Protein 5J9R (pdb70)

Secondary structure (DSSP, 8-state):
-EEEEEE-STT-EEEEEEEE-SS-----EEEE-S--EEE--BTBTB-EEE-SS-EEEEESTTSSEEEEEETTS-EEEEEES----PPP--TTS-EEEGGGHHHHHHHH-SSHHHHHHHHHT---EEE---EEEEEE-TTS-EEEEEEETTEEEEEE-TT--EEESSS-HHHHHHHHHGGGGS-TTT--B-SSSHHHHHHHHHHHHHHS--SS-HHHHHHHHHHHHHHTSPPTT---TTSTT---EEEEEEEETTTTEEEEEESSS--EEEEEGGGS---SSS---EEE---GGG-S--EEE-GGG-EE-PPPPPS--/-EEEEEE-STT-EEEEEEEE-SS-----EEEE-S--EEE--BTBTB-EEE-SS-EEEEESTTSSEEEEEETTS-EEEEEES----PPP--SSS-BB-GGGHHHHHHHH-SSHHHHHHHHTSS---B----EEEEEE-TTS-EEEEEEETTEEEEEE-TT--EEESSS-HHHHHHHHHGGGGS-TTT--B-SSSHHHHHHHHHHHHHHS--SS-HHHHHHHHHHHHHHTSPPTT---TTSTT---EEEEEEEETTTTEEEEEESSS--EEEEEGGGS---TTT---EEE---GGG-S--EEE-GGG-EE-PPPPPS--/-EEEEEE-STT-EEEEEEEE-SS-----EEEE-S--EEE--BTBTB-EEE-SS-EEEEESSSSSEEEEEETTS-EEEEEES----PPP--SSS-EEEGGGHHHHHHHH-SSHHHHHHHHHS---EEE---EEEEEE-TTS-EEEEEEETTEEEEEE-TT--EEESSS-HHHHHHHHHGGGGS-TTT--B-SSSHHHHHHHHHHHHHHS---S-HHHHHHHHHHHHHHTSPPTT---TTSTT---EEEEEEEETTTTEEEEEESSS--EEEEEGGGS---TTTPPPEEE---GGG-S--EEE-GGG-EE-PPPPPP--/-EEEEEE-STT-EEEEEEEE-SS-----EEEE-S--EEE--BTBTB-EEE--S-EEEEESTTSSEEEEEETTS-EEEEEES----PPP--SSS-EEEGGGHHHHHHHH-SSHHHHHHHHHS---EEE---EEEEEE-TTS-EEEEEEETTEEEEEE-TT--EEESSS-HHHHHHHHHGGGGS-TTT--B-SSSHHHHHHHHHHHHHHS--SS-HHHHHHHHHHHHHHTSPPTT---TTSTT---EEEEEEEETTTTEEEEEESSS--EEEEEGGGS---TTTPPPEEE---GGG-S--EEE-GGG-EE-PPPPPP--

Foldseek 3Di:
DKKFWFAFPPLFIKIKDFAFDAFWQLKWKKKAFFQQWDFQQAPPQTDIDGFPWIWIFIARNLFAGAWTATPLLKTKHKHALEDADAADDDVPAHEHEPRCVRVVQRRHDNAPVRSVVVVVVPNHGYDDSPIWMWMAGSVQWIKIWGHDPNDTDMDTGSVCGIDHRDYPPVVLVVLLVVCVVPQVVVDADQALPRNSLRNQLVNQSVVQHNDDDNVSSVVSVVVSNVSNFHDAPPDDPVDVSGGHGQKMWMARRVQGKIWIAGPQDGAIEIAGPVPADSDPVDHAMWIQRLDGSRNPHDYYHRVVNTDGDDRGHHDHD/DKKFWFAFPPLFIKIKDFAFDAFWQLKWKKKAFFQCWDFQQAPPQTDIDGFPWIWIFIARNLFAGAWTATPLFKTKHKHALEDADAADDPPPAHEHEPRCLRVVQRRHDNAPVRSVVVCPPPNHRYADSDIWMWMAGSVQWIKIWGHDPNDTDMDTGSVCGIDHRDYDDVVLCVLLVVCVVPQPVVDADQALPRNSLRNQLVNQSVVQHNDDDNVRSVVSVVVSNVSSFHDAPPDDPVDVRGGHGQKMWMARSPQGKIWIAGPQDGAIEIAGPVPADSDPVDHAMWIQRLDGSRNPHDYYHRVVNTDGDDRGHHDHD/DKKFWFAFPPLFIKIKDFAFDAFWQLKWKKKAFFQQWDFQQAPPQTDIDTFPWIWIFIARNLFAGAWTATPLQKTKHKHAQADADAADDPPPAHEHEPRCVRVVQRRHDNAPVRSVVVVVVPNHGYDYSPIWMWMAGSVQWIKIWGHDPNDTDMDTGSVCGIDHRFYPPVVLCVLLVVCVVPQPVVDADQALHRNRLRNQLVNQSVVQHNDDDNVSSVVSVVVSNVSSFHDAPPDDPVDVRGGHGQKMWMARRPQGKIWIAGPQDGAIEIAGPVPADSDPVDHAMWIQRLDGSRNPHDYYHRVVNTDGDDRGHHDDD/DKKFWFAFPPLFIKIKDFAFDAFWQQKWKKKAFFQCWDFQQAPPQTDIDGFPWIWIFIARNLFAGAWTATPLQKTKHKHADEDADAADDPSPAHEHEPRCVRVVQRRHDNAPVRSVVVVVVPNHGYDDSPIWMWMAGSNQWIKIWGHDPNDTDMDTGSVCRIDHRDYPPVVLVVLLVVCVVPDPVVDADQALPRNSLRNQLVNQSVVQHSDPDNVRSVVSVVVSNVSNFHDPPPDDPVDVSGGHGAKMWMARRVQGKIWIAGPQDGAIEIAGPVPADSDPVDHAMWIQRLDGSRNPHDYYHRVVNTDGDDRGHHDHD

CATH classification: 3.60.60.10

B-factor: mean 38.98, std 13.51, range [13.48, 141.36]

Sequence (1268 aa):
CTRFVYIGENNQVMTARSMDWKTDVGTNLWVFPRGMERSGEAGPNSVKWTSKYGSVIASGYDVSTTDGMNEAGLAANVLWLVESSYPDYDGKSPGLSIAAWAQYVLDNFATVEEAVRVLEKNPFIIVTATLHLSLSDASGDSAIVEYIDGKQVIHHGRQYQVMTNSPTFDEQLALNAYWTQIGGTVMLPGTNRASDRFVRASFYANAIPKSENPVEAIASVFSVIRNVSVPYGITTPDQPNISSTRWRTVIDHKRKLYFFESALTPNVFWIDMTKLDLSKETGAVKKLDLGANQIHIYSGMANESLKDTKPFKFLGLCTRFVYIGENNQVMTARSMDWKTDVGTNLWVFPRGMERSGEAGPNSVKWTSKYGSVIASGYDVSTTDGMNEAGLAANVLWLVESSYPDYDGKSPGLSIAAWAQYVLDNFATVEEAVRVLEKNPFIIVTATLHLSLSDASGDSAIVEYIDGKQVIHHGRQYQVMTNSPTFDEQLALNAYWTQIGGTVMLPGTNRASDRFVRASFYANAIPKSENPVEAIASVFSVIRNVSVPYGITTPDQPNISSTRWRTVIDHKRKLYFFESALTPNVFWIDMTKLDLSKETGAVKKLDLGANQIHIYSGMANESLKDTKPFKFLGLCTRFVYIGENNQVMTARSMDWKTDVGTNLWVFPRGMERSGEAGPNSVKWTSKYGSVIASGYDVSTTDGMNEAGLAANVLWLVESSYPDYDGKSPGLSIAAWAQYVLDNFATVEEAVRVLEKNPFIIVTATLHLSLSDASGDSAIVEYIDGKQVIHHGRQYQVMTNSPTFDEQLALNAYWTQIGGTVMLPGTNRASDRFVRASFYANAIPKSENPVEAIASVFSVIRNVSVPYGITTPDQPNISSTRWRTVIDHKRKLYFFESALTPNVFWIDMTKLDLSKETGAVKKLDLGANQIHIYSGMANESLKDTKPFKFLGLCTRFVYIGENNQVMTARSMDWKTDVGTNLWVFPRGMERSGEAGPNSVKWTSKYGSVIASGYDVSTTDGMNEAGLAANVLWLVESSYPDYDGKSPGLSIAAWAQYVLDNFATVEEAVRVLEKNPFIIVTATLHLSLSDASGDSAIVEYIDGKQVIHHGRQYQVMTNSPTFDEQLALNAYWTQIGGTVMLPGTNRASDRFVRASFYANAIPKSENPVEAIASVFSVIRNVSVPYGITTPDQPNISSTRWRTVIDHKRKLYFFESALTPNVFWIDMTKLDLSKETGAVKKLDLGANQIHIYSGMANESLKDTKPFKFLGL

Nearest PDB structures (foldseek):
  5j9r-assembly1_C  TM=1.003E+00  e=2.091E-68  Agrobacterium tumefaciens
  6uh4-assembly2_D-5  TM=9.446E-01  e=4.297E-41  Bacteroides thetaiotaomicron
  6uh4-assembly1_A  TM=9.387E-01  e=5.269E-40  Bacteroides thetaiotaomicron
  8esl-assembly1_A  TM=9.527E-01  e=2.733E-34  Bacteroidales
  8esl-assembly1_B  TM=9.472E-01  e=2.733E-34  Bacteroidales

Solvent-accessible surface area: 43493 Å² total; per-residue (Å²): 0,0,0,0,0,0,46,9,99,90,96,8,2,1,0,0,0,0,0,0,43,111,67,41,2,23,1,14,0,6,2,3,6,90,26,31,150,24,36,0,37,4,28,146,65,14,22,149,26,76,7,137,36,0,0,0,0,0,0,0,106,31,45,14,3,2,0,0,0,0,48,34,0,0,0,0,0,2,2,14,43,13,89,31,52,49,35,141,58,71,38,166,37,61,0,0,6,20,6,0,0,0,0,16,0,0,1,29,13,21,55,0,111,50,0,6,129,38,0,107,140,96,41,11,44,1,21,106,84,53,16,6,0,0,0,0,3,31,60,0,10,0,0,4,0,2,8,50,126,21,143,43,48,43,35,72,12,118,122,43,34,7,0,3,3,8,21,20,0,90,82,6,66,31,15,25,16,0,19,103,70,10,41,9,64,42,12,4,1,0,4,7,28,8,4,0,0,8,8,0,0,26,59,2,1,88,37,4,67,92,77,91,60,46,84,66,4,8,2,3,0,4,14,0,0,10,2,0,8,1,2,22,31,15,36,58,135,133,33,87,66,11,2,14,2,20,0,6,0,0,0,4,0,94,90,41,14,0,8,0,4,1,6,8,16,16,1,5,0,47,0,18,8,98,132,28,65,11,19,152,157,101,23,37,21,62,44,0,60,0,18,61,42,4,106,86,50,41,38,10,65,6,12,160,47,15,153,102,54,185,60,30,145,12,112,31,164,0,0,0,0,0,1,48,10,110,89,92,10,2,0,0,0,0,0,0,0,42,107,72,45,2,23,1,15,0,8,3,1,6,82,23,29,150,24,37,0,58,2,28,141,67,13,25,142,24,64,4,124,36,0,0,0,0,0,0,0,107,32,46,16,4,3,0,0,0,0,48,34,0,0,0,0,0,2,2,10,43,13,86,31,54,52,33,143,49,114,28,184,42,61,1,8,4,24,6,0,4,0,0,27,0,0,1,29,12,20,52,0,88,69,0,4,108,53,9,88,141,118,49,52,27,0,26,82,93,50,17,7,0,0,0,0,3,30,61,0,16,0,0,4,0,3,0,56,114,24,145,31,48,46,22,58,12,116,119,42,34,6,0,3,3,7,22,22,0,93,77,6,64,29,20,21,15,0,17,102,70,11,41,7,60,38,10,4,1,0,5,11,30,8,5,0,0,8,6,0,0,30,56,3,2,84,36,3,69,103,78,87,67,49,84,68,5,9,2,2,0,3,15,0,0,12,1,0,8,1,2,24,30,17,38,60,131,131,42,86,62,10,1,14,2,14,1,6,0,0,0,5,0,96,84,41,14,0,8,0,2,1,6,8,12,16,1,6,0,44,0,14,7,98,140,27,66,11,21,136,145,109,18,32,22,62,44,0,64,0,18,64,40,3,109,86,52,41,37,11,65,5,20,170,31,13,129,98,50,186,52,24,176,14,118,42,141,1,0,0,0,0,0,36,10,107,90,93,4,1,1,0,0,0,0,0,1,42,112,69,41,2,23,1,14,0,8,2,3,7,89,21,30,151,26,35,0,34,7,26,143,64,14,21,155,27,67,6,131,56,0,0,0,0,0,0,0,112,33,41,16,4,3,0,0,0,0,49,32,0,0,0,0,0,2,2,13,39,16,87,33,51,50,33,142,58,109,29,181,37,63,0,0,5,22,7,1,0,0,0,17,0,0,1,22,14,19,50,0,92,74,0,4,108,59,0,92,168,102,47,10,45,1,18,108,77,45,18,7,0,0,0,0,4,31,64,0,17,0,0,4,0,3,9,54,118,24,146,40,45,45,37,62,13,125,125,43,34,6,0,3,2,13,23,18,0,97,82,6,63,30,21,22,15,0,15,103,66,10,41,6,73,38,8,4,0,1,4,11,18,3,5,0,2,9,6,4,0,31,58,3,2,86,36,3,63,89,78,97,67,44,85,67,4,8,1,2,0,4,14,0,0,9,2,0,8,1,2,21,29,18,43,60,134,131,51,83,64,8,2,14,2,17,1,5,0,0,0,1,0,88,85,40,14,0,8,0,2,1,6,14,15,17,1,4,0,42,0,15,8,97,132,27,64,11,17,155,156,108,19,33,22,61,43,0,62,0,16,62,48,5,104,80,49,41,37,10,76,5,16,176,42,14,147,101,53,186,60,30,145,13,114,27,179,0,0,0,0,0,0,46,8,105,88,98,10,3,1,0,0,0,0,0,0,52,102,75,60,8,16,0,15,0,6,2,2,6,87,13,28,145,23,34,0,41,5,38,149,65,15,23,153,24,73,6,127,45,0,0,0,0,0,0,1,165,32,43,16,4,3,0,0,0,0,44,39,0,0,0,0,0,1,2,25,39,13,81,31,54,50,31,144,60,108,29,170,48,62,0,0,5,22,8,0,0,0,0,17,0,0,1,24,12,22,54,0,74,62,0,10,150,57,0,108,170,101,43,9,51,1,14,104,87,48,18,6,0,0,0,0,4,36,64,1,16,0,0,4,0,3,8,55,122,26,146,43,50,44,28,70,19,158,158,52,37,7,0,2,3,8,18,18,0,94,82,5,63,30,15,25,15,0,18,103,66,10,44,8,68,45,10,3,0,0,5,11,16,10,4,0,1,9,7,4,0,26,58,2,2,84,38,4,62,89,55,104,59,51,90,62,4,8,2,3,0,4,12,0,0,9,2,0,8,1,1,18,31,19,44,62,134,121,62,89,56,16,3,13,2,21,1,5,0,0,0,4,2,96,80,74,10,0,8,0,1,1,6,9,15,16,1,4,0,35,0,8,6,88,138,27,66,11,17,137,156,108,18,33,23,63,44,0,62,0,18,61,44,5,108,84,49,41,37,11,89,5,15,172,47,14,152,103,54,182,44,26,130,8,112,30,181

Structure (mmCIF, N/CA/C/O backbone):
data_5J9R
#
_entry.id   5J9R
#
_cell.length_a   50.660
_cell.length_b   134.771
_cell.length_c   215.075
_cell.angle_alpha   90.00
_cell.angle_beta   90.00
_cell.angle_gamma   90.00
#
_symmetry.space_group_name_H-M   'P 21 21 21'
#
loop_
_entity.id
_entity.type
_entity.pdbx_description
1 polymer 'Choloylglycine hydrolase'
2 water water
#
loop_
_atom_site.group_PDB
_atom_site.id
_atom_site.type_symbol
_atom_site.label_atom_id
_atom_site.label_alt_id
_atom_site.label_comp_id
_atom_site.label_asym_id
_atom_site.label_entity_id
_atom_site.label_seq_id
_atom_site.pdbx_PDB_ins_code
_atom_site.Cartn_x
_atom_site.Cartn_y
_atom_site.Cartn_z
_atom_site.occupancy
_atom_site.B_iso_or_equiv
_atom_site.auth_seq_id
_atom_site.auth_comp_id
_atom_site.auth_asym_id
_atom_site.auth_atom_id
_atom_site.pdbx_PDB_model_num
ATOM 1 N N . CYS A 1 1 ? 5.548 51.825 132.616 1.00 28.97 1 CYS A N 1
ATOM 2 C CA . CYS A 1 1 ? 5.864 53.002 133.573 1.00 33.74 1 CYS A CA 1
ATOM 3 C C . CYS A 1 1 ? 4.926 54.212 133.978 1.00 28.77 1 CYS A C 1
ATOM 4 O O . CYS A 1 1 ? 5.210 54.832 134.988 1.00 33.22 1 CYS A O 1
ATOM 7 N N . THR A 1 2 ? 3.861 54.593 133.288 1.00 26.29 2 THR A N 1
ATOM 8 C CA . THR A 1 2 ? 2.846 55.542 133.910 1.00 24.24 2 THR A CA 1
ATOM 9 C C . THR A 1 2 ? 1.398 55.215 133.527 1.00 24.31 2 THR A C 1
ATOM 10 O O . THR A 1 2 ? 1.072 55.052 132.357 1.00 22.71 2 THR A O 1
ATOM 14 N N . ARG A 1 3 ? 0.497 55.222 134.496 1.00 27.25 3 ARG A N 1
ATOM 15 C CA . ARG A 1 3 ? -0.889 54.813 134.242 1.00 29.56 3 ARG A CA 1
ATOM 16 C C . ARG A 1 3 ? -1.920 55.682 134.956 1.00 26.75 3 ARG A C 1
ATOM 17 O O . ARG A 1 3 ? -1.743 56.017 136.109 1.00 29.21 3 ARG A O 1
ATOM 25 N N . PHE A 1 4 ? -3.002 56.032 134.279 1.00 26.92 4 PHE A N 1
ATOM 26 C CA . PHE A 1 4 ? -4.109 56.724 134.935 1.00 28.11 4 PHE A CA 1
ATOM 27 C C . PHE A 1 4 ? -5.487 56.374 134.348 1.00 29.45 4 PHE A C 1
ATOM 28 O O . PHE A 1 4 ? -5.619 55.968 133.204 1.00 28.75 4 PHE A O 1
ATOM 36 N N . VAL A 1 5 ? -6.500 56.531 135.188 1.00 31.75 5 VAL A N 1
ATOM 37 C CA . VAL A 1 5 ? -7.884 56.247 134.850 1.00 33.07 5 VAL A CA 1
ATOM 38 C C . VAL A 1 5 ? -8.667 57.563 134.896 1.00 32.48 5 VAL A C 1
ATOM 39 O O . VAL A 1 5 ? -8.579 58.313 135.859 1.00 32.28 5 VAL A O 1
ATOM 43 N N . TYR A 1 6 ? -9.417 57.833 133.846 1.00 33.12 6 TYR A N 1
ATOM 44 C CA . TYR A 1 6 ? -10.335 58.956 133.804 1.00 33.66 6 TYR A CA 1
ATOM 45 C C . TYR A 1 6 ? -11.756 58.419 133.905 1.00 36.85 6 TYR A C 1
ATOM 46 O O . TYR A 1 6 ? -12.088 57.385 133.298 1.00 35.39 6 TYR A O 1
ATOM 55 N N . ILE A 1 7 ? -12.579 59.112 134.692 1.00 39.26 7 ILE A N 1
ATOM 56 C CA . ILE A 1 7 ? -13.966 58.720 134.920 1.00 40.56 7 ILE A CA 1
ATOM 57 C C . ILE A 1 7 ? -14.883 59.871 134.531 1.00 43.45 7 ILE A C 1
ATOM 58 O O . ILE A 1 7 ? -14.923 60.886 135.212 1.00 40.38 7 ILE A O 1
ATOM 63 N N . GLY A 1 8 ? -15.588 59.697 133.416 1.00 48.66 8 GLY A N 1
ATOM 64 C CA . GLY A 1 8 ? -16.583 60.653 132.959 1.00 52.02 8 GLY A CA 1
ATOM 65 C C . GLY A 1 8 ? -17.974 60.186 133.339 1.00 57.34 8 GLY A C 1
ATOM 66 O O . GLY A 1 8 ? -18.139 59.183 134.056 1.00 54.05 8 GLY A O 1
ATOM 67 N N . GLU A 1 9 ? -18.974 60.915 132.863 1.00 59.03 9 GLU A N 1
ATOM 68 C CA . GLU A 1 9 ? -20.351 60.563 133.141 1.00 61.72 9 GLU A CA 1
ATOM 69 C C . GLU A 1 9 ? -20.773 59.397 132.283 1.00 63.16 9 GLU A C 1
ATOM 70 O O . GLU A 1 9 ? -20.170 59.122 131.251 1.00 65.40 9 GLU A O 1
ATOM 76 N N . ASN A 1 10 ? -21.845 58.742 132.725 1.00 62.60 10 ASN A N 1
ATOM 77 C CA . ASN A 1 10 ? -22.499 57.661 132.017 1.00 60.90 10 ASN A CA 1
ATOM 78 C C . ASN A 1 10 ? -21.540 56.574 131.632 1.00 58.84 10 ASN A C 1
ATOM 79 O O . ASN A 1 10 ? -21.479 56.144 130.479 1.00 47.33 10 ASN A O 1
ATOM 84 N N . ASN A 1 11 ? -20.757 56.167 132.625 1.00 61.21 11 ASN A N 1
ATOM 85 C CA . ASN A 1 11 ? -19.830 55.043 132.485 1.00 62.04 11 ASN A CA 1
ATOM 86 C C . ASN A 1 11 ? -18.760 55.203 131.412 1.00 55.81 11 ASN A C 1
ATOM 87 O O . ASN A 1 11 ? -18.227 54.210 130.909 1.00 54.97 11 ASN A O 1
ATOM 92 N N . GLN A 1 12 ? -18.428 56.449 131.094 1.00 47.41 12 GLN A N 1
ATOM 93 C CA . GLN A 1 12 ? -17.406 56.731 130.129 1.00 43.16 12 GLN A CA 1
ATOM 94 C C . GLN A 1 12 ? -16.087 56.708 130.882 1.00 41.57 12 GLN A C 1
ATOM 95 O O . GLN A 1 12 ? -15.648 57.713 131.411 1.00 44.72 12 GLN A O 1
ATOM 101 N N . VAL A 1 13 ? -15.489 55.528 130.963 1.00 39.42 13 VAL A N 1
ATOM 102 C CA . VAL A 1 13 ? -14.292 55.299 131.735 1.00 38.43 13 VAL A CA 1
ATOM 103 C C . VAL A 1 13 ? -13.175 54.920 130.795 1.00 41.13 13 VAL A C 1
ATOM 104 O O . VAL A 1 13 ? -13.378 54.145 129.858 1.00 44.99 13 VAL A O 1
ATOM 108 N N . MET A 1 14 ? -11.986 55.461 131.041 1.00 44.24 14 MET A N 1
ATOM 109 C CA . MET A 1 14 ? -10.867 55.268 130.122 1.00 42.32 14 MET A CA 1
ATOM 110 C C . MET A 1 14 ? -9.581 55.066 130.933 1.00 36.46 14 MET A C 1
ATOM 111 O O . MET A 1 14 ? -9.306 55.799 131.873 1.00 33.84 14 MET A O 1
ATOM 116 N N . THR A 1 15 ? -8.798 54.059 130.575 1.00 33.26 15 THR A N 1
ATOM 117 C CA . THR A 1 15 ? -7.509 53.819 131.208 1.00 32.50 15 THR A CA 1
ATOM 118 C C . THR A 1 15 ? -6.401 54.082 130.207 1.00 32.30 15 THR A C 1
ATOM 119 O O . THR A 1 15 ? -6.403 53.512 129.105 1.00 35.89 15 THR A O 1
ATOM 123 N N . ALA A 1 16 ? -5.454 54.946 130.563 1.00 30.94 16 ALA A N 1
ATOM 124 C CA . ALA A 1 16 ? -4.311 55.236 129.672 1.00 31.51 16 ALA A CA 1
ATOM 125 C C . ALA A 1 16 ? -3.004 54.821 130.302 1.00 30.09 16 ALA A C 1
ATOM 126 O O . ALA A 1 16 ? -2.865 54.841 131.521 1.00 29.19 16 ALA A O 1
ATOM 128 N N . ARG A 1 17 ? -2.059 54.416 129.466 1.00 28.93 17 ARG A N 1
ATOM 129 C CA . ARG A 1 17 ? -0.781 54.022 129.977 1.00 29.24 17 ARG A CA 1
ATOM 130 C C . ARG A 1 17 ? 0.358 54.334 129.032 1.00 28.05 17 ARG A C 1
ATOM 131 O O . ARG A 1 17 ? 0.221 54.119 127.850 1.00 25.72 17 ARG A O 1
ATOM 139 N N . SER A 1 18 ? 1.507 54.733 129.599 1.00 29.59 18 SER A N 1
ATOM 140 C CA . SER A 1 18 ? 2.786 54.773 128.892 1.00 30.81 18 SER A CA 1
ATOM 141 C C . SER A 1 18 ? 3.682 53.597 129.305 1.00 33.89 18 SER A C 1
ATOM 142 O O . SER A 1 18 ? 3.714 53.229 130.467 1.00 33.43 18 SER A O 1
ATOM 145 N N . MET A 1 19 ? 4.393 53.015 128.337 1.00 40.88 19 MET A N 1
ATOM 146 C CA . MET A 1 19 ? 5.492 52.066 128.597 1.00 46.40 19 MET A CA 1
ATOM 147 C C . MET A 1 19 ? 6.829 52.707 128.498 1.00 39.21 19 MET A C 1
ATOM 148 O O . MET A 1 19 ? 7.216 53.126 127.409 1.00 36.71 19 MET A O 1
ATOM 153 N N . ASP A 1 20 ? 7.566 52.704 129.593 1.00 32.97 20 ASP A N 1
ATOM 154 C CA . ASP A 1 20 ? 8.881 53.242 129.574 1.00 28.28 20 ASP A CA 1
ATOM 155 C C . ASP A 1 20 ? 9.856 52.113 129.754 1.00 26.70 20 ASP A C 1
ATOM 156 O O . ASP A 1 20 ? 9.753 51.318 130.656 1.00 23.91 20 ASP A O 1
ATOM 161 N N . TRP A 1 21 ? 10.807 52.052 128.839 1.00 28.52 21 TRP A N 1
ATOM 162 C CA . TRP A 1 21 ? 11.902 51.119 128.928 1.00 29.90 21 TRP A CA 1
ATOM 163 C C . TRP A 1 21 ? 13.153 51.599 128.132 1.00 31.57 21 TRP A C 1
ATOM 164 O O . TRP A 1 21 ? 13.051 52.389 127.196 1.00 33.99 21 TRP A O 1
ATOM 175 N N . LYS A 1 22 ? 14.305 51.065 128.509 1.00 33.17 22 LYS A N 1
ATOM 176 C CA . LYS A 1 22 ? 15.575 51.443 127.972 1.00 35.31 22 LYS A CA 1
ATOM 177 C C . LYS A 1 22 ? 15.757 50.963 126.544 1.00 35.35 22 LYS A C 1
ATOM 178 O O . LYS A 1 22 ? 16.642 51.436 125.852 1.00 34.80 22 LYS A O 1
ATOM 184 N N . THR A 1 23 ? 14.961 50.013 126.089 1.00 35.56 23 THR A N 1
ATOM 185 C CA . THR A 1 23 ? 15.214 49.420 124.789 1.00 38.38 23 THR A CA 1
ATOM 186 C C . THR A 1 23 ? 13.935 48.931 124.127 1.00 43.36 23 THR A C 1
ATOM 187 O O . THR A 1 23 ? 12.838 49.128 124.658 1.00 46.00 23 THR A O 1
ATOM 191 N N . ASP A 1 24 ? 14.055 48.349 122.936 1.00 52.60 24 ASP A N 1
ATOM 192 C CA . ASP A 1 24 ? 12.887 47.755 122.268 1.00 60.46 24 ASP A CA 1
ATOM 193 C C . ASP A 1 24 ? 12.303 46.684 123.170 1.00 59.14 24 ASP A C 1
ATOM 194 O O . ASP A 1 24 ? 13.030 45.917 123.800 1.00 58.84 24 ASP A O 1
ATOM 199 N N . VAL A 1 25 ? 10.985 46.667 123.260 1.00 59.84 25 VAL A N 1
ATOM 200 C CA . VAL A 1 25 ? 10.290 45.679 124.062 1.00 60.28 25 VAL A CA 1
ATOM 201 C C . VAL A 1 25 ? 9.703 44.584 123.165 1.00 56.46 25 VAL A C 1
ATOM 202 O O . VAL A 1 25 ? 9.141 43.621 123.655 1.00 60.40 25 VAL A O 1
ATOM 206 N N . GLY A 1 26 ? 9.824 44.737 121.850 1.00 50.47 26 GLY A N 1
ATOM 207 C CA . GLY A 1 26 ? 9.468 43.674 120.915 1.00 43.58 26 GLY A CA 1
ATOM 208 C C . GLY A 1 26 ? 7.981 43.392 120.911 1.00 38.59 26 GLY A C 1
ATOM 209 O O . GLY A 1 26 ? 7.559 42.267 120.798 1.00 38.41 26 GLY A O 1
ATOM 210 N N . THR A 1 27 ? 7.188 44.438 121.044 1.00 35.50 27 THR A N 1
ATOM 211 C CA . THR A 1 27 ? 5.780 44.308 121.290 1.00 34.65 27 THR A CA 1
ATOM 212 C C . THR A 1 27 ? 5.002 44.127 120.006 1.00 36.25 27 THR A C 1
ATOM 213 O O . THR A 1 27 ? 5.185 44.878 119.043 1.00 40.77 27 THR A O 1
ATOM 217 N N . ASN A 1 28 ? 4.139 43.115 120.017 1.00 35.54 28 ASN A N 1
ATOM 218 C CA . ASN A 1 28 ? 3.069 42.953 119.049 1.00 35.85 28 ASN A CA 1
ATOM 219 C C . ASN A 1 28 ? 1.757 42.808 119.787 1.00 35.82 28 ASN A C 1
ATOM 220 O O . ASN A 1 28 ? 1.739 42.473 120.986 1.00 37.20 28 ASN A O 1
ATOM 225 N N . LEU A 1 29 ? 0.659 43.074 119.092 1.00 33.95 29 LEU A N 1
ATOM 226 C CA . LEU A 1 29 ? -0.659 42.894 119.681 1.00 35.67 29 LEU A CA 1
ATOM 227 C C . LEU A 1 29 ? -1.180 41.489 119.389 1.00 39.12 29 LEU A C 1
ATOM 228 O O . LEU A 1 29 ? -0.889 40.920 118.353 1.00 36.81 29 LEU A O 1
ATOM 233 N N . TRP A 1 30 ? -1.966 40.943 120.311 1.00 45.08 30 TRP A N 1
ATOM 234 C CA . TRP A 1 30 ? -2.600 39.649 120.110 1.00 47.18 30 TRP A CA 1
ATOM 235 C C . TRP A 1 30 ? -4.067 39.681 120.496 1.00 49.13 30 TRP A C 1
ATOM 236 O O . TRP A 1 30 ? -4.483 40.443 121.376 1.00 48.03 30 TRP A O 1
ATOM 247 N N . VAL A 1 31 ? -4.845 38.850 119.808 1.00 51.35 31 VAL A N 1
ATOM 248 C CA . VAL A 1 31 ? -6.233 38.580 120.172 1.00 46.85 31 VAL A CA 1
ATOM 249 C C . VAL A 1 31 ? -6.296 37.130 120.603 1.00 44.74 31 VAL A C 1
ATOM 250 O O . VAL A 1 31 ? -5.803 36.237 119.909 1.00 41.81 31 VAL A O 1
ATOM 254 N N . PHE A 1 32 ? -6.878 36.919 121.770 1.00 44.92 32 PHE A N 1
ATOM 255 C CA . PHE A 1 32 ? -7.110 35.593 122.304 1.00 43.58 32 PHE A CA 1
ATOM 256 C C . PHE A 1 32 ? -8.586 35.426 122.605 1.00 46.37 32 PHE A C 1
ATOM 257 O O . PHE A 1 32 ? -9.113 36.084 123.510 1.00 43.43 32 PHE A O 1
ATOM 265 N N . PRO A 1 33 ? -9.265 34.545 121.854 1.00 49.71 33 PRO A N 1
ATOM 266 C CA . PRO A 1 33 ? -10.660 34.284 122.132 1.00 50.94 33 PRO A CA 1
ATOM 267 C C . PRO A 1 33 ? -10.802 33.416 123.374 1.00 51.03 33 PRO A C 1
ATOM 268 O O . PRO A 1 33 ? -9.816 32.893 123.905 1.00 47.43 33 PRO A O 1
ATOM 272 N N . ARG A 1 34 ? -12.050 33.257 123.796 1.00 55.44 34 ARG A N 1
ATOM 273 C CA . ARG A 1 34 ? -12.409 32.463 124.963 1.00 54.55 34 ARG A CA 1
ATOM 274 C C . ARG A 1 34 ? -12.128 31.000 124.839 1.00 51.06 34 ARG A C 1
ATOM 275 O O . ARG A 1 34 ? -12.100 30.450 123.751 1.00 55.32 34 ARG A O 1
ATOM 283 N N . GLY A 1 35 ? -12.010 30.364 125.990 1.00 50.24 35 GLY A N 1
ATOM 284 C CA . GLY A 1 35 ? -11.946 28.917 126.067 1.00 51.84 35 GLY A CA 1
ATOM 285 C C . GLY A 1 35 ? -10.582 28.366 125.751 1.00 50.31 35 GLY A C 1
ATOM 286 O O . GLY A 1 35 ? -10.446 27.190 125.452 1.00 52.38 35 GLY A O 1
ATOM 287 N N . MET A 1 36 ? -9.564 29.204 125.857 1.00 50.42 36 MET A N 1
ATOM 288 C CA . MET A 1 36 ? -8.208 28.728 125.706 1.00 53.00 36 MET A CA 1
ATOM 289 C C . MET A 1 36 ? -7.744 28.058 126.989 1.00 54.30 36 MET A C 1
ATOM 290 O O . MET A 1 36 ? -7.917 28.604 128.064 1.00 53.77 36 MET A O 1
ATOM 295 N N . GLU A 1 37 ? -7.141 26.884 126.861 1.00 57.00 37 GLU A N 1
ATOM 296 C CA . GLU A 1 37 ? -6.576 26.186 128.003 1.00 61.15 37 GLU A CA 1
ATOM 297 C C . GLU A 1 37 ? -5.151 26.630 128.175 1.00 58.82 37 GLU A C 1
ATOM 298 O O . GLU A 1 37 ? -4.376 26.572 127.228 1.00 52.69 37 GLU A O 1
ATOM 304 N N . ARG A 1 38 ? -4.794 27.036 129.396 1.00 59.72 38 ARG A N 1
ATOM 305 C CA . ARG A 1 38 ? -3.471 27.579 129.662 1.00 56.21 38 ARG A CA 1
ATOM 306 C C . ARG A 1 38 ? -2.799 27.029 130.881 1.00 55.21 38 ARG A C 1
ATOM 307 O O . ARG A 1 38 ? -3.453 26.614 131.839 1.00 55.97 38 ARG A O 1
ATOM 315 N N . SER A 1 39 ? -1.472 27.056 130.824 1.00 50.73 39 SER A N 1
ATOM 316 C CA . SER A 1 39 ? -0.627 26.626 131.910 1.00 50.07 39 SER A CA 1
ATOM 317 C C . SER A 1 39 ? 0.256 27.828 132.337 1.00 48.95 39 SER A C 1
ATOM 318 O O . SER A 1 39 ? 0.580 28.676 131.530 1.00 42.17 39 SER A O 1
ATOM 321 N N . GLY A 1 40 ? 0.599 27.905 133.618 1.00 48.98 40 GLY A N 1
ATOM 322 C CA . GLY A 1 40 ? 1.423 28.989 134.149 1.00 48.49 40 GLY A CA 1
ATOM 323 C C . GLY A 1 40 ? 2.930 28.851 133.956 1.00 50.11 40 GLY A C 1
ATOM 324 O O . GLY A 1 40 ? 3.682 29.685 134.452 1.00 45.13 40 GLY A O 1
ATOM 325 N N . GLU A 1 41 ? 3.380 27.797 133.260 1.00 48.09 41 GLU A N 1
ATOM 326 C CA . GLU A 1 41 ? 4.795 27.629 132.900 1.00 45.25 41 GLU A CA 1
ATOM 327 C C . GLU A 1 41 ? 5.733 27.747 134.082 1.00 43.11 41 GLU A C 1
ATOM 328 O O . GLU A 1 41 ? 6.771 28.414 134.014 1.00 42.98 41 GLU A O 1
ATOM 334 N N . ALA A 1 42 ? 5.344 27.108 135.174 1.00 46.58 42 ALA A N 1
ATOM 335 C CA . ALA A 1 42 ? 6.079 27.162 136.440 1.00 49.50 42 ALA A CA 1
ATOM 336 C C . ALA A 1 42 ? 6.455 25.757 136.896 1.00 51.59 42 ALA A C 1
ATOM 337 O O . ALA A 1 42 ? 6.441 25.454 138.097 1.00 53.68 42 ALA A O 1
ATOM 339 N N . GLY A 1 43 ? 6.791 24.902 135.927 1.00 50.94 43 GLY A N 1
ATOM 340 C CA . GLY A 1 43 ? 7.136 23.510 136.210 1.00 50.23 43 GLY A CA 1
ATOM 341 C C . GLY A 1 43 ? 5.922 22.631 136.497 1.00 50.41 43 GLY A C 1
ATOM 342 O O . GLY A 1 43 ? 4.782 23.005 136.194 1.00 43.14 43 GLY A O 1
ATOM 343 N N . PRO A 1 44 ? 6.152 21.464 137.119 1.00 52.58 44 PRO A N 1
ATOM 344 C CA . PRO A 1 44 ? 5.087 20.460 137.261 1.00 54.07 44 PRO A CA 1
ATOM 345 C C . PRO A 1 44 ? 3.864 20.931 138.024 1.00 55.86 44 PRO A C 1
ATOM 346 O O . PRO A 1 44 ? 2.786 20.370 137.834 1.00 56.71 44 PRO A O 1
ATOM 350 N N . ASN A 1 45 ? 4.021 21.939 138.883 1.00 57.90 45 ASN A N 1
ATOM 351 C CA . ASN A 1 45 ? 2.886 22.465 139.646 1.00 56.57 45 ASN A CA 1
ATOM 352 C C . ASN A 1 45 ? 2.353 23.793 139.145 1.00 51.61 45 ASN A C 1
ATOM 353 O O . ASN A 1 45 ? 1.744 24.548 139.890 1.00 50.63 45 ASN A O 1
ATOM 358 N N . SER A 1 46 ? 2.523 24.046 137.863 1.00 46.76 46 SER A N 1
ATOM 359 C CA . SER A 1 46 ? 1.950 25.222 137.265 1.00 45.48 46 SER A CA 1
ATOM 360 C C . SER A 1 46 ? 0.436 25.263 137.437 1.00 43.86 46 SER A C 1
ATOM 361 O O . SER A 1 46 ? -0.246 24.274 137.308 1.00 47.16 46 SER A O 1
ATOM 364 N N . VAL A 1 47 ? -0.081 26.434 137.734 1.00 45.53 47 VAL A N 1
ATOM 365 C CA . VAL A 1 47 ? -1.508 26.637 137.775 1.00 47.09 47 VAL A CA 1
ATOM 366 C C . VAL A 1 47 ? -2.025 26.441 136.348 1.00 48.81 47 VAL A C 1
ATOM 367 O O . VAL A 1 47 ? -1.329 26.733 135.378 1.00 45.41 47 VAL A O 1
ATOM 371 N N . LYS A 1 48 ? -3.263 25.961 136.245 1.00 53.07 48 LYS A N 1
ATOM 372 C CA . LYS A 1 48 ? -3.936 25.760 134.965 1.00 46.35 48 LYS A CA 1
ATOM 373 C C . LYS A 1 48 ? -5.306 26.416 135.009 1.00 42.44 48 LYS A C 1
ATOM 374 O O . LYS A 1 48 ? -5.875 26.623 136.077 1.00 42.01 48 LYS A O 1
ATOM 380 N N . TRP A 1 49 ? -5.790 26.814 133.847 1.00 40.91 49 TRP A N 1
ATOM 381 C CA . TRP A 1 49 ? -7.045 27.514 133.752 1.00 43.93 49 TRP A CA 1
ATOM 382 C C . TRP A 1 49 ? -7.479 27.563 132.304 1.00 49.18 49 TRP A C 1
ATOM 383 O O . TRP A 1 49 ? -6.690 27.332 131.389 1.00 53.76 49 TRP A O 1
ATOM 394 N N . THR A 1 50 ? -8.762 27.847 132.118 1.00 51.44 50 THR A N 1
ATOM 395 C CA . THR A 1 50 ? -9.364 27.958 130.813 1.00 54.10 50 THR A CA 1
ATOM 396 C C . THR A 1 50 ? -9.985 29.341 130.742 1.00 51.51 50 THR A C 1
ATOM 397 O O . THR A 1 50 ? -10.822 29.669 131.561 1.00 48.52 50 THR A O 1
ATOM 401 N N . SER A 1 51 ? -9.580 30.141 129.764 1.00 53.45 51 SER A N 1
ATOM 402 C CA . SER A 1 51 ? -9.999 31.532 129.741 1.00 53.14 51 SER A CA 1
ATOM 403 C C . SER A 1 51 ? -11.515 31.614 129.648 1.00 51.82 51 SER A C 1
ATOM 404 O O . SER A 1 51 ? -12.137 30.861 128.913 1.00 52.80 51 SER A O 1
ATOM 407 N N . LYS A 1 52 ? -12.091 32.509 130.433 1.00 51.44 52 LYS A N 1
ATOM 408 C CA . LYS A 1 52 ? -13.515 32.777 130.409 1.00 51.62 52 LYS A CA 1
ATOM 409 C C . LYS A 1 52 ? -13.826 34.077 129.650 1.00 51.49 52 LYS A C 1
ATOM 410 O O . LYS A 1 52 ? -14.976 34.280 129.263 1.00 52.21 52 LYS A O 1
ATOM 416 N N . TYR A 1 53 ? -12.823 34.943 129.432 1.00 48.92 53 TYR A N 1
ATOM 417 C CA . TYR A 1 53 ? -12.982 36.181 128.669 1.00 45.06 53 TYR A CA 1
ATOM 418 C C . TYR A 1 53 ? -11.916 36.334 127.586 1.00 43.16 53 TYR A C 1
ATOM 419 O O . TYR A 1 53 ? -10.707 36.172 127.802 1.00 43.73 53 TYR A O 1
ATOM 428 N N . GLY A 1 54 ? -12.381 36.699 126.402 1.00 42.97 54 GLY A N 1
ATOM 429 C CA . GLY A 1 54 ? -11.487 37.046 125.312 1.00 44.79 54 GLY A CA 1
ATOM 430 C C . GLY A 1 54 ? -10.773 38.352 125.614 1.00 41.48 54 GLY A C 1
ATOM 431 O O . GLY A 1 54 ? -11.325 39.236 126.267 1.00 36.17 54 GLY A O 1
ATOM 432 N N . SER A 1 55 ? -9.552 38.477 125.115 1.00 42.50 55 SER A N 1
ATOM 433 C CA . SER A 1 55 ? -8.743 39.661 125.372 1.00 42.33 55 SER A CA 1
ATOM 434 C C . SER A 1 55 ? -8.069 40.132 124.120 1.00 41.04 55 SER A C 1
ATOM 435 O O . SER A 1 55 ? -7.983 39.413 123.126 1.00 46.87 55 SER A O 1
ATOM 438 N N . VAL A 1 56 ? -7.663 41.389 124.152 1.00 39.77 56 VAL A N 1
ATOM 439 C CA . VAL A 1 56 ? -6.725 41.916 123.192 1.00 37.75 56 VAL A CA 1
ATOM 440 C C . VAL A 1 56 ? -5.597 42.436 124.044 1.00 36.21 56 VAL A C 1
ATOM 441 O O . VAL A 1 56 ? -5.830 43.175 124.994 1.00 32.96 56 VAL A O 1
ATOM 445 N N . ILE A 1 57 ? -4.372 42.025 123.729 1.00 36.84 57 ILE A N 1
ATOM 446 C CA . ILE A 1 57 ? -3.237 42.371 124.572 1.00 36.88 57 ILE A CA 1
ATOM 447 C C . ILE A 1 57 ? -1.997 42.819 123.821 1.00 39.66 57 ILE A C 1
ATOM 448 O O . ILE A 1 57 ? -1.843 42.546 122.629 1.00 47.30 57 ILE A O 1
ATOM 453 N N . ALA A 1 58 ? -1.105 43.494 124.545 1.00 35.66 58 ALA A N 1
ATOM 454 C CA . ALA A 1 58 ? 0.165 4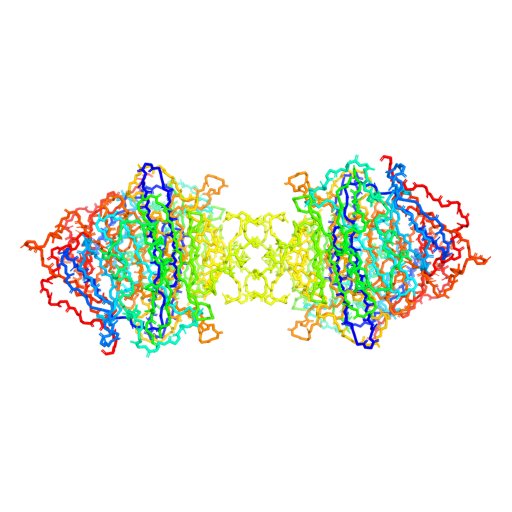3.903 124.021 1.00 31.76 58 ALA A CA 1
ATOM 455 C C . ALA A 1 58 ? 1.223 43.015 124.648 1.00 31.05 58 ALA A C 1
ATOM 456 O O . ALA A 1 58 ? 1.291 42.886 125.868 1.00 31.62 58 ALA A O 1
ATOM 458 N N . SER A 1 59 ? 2.080 42.417 123.828 1.00 32.50 59 SER A N 1
ATOM 459 C CA . SER A 1 59 ? 3.070 41.463 124.335 1.00 33.27 59 SER A CA 1
ATOM 460 C C . SER A 1 59 ? 4.361 42.132 124.810 1.00 33.28 59 SER A C 1
ATOM 461 O O . SER A 1 59 ? 4.653 43.259 124.444 1.00 33.74 59 SER A O 1
ATOM 464 N N . GLY A 1 60 ? 5.102 41.412 125.641 1.00 33.48 60 GLY A N 1
ATOM 465 C CA . GLY A 1 60 ? 6.475 41.724 125.956 1.00 31.07 60 GLY A CA 1
ATOM 466 C C . GLY A 1 60 ? 7.294 40.654 125.263 1.00 31.46 60 GLY A C 1
ATOM 467 O O . GLY A 1 60 ? 7.318 39.520 125.726 1.00 28.98 60 GLY A O 1
ATOM 468 N N . TYR A 1 61 ? 7.908 40.993 124.130 1.00 33.40 61 TYR A N 1
ATOM 469 C CA . TYR A 1 61 ? 8.785 40.085 123.366 1.00 33.31 61 TYR A CA 1
ATOM 470 C C . TYR A 1 61 ? 8.099 38.844 122.791 1.00 33.20 61 TYR A C 1
ATOM 471 O O . TYR A 1 61 ? 8.748 37.812 122.579 1.00 32.14 61 TYR A O 1
ATOM 480 N N . ASP A 1 62 ? 6.794 38.938 122.549 1.00 33.59 62 ASP A N 1
ATOM 481 C CA . ASP A 1 62 ? 5.976 37.772 122.234 1.00 35.69 62 ASP A CA 1
ATOM 482 C C . ASP A 1 62 ? 6.258 36.583 123.169 1.00 37.40 62 ASP A C 1
ATOM 483 O O . ASP A 1 62 ? 6.228 35.423 122.745 1.00 45.03 62 ASP A O 1
ATOM 488 N N . VAL A 1 63 ? 6.516 36.870 124.439 1.00 33.62 63 VAL A N 1
ATOM 489 C CA . VAL A 1 63 ? 6.710 35.813 125.438 1.00 32.55 63 VAL A CA 1
ATOM 490 C C . VAL A 1 63 ? 6.034 36.200 126.752 1.00 32.36 63 VAL A C 1
ATOM 491 O O . VAL A 1 63 ? 6.208 35.515 127.761 1.00 33.53 63 VAL A O 1
ATOM 495 N N . SER A 1 64 ? 5.251 37.277 126.736 1.00 31.08 64 SER A N 1
ATOM 496 C CA . SER A 1 64 ? 4.605 37.762 127.942 1.00 30.95 64 SER A CA 1
ATOM 497 C C . SER A 1 64 ? 3.502 38.734 127.575 1.00 32.68 64 SER A C 1
ATOM 498 O O . SER A 1 64 ? 3.528 39.323 126.498 1.00 33.42 64 SER A O 1
ATOM 501 N N . THR A 1 65 ? 2.547 38.908 128.481 1.00 33.42 65 THR A N 1
ATOM 502 C CA . THR A 1 65 ? 1.475 39.886 128.313 1.00 35.03 65 THR A CA 1
ATOM 503 C C . THR A 1 65 ? 1.807 41.060 129.220 1.00 34.64 65 THR A C 1
ATOM 504 O O . THR A 1 65 ? 1.913 40.878 130.424 1.00 36.25 65 THR A O 1
ATOM 508 N N . THR A 1 66 ? 1.997 42.245 128.658 1.00 36.08 66 THR A N 1
ATOM 509 C CA . THR A 1 66 ? 2.320 43.417 129.494 1.00 38.78 66 THR A CA 1
ATOM 510 C C . THR A 1 66 ? 1.261 44.453 129.542 1.00 35.98 66 THR A C 1
ATOM 511 O O . THR A 1 66 ? 1.417 45.397 130.300 1.00 37.20 66 THR A O 1
ATOM 515 N N . ASP A 1 67 ? 0.242 44.310 128.714 1.00 33.18 67 ASP A N 1
ATOM 516 C CA . ASP A 1 67 ? -0.820 45.283 128.663 1.00 34.74 67 ASP A CA 1
ATOM 517 C C . ASP A 1 67 ? -2.023 44.712 127.929 1.00 34.97 67 ASP A C 1
ATOM 518 O O . ASP A 1 67 ? -1.854 43.838 127.085 1.00 36.69 67 ASP A O 1
ATOM 523 N N . GLY A 1 68 ? -3.225 45.192 128.239 1.00 34.12 68 GLY A N 1
ATOM 524 C CA . GLY A 1 68 ? -4.412 44.740 127.520 1.00 34.99 68 GLY A CA 1
ATOM 525 C C . GLY A 1 68 ? -5.734 44.919 128.228 1.00 36.11 68 GLY A C 1
ATOM 526 O O . GLY A 1 68 ? -5.796 45.451 129.341 1.00 34.69 68 GLY A O 1
ATOM 527 N N . MET A 1 69 ? -6.795 44.474 127.560 1.00 38.17 69 MET A N 1
ATOM 528 C CA . MET A 1 69 ? -8.140 44.545 128.105 1.00 41.14 69 MET A CA 1
ATOM 529 C C . MET A 1 69 ? -8.902 43.302 127.690 1.00 43.23 69 MET A C 1
ATOM 530 O O . MET A 1 69 ? -8.517 42.610 126.748 1.00 45.55 69 MET A O 1
ATOM 535 N N . ASN A 1 70 ? -9.991 43.011 128.387 1.00 44.24 70 ASN A N 1
ATOM 536 C CA . ASN A 1 70 ? -10.853 41.910 127.975 1.00 41.33 70 ASN A CA 1
ATOM 537 C C . ASN A 1 70 ? -12.233 42.416 127.623 1.00 42.89 70 ASN A C 1
ATOM 538 O O . ASN A 1 70 ? -12.595 43.577 127.880 1.00 42.47 70 ASN A O 1
ATOM 543 N N . GLU A 1 71 ? -13.001 41.524 127.017 1.00 47.11 71 GLU A N 1
ATOM 544 C CA . GLU A 1 71 ? -14.328 41.861 126.493 1.00 48.91 71 GLU A CA 1
ATOM 545 C C . GLU A 1 71 ? -15.317 42.352 127.544 1.00 46.76 71 GLU A C 1
ATOM 546 O O . GLU A 1 71 ? -16.337 42.949 127.197 1.00 46.65 71 GLU A O 1
ATOM 552 N N . ALA A 1 72 ? -15.032 42.059 128.809 1.00 46.28 72 ALA A N 1
ATOM 553 C CA . ALA A 1 72 ? -15.842 42.548 129.916 1.00 46.60 72 ALA A CA 1
ATOM 554 C C . ALA A 1 72 ? -15.462 43.941 130.370 1.00 44.26 72 ALA A C 1
ATOM 555 O O . ALA A 1 72 ? -16.165 44.515 131.197 1.00 40.18 72 ALA A O 1
ATOM 557 N N . GLY A 1 73 ? -14.349 44.475 129.865 1.00 43.69 73 GLY A N 1
ATOM 558 C CA . GLY A 1 73 ? -13.931 45.827 130.234 1.00 43.68 73 GLY A CA 1
ATOM 559 C C . GLY A 1 73 ? -12.919 45.895 131.358 1.00 42.50 73 GLY A C 1
ATOM 560 O O . GLY A 1 73 ? -12.699 46.958 131.944 1.00 48.27 73 GLY A O 1
ATOM 561 N N . LEU A 1 74 ? -12.294 44.770 131.673 1.00 39.76 74 LEU A N 1
ATOM 562 C CA . LEU A 1 74 ? -11.211 44.772 132.636 1.00 39.69 74 LEU A CA 1
ATOM 563 C C . LEU A 1 74 ? -9.936 45.093 131.892 1.00 39.19 74 LEU A C 1
ATOM 564 O O . LEU A 1 74 ? -9.697 44.557 130.816 1.00 38.44 74 LEU A O 1
ATOM 569 N N . ALA A 1 75 ? -9.133 45.973 132.469 1.00 38.14 75 ALA A N 1
ATOM 570 C CA . ALA A 1 75 ? -7.864 46.359 131.889 1.00 37.99 75 ALA A CA 1
ATOM 571 C C . ALA A 1 75 ? -6.745 45.951 132.803 1.00 36.41 75 ALA A C 1
ATOM 572 O O . ALA A 1 75 ? -6.876 46.043 134.021 1.00 38.04 75 ALA A O 1
ATOM 574 N N . ALA A 1 76 ? -5.629 45.541 132.205 1.00 36.06 76 ALA A N 1
ATOM 575 C CA . ALA A 1 76 ? -4.419 45.201 132.949 1.00 35.43 76 ALA A CA 1
ATOM 576 C C . ALA A 1 76 ? -3.162 45.830 132.323 1.00 37.23 76 ALA A C 1
ATOM 577 O O . ALA A 1 76 ? -2.917 45.731 131.111 1.00 37.95 76 ALA A O 1
ATOM 579 N N . ASN A 1 77 ? -2.382 46.483 133.171 1.00 36.10 77 ASN A N 1
ATOM 580 C CA . ASN A 1 77 ? -1.170 47.141 132.759 1.00 35.05 77 ASN A CA 1
ATOM 581 C C . ASN A 1 77 ? -0.053 46.664 133.658 1.00 33.48 77 ASN A C 1
ATOM 582 O O . ASN A 1 77 ? -0.074 46.903 134.858 1.00 36.12 77 ASN A O 1
ATOM 587 N N . VAL A 1 78 ? 0.927 45.987 133.088 1.00 34.10 78 VAL A N 1
ATOM 588 C CA . VAL A 1 78 ? 2.053 45.516 133.865 1.00 34.07 78 VAL A CA 1
ATOM 589 C C . VAL A 1 78 ? 3.179 46.507 133.707 1.00 33.95 78 VAL A C 1
ATOM 590 O O . VAL A 1 78 ? 3.751 46.614 132.639 1.00 40.35 78 VAL A O 1
ATOM 594 N N . LEU A 1 79 ? 3.489 47.215 134.781 1.00 33.00 79 LEU A N 1
ATOM 595 C CA . LEU A 1 79 ? 4.485 48.270 134.785 1.00 32.58 79 LEU A CA 1
ATOM 596 C C . LEU A 1 79 ? 5.909 47.735 135.054 1.00 34.31 79 LEU A C 1
ATOM 597 O O . LEU A 1 79 ? 6.077 46.801 135.832 1.00 33.53 79 LEU A O 1
ATOM 602 N N . TRP A 1 80 ? 6.910 48.344 134.409 1.00 33.68 80 TRP A N 1
ATOM 603 C CA . TRP A 1 80 ? 8.273 47.851 134.420 1.00 33.41 80 TRP A CA 1
ATOM 604 C C . TRP A 1 80 ? 9.161 48.755 135.240 1.00 35.98 80 TRP A C 1
ATOM 605 O O . TRP A 1 80 ? 8.889 49.940 135.330 1.00 34.27 80 TRP A O 1
ATOM 616 N N . LEU A 1 81 ? 10.251 48.196 135.791 1.00 41.44 81 LEU A N 1
ATOM 617 C CA . LEU A 1 81 ? 11.225 48.893 136.693 1.00 44.98 81 LEU A CA 1
ATOM 618 C C . LEU A 1 81 ? 10.636 49.258 138.054 1.00 44.37 81 LEU A C 1
ATOM 619 O O . LEU A 1 81 ? 10.586 50.432 138.436 1.00 50.07 81 LEU A O 1
ATOM 624 N N . VAL A 1 82 ? 10.171 48.250 138.768 1.00 40.36 82 VAL A N 1
ATOM 625 C CA . VAL A 1 82 ? 9.486 48.484 140.019 1.00 38.88 82 VAL A CA 1
ATOM 626 C C . VAL A 1 82 ? 10.396 48.026 141.119 1.00 39.94 82 VAL A C 1
ATOM 627 O O . VAL A 1 82 ? 11.381 47.352 140.839 1.00 41.00 82 VAL A O 1
ATOM 631 N N . GLU A 1 83 ? 10.067 48.411 142.350 1.00 42.64 83 GLU A N 1
ATOM 632 C CA . GLU A 1 83 ? 10.759 47.930 143.546 1.00 43.85 83 GLU A CA 1
ATOM 633 C C . GLU A 1 83 ? 10.047 46.719 144.136 1.00 39.70 83 GLU A C 1
ATOM 634 O O . GLU A 1 83 ? 9.172 46.839 144.972 1.00 37.53 83 GLU A O 1
ATOM 640 N N . SER A 1 84 ? 10.463 45.552 143.676 1.00 40.50 84 SER A N 1
ATOM 641 C CA . SER A 1 84 ? 9.868 44.290 144.061 1.00 41.61 84 SER A CA 1
ATOM 642 C C . SER A 1 84 ? 10.796 43.507 144.976 1.00 39.38 84 SER A C 1
ATOM 643 O O . SER A 1 84 ? 11.989 43.618 144.885 1.00 38.00 84 SER A O 1
ATOM 646 N N . SER A 1 85 ? 10.232 42.671 145.823 1.00 42.07 85 SER A N 1
ATOM 647 C CA . SER A 1 85 ? 11.002 41.551 146.403 1.00 43.88 85 SER A CA 1
ATOM 648 C C . SER A 1 85 ? 10.024 40.387 146.332 1.00 42.31 85 SER A C 1
ATOM 649 O O . SER A 1 85 ? 9.016 40.343 147.052 1.00 42.53 85 SER A O 1
ATOM 652 N N . TYR A 1 86 ? 10.249 39.529 145.345 1.00 42.78 86 TYR A N 1
ATOM 653 C CA . TYR A 1 86 ? 9.314 38.449 145.042 1.00 40.80 86 TYR A CA 1
ATOM 654 C C . TYR A 1 86 ? 9.571 37.285 145.983 1.00 41.03 86 TYR A C 1
ATOM 655 O O . TYR A 1 86 ? 10.692 37.097 146.443 1.00 39.42 86 TYR A O 1
ATOM 664 N N . PRO A 1 87 ? 8.543 36.481 146.255 1.00 42.69 87 PRO A N 1
ATOM 665 C CA . PRO A 1 87 ? 8.744 35.339 147.134 1.00 41.74 87 PRO A CA 1
ATOM 666 C C . PRO A 1 87 ? 9.632 34.279 146.494 1.00 44.05 87 PRO A C 1
ATOM 667 O O . PRO A 1 87 ? 9.715 34.212 145.270 1.00 46.45 87 PRO A O 1
ATOM 671 N N . ASP A 1 88 ? 10.302 33.462 147.304 1.00 46.78 88 ASP A N 1
ATOM 672 C CA . ASP A 1 88 ? 10.963 32.251 146.778 1.00 50.24 88 ASP A CA 1
ATOM 673 C C . ASP A 1 88 ? 9.894 31.238 146.362 1.00 53.26 88 ASP A C 1
ATOM 674 O O . ASP A 1 88 ? 8.794 31.202 146.931 1.00 52.19 88 ASP A O 1
ATOM 679 N N . TYR A 1 89 ? 10.194 30.424 145.361 1.00 54.36 89 TYR A N 1
ATOM 680 C CA . TYR A 1 89 ? 9.249 29.400 144.960 1.00 59.29 89 TYR A CA 1
ATOM 681 C C . TYR A 1 89 ? 9.773 28.023 145.338 1.00 62.83 89 TYR A C 1
ATOM 682 O O . TYR A 1 89 ? 10.668 27.502 144.685 1.00 58.18 89 TYR A O 1
ATOM 691 N N . ASP A 1 90 ? 9.207 27.453 146.403 1.00 71.62 90 ASP A N 1
ATOM 692 C CA . ASP A 1 90 ? 9.267 26.005 146.660 1.00 78.74 90 ASP A CA 1
ATOM 693 C C . ASP A 1 90 ? 8.521 25.446 145.453 1.00 78.72 90 ASP A C 1
ATOM 694 O O . ASP A 1 90 ? 7.560 26.068 145.044 1.00 93.44 90 ASP A O 1
ATOM 699 N N . GLY A 1 91 ? 8.953 24.372 144.809 1.00 73.47 91 GLY A N 1
ATOM 700 C CA . GLY A 1 91 ? 8.084 23.735 143.794 1.00 73.82 91 GLY A CA 1
ATOM 701 C C . GLY A 1 91 ? 6.691 23.206 144.203 1.00 72.64 91 GLY A C 1
ATOM 702 O O . GLY A 1 91 ? 5.921 22.753 143.354 1.00 72.25 91 GLY A O 1
ATOM 703 N N . LYS A 1 92 ? 6.344 23.268 145.487 1.00 69.66 92 LYS A N 1
ATOM 704 C CA . LYS A 1 92 ? 5.182 22.549 146.025 1.00 70.99 92 LYS A CA 1
ATOM 705 C C . LYS A 1 92 ? 3.793 23.181 145.783 1.00 71.40 92 LYS A C 1
ATOM 706 O O . LYS A 1 92 ? 2.807 22.469 145.639 1.00 73.50 92 LYS A O 1
ATOM 712 N N . SER A 1 93 ? 3.697 24.511 145.783 1.00 75.36 93 SER A N 1
ATOM 713 C CA . SER A 1 93 ? 2.400 25.220 145.586 1.00 69.79 93 SER A CA 1
ATOM 714 C C . SER A 1 93 ? 2.096 25.412 144.097 1.00 61.68 93 SER A C 1
ATOM 715 O O . SER A 1 93 ? 3.019 25.356 143.275 1.00 62.34 93 SER A O 1
ATOM 718 N N . PRO A 1 94 ? 0.818 25.681 143.749 1.00 53.70 94 PRO A N 1
ATOM 719 C CA . PRO A 1 94 ? 0.576 26.054 142.360 1.00 53.89 94 PRO A CA 1
ATOM 720 C C . PRO A 1 94 ? 1.305 27.360 142.001 1.00 54.97 94 PRO A C 1
ATOM 721 O O . PRO A 1 94 ? 1.201 28.343 142.738 1.00 49.75 94 PRO A O 1
ATOM 725 N N . GLY A 1 95 ? 2.058 27.339 140.898 1.00 55.28 95 GLY A N 1
ATOM 726 C CA . GLY A 1 95 ? 2.911 28.459 140.488 1.00 52.31 95 GLY A CA 1
ATOM 727 C C . GLY A 1 95 ? 2.460 29.130 139.211 1.00 49.05 95 GLY A C 1
ATOM 728 O O . GLY A 1 95 ? 1.837 28.509 138.360 1.00 48.63 95 GLY A O 1
ATOM 729 N N . LEU A 1 96 ? 2.755 30.419 139.088 1.00 48.13 96 LEU A N 1
ATOM 730 C CA . LEU A 1 96 ? 2.384 31.187 137.903 1.00 44.57 96 LEU A CA 1
ATOM 731 C C . LEU A 1 96 ? 3.560 32.042 137.476 1.00 42.58 96 LEU A C 1
ATOM 732 O O . LEU A 1 96 ? 3.992 32.926 138.214 1.00 39.80 96 LEU A O 1
ATOM 737 N N . SER A 1 97 ? 4.054 31.801 136.267 1.00 42.45 97 SER A N 1
ATOM 738 C CA . SER A 1 97 ? 5.098 32.651 135.704 1.00 40.81 97 SER A CA 1
ATOM 739 C C . SER A 1 97 ? 4.601 34.088 135.550 1.00 37.35 97 SER A C 1
ATOM 740 O O . SER A 1 97 ? 3.475 34.342 135.075 1.00 36.68 97 SER A O 1
ATOM 743 N N . ILE A 1 98 ? 5.441 35.031 135.944 1.00 34.50 98 ILE A N 1
ATOM 744 C CA . ILE A 1 98 ? 5.027 36.426 135.983 1.00 34.30 98 ILE A CA 1
ATOM 745 C C . ILE A 1 98 ? 4.704 36.958 134.576 1.00 33.30 98 ILE A C 1
ATOM 746 O O . ILE A 1 98 ? 3.902 37.867 134.426 1.00 31.31 98 ILE A O 1
ATOM 751 N N . ALA A 1 99 ? 5.329 36.372 133.557 1.00 31.91 99 ALA A N 1
ATOM 752 C CA . ALA A 1 99 ? 5.052 36.718 132.176 1.00 29.95 99 ALA A CA 1
ATOM 753 C C . ALA A 1 99 ? 3.598 36.512 131.793 1.00 31.20 99 ALA A C 1
ATOM 754 O O . ALA A 1 99 ? 3.108 37.172 130.865 1.00 32.75 99 ALA A O 1
ATOM 756 N N . ALA A 1 100 ? 2.904 35.617 132.501 1.00 31.33 100 ALA A N 1
ATOM 757 C CA . ALA A 1 100 ? 1.488 35.313 132.228 1.00 33.30 100 ALA A CA 1
ATOM 758 C C . ALA A 1 100 ? 0.516 35.928 133.247 1.00 35.25 100 ALA A C 1
ATOM 759 O O . ALA A 1 100 ? -0.704 35.819 133.114 1.00 35.35 100 ALA A O 1
ATOM 761 N N . TRP A 1 101 ? 1.076 36.581 134.258 1.00 36.90 101 TRP A N 1
ATOM 762 C CA . TRP A 1 101 ? 0.321 37.217 135.327 1.00 36.20 101 TRP A CA 1
ATOM 763 C C . TRP A 1 101 ? -0.873 38.000 134.810 1.00 36.41 101 TRP A C 1
ATOM 764 O O . TRP A 1 101 ? -2.004 37.761 135.230 1.00 39.95 101 TRP A O 1
ATOM 775 N N . ALA A 1 102 ? -0.618 38.932 133.905 1.00 36.59 102 ALA A N 1
ATOM 776 C CA . ALA A 1 102 ? -1.667 39.806 133.394 1.00 36.94 102 ALA A CA 1
ATOM 777 C C . ALA A 1 102 ? -2.648 39.022 132.587 1.00 36.19 102 ALA A C 1
ATOM 778 O O . ALA A 1 102 ? -3.843 39.337 132.561 1.00 35.68 102 ALA A O 1
ATOM 780 N N . GLN A 1 103 ? -2.147 38.006 131.900 1.00 35.82 103 GLN A N 1
ATOM 781 C CA . GLN A 1 103 ? -3.023 37.214 131.052 1.00 38.57 103 GLN A CA 1
ATOM 782 C C . GLN A 1 103 ? -4.021 36.403 131.871 1.00 38.53 103 GLN A C 1
ATOM 783 O O . GLN A 1 103 ? -5.197 36.326 131.516 1.00 37.17 103 GLN A O 1
ATOM 789 N N . TYR A 1 104 ? -3.522 35.795 132.947 1.00 39.03 104 TYR A N 1
ATOM 790 C CA . TYR A 1 104 ? -4.338 35.039 133.897 1.00 41.72 104 TYR A CA 1
ATOM 791 C C . TYR A 1 104 ? -5.470 35.898 134.401 1.00 39.51 104 TYR A C 1
ATOM 792 O O . TYR A 1 104 ? 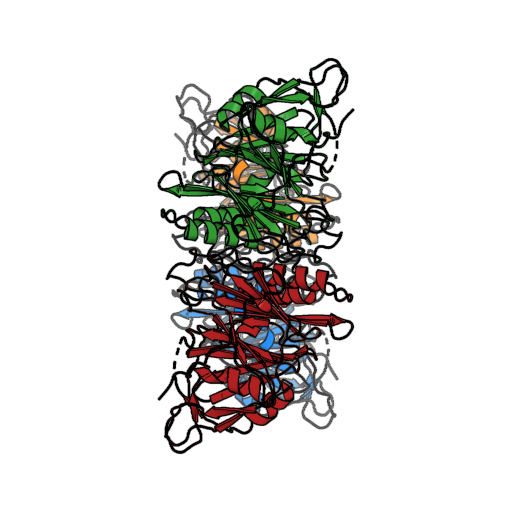-6.610 35.466 134.468 1.00 46.78 104 TYR A O 1
ATOM 801 N N . VAL A 1 105 ? -5.152 37.128 134.752 1.00 37.38 105 VAL A N 1
ATOM 802 C CA . VAL A 1 105 ? -6.149 38.030 135.276 1.00 38.14 105 VAL A CA 1
ATOM 803 C C . VAL A 1 105 ? -7.188 38.390 134.224 1.00 36.23 105 VAL A C 1
ATOM 804 O O . VAL A 1 105 ? -8.381 38.367 134.495 1.00 39.35 105 VAL A O 1
ATOM 808 N N . LEU A 1 106 ? -6.724 38.743 133.040 1.00 35.09 106 LEU A N 1
ATOM 809 C CA . LEU A 1 106 ? -7.609 39.168 131.971 1.00 35.34 106 LEU A CA 1
ATOM 810 C C . LEU A 1 106 ? -8.490 38.026 131.484 1.00 35.54 106 LEU A C 1
ATOM 811 O O . LEU A 1 106 ? -9.630 38.240 131.095 1.00 32.21 106 LEU A O 1
ATOM 816 N N . ASP A 1 107 ? -7.948 36.816 131.533 1.00 37.62 107 ASP A N 1
ATOM 817 C CA . ASP A 1 107 ? -8.670 35.637 131.099 1.00 41.49 107 ASP A CA 1
ATOM 818 C C . ASP A 1 107 ? -9.784 35.212 132.079 1.00 42.31 107 ASP A C 1
ATOM 819 O O . ASP A 1 107 ? -10.855 34.803 131.653 1.00 41.64 107 ASP A O 1
ATOM 824 N N . ASN A 1 108 ? -9.543 35.370 133.374 1.00 41.59 108 ASN A N 1
ATOM 825 C CA . ASN A 1 108 ? -10.431 34.830 134.397 1.00 42.12 108 ASN A CA 1
ATOM 826 C C . ASN A 1 108 ? -11.464 35.761 135.050 1.00 40.33 108 ASN A C 1
ATOM 827 O O . ASN A 1 108 ? -12.472 35.270 135.537 1.00 42.93 108 ASN A O 1
ATOM 832 N N . PHE A 1 109 ? -11.256 37.074 135.050 1.00 36.69 109 PHE A N 1
ATOM 833 C CA . PHE A 1 109 ? -12.142 37.966 135.793 1.00 38.99 109 PHE A CA 1
ATOM 834 C C . PHE A 1 109 ? -12.717 39.104 134.964 1.00 40.79 109 PHE A C 1
ATOM 835 O O . PHE A 1 109 ? -12.110 39.535 133.992 1.00 39.26 109 PHE A O 1
ATOM 843 N N . ALA A 1 110 ? -13.885 39.594 135.367 1.00 41.45 110 ALA A N 1
ATOM 844 C CA . ALA A 1 110 ? -14.567 40.657 134.644 1.00 43.87 110 ALA A CA 1
ATOM 845 C C . ALA A 1 110 ? -14.381 42.014 135.310 1.00 45.67 110 ALA A C 1
ATOM 846 O O . ALA A 1 110 ? -14.570 43.054 134.670 1.00 46.62 110 ALA A O 1
ATOM 848 N N . THR A 1 111 ? -14.085 42.011 136.607 1.00 44.39 111 THR A N 1
ATOM 849 C CA . THR A 1 111 ? -13.975 43.252 137.362 1.00 45.42 111 THR A CA 1
ATOM 850 C C . THR A 1 111 ? -12.760 43.227 138.249 1.00 42.98 111 THR A C 1
ATOM 851 O O . THR A 1 111 ? -12.154 42.174 138.472 1.00 44.39 111 THR A O 1
ATOM 855 N N . VAL A 1 112 ? -12.440 44.394 138.793 1.00 38.12 112 VAL A N 1
ATOM 856 C CA . VAL A 1 112 ? -11.332 44.516 139.690 1.00 38.30 112 VAL A CA 1
ATOM 857 C C . VAL A 1 112 ? -11.682 43.829 141.027 1.00 39.70 112 VAL A C 1
ATOM 858 O O . VAL A 1 112 ? -10.826 43.142 141.581 1.00 34.46 112 VAL A O 1
ATOM 862 N N . GLU A 1 113 ? -12.926 43.978 141.511 1.00 42.27 113 GLU A N 1
ATOM 863 C CA . GLU A 1 113 ? -13.346 43.305 142.757 1.00 46.52 113 GLU A CA 1
ATOM 864 C C . GLU A 1 113 ? -13.227 41.813 142.643 1.00 43.84 113 GLU A C 1
ATOM 865 O O . GLU A 1 113 ? -12.716 41.158 143.544 1.00 41.77 113 GLU A O 1
ATOM 871 N N . GLU A 1 114 ? -13.760 41.276 141.551 1.00 41.70 114 GLU A N 1
ATOM 872 C CA . GLU A 1 114 ? -13.686 39.849 141.294 1.00 42.10 114 GLU A CA 1
ATOM 873 C C . GLU A 1 114 ? -12.247 39.406 141.412 1.00 41.85 114 GLU A C 1
ATOM 874 O O . GLU A 1 114 ? -11.948 38.444 142.105 1.00 44.20 114 GLU A O 1
ATOM 880 N N . ALA A 1 115 ? -11.358 40.136 140.749 1.00 42.00 115 ALA A N 1
ATOM 881 C CA . ALA A 1 115 ? -9.946 39.792 140.723 1.00 44.15 115 ALA A CA 1
ATOM 882 C C . ALA A 1 115 ? -9.283 39.915 142.085 1.00 43.80 115 ALA A C 1
ATOM 883 O O . ALA A 1 115 ? -8.495 39.064 142.465 1.00 43.62 115 ALA A O 1
ATOM 885 N N . VAL A 1 116 ? -9.609 40.968 142.821 1.00 43.37 116 VAL A N 1
ATOM 886 C CA . VAL A 1 116 ? -9.005 41.178 144.136 1.00 42.78 116 VAL A CA 1
ATOM 887 C C . VAL A 1 116 ? -9.452 40.100 145.118 1.00 40.54 116 VAL A C 1
ATOM 888 O O . VAL A 1 116 ? -8.621 39.510 145.796 1.00 36.11 116 VAL A O 1
ATOM 892 N N . ARG A 1 117 ? -10.753 39.806 145.137 1.00 42.34 117 ARG A N 1
ATOM 893 C CA . ARG A 1 117 ? -11.311 38.763 145.998 1.00 45.36 117 ARG A CA 1
ATOM 894 C C . ARG A 1 117 ? -10.609 37.402 145.817 1.00 43.03 117 ARG A C 1
ATOM 895 O O . ARG A 1 117 ? -10.349 36.710 146.793 1.00 45.39 117 ARG A O 1
ATOM 903 N N . VAL A 1 118 ? -10.300 37.020 144.588 1.00 39.61 118 VAL A N 1
ATOM 904 C CA . VAL A 1 118 ? -9.597 35.760 144.343 1.00 41.31 118 VAL A CA 1
ATOM 905 C C . VAL A 1 118 ? -8.098 35.842 144.653 1.00 41.84 118 VAL A C 1
ATOM 906 O O . VAL A 1 118 ? -7.501 34.881 145.130 1.00 40.58 118 VAL A O 1
ATOM 910 N N . LEU A 1 119 ? -7.477 36.975 144.363 1.00 43.33 119 LEU A N 1
ATOM 911 C CA . LEU A 1 119 ? -6.041 37.093 144.587 1.00 43.11 119 LEU A CA 1
ATOM 912 C C . LEU A 1 119 ? -5.723 37.187 146.071 1.00 43.13 119 LEU A C 1
ATOM 913 O O . LEU A 1 119 ? -4.668 36.717 146.497 1.00 40.98 119 LEU A O 1
ATOM 918 N N . GLU A 1 120 ? -6.604 37.822 146.844 1.00 45.76 120 GLU A N 1
ATOM 919 C CA . GLU A 1 120 ? -6.495 37.801 148.306 1.00 50.20 120 GLU A CA 1
ATOM 920 C C . GLU A 1 120 ? -6.292 36.340 148.836 1.00 50.41 120 GLU A C 1
ATOM 921 O O . GLU A 1 120 ? -5.412 36.086 149.645 1.00 53.77 120 GLU A O 1
ATOM 927 N N . LYS A 1 121 ? -7.105 35.387 148.387 1.00 47.83 121 LYS A N 1
ATOM 928 C CA . LYS A 1 121 ? -7.016 33.986 148.885 1.00 49.51 121 LYS A CA 1
ATOM 929 C C . LYS A 1 121 ? -5.807 33.169 148.382 1.00 47.24 121 LYS A C 1
ATOM 930 O O . LYS A 1 121 ? -5.758 31.973 148.590 1.00 48.55 121 LYS A O 1
ATOM 936 N N . ASN A 1 122 ? -4.880 33.795 147.672 1.00 47.98 122 ASN A N 1
ATOM 937 C CA . ASN A 1 122 ? -3.567 33.247 147.336 1.00 46.15 122 ASN A CA 1
ATOM 938 C C . ASN A 1 122 ? -3.491 31.997 146.444 1.00 46.39 122 ASN A C 1
ATOM 939 O O . ASN A 1 122 ? -2.697 31.056 146.663 1.00 46.69 122 ASN A O 1
ATOM 944 N N . PRO A 1 123 ? -4.252 32.028 145.360 1.00 44.28 123 PRO A N 1
ATOM 945 C CA . PRO A 1 123 ? -4.328 30.854 144.507 1.00 45.97 123 PRO A CA 1
ATOM 946 C C . PRO A 1 123 ? -2.995 30.387 143.910 1.00 45.76 123 PRO A C 1
ATOM 947 O O . PRO A 1 123 ? -2.891 29.239 143.481 1.00 48.62 123 PRO A O 1
ATOM 951 N N . PHE A 1 124 ? -1.994 31.253 143.875 1.00 43.69 124 PHE A N 1
ATOM 952 C CA . PHE A 1 124 ? -0.686 30.875 143.349 1.00 44.61 124 PHE A CA 1
ATOM 953 C C . PHE A 1 124 ? 0.455 31.659 143.967 1.00 42.03 124 PHE A C 1
ATOM 954 O O . PHE A 1 124 ? 0.231 32.553 144.742 1.00 41.22 124 PHE A O 1
ATOM 962 N N . ILE A 1 125 ? 1.670 31.246 143.628 1.00 44.01 125 ILE A N 1
ATOM 963 C CA . ILE A 1 125 ? 2.900 31.923 143.950 1.00 46.28 125 ILE A CA 1
ATOM 964 C C . ILE A 1 125 ? 3.437 32.418 142.617 1.00 45.89 125 ILE A C 1
ATOM 965 O O . ILE A 1 125 ? 3.484 31.677 141.639 1.00 46.38 125 ILE A O 1
ATOM 970 N N . ILE A 1 126 ? 3.785 33.696 142.551 1.00 46.29 126 ILE A N 1
ATOM 971 C CA . ILE A 1 126 ? 4.332 34.260 141.322 1.00 43.21 126 ILE A CA 1
ATOM 972 C C . ILE A 1 126 ? 5.771 33.741 141.175 1.00 40.49 126 ILE A C 1
ATOM 973 O O . ILE A 1 126 ? 6.444 33.531 142.168 1.00 40.39 126 ILE A O 1
ATOM 978 N N . VAL A 1 127 ? 6.222 33.484 139.951 1.00 41.14 127 VAL A N 1
ATOM 979 C CA . VAL A 1 127 ? 7.553 32.924 139.708 1.00 44.04 127 VAL A CA 1
ATOM 980 C C . VAL A 1 127 ? 8.325 33.799 138.724 1.00 41.73 127 VAL A C 1
ATOM 981 O O . VAL A 1 127 ? 7.738 34.259 137.779 1.00 37.27 127 VAL A O 1
ATOM 985 N N . THR A 1 128 ? 9.609 33.979 138.968 1.00 42.09 128 THR A N 1
ATOM 986 C CA . THR A 1 128 ? 10.481 34.850 138.210 1.00 43.94 128 THR A CA 1
ATOM 987 C C . THR A 1 128 ? 11.860 34.217 138.000 1.00 42.55 128 THR A C 1
ATOM 988 O O . THR A 1 128 ? 12.764 34.468 138.742 1.00 44.86 128 THR A O 1
ATOM 992 N N . ALA A 1 138 ? 13.047 42.098 133.038 1.00 31.07 138 ALA A N 1
ATOM 993 C CA . ALA A 1 138 ? 12.529 43.146 133.936 1.00 37.04 138 ALA A CA 1
ATOM 994 C C . ALA A 1 138 ? 11.665 42.873 135.141 1.00 37.67 138 ALA A C 1
ATOM 995 O O . ALA A 1 138 ? 10.987 41.889 135.218 1.00 46.42 138 ALA A O 1
ATOM 997 N N . THR A 1 139 ? 11.737 43.775 136.102 1.00 34.74 139 THR A N 1
ATOM 998 C CA . THR A 1 139 ? 10.859 43.702 137.329 1.00 33.80 139 THR A CA 1
ATOM 999 C C . THR A 1 139 ? 9.483 44.314 137.085 1.00 31.97 139 THR A C 1
ATOM 1000 O O . THR A 1 139 ? 9.378 45.355 136.434 1.00 30.83 139 THR A O 1
ATOM 1004 N N . LEU A 1 140 ? 8.443 43.681 137.634 1.00 31.46 140 LEU A N 1
ATOM 1005 C CA . LEU A 1 140 ? 7.059 43.951 137.212 1.00 31.23 140 LEU A CA 1
ATOM 1006 C C . LEU A 1 140 ? 6.023 44.027 138.326 1.00 32.76 140 LEU A C 1
ATOM 1007 O O . LEU A 1 140 ? 6.069 43.221 139.258 1.00 29.89 140 LEU A O 1
ATOM 1012 N N . HIS A 1 141 ? 5.119 45.015 138.231 1.00 35.25 141 HIS A N 1
ATOM 1013 C CA . HIS A 1 141 ? 3.943 45.107 139.104 1.00 38.47 141 HIS A CA 1
ATOM 1014 C C . HIS A 1 141 ? 2.700 45.339 138.310 1.00 37.20 141 HIS A C 1
ATOM 1015 O O . HIS A 1 141 ? 2.780 45.791 137.176 1.00 40.47 141 HIS A O 1
ATOM 1022 N N . LEU A 1 142 ? 1.548 45.013 138.901 1.00 34.72 142 LEU A N 1
ATOM 1023 C CA . LEU A 1 142 ? 0.291 44.919 138.147 1.00 31.50 142 LEU A CA 1
ATOM 1024 C C . LEU A 1 142 ? -0.766 45.925 138.539 1.00 29.83 142 LEU A C 1
ATOM 1025 O O . LEU A 1 142 ? -1.146 46.022 139.706 1.00 27.85 142 LEU A O 1
ATOM 1030 N N . SER A 1 143 ? -1.250 46.655 137.542 1.00 30.82 143 SER A N 1
ATOM 1031 C CA . SER A 1 143 ? -2.295 47.670 137.702 1.00 32.02 143 SER A CA 1
ATOM 1032 C C . SER A 1 143 ? -3.552 47.213 136.984 1.00 33.29 143 SER A C 1
ATOM 1033 O O . SER A 1 143 ? -3.463 46.649 135.888 1.00 33.89 143 SER A O 1
ATOM 1036 N N . LEU A 1 144 ? -4.713 47.424 137.615 1.00 33.09 144 LEU A N 1
ATOM 1037 C CA . LEU A 1 144 ? -5.993 46.968 137.074 1.00 30.41 144 LEU A CA 1
ATOM 1038 C C . LEU A 1 144 ? -7.045 48.058 137.167 1.00 30.02 144 LEU A C 1
ATOM 1039 O O . LEU A 1 144 ? -7.068 48.846 138.131 1.00 30.78 144 LEU A O 1
ATOM 1044 N N . SER A 1 145 ? -7.924 48.080 136.176 1.00 29.41 145 SER A N 1
ATOM 1045 C CA . SER A 1 145 ? -9.065 48.979 136.150 1.00 29.65 145 SER A CA 1
ATOM 1046 C C . SER A 1 145 ? -10.231 48.328 135.398 1.00 30.72 145 SER A C 1
ATOM 1047 O O . SER A 1 145 ? -10.037 47.399 134.652 1.00 29.78 145 SER A O 1
ATOM 1050 N N . ASP A 1 146 ? -11.432 48.851 135.618 1.00 36.64 146 ASP A N 1
ATOM 1051 C CA . ASP A 1 146 ? -12.731 48.297 135.186 1.00 38.06 146 ASP A CA 1
ATOM 1052 C C . ASP A 1 146 ? -13.553 49.266 134.453 1.00 40.16 146 ASP A C 1
ATOM 1053 O O . ASP A 1 146 ? -13.348 50.458 134.623 1.00 37.89 146 ASP A O 1
ATOM 1058 N N . ALA A 1 147 ? -14.618 48.767 133.823 1.00 44.78 147 ALA A N 1
ATOM 1059 C CA . ALA A 1 147 ? -15.675 49.636 133.247 1.00 43.12 147 ALA A CA 1
ATOM 1060 C C . ALA A 1 147 ? -16.500 50.437 134.275 1.00 40.32 147 ALA A C 1
ATOM 1061 O O . ALA A 1 147 ? -17.118 51.450 133.930 1.00 38.84 147 ALA A O 1
ATOM 1063 N N . SER A 1 148 ? -16.490 49.989 135.529 1.00 41.43 148 SER A N 1
ATOM 1064 C CA . SER A 1 148 ? -17.091 50.741 136.632 1.00 41.46 148 SER A CA 1
ATOM 1065 C C . SER A 1 148 ? -16.189 51.833 137.237 1.00 41.06 148 SER A C 1
ATOM 1066 O O . SER A 1 148 ? -16.628 52.560 138.112 1.00 40.07 148 SER A O 1
ATOM 1069 N N . GLY A 1 149 ? -14.938 51.945 136.786 1.00 42.80 149 GLY A N 1
ATOM 1070 C CA . GLY A 1 149 ? -14.014 52.964 137.301 1.00 40.00 149 GLY A CA 1
ATOM 1071 C C . GLY A 1 149 ? -13.181 52.503 138.477 1.00 40.28 149 GLY A C 1
ATOM 1072 O O . GLY A 1 149 ? -12.463 53.296 139.092 1.00 45.53 149 GLY A O 1
ATOM 1073 N N . ASP A 1 150 ? -13.242 51.215 138.780 1.00 38.50 150 ASP A N 1
ATOM 1074 C CA . ASP A 1 150 ? -12.575 50.686 139.966 1.00 38.91 150 ASP A CA 1
ATOM 1075 C C . ASP A 1 150 ? -11.113 50.461 139.604 1.00 35.10 150 ASP A C 1
ATOM 1076 O O . ASP A 1 150 ? -10.811 50.218 138.452 1.00 34.58 150 ASP A O 1
ATOM 1081 N N . SER A 1 151 ? -10.212 50.544 140.581 1.00 33.69 151 SER A N 1
ATOM 1082 C CA . SER A 1 151 ? -8.799 50.309 140.329 1.00 33.85 151 SER A CA 1
ATOM 1083 C C . SER A 1 151 ? -8.122 49.525 141.438 1.00 33.04 151 SER A C 1
ATOM 1084 O O . SER A 1 151 ? -8.577 49.503 142.583 1.00 31.36 151 SER A O 1
ATOM 1087 N N . ALA A 1 152 ? -7.019 48.874 141.087 1.00 32.20 152 ALA A N 1
ATOM 1088 C CA . ALA A 1 152 ? -6.193 48.230 142.085 1.00 32.44 152 ALA A CA 1
ATOM 1089 C C . ALA A 1 152 ? -4.776 48.087 141.602 1.00 30.08 152 ALA A C 1
ATOM 1090 O O . ALA A 1 152 ? -4.537 48.081 140.406 1.00 29.96 152 ALA A O 1
ATOM 1092 N N . ILE A 1 153 ? -3.843 47.940 142.536 1.00 27.24 153 ILE A N 1
ATOM 1093 C CA . ILE A 1 153 ? -2.465 47.651 142.172 1.00 27.00 153 ILE A CA 1
ATOM 1094 C C . ILE A 1 153 ? -1.988 46.525 143.051 1.00 26.52 153 ILE A C 1
ATOM 1095 O O . ILE A 1 153 ? -2.346 46.457 144.219 1.00 27.64 153 ILE A O 1
ATOM 1100 N N . VAL A 1 154 ? -1.207 45.626 142.470 1.00 26.36 154 VAL A N 1
ATOM 1101 C CA . VAL A 1 154 ? -0.740 44.450 143.163 1.00 27.66 154 VAL A CA 1
ATOM 1102 C C . VAL A 1 154 ? 0.756 44.476 143.114 1.00 30.06 154 VAL A C 1
ATOM 1103 O O . VAL A 1 154 ? 1.351 44.547 142.031 1.00 34.28 154 VAL A O 1
ATOM 1107 N N . GLU A 1 155 ? 1.389 44.422 144.273 1.00 30.57 155 GLU A N 1
ATOM 1108 C CA . GLU A 1 155 ? 2.842 44.543 144.355 1.00 30.69 155 GLU A CA 1
ATOM 1109 C C . GLU A 1 155 ? 3.367 43.396 145.176 1.00 31.92 155 GLU A C 1
ATOM 1110 O O . GLU A 1 155 ? 2.624 42.798 145.937 1.00 32.23 155 GLU A O 1
ATOM 1116 N N . TYR A 1 156 ? 4.668 43.144 145.077 1.00 35.10 156 TYR A N 1
ATOM 1117 C CA . TYR A 1 156 ? 5.379 42.256 145.991 1.00 35.78 156 TYR A CA 1
ATOM 1118 C C . TYR A 1 156 ? 6.421 43.022 146.803 1.00 37.25 156 TYR A C 1
ATOM 1119 O O . TYR A 1 156 ? 7.432 43.526 146.281 1.00 40.84 156 TYR A O 1
ATOM 1128 N N . ILE A 1 157 ? 6.148 43.110 148.103 1.00 37.50 157 ILE A N 1
ATOM 1129 C CA . ILE A 1 157 ? 6.966 43.850 149.045 1.00 36.33 157 ILE A CA 1
ATOM 1130 C C . ILE A 1 157 ? 7.247 42.926 150.234 1.00 35.61 157 ILE A C 1
ATOM 1131 O O . ILE A 1 157 ? 6.322 42.417 150.889 1.00 32.72 157 ILE A O 1
ATOM 1136 N N . ASP A 1 158 ? 8.533 42.714 150.493 1.00 35.56 158 ASP A N 1
ATOM 1137 C CA . ASP A 1 158 ? 9.004 41.761 151.501 1.00 36.34 158 ASP A CA 1
ATOM 1138 C C . ASP A 1 158 ? 8.482 40.331 151.208 1.00 36.60 158 ASP A C 1
ATOM 1139 O O . ASP A 1 158 ? 8.006 39.635 152.097 1.00 36.62 158 ASP A O 1
ATOM 1144 N N . GLY A 1 159 ? 8.578 39.915 149.947 1.00 35.82 159 GLY A N 1
ATOM 1145 C CA . GLY A 1 159 ? 8.114 38.614 149.499 1.00 34.54 159 GLY A CA 1
ATOM 1146 C C . GLY A 1 159 ? 6.628 38.386 149.602 1.00 35.28 159 GLY A C 1
ATOM 1147 O O . GLY A 1 159 ? 6.171 37.268 149.382 1.00 35.27 159 GLY A O 1
ATOM 1148 N N . LYS A 1 160 ? 5.860 39.429 149.905 1.00 38.93 160 LYS A N 1
ATOM 1149 C CA . LYS A 1 160 ? 4.404 39.296 150.146 1.00 40.82 160 LYS A CA 1
ATOM 1150 C C . LYS A 1 160 ? 3.571 40.078 149.125 1.00 38.88 160 LYS A C 1
ATOM 1151 O O . LYS A 1 160 ? 3.938 41.176 148.709 1.00 38.03 160 LYS A O 1
ATOM 1157 N N . GLN A 1 161 ? 2.479 39.467 148.693 1.00 38.64 161 GLN A N 1
ATOM 1158 C CA . GLN A 1 161 ? 1.551 40.122 147.808 1.00 38.78 161 GLN A CA 1
ATOM 1159 C C . GLN A 1 161 ? 0.852 41.212 148.592 1.00 36.64 161 GLN A C 1
ATOM 1160 O O . GLN A 1 161 ? 0.294 40.956 149.646 1.00 35.60 161 GLN A O 1
ATOM 1166 N N . VAL A 1 162 ? 0.918 42.427 148.074 1.00 34.67 162 VAL A N 1
ATOM 1167 C CA . VAL A 1 162 ? 0.275 43.573 148.674 1.00 35.09 162 VAL A CA 1
ATOM 1168 C C . VAL A 1 162 ? -0.605 44.243 147.648 1.00 34.05 162 VAL A C 1
ATOM 1169 O O . VAL A 1 162 ? -0.141 44.614 146.562 1.00 38.82 162 VAL A O 1
ATOM 1173 N N . ILE A 1 163 ? -1.854 44.457 148.022 1.00 32.40 163 ILE A N 1
ATOM 1174 C CA . ILE A 1 163 ? -2.849 44.991 147.114 1.00 32.21 163 ILE A CA 1
ATOM 1175 C C . ILE A 1 163 ? -3.408 46.291 147.658 1.00 32.10 163 ILE A C 1
ATOM 1176 O O . ILE A 1 163 ? -3.830 46.341 148.805 1.00 35.07 163 ILE A O 1
ATOM 1181 N N . HIS A 1 164 ? -3.457 47.327 146.843 1.00 31.93 164 HIS A N 1
ATOM 1182 C CA . HIS A 1 164 ? -4.297 48.504 147.160 1.00 33.54 164 HIS A CA 1
ATOM 1183 C C . HIS A 1 164 ? -5.502 48.496 146.224 1.00 34.78 164 HIS A C 1
ATOM 1184 O O . HIS A 1 164 ? -5.332 48.254 145.013 1.00 37.66 164 HIS A O 1
ATOM 1191 N N . HIS A 1 165 ? -6.701 48.722 146.759 1.00 33.82 165 HIS A N 1
ATOM 1192 C CA . HIS A 1 165 ? -7.940 48.541 145.979 1.00 37.56 165 HIS A CA 1
ATOM 1193 C C . HIS A 1 165 ? -8.960 49.616 146.302 1.00 39.30 165 HIS A C 1
ATOM 1194 O O . HIS A 1 165 ? -9.420 49.732 147.436 1.00 43.76 165 HIS A O 1
ATOM 1201 N N . GLY A 1 166 ? -9.290 50.425 145.307 1.00 41.82 166 GLY A N 1
ATOM 1202 C CA . GLY A 1 166 ? -10.240 51.519 145.491 1.00 44.60 166 GLY A CA 1
ATOM 1203 C C . GLY A 1 166 ? -10.240 52.443 144.294 1.00 45.85 166 GLY A C 1
ATOM 1204 O O . GLY A 1 166 ? -9.201 52.644 143.651 1.00 46.81 166 GLY A O 1
ATOM 1205 N N . ARG A 1 167 ? -11.409 53.000 143.991 1.00 44.01 167 ARG A N 1
ATOM 1206 C CA . ARG A 1 167 ? -11.554 53.856 142.817 1.00 42.62 167 ARG A CA 1
ATOM 1207 C C . ARG A 1 167 ? -10.736 55.134 142.929 1.00 38.96 167 ARG A C 1
ATOM 1208 O O . ARG A 1 167 ? -10.425 55.759 141.928 1.00 43.51 167 ARG A O 1
ATOM 1216 N N . GLN A 1 168 ? -10.357 55.506 144.139 1.00 36.04 168 GLN A N 1
ATOM 1217 C CA . GLN A 1 168 ? -9.598 56.732 144.349 1.00 34.50 168 GLN A CA 1
ATOM 1218 C C . GLN A 1 168 ? -8.156 56.583 143.878 1.00 35.09 168 GLN A C 1
ATOM 1219 O O . GLN A 1 168 ? -7.446 57.577 143.730 1.00 37.55 168 GLN A O 1
ATOM 1225 N N . TYR A 1 169 ? -7.699 55.356 143.644 1.00 34.29 169 TYR A N 1
ATOM 1226 C CA . TYR A 1 169 ? -6.333 55.143 143.165 1.00 33.82 169 TYR A CA 1
ATOM 1227 C C . TYR A 1 169 ? -6.251 55.235 141.632 1.00 32.26 169 TYR A C 1
ATOM 1228 O O . TYR A 1 169 ? -5.919 54.284 140.942 1.00 29.01 169 TYR A O 1
ATOM 1237 N N . GLN A 1 170 ? -6.489 56.436 141.138 1.00 33.64 170 GLN A N 1
ATOM 1238 C CA . GLN A 1 170 ? -6.586 56.706 139.722 1.00 35.60 170 GLN A CA 1
ATOM 1239 C C . GLN A 1 170 ? -5.264 56.784 139.007 1.00 34.72 170 GLN A C 1
ATOM 1240 O O . GLN A 1 170 ? -5.238 56.643 137.797 1.00 39.50 170 GLN A O 1
ATOM 1246 N N . VAL A 1 171 ? -4.183 57.040 139.729 1.00 32.60 171 VAL A N 1
ATOM 1247 C CA . VAL A 1 171 ? -2.884 57.243 139.113 1.00 32.37 171 VAL A CA 1
ATOM 1248 C C . VAL A 1 171 ? -1.859 56.318 139.766 1.00 35.75 171 VAL A C 1
ATOM 1249 O O . VAL A 1 171 ? -1.809 56.203 141.002 1.00 38.44 171 VAL A O 1
ATOM 1253 N N . MET A 1 172 ? -1.039 55.671 138.934 1.00 36.14 172 MET A N 1
ATOM 1254 C CA . MET A 1 172 ? 0.042 54.781 139.385 1.00 35.89 172 MET A CA 1
ATOM 1255 C C . MET A 1 172 ? 1.296 54.934 138.498 1.00 33.61 172 MET A C 1
ATOM 1256 O O . MET A 1 172 ? 1.160 55.117 137.282 1.00 31.69 172 MET A O 1
ATOM 1261 N N . THR A 1 173 ? 2.488 54.808 139.093 1.00 29.57 173 THR A N 1
ATOM 1262 C CA . THR A 1 173 ? 3.728 54.897 138.344 1.00 30.63 173 THR A CA 1
ATOM 1263 C C . THR A 1 173 ? 4.475 53.615 138.634 1.00 31.10 173 THR A C 1
ATOM 1264 O O . THR A 1 173 ? 4.000 52.763 139.368 1.00 33.04 173 THR A O 1
ATOM 1268 N N . ASN A 1 174 ? 5.613 53.433 137.987 1.00 28.90 174 ASN A N 1
ATOM 1269 C CA . ASN A 1 174 ? 6.418 52.278 138.241 1.00 27.24 174 ASN A CA 1
ATOM 1270 C C . ASN A 1 174 ? 7.278 52.400 139.470 1.00 28.64 174 ASN A C 1
ATOM 1271 O O . ASN A 1 174 ? 7.704 51.405 140.019 1.00 27.87 174 ASN A O 1
ATOM 1276 N N . SER A 1 175 ? 7.604 53.618 139.886 1.00 32.61 175 SER A N 1
ATOM 1277 C CA . SER A 1 175 ? 8.520 53.810 141.019 1.00 33.99 175 SER A CA 1
ATOM 1278 C C . SER A 1 175 ? 8.094 54.981 141.878 1.00 33.58 175 SER A C 1
ATOM 1279 O O . SER A 1 175 ? 7.443 55.918 141.428 1.00 32.47 175 SER A O 1
ATOM 1282 N N . PRO A 1 176 ? 8.386 54.909 143.162 1.00 35.11 176 PRO A N 1
ATOM 1283 C CA . PRO A 1 176 ? 8.783 53.779 143.953 1.00 33.54 176 PRO A CA 1
ATOM 1284 C C . PRO A 1 176 ? 7.552 52.892 144.214 1.00 32.70 176 PRO A C 1
ATOM 1285 O O . PRO A 1 176 ? 6.644 52.817 143.423 1.00 30.28 176 PRO A O 1
ATOM 1289 N N . THR A 1 177 ? 7.548 52.205 145.328 1.00 31.89 177 THR A N 1
ATOM 1290 C CA . THR A 1 177 ? 6.430 51.458 145.784 1.00 30.09 177 THR A CA 1
ATOM 1291 C C . THR A 1 177 ? 5.198 52.349 145.877 1.00 29.38 177 THR A C 1
ATOM 1292 O O . THR A 1 177 ? 5.328 53.550 145.988 1.00 31.82 177 THR A O 1
ATOM 1296 N N . PHE A 1 178 ? 4.001 51.783 145.772 1.00 29.51 178 PHE A N 1
ATOM 1297 C CA . PHE A 1 178 ? 2.778 52.602 145.671 1.00 27.57 178 PHE A CA 1
ATOM 1298 C C . PHE A 1 178 ? 2.514 53.437 146.910 1.00 28.48 178 PHE A C 1
ATOM 1299 O O . PHE A 1 178 ? 2.096 54.585 146.814 1.00 26.65 178 PHE A O 1
ATOM 1307 N N . ASP A 1 179 ? 2.774 52.882 148.088 1.00 32.34 179 ASP A N 1
ATOM 1308 C CA . ASP A 1 179 ? 2.598 53.672 149.298 1.00 36.88 179 ASP A CA 1
ATOM 1309 C C . ASP A 1 179 ? 3.493 54.914 149.266 1.00 36.61 179 ASP A C 1
ATOM 1310 O O . ASP A 1 179 ? 3.064 56.004 149.625 1.00 37.00 179 ASP A O 1
ATOM 1315 N N . GLU A 1 180 ? 4.732 54.732 148.821 1.00 35.91 180 GLU A N 1
ATOM 1316 C CA . GLU A 1 180 ? 5.665 55.844 148.663 1.00 36.31 180 GLU A CA 1
ATOM 1317 C C . GLU A 1 180 ? 5.207 56.843 147.587 1.00 32.88 180 GLU A C 1
ATOM 1318 O O . GLU A 1 180 ? 5.462 58.043 147.694 1.00 32.43 180 GLU A O 1
ATOM 1324 N N . GLN A 1 181 ? 4.577 56.351 146.530 1.00 29.57 181 GLN A N 1
ATOM 1325 C CA . GLN A 1 181 ? 4.073 57.224 145.492 1.00 28.59 181 GLN A CA 1
ATOM 1326 C C . GLN A 1 181 ? 3.070 58.207 146.045 1.00 29.69 181 GLN A C 1
ATOM 1327 O O . GLN A 1 181 ? 3.095 59.393 145.692 1.00 31.92 181 GLN A O 1
ATOM 1333 N N . LEU A 1 182 ? 2.178 57.727 146.910 1.00 29.64 182 LEU A N 1
ATOM 1334 C CA . LEU A 1 182 ? 1.160 58.604 147.522 1.00 30.01 182 LEU A CA 1
ATOM 1335 C C . LEU A 1 182 ? 1.809 59.666 148.398 1.00 27.68 182 LEU A C 1
ATOM 1336 O O . LEU A 1 182 ? 1.326 60.795 148.479 1.00 28.15 182 LEU A O 1
ATOM 1341 N N . ALA A 1 183 ? 2.911 59.299 149.037 1.00 26.62 183 ALA A N 1
ATOM 1342 C CA . ALA A 1 183 ? 3.667 60.214 149.880 1.00 26.21 183 ALA A CA 1
ATOM 1343 C C . ALA A 1 183 ? 4.352 61.320 149.048 1.00 27.66 183 ALA A C 1
ATOM 1344 O O . ALA A 1 183 ? 4.280 62.507 149.400 1.00 28.62 183 ALA A O 1
ATOM 1346 N N . LEU A 1 184 ? 4.986 60.944 147.933 1.00 26.71 184 LEU A N 1
ATOM 1347 C CA . LEU A 1 184 ? 5.700 61.911 147.097 1.00 26.59 184 LEU A CA 1
ATOM 1348 C C . LEU A 1 184 ? 4.708 62.858 146.434 1.00 27.20 184 LEU A C 1
ATOM 1349 O O . LEU A 1 184 ? 5.037 63.994 146.122 1.00 28.61 184 LEU A O 1
ATOM 1354 N N . ASN A 1 185 ? 3.493 62.388 146.199 1.00 26.32 185 ASN A N 1
ATOM 1355 C CA . ASN A 1 185 ? 2.465 63.234 145.633 1.00 27.06 185 ASN A CA 1
ATOM 1356 C C . ASN A 1 185 ? 1.941 64.270 146.630 1.00 28.02 185 ASN A C 1
ATOM 1357 O O . ASN A 1 185 ? 1.430 65.313 146.237 1.00 28.09 185 ASN A O 1
ATOM 1362 N N . ALA A 1 186 ? 2.056 63.963 147.919 1.00 26.50 186 ALA A N 1
ATOM 1363 C CA . ALA A 1 186 ? 1.374 64.712 148.941 1.00 25.45 186 ALA A CA 1
ATOM 1364 C C . ALA A 1 186 ? 1.684 66.197 148.924 1.00 25.93 186 ALA A C 1
ATOM 1365 O O . ALA A 1 186 ? 0.781 67.015 149.034 1.00 26.56 186 ALA A O 1
ATOM 1367 N N . TYR A 1 187 ? 2.951 66.563 148.787 1.00 25.71 187 TYR A N 1
ATOM 1368 C CA . TYR A 1 187 ? 3.315 67.972 148.812 1.00 25.07 187 TYR A CA 1
ATOM 1369 C C . TYR A 1 187 ? 2.478 68.799 147.846 1.00 25.37 187 TYR A C 1
ATOM 1370 O O . TYR A 1 187 ? 2.077 69.924 148.172 1.00 24.82 187 TYR A O 1
ATOM 1379 N N . TRP A 1 188 ? 2.215 68.239 146.661 1.00 25.73 188 TRP A N 1
ATOM 1380 C CA . TRP A 1 188 ? 1.534 68.973 145.579 1.00 26.94 188 TRP A CA 1
ATOM 1381 C C . TRP A 1 188 ? 0.005 69.106 145.716 1.00 27.64 188 TRP A C 1
ATOM 1382 O O . TRP A 1 188 ? -0.631 69.814 144.929 1.00 29.32 188 TRP A O 1
ATOM 1393 N N . THR A 1 189 ? -0.575 68.443 146.716 1.00 25.90 189 THR A N 1
ATOM 1394 C CA . THR A 1 189 ? -1.981 68.604 147.005 1.00 25.01 189 THR A CA 1
ATOM 1395 C C . THR A 1 189 ? -2.214 69.970 147.601 1.00 25.11 189 THR A C 1
ATOM 1396 O O . THR A 1 189 ? -3.350 70.374 147.730 1.00 23.30 189 THR A O 1
ATOM 1400 N N . GLN A 1 190 ? -1.149 70.671 147.993 1.00 26.62 190 GLN A N 1
ATOM 1401 C CA . GLN A 1 190 ? -1.301 72.006 148.591 1.00 27.13 190 GLN A CA 1
ATOM 1402 C C . GLN A 1 190 ? -1.133 73.090 147.568 1.00 27.72 190 GLN A C 1
ATOM 1403 O O . GLN A 1 190 ? -1.374 74.234 147.881 1.00 25.21 190 GLN A O 1
ATOM 1409 N N . ILE A 1 191 ? -0.693 72.740 146.355 1.00 32.52 191 ILE A N 1
ATOM 1410 C CA . ILE A 1 191 ? -0.382 73.725 145.299 1.00 33.74 191 ILE A CA 1
ATOM 1411 C C . ILE A 1 191 ? -1.291 73.515 144.092 1.00 32.20 191 ILE A C 1
ATOM 1412 O O . ILE A 1 191 ? -1.348 72.413 143.533 1.00 32.42 191 ILE A O 1
ATOM 1417 N N . GLY A 1 192 ? -1.977 74.576 143.681 1.00 31.17 192 GLY A N 1
ATOM 1418 C CA . GLY A 1 192 ? -2.902 74.496 142.548 1.00 31.69 192 GLY A CA 1
ATOM 1419 C C . GLY A 1 192 ? -2.207 74.215 141.218 1.00 32.42 192 GLY A C 1
ATOM 1420 O O . GLY A 1 192 ? -1.271 74.939 140.836 1.00 33.61 192 GLY A O 1
ATOM 1421 N N . GLY A 1 193 ? -2.680 73.192 140.509 1.00 32.21 193 GLY A N 1
ATOM 1422 C CA . GLY A 1 193 ? -2.071 72.744 139.249 1.00 34.65 193 GLY A CA 1
ATOM 1423 C C . GLY A 1 193 ? -2.078 73.710 138.074 1.00 36.44 193 GLY A C 1
ATOM 1424 O O . GLY A 1 193 ? -1.447 73.446 137.041 1.00 36.15 193 GLY A O 1
ATOM 1425 N N . THR A 1 194 ? -2.813 74.814 138.194 1.00 38.66 194 THR A N 1
ATOM 1426 C CA . THR A 1 194 ? -2.771 75.860 137.174 1.00 38.91 194 THR A CA 1
ATOM 1427 C C . THR A 1 194 ? -1.696 76.877 137.500 1.00 38.07 194 THR A C 1
ATOM 1428 O O . THR A 1 194 ? -1.405 77.719 136.673 1.00 40.81 194 THR A O 1
ATOM 1432 N N . VAL A 1 195 ? -1.145 76.826 138.704 1.00 35.37 195 VAL A N 1
ATOM 1433 C CA . VAL A 1 195 ? -0.113 77.766 139.109 1.00 34.12 195 VAL A CA 1
ATOM 1434 C C . VAL A 1 195 ? 1.264 77.123 139.045 1.00 31.54 195 VAL A C 1
ATOM 1435 O O . VAL A 1 195 ? 2.204 77.772 138.588 1.00 28.95 195 VAL A O 1
ATOM 1439 N N . MET A 1 196 ? 1.395 75.889 139.538 1.00 30.52 196 MET A N 1
ATOM 1440 C CA . MET A 1 196 ? 2.645 75.161 139.407 1.00 33.98 196 MET A CA 1
ATOM 1441 C C . MET A 1 196 ? 2.436 73.675 139.361 1.00 30.71 196 MET A C 1
ATOM 1442 O O . MET A 1 196 ? 1.589 73.129 140.086 1.00 30.95 196 MET A O 1
ATOM 1447 N N . LEU A 1 197 ? 3.216 73.034 138.488 1.00 28.05 197 LEU A N 1
ATOM 1448 C CA . LEU A 1 197 ? 3.302 71.578 138.403 1.00 26.38 197 LEU A CA 1
ATOM 1449 C C . LEU A 1 197 ? 4.750 71.204 138.196 1.00 25.57 197 LEU A C 1
ATOM 1450 O O . LEU A 1 197 ? 5.479 71.933 137.542 1.00 26.97 197 LEU A O 1
ATOM 1455 N N . PRO A 1 198 ? 5.194 70.088 138.776 1.00 26.79 198 PRO A N 1
ATOM 1456 C CA . PRO A 1 198 ? 6.556 69.634 138.525 1.00 26.40 198 PRO A CA 1
ATOM 1457 C C . PRO A 1 198 ? 6.624 69.057 137.128 1.00 27.54 198 PRO A C 1
ATOM 1458 O O . PRO A 1 198 ? 5.797 68.219 136.770 1.00 28.70 198 PRO A O 1
ATOM 1462 N N . GLY A 1 199 ? 7.589 69.533 136.346 1.00 28.59 199 GLY A N 1
ATOM 1463 C CA . GLY A 1 199 ? 7.665 69.254 134.924 1.00 29.23 199 GLY A CA 1
ATOM 1464 C C . GLY A 1 199 ? 8.745 68.289 134.458 1.00 30.89 199 GLY A C 1
ATOM 1465 O O . GLY A 1 199 ? 8.909 68.098 133.244 1.00 34.07 199 GLY A O 1
ATOM 1466 N N . THR A 1 200 ? 9.493 67.674 135.372 1.00 29.48 200 THR A N 1
ATOM 1467 C CA . THR A 1 200 ? 10.505 66.711 134.960 1.00 29.89 200 THR A CA 1
ATOM 1468 C C . THR A 1 200 ? 9.825 65.339 134.685 1.00 27.50 200 THR A C 1
ATOM 1469 O O . THR A 1 200 ? 8.615 65.219 134.740 1.00 26.61 200 THR A O 1
ATOM 1473 N N . ASN A 1 201 ? 10.635 64.323 134.404 1.00 27.34 201 ASN A N 1
ATOM 1474 C CA . ASN A 1 201 ? 10.196 62.960 134.093 1.00 25.88 201 ASN A CA 1
ATOM 1475 C C . ASN A 1 201 ? 10.336 61.973 135.254 1.00 24.23 201 ASN A C 1
ATOM 1476 O O . ASN A 1 201 ? 10.063 60.787 135.125 1.00 23.51 201 ASN A O 1
ATOM 1481 N N . ARG A 1 202 ? 10.782 62.476 136.389 1.00 24.19 202 ARG A N 1
ATOM 1482 C CA . ARG A 1 202 ? 10.624 61.787 137.666 1.00 24.60 202 ARG A CA 1
ATOM 1483 C C . ARG A 1 202 ? 9.241 61.190 137.806 1.00 24.87 202 ARG A C 1
ATOM 1484 O O . ARG A 1 202 ? 8.244 61.865 137.547 1.00 25.11 202 ARG A O 1
ATOM 1492 N N . ALA A 1 203 ? 9.171 59.948 138.275 1.00 25.66 203 ALA A N 1
ATOM 1493 C CA . ALA A 1 203 ? 7.882 59.303 138.476 1.00 24.66 203 ALA A CA 1
ATOM 1494 C C . ALA A 1 203 ? 6.930 60.160 139.329 1.00 24.86 203 ALA A C 1
ATOM 1495 O O . ALA A 1 203 ? 5.741 60.305 138.988 1.00 25.19 203 ALA A O 1
ATOM 1497 N N . SER A 1 204 ? 7.437 60.738 140.415 1.00 23.61 204 SER A N 1
ATOM 1498 C CA . SER A 1 204 ? 6.589 61.561 141.242 1.00 25.09 204 SER A CA 1
ATOM 1499 C C . SER A 1 204 ? 5.986 62.707 140.433 1.00 24.63 204 SER A C 1
ATOM 1500 O O . SER A 1 204 ? 4.821 63.032 140.592 1.00 22.38 204 SER A O 1
ATOM 1503 N N . ASP A 1 205 ? 6.794 63.322 139.566 1.00 25.32 205 ASP A N 1
ATOM 1504 C CA . ASP A 1 205 ? 6.353 64.486 138.774 1.00 24.79 205 ASP A CA 1
ATOM 1505 C C . ASP A 1 205 ? 5.285 64.085 137.803 1.00 24.01 205 ASP A C 1
ATOM 1506 O O . ASP A 1 205 ? 4.264 64.764 137.650 1.00 23.46 205 ASP A O 1
ATOM 1511 N N . ARG A 1 206 ? 5.528 62.957 137.154 1.00 23.58 206 ARG A N 1
ATOM 1512 C CA . ARG A 1 206 ? 4.552 62.367 136.269 1.00 24.83 206 ARG A CA 1
ATOM 1513 C C . ARG A 1 206 ? 3.231 62.070 137.023 1.00 25.26 206 ARG A C 1
ATOM 1514 O O . ARG A 1 206 ? 2.142 62.379 136.534 1.00 26.36 206 ARG A O 1
ATOM 1522 N N . PHE A 1 207 ? 3.349 61.445 138.185 1.00 24.45 207 PHE A N 1
ATOM 1523 C CA . PHE A 1 207 ? 2.204 61.129 139.009 1.00 24.93 207 PHE A CA 1
ATOM 1524 C C . PHE A 1 207 ? 1.339 62.369 139.257 1.00 25.53 207 PHE A C 1
ATOM 1525 O O . PHE A 1 207 ? 0.109 62.329 139.095 1.00 25.72 207 PHE A O 1
ATOM 1533 N N . VAL A 1 208 ? 1.991 63.450 139.667 1.00 24.21 208 VAL A N 1
ATOM 1534 C CA . VAL A 1 208 ? 1.323 64.655 140.084 1.00 25.12 208 VAL A CA 1
ATOM 1535 C C . VAL A 1 208 ? 0.604 65.292 138.913 1.00 26.37 208 VAL A C 1
ATOM 1536 O O . VAL A 1 208 ? -0.506 65.795 139.054 1.00 25.44 208 VAL A O 1
ATOM 1540 N N . ARG A 1 209 ? 1.249 65.293 137.750 1.00 29.21 209 ARG A N 1
ATOM 1541 C CA . ARG A 1 209 ? 0.628 65.876 136.550 1.00 28.74 209 ARG A CA 1
ATOM 1542 C C . ARG A 1 209 ? -0.546 65.031 136.073 1.00 27.31 209 ARG A C 1
ATOM 1543 O O . ARG A 1 209 ? -1.575 65.558 135.691 1.00 27.73 209 ARG A O 1
ATOM 1551 N N . ALA A 1 210 ? -0.396 63.720 136.122 1.00 26.92 210 ALA A N 1
ATOM 1552 C CA . ALA A 1 210 ? -1.490 62.834 135.749 1.00 28.09 210 ALA A CA 1
ATOM 1553 C C . ALA A 1 210 ? -2.701 63.050 136.665 1.00 29.27 210 ALA A C 1
ATOM 1554 O O . ALA A 1 210 ? -3.814 63.164 136.181 1.00 28.32 210 ALA A O 1
ATOM 1556 N N . SER A 1 211 ? -2.481 63.113 137.978 1.00 31.27 211 SER A N 1
ATOM 1557 C CA . SER A 1 211 ? -3.607 63.284 138.906 1.00 31.43 211 SER A CA 1
ATOM 1558 C C . SER A 1 211 ? -4.325 64.594 138.666 1.00 31.75 211 SER A C 1
ATOM 1559 O O . SER A 1 211 ? -5.542 64.661 138.812 1.00 35.30 211 SER A O 1
ATOM 1562 N N . PHE A 1 212 ? -3.575 65.647 138.369 1.00 31.19 212 PHE A N 1
ATOM 1563 C CA . PHE A 1 212 ? -4.192 66.950 138.184 1.00 29.95 212 PHE A CA 1
ATOM 1564 C C . PHE A 1 212 ? -5.009 66.974 136.904 1.00 30.69 212 PHE A C 1
ATOM 1565 O O . PHE A 1 212 ? -6.184 67.348 136.924 1.00 30.48 212 PHE A O 1
ATOM 1573 N N . TYR A 1 213 ? -4.397 66.517 135.814 1.00 32.11 213 TYR A N 1
ATOM 1574 C CA . TYR A 1 213 ? -5.060 66.498 134.523 1.00 32.70 213 TYR A CA 1
ATOM 1575 C C . TYR A 1 213 ? -6.219 65.500 134.428 1.00 35.00 213 TYR A C 1
ATOM 1576 O O . TYR A 1 213 ? -7.228 65.805 133.789 1.00 38.98 213 TYR A O 1
ATOM 1585 N N . ALA A 1 214 ? -6.084 64.320 135.028 1.00 35.33 214 ALA A N 1
ATOM 1586 C CA . ALA A 1 214 ? -7.176 63.341 135.028 1.00 35.70 214 ALA A CA 1
ATOM 1587 C C . ALA A 1 214 ? -8.441 63.947 135.610 1.00 37.44 214 ALA A C 1
ATOM 1588 O O . ALA A 1 214 ? -9.513 63.778 135.043 1.00 42.38 214 ALA A O 1
ATOM 1590 N N . ASN A 1 215 ? -8.326 64.646 136.737 1.00 37.21 215 ASN A N 1
ATOM 1591 C CA . ASN A 1 215 ? -9.486 65.269 137.361 1.00 39.97 215 ASN A CA 1
ATOM 1592 C C . ASN A 1 215 ? -9.956 66.540 136.694 1.00 38.12 215 ASN A C 1
ATOM 1593 O O . ASN A 1 215 ? -11.058 66.978 136.960 1.00 41.22 215 ASN A O 1
ATOM 1598 N N . ALA A 1 216 ? -9.145 67.130 135.827 1.00 35.74 216 ALA A N 1
ATOM 1599 C CA . ALA A 1 216 ? -9.533 68.356 135.135 1.00 36.76 216 ALA A CA 1
ATOM 1600 C C . ALA A 1 216 ? -10.197 68.095 133.785 1.00 37.35 216 ALA A C 1
ATOM 1601 O O . ALA A 1 216 ? -10.775 68.990 133.197 1.00 36.08 216 ALA A O 1
ATOM 1603 N N . ILE A 1 217 ? -10.118 66.870 133.287 1.00 42.47 217 ILE A N 1
ATOM 1604 C CA . ILE A 1 217 ? -10.790 66.525 132.032 1.00 43.94 217 ILE A CA 1
ATOM 1605 C C . ILE A 1 217 ? -12.309 66.677 132.200 1.00 47.37 217 ILE A C 1
ATOM 1606 O O . ILE A 1 217 ? -12.848 66.290 133.238 1.00 50.64 217 ILE A O 1
ATOM 1611 N N . PRO A 1 218 ? -12.992 67.261 131.194 1.00 47.84 218 PRO A N 1
ATOM 1612 C CA . PRO A 1 218 ? -14.428 67.355 131.285 1.00 49.10 218 PRO A CA 1
ATOM 1613 C C . PRO A 1 218 ? -15.064 65.983 131.414 1.00 54.34 218 PRO A C 1
ATOM 1614 O O . PRO A 1 218 ? -14.633 65.042 130.767 1.00 54.70 218 PRO A O 1
ATOM 1618 N N . LYS A 1 219 ? -16.110 65.884 132.227 1.00 62.63 219 LYS A N 1
ATOM 1619 C CA . LYS A 1 219 ? -16.818 64.618 132.413 1.00 68.28 219 LYS A CA 1
ATOM 1620 C C . LYS A 1 219 ? -18.040 64.428 131.468 1.00 70.29 219 LYS A C 1
ATOM 1621 O O . LYS A 1 219 ? -18.647 63.362 131.452 1.00 71.88 219 LYS A O 1
ATOM 1627 N N . SER A 1 220 ? -18.350 65.441 130.654 1.00 63.99 220 SER A N 1
ATOM 1628 C CA . SER A 1 220 ? -19.420 65.373 129.676 1.00 61.12 220 SER A CA 1
ATOM 1629 C C . SER A 1 220 ? -19.241 64.210 128.669 1.00 60.88 220 SER A C 1
ATOM 1630 O O . SER A 1 220 ? -18.136 63.925 128.224 1.00 57.01 220 SER A O 1
ATOM 1633 N N . GLU A 1 221 ? -20.345 63.526 128.355 1.00 66.06 221 GLU A N 1
ATOM 1634 C CA . GLU A 1 221 ? -20.372 62.368 127.433 1.00 67.07 221 GLU A CA 1
ATOM 1635 C C . GLU A 1 221 ? -20.141 62.783 125.975 1.00 63.24 221 GLU A C 1
ATOM 1636 O O . GLU A 1 221 ? -21.046 63.207 125.265 1.00 59.77 221 GLU A O 1
ATOM 1642 N N . ASN A 1 222 ? -18.895 62.669 125.549 1.00 62.00 222 ASN A N 1
ATOM 1643 C CA . ASN A 1 222 ? -18.569 62.671 124.142 1.00 59.66 222 ASN A CA 1
ATOM 1644 C C . ASN A 1 222 ? -17.260 61.890 123.923 1.00 56.13 222 ASN A C 1
ATOM 1645 O O . ASN A 1 222 ? -16.175 62.406 124.181 1.00 58.70 222 ASN A O 1
ATOM 1650 N N . PRO A 1 223 ? -17.356 60.643 123.451 1.00 49.39 223 PRO A N 1
ATOM 1651 C CA . PRO A 1 223 ? -16.179 59.784 123.383 1.00 50.42 223 PRO A CA 1
ATOM 1652 C C . PRO A 1 223 ? -15.000 60.366 122.596 1.00 48.57 223 PRO A C 1
ATOM 1653 O O . PRO A 1 223 ? -13.870 60.279 123.055 1.00 50.76 223 PRO A O 1
ATOM 1657 N N . VAL A 1 224 ? -15.247 60.953 121.437 1.00 44.34 224 VAL A N 1
ATOM 1658 C CA . VAL A 1 224 ? -14.156 61.519 120.642 1.00 44.52 224 VAL A CA 1
ATOM 1659 C C . VAL A 1 224 ? -13.362 62.590 121.423 1.00 43.41 224 VAL A C 1
ATOM 1660 O O . VAL A 1 224 ? -12.125 62.587 121.411 1.00 42.07 224 VAL A O 1
ATOM 1664 N N . GLU A 1 225 ? -14.076 63.442 122.153 1.00 43.26 225 GLU A N 1
ATOM 1665 C CA . GLU A 1 225 ? -13.456 64.472 123.001 1.00 44.16 225 GLU A CA 1
ATOM 1666 C C . GLU A 1 225 ? -12.695 63.875 124.186 1.00 40.95 225 GLU A C 1
ATOM 1667 O O . GLU A 1 225 ? -11.576 64.261 124.469 1.00 38.26 225 GLU A O 1
ATOM 1673 N N . ALA A 1 226 ? -13.325 62.946 124.886 1.00 40.16 226 ALA A N 1
ATOM 1674 C CA . ALA A 1 226 ? -12.677 62.299 126.015 1.00 40.38 226 ALA A CA 1
ATOM 1675 C C . ALA A 1 226 ? -11.386 61.618 125.547 1.00 38.44 226 ALA A C 1
ATOM 1676 O O . ALA A 1 226 ? -10.336 61.769 126.166 1.00 35.51 226 ALA A O 1
ATOM 1678 N N . ILE A 1 227 ? -11.479 60.866 124.461 1.00 35.25 227 ILE A N 1
ATOM 1679 C CA . ILE A 1 227 ? -10.323 60.204 123.920 1.00 34.10 227 ILE A CA 1
ATOM 1680 C C . ILE A 1 227 ? -9.249 61.230 123.622 1.00 33.04 227 ILE A C 1
ATOM 1681 O O . ILE A 1 227 ? -8.096 61.049 123.973 1.00 33.65 227 ILE A O 1
ATOM 1686 N N . ALA A 1 228 ? -9.614 62.311 122.965 1.00 32.46 228 ALA A N 1
ATOM 1687 C CA . ALA A 1 228 ? -8.619 63.321 122.640 1.00 32.43 228 ALA A CA 1
ATOM 1688 C C . ALA A 1 228 ? -7.911 63.799 123.904 1.00 32.72 228 ALA A C 1
ATOM 1689 O O . ALA A 1 228 ? -6.691 63.860 123.948 1.00 35.05 228 ALA A O 1
ATOM 1691 N N . SER A 1 229 ? -8.685 64.163 124.918 1.00 33.35 229 SER A N 1
ATOM 1692 C CA . SER A 1 229 ? -8.129 64.695 126.159 1.00 33.75 229 SER A CA 1
ATOM 1693 C C . SER A 1 229 ? -7.307 63.614 126.870 1.00 30.31 229 SER A C 1
ATOM 1694 O O . SER A 1 229 ? -6.208 63.884 127.337 1.00 27.97 229 SER A O 1
ATOM 1697 N N . VAL A 1 230 ? -7.777 62.371 126.870 1.00 30.91 230 VAL A N 1
ATOM 1698 C CA . VAL A 1 230 ? -7.002 61.285 127.491 1.00 30.81 230 VAL A CA 1
ATOM 1699 C C . VAL A 1 230 ? -5.651 61.037 126.805 1.00 31.07 230 VAL A C 1
ATOM 1700 O O . VAL A 1 230 ? -4.650 60.900 127.517 1.00 31.64 230 VAL A O 1
ATOM 1704 N N . PHE A 1 231 ? -5.583 60.995 125.466 1.00 32.40 231 PHE A N 1
ATOM 1705 C CA . PHE A 1 231 ? -4.265 60.824 124.819 1.00 34.93 231 PHE A CA 1
ATOM 1706 C C . PHE A 1 231 ? -3.385 61.983 125.181 1.00 33.59 231 PHE A C 1
ATOM 1707 O O . PHE A 1 231 ? -2.227 61.812 125.494 1.00 34.56 231 PHE A O 1
ATOM 1715 N N . SER A 1 232 ? -3.935 63.180 125.088 1.00 31.82 232 SER A N 1
ATOM 1716 C CA . SER A 1 232 ? -3.115 64.341 125.221 1.00 31.21 232 SER A CA 1
ATOM 1717 C C . SER A 1 232 ? -2.473 64.326 126.589 1.00 30.97 232 SER A C 1
ATOM 1718 O O . SER A 1 232 ? -1.303 64.718 126.722 1.00 34.66 232 SER A O 1
ATOM 1721 N N . VAL A 1 233 ? -3.202 63.837 127.589 1.00 28.23 233 VAL A N 1
ATOM 1722 C CA . VAL A 1 233 ? -2.671 63.752 128.941 1.00 28.68 233 VAL A CA 1
ATOM 1723 C C . VAL A 1 233 ? -1.620 62.656 129.094 1.00 28.21 233 VAL A C 1
ATOM 1724 O O . VAL A 1 233 ? -0.607 62.870 129.745 1.00 29.22 233 VAL A O 1
ATOM 1728 N N . ILE A 1 234 ? -1.854 61.471 128.552 1.00 27.90 234 ILE A N 1
ATOM 1729 C CA . ILE A 1 234 ? -0.838 60.407 128.665 1.00 27.30 234 ILE A CA 1
ATOM 1730 C C . ILE A 1 234 ? 0.431 60.774 127.886 1.00 26.63 234 ILE A C 1
ATOM 1731 O O . ILE A 1 234 ? 1.535 60.431 128.296 1.00 28.93 234 ILE A O 1
ATOM 1736 N N . ARG A 1 235 ? 0.268 61.469 126.769 1.00 26.12 235 ARG A N 1
ATOM 1737 C CA . ARG A 1 235 ? 1.395 62.039 126.054 1.00 27.36 235 ARG A CA 1
ATOM 1738 C C . ARG A 1 235 ? 2.194 63.010 126.934 1.00 26.74 235 ARG A C 1
ATOM 1739 O O . ARG A 1 235 ? 3.420 62.954 126.953 1.00 30.21 235 ARG A O 1
ATOM 1747 N N . ASN A 1 236 ? 1.501 63.887 127.658 1.00 25.23 236 ASN A N 1
ATOM 1748 C CA . ASN A 1 236 ? 2.118 64.802 128.617 1.00 23.13 236 ASN A CA 1
ATOM 1749 C C . ASN A 1 236 ? 2.961 64.129 129.675 1.00 22.29 236 ASN A C 1
ATOM 1750 O O . ASN A 1 236 ? 3.973 64.660 130.123 1.00 23.40 236 ASN A O 1
ATOM 1755 N N . VAL A 1 237 ? 2.529 62.968 130.110 1.00 21.50 237 VAL A N 1
ATOM 1756 C CA . VAL A 1 237 ? 3.261 62.258 131.162 1.00 22.38 237 VAL A CA 1
ATOM 1757 C C . VAL A 1 237 ? 4.211 61.182 130.657 1.00 22.20 237 VAL A C 1
ATOM 1758 O O . VAL A 1 237 ? 4.821 60.485 131.438 1.00 22.24 237 VAL A O 1
ATOM 1762 N N . SER A 1 238 ? 4.369 61.085 129.348 1.00 22.04 238 SER A N 1
ATOM 1763 C CA . SER A 1 238 ? 5.363 60.227 128.775 1.00 21.99 238 SER A CA 1
ATOM 1764 C C . SER A 1 238 ? 6.741 60.864 128.963 1.00 22.05 238 SER A C 1
ATOM 1765 O O . SER A 1 238 ? 6.873 62.069 129.139 1.00 19.73 238 SER A O 1
ATOM 1768 N N . VAL A 1 239 ? 7.758 60.023 128.881 1.00 23.12 239 VAL A N 1
ATOM 1769 C CA . VAL A 1 239 ? 9.127 60.441 128.985 1.00 24.08 239 VAL A CA 1
ATOM 1770 C C . VAL A 1 239 ? 9.705 60.623 127.586 1.00 25.49 239 VAL A C 1
ATOM 1771 O O . VAL A 1 239 ? 9.745 59.654 126.825 1.00 25.83 239 VAL A O 1
ATOM 1775 N N . PRO A 1 240 ? 10.171 61.844 127.245 1.00 25.80 240 PRO A N 1
ATOM 1776 C CA . PRO A 1 240 ? 10.717 62.066 125.901 1.00 25.66 240 PRO A CA 1
ATOM 1777 C C . PRO A 1 240 ? 11.859 61.116 125.560 1.00 27.12 240 PRO A C 1
ATOM 1778 O O . PRO A 1 240 ? 12.586 60.633 126.450 1.00 28.10 240 PRO A O 1
ATOM 1782 N N . TYR A 1 241 ? 11.955 60.814 124.270 1.00 27.52 241 TYR A N 1
ATOM 1783 C CA . TYR A 1 241 ? 12.777 59.737 123.795 1.00 28.56 241 TYR A CA 1
ATOM 1784 C C . TYR A 1 241 ? 14.223 60.162 123.681 1.00 30.77 241 TYR A C 1
ATOM 1785 O O . TYR A 1 241 ? 14.515 61.208 123.089 1.00 32.88 241 TYR A O 1
ATOM 1794 N N . GLY A 1 242 ? 15.138 59.342 124.219 1.00 33.19 242 GLY A N 1
ATOM 1795 C CA . GLY A 1 242 ? 16.606 59.509 124.017 1.00 33.23 242 GLY A CA 1
ATOM 1796 C C . GLY A 1 242 ? 17.282 60.556 124.892 1.00 34.31 242 GLY A C 1
ATOM 1797 O O . GLY A 1 242 ? 18.450 60.847 124.729 1.00 34.66 242 GLY A O 1
ATOM 1798 N N . ILE A 1 243 ? 16.521 61.083 125.842 1.00 36.97 243 ILE A N 1
ATOM 1799 C CA . ILE A 1 243 ? 16.863 62.246 126.648 1.00 37.21 243 ILE A CA 1
ATOM 1800 C C . ILE A 1 243 ? 17.444 61.894 128.010 1.00 37.45 243 ILE A C 1
ATOM 1801 O O . ILE A 1 243 ? 18.241 62.632 128.567 1.00 36.36 243 ILE A O 1
ATOM 1806 N N . THR A 1 244 ? 17.032 60.773 128.568 1.00 41.55 244 THR A N 1
ATOM 1807 C CA . THR A 1 244 ? 17.400 60.468 129.929 1.00 45.17 244 THR A CA 1
ATOM 1808 C C . THR A 1 244 ? 18.829 59.940 129.977 1.00 46.75 244 THR A C 1
ATOM 1809 O O . THR A 1 244 ? 19.272 59.274 129.062 1.00 44.48 244 THR A O 1
ATOM 1813 N N . THR A 1 245 ? 19.560 60.269 131.029 1.00 51.73 245 THR A N 1
ATOM 1814 C CA . THR A 1 245 ? 20.934 59.813 131.148 1.00 56.11 245 THR A CA 1
ATOM 1815 C C . THR A 1 245 ? 20.991 58.761 132.241 1.00 59.39 245 THR A C 1
ATOM 1816 O O . THR A 1 245 ? 20.141 58.758 133.147 1.00 62.39 245 THR A O 1
ATOM 1820 N N . PRO A 1 246 ? 21.992 57.864 132.175 1.00 63.43 246 PRO A N 1
ATOM 1821 C CA . PRO A 1 246 ? 22.278 56.897 133.258 1.00 62.78 246 PRO A CA 1
ATOM 1822 C C . PRO A 1 246 ? 22.340 57.446 134.714 1.00 62.32 246 PRO A C 1
ATOM 1823 O O . PRO A 1 246 ? 22.246 56.655 135.640 1.00 61.84 246 PRO A O 1
ATOM 1827 N N . ASP A 1 247 ? 22.475 58.764 134.912 1.00 63.29 247 ASP A N 1
ATOM 1828 C CA . ASP A 1 247 ? 22.408 59.385 136.259 1.00 63.73 247 ASP A CA 1
ATOM 1829 C C . ASP A 1 247 ? 21.090 59.166 136.997 1.00 62.15 247 ASP A C 1
ATOM 1830 O O . ASP A 1 247 ? 21.029 59.303 138.229 1.00 54.14 247 ASP A O 1
ATOM 1835 N N . GLN A 1 248 ? 20.032 58.889 136.235 1.00 60.26 248 GLN A N 1
ATOM 1836 C CA . GLN A 1 248 ? 18.689 58.687 136.779 1.00 61.34 248 GLN A CA 1
ATOM 1837 C C . GLN A 1 248 ? 18.140 57.322 136.286 1.00 56.75 248 GLN A C 1
ATOM 1838 O O . GLN A 1 248 ? 17.416 57.249 135.294 1.00 49.23 248 GLN A O 1
ATOM 1844 N N . PRO A 1 249 ? 18.512 56.230 136.992 1.00 51.22 249 PRO A N 1
ATOM 1845 C CA . PRO A 1 249 ? 18.195 54.877 136.577 1.00 48.22 249 PRO A CA 1
ATOM 1846 C C . PRO A 1 249 ? 16.692 54.520 136.512 1.00 46.65 249 PRO A C 1
ATOM 1847 O O . PRO A 1 249 ? 16.326 53.681 135.701 1.00 48.42 249 PRO A O 1
ATOM 1851 N N . ASN A 1 250 ? 15.824 55.127 137.328 1.00 43.40 250 ASN A N 1
ATOM 1852 C CA . ASN A 1 250 ? 14.381 54.733 137.336 1.00 42.17 250 ASN A CA 1
ATOM 1853 C C . ASN A 1 250 ? 13.524 55.281 136.206 1.00 37.36 250 ASN A C 1
ATOM 1854 O O . ASN A 1 250 ? 12.362 54.885 136.049 1.00 41.69 250 ASN A O 1
ATOM 1859 N N . ILE A 1 251 ? 14.091 56.186 135.430 1.00 31.84 251 ILE A N 1
ATOM 1860 C CA . ILE A 1 251 ? 13.380 56.796 134.316 1.00 29.96 251 ILE A CA 1
ATOM 1861 C C . ILE A 1 251 ? 13.845 56.186 133.022 1.00 27.46 251 ILE A C 1
ATOM 1862 O O . ILE A 1 251 ? 15.014 55.896 132.878 1.00 24.13 251 ILE A O 1
ATOM 1867 N N . SER A 1 252 ? 12.923 56.020 132.084 1.00 27.89 252 SER A N 1
ATOM 1868 C CA . SER A 1 252 ? 13.245 55.442 130.790 1.00 28.46 252 SER A CA 1
ATOM 1869 C C . SER A 1 252 ? 12.409 56.106 129.725 1.00 27.39 252 SER A C 1
ATOM 1870 O O . SER A 1 252 ? 11.338 56.619 130.013 1.00 29.39 252 SER A O 1
ATOM 1873 N N . SER A 1 253 ? 12.892 56.127 128.491 1.00 26.37 253 SER A N 1
ATOM 1874 C CA . SER A 1 253 ? 12.112 56.700 127.402 1.00 27.07 253 SER A CA 1
ATOM 1875 C C . SER A 1 253 ? 10.765 55.978 127.269 1.00 27.60 253 SER A C 1
ATOM 1876 O O . SER A 1 253 ? 10.704 54.765 127.401 1.00 25.70 253 SER A O 1
ATOM 1879 N N . THR A 1 254 ? 9.699 56.709 126.955 1.00 26.37 254 THR A N 1
ATOM 1880 C CA . THR A 1 254 ? 8.445 56.059 126.611 1.00 25.03 254 THR A CA 1
ATOM 1881 C C . THR A 1 254 ? 8.537 55.416 125.221 1.00 25.98 254 THR A C 1
ATOM 1882 O O . THR A 1 254 ? 8.874 56.095 124.253 1.00 24.87 254 THR A O 1
ATOM 1886 N N . ARG A 1 255 ? 8.265 54.105 125.137 1.00 28.27 255 ARG A N 1
ATOM 1887 C CA . ARG A 1 255 ? 8.344 53.332 123.870 1.00 27.97 255 ARG A CA 1
ATOM 1888 C C . ARG A 1 255 ? 7.013 53.342 123.133 1.00 28.06 255 ARG A C 1
ATOM 1889 O O . ARG A 1 255 ? 6.981 53.462 121.888 1.00 27.54 255 ARG A O 1
ATOM 1897 N N . TRP A 1 256 ? 5.923 53.197 123.902 1.00 26.92 256 TRP A N 1
ATOM 1898 C CA . TRP A 1 256 ? 4.553 53.299 123.368 1.00 26.35 256 TRP A CA 1
ATOM 1899 C C . TRP A 1 256 ? 3.495 53.657 124.410 1.00 25.63 256 TRP A C 1
ATOM 1900 O O . TRP A 1 256 ? 3.746 53.663 125.608 1.00 24.81 256 TRP A O 1
ATOM 1911 N N . ARG A 1 257 ? 2.304 53.952 123.920 1.00 26.56 257 ARG A N 1
ATOM 1912 C CA . ARG A 1 257 ? 1.166 54.256 124.766 1.00 27.99 257 ARG A CA 1
ATOM 1913 C C . ARG A 1 257 ? -0.045 53.411 124.383 1.00 28.45 257 ARG A C 1
ATOM 1914 O O . ARG A 1 257 ? -0.219 53.074 123.220 1.00 29.24 257 ARG A O 1
ATOM 1922 N N . THR A 1 258 ? -0.902 53.138 125.365 1.00 29.90 258 THR A N 1
ATOM 1923 C CA . THR A 1 258 ? -2.208 52.509 125.133 1.00 29.72 258 THR A CA 1
ATOM 1924 C C . THR A 1 258 ? -3.248 53.387 125.769 1.00 29.93 258 THR A C 1
ATOM 1925 O O . THR A 1 258 ? -2.994 54.076 126.769 1.00 30.27 258 THR A O 1
ATOM 1929 N N . VAL A 1 259 ? -4.420 53.372 125.169 1.00 31.53 259 VAL A N 1
ATOM 1930 C CA . VAL A 1 259 ? -5.603 53.936 125.779 1.00 32.48 259 VAL A CA 1
ATOM 1931 C C . VAL A 1 259 ? -6.714 52.920 125.619 1.00 33.66 259 VAL A C 1
ATOM 1932 O O . VAL A 1 259 ? -6.986 52.443 124.516 1.00 35.57 259 VAL A O 1
ATOM 1936 N N . ILE A 1 260 ? -7.341 52.586 126.736 1.00 33.40 260 ILE A N 1
ATOM 1937 C CA . ILE A 1 260 ? -8.399 51.606 126.771 1.00 32.34 260 ILE A CA 1
ATOM 1938 C C . ILE A 1 260 ? -9.722 52.320 126.988 1.00 32.25 260 ILE A C 1
ATOM 1939 O O . ILE A 1 260 ? -9.890 52.985 127.991 1.00 32.32 260 ILE A O 1
ATOM 1944 N N . ASP A 1 261 ? -10.641 52.185 126.030 1.00 34.60 261 ASP A N 1
ATOM 1945 C CA . ASP A 1 261 ? -12.012 52.679 126.169 1.00 35.73 261 ASP A CA 1
ATOM 1946 C C . ASP A 1 261 ? -12.887 51.574 126.724 1.00 38.43 261 ASP A C 1
ATOM 1947 O O . ASP A 1 261 ? -13.290 50.652 126.004 1.00 38.36 261 ASP A O 1
ATOM 1952 N N . HIS A 1 262 ? -13.171 51.652 128.017 1.00 42.06 262 HIS A N 1
ATOM 1953 C CA . HIS A 1 262 ? -13.866 50.557 128.699 1.00 42.75 262 HIS A CA 1
ATOM 1954 C C . HIS A 1 262 ? -15.304 50.370 128.219 1.00 41.41 262 HIS A C 1
ATOM 1955 O O . HIS A 1 262 ? -15.762 49.250 128.042 1.00 38.85 262 HIS A O 1
ATOM 1962 N N . LYS A 1 263 ? -16.002 51.477 128.021 1.00 41.02 263 LYS A N 1
ATOM 1963 C CA . LYS A 1 263 ? -17.368 51.420 127.558 1.00 41.78 263 LYS A CA 1
ATOM 1964 C C . LYS A 1 263 ? -17.490 50.787 126.169 1.00 43.12 263 LYS A C 1
ATOM 1965 O O . LYS A 1 263 ? -18.206 49.808 126.000 1.00 46.31 263 LYS A O 1
ATOM 1971 N N . ARG A 1 264 ? -16.773 51.336 125.188 1.00 43.46 264 ARG A N 1
ATOM 1972 C CA . ARG A 1 264 ? -16.899 50.919 123.787 1.00 39.52 264 ARG A CA 1
ATOM 1973 C C . ARG A 1 264 ? -15.979 49.759 123.394 1.00 37.73 264 ARG A C 1
ATOM 1974 O O . ARG A 1 264 ? -16.040 49.275 122.273 1.00 38.66 264 ARG A O 1
ATOM 1982 N N . LYS A 1 265 ? -15.158 49.305 124.333 1.00 39.48 265 LYS A N 1
ATOM 1983 C CA . LYS A 1 265 ? -14.259 48.163 124.138 1.00 40.10 265 LYS A CA 1
ATOM 1984 C C . LYS A 1 265 ? -13.286 48.396 123.005 1.00 39.09 265 LYS A C 1
ATOM 1985 O O . LYS A 1 265 ? -13.145 47.591 122.104 1.00 37.15 265 LYS A O 1
ATOM 1991 N N . LEU A 1 266 ? -12.596 49.528 123.069 1.00 42.08 266 LEU A N 1
ATOM 1992 C CA . LEU A 1 266 ? -11.566 49.879 122.094 1.00 38.09 266 LEU A CA 1
ATOM 1993 C C . LEU A 1 266 ? -10.183 49.895 122.776 1.00 36.59 266 LEU A C 1
ATOM 1994 O O . LEU A 1 266 ? -10.026 50.411 123.888 1.00 34.55 266 LEU A O 1
ATOM 1999 N N . TYR A 1 267 ? -9.199 49.323 122.090 1.00 33.46 267 TYR A N 1
ATOM 2000 C CA . TYR A 1 267 ? -7.811 49.327 122.523 1.00 31.52 267 TYR A CA 1
ATOM 2001 C C . TYR A 1 267 ? -6.995 50.162 121.536 1.00 31.37 267 TYR A C 1
ATOM 2002 O O . TYR A 1 267 ? -6.725 49.705 120.424 1.00 27.90 267 TYR A O 1
ATOM 2011 N N . PHE A 1 268 ? -6.624 51.382 121.935 1.00 31.93 268 PHE A N 1
ATOM 2012 C CA . PHE A 1 268 ? -5.788 52.249 121.109 1.00 31.63 268 PHE A CA 1
ATOM 2013 C C . PHE A 1 268 ? -4.310 52.004 121.410 1.00 33.03 268 PHE A C 1
ATOM 2014 O O . PHE A 1 268 ? -3.935 51.824 122.559 1.00 34.00 268 PHE A O 1
ATOM 2022 N N . PHE A 1 269 ? -3.476 52.032 120.372 1.00 34.15 269 PHE A N 1
ATOM 2023 C CA . PHE A 1 269 ? -2.040 51.854 120.509 1.00 32.73 269 PHE A CA 1
ATOM 2024 C C . PHE A 1 269 ? -1.297 52.919 119.720 1.00 34.73 269 PHE A C 1
ATOM 2025 O O . PHE A 1 269 ? -1.665 53.244 118.594 1.00 32.12 269 PHE A O 1
ATOM 2033 N N . GLU A 1 270 ? -0.228 53.441 120.321 1.00 38.76 270 GLU A N 1
ATOM 2034 C CA . GLU A 1 270 ? 0.619 54.437 119.668 1.00 38.56 270 GLU A CA 1
ATOM 2035 C C . GLU A 1 270 ? 2.085 54.157 119.897 1.00 35.67 270 GLU A C 1
ATOM 2036 O O . GLU A 1 270 ? 2.490 53.878 121.012 1.00 33.59 270 GLU A O 1
ATOM 2042 N N . SER A 1 271 ? 2.892 54.294 118.856 1.00 33.63 271 SER A N 1
ATOM 2043 C CA . SER A 1 271 ? 4.338 54.141 118.987 1.00 31.88 271 SER A CA 1
ATOM 2044 C C . SER A 1 271 ? 5.043 55.493 119.151 1.00 31.89 271 SER A C 1
ATOM 2045 O O . SER A 1 271 ? 4.669 56.480 118.540 1.00 32.95 271 SER A O 1
ATOM 2048 N N . ALA A 1 272 ? 6.093 55.518 119.956 1.00 32.38 272 ALA A N 1
ATOM 2049 C CA . ALA A 1 272 ? 6.985 56.680 120.027 1.00 32.69 272 ALA A CA 1
ATOM 2050 C C . ALA A 1 272 ? 8.101 56.621 118.972 1.00 31.49 272 ALA A C 1
ATOM 2051 O O . ALA A 1 272 ? 8.609 57.638 118.555 1.00 34.20 272 ALA A O 1
ATOM 2053 N N . LEU A 1 273 ? 8.485 55.426 118.550 1.00 31.75 273 LEU A N 1
ATOM 2054 C CA . LEU A 1 273 ? 9.616 55.260 117.622 1.00 32.71 273 LEU A CA 1
ATOM 2055 C C . LEU A 1 273 ? 9.221 55.307 116.150 1.00 31.58 273 LEU A C 1
ATOM 2056 O O . LEU A 1 273 ? 10.053 55.576 115.305 1.00 30.63 273 LEU A O 1
ATOM 2061 N N . THR A 1 274 ? 7.963 55.002 115.854 1.00 30.29 274 THR A N 1
ATOM 2062 C CA . THR A 1 274 ? 7.431 55.137 114.513 1.00 28.06 274 THR A CA 1
ATOM 2063 C C . THR A 1 274 ? 6.123 55.950 114.622 1.00 29.15 274 THR A C 1
ATOM 2064 O O . THR A 1 274 ? 5.372 55.796 115.586 1.00 30.37 274 THR A O 1
ATOM 2068 N N . PRO A 1 275 ? 5.866 56.851 113.666 1.00 29.79 275 PRO A N 1
ATOM 2069 C CA . PRO A 1 275 ? 4.552 57.467 113.596 1.00 30.33 275 PRO A CA 1
ATOM 2070 C C . PRO A 1 275 ? 3.544 56.404 113.208 1.00 31.24 275 PRO A C 1
ATOM 2071 O O . PRO A 1 275 ? 3.464 55.975 112.058 1.00 32.24 275 PRO A O 1
ATOM 2075 N N . ASN A 1 276 ? 2.803 55.950 114.198 1.00 33.05 276 ASN A N 1
ATOM 2076 C CA . ASN A 1 276 ? 1.969 54.785 114.044 1.00 34.07 276 ASN A CA 1
ATOM 2077 C C . ASN A 1 276 ? 0.914 54.793 115.135 1.00 34.95 276 ASN A C 1
ATOM 2078 O O . ASN A 1 276 ? 1.225 54.576 116.315 1.00 34.17 276 ASN A O 1
ATOM 2083 N N . VAL A 1 277 ? -0.328 55.081 114.760 1.00 34.40 277 VAL A N 1
ATOM 2084 C CA . VAL A 1 277 ? -1.403 55.095 115.733 1.00 32.26 277 VAL A CA 1
ATOM 2085 C C . VAL A 1 277 ? -2.665 54.484 115.138 1.00 34.51 277 VAL A C 1
ATOM 2086 O O . VAL A 1 277 ? -3.080 54.812 114.032 1.00 34.82 277 VAL A O 1
ATOM 2090 N N . PHE A 1 278 ? -3.294 53.602 115.908 1.00 40.01 278 PHE A N 1
ATOM 2091 C CA . PHE A 1 278 ? -4.493 52.872 115.462 1.00 39.86 278 PHE A CA 1
ATOM 2092 C C . PHE A 1 278 ? -5.206 52.282 116.668 1.00 41.76 278 PHE A C 1
ATOM 2093 O O . PHE A 1 278 ? -4.754 52.452 117.809 1.00 45.05 278 PHE A O 1
ATOM 2101 N N . TRP A 1 279 ? -6.303 51.568 116.424 1.00 41.03 279 TRP A N 1
ATOM 2102 C CA . TRP A 1 279 ? -6.970 50.876 117.500 1.00 38.53 279 TRP A CA 1
ATOM 2103 C C . TRP A 1 279 ? -7.623 49.597 117.049 1.00 35.95 279 TRP A C 1
ATOM 2104 O O . TRP A 1 279 ? -7.825 49.372 115.879 1.00 31.13 279 TRP A O 1
ATOM 2115 N N . ILE A 1 280 ? -7.877 48.731 118.020 1.00 38.98 280 ILE A N 1
ATOM 2116 C CA . ILE A 1 280 ? -8.583 47.485 117.804 1.00 39.10 280 ILE A CA 1
ATOM 2117 C C . ILE A 1 280 ? -9.950 47.607 118.423 1.00 38.80 280 ILE A C 1
ATOM 2118 O O . ILE A 1 280 ? -10.088 48.042 119.566 1.00 42.01 280 ILE A O 1
ATOM 2123 N N . ASP A 1 281 ? -10.962 47.243 117.654 1.00 40.77 281 ASP A N 1
ATOM 2124 C CA . ASP A 1 281 ? -12.342 47.273 118.117 1.00 43.97 281 ASP A CA 1
ATOM 2125 C C . ASP A 1 281 ? -12.763 45.861 118.519 1.00 48.12 281 ASP A C 1
ATOM 2126 O O . ASP A 1 281 ? -12.958 45.013 117.661 1.00 50.72 281 ASP A O 1
ATOM 2131 N N . MET A 1 282 ? -12.916 45.621 119.820 1.00 50.02 282 MET A N 1
ATOM 2132 C CA . MET A 1 282 ? -13.271 44.288 120.322 1.00 50.53 282 MET A CA 1
ATOM 2133 C C . MET A 1 282 ? -14.677 43.835 119.906 1.00 48.12 282 MET A C 1
ATOM 2134 O O . MET A 1 282 ? -14.930 42.637 119.818 1.00 48.74 282 MET A O 1
ATOM 2139 N N . THR A 1 283 ? -15.571 44.787 119.631 1.00 45.39 283 THR A N 1
ATOM 2140 C CA . THR A 1 283 ? -16.937 44.461 119.234 1.00 46.45 283 THR A CA 1
ATOM 2141 C C . THR A 1 283 ? -17.018 43.831 117.826 1.00 50.54 283 THR A C 1
ATOM 2142 O O . THR A 1 283 ? -18.060 43.317 117.443 1.00 59.71 283 THR A O 1
ATOM 2146 N N . LYS A 1 284 ? -15.951 43.906 117.040 1.00 50.58 284 LYS A N 1
ATOM 2147 C CA . LYS A 1 284 ? -15.928 43.304 115.712 1.00 46.91 284 LYS A CA 1
ATOM 2148 C C . LYS A 1 284 ? -15.049 42.071 115.676 1.00 45.58 284 LYS A C 1
ATOM 2149 O O . LYS A 1 284 ? -14.779 41.529 114.603 1.00 44.04 284 LYS A O 1
ATOM 2155 N N . LEU A 1 285 ? -14.578 41.628 116.835 1.00 45.00 285 LEU A N 1
ATOM 2156 C CA . LEU A 1 285 ? -13.736 40.432 116.887 1.00 47.59 285 LEU A CA 1
ATOM 2157 C C . LEU A 1 285 ? -14.618 39.241 117.197 1.00 50.83 285 LEU A C 1
ATOM 2158 O O . LEU A 1 285 ? -15.618 39.373 117.897 1.00 51.21 285 LEU A O 1
ATOM 2163 N N . ASP A 1 286 ? -14.238 38.074 116.697 1.00 53.01 286 ASP A N 1
ATOM 2164 C CA . ASP A 1 286 ? -14.898 36.833 117.077 1.00 53.97 286 ASP A CA 1
ATOM 2165 C C . ASP A 1 286 ? -14.094 36.234 118.205 1.00 52.20 286 ASP A C 1
ATOM 2166 O O . ASP A 1 286 ? -13.025 35.660 117.976 1.00 51.98 286 ASP A O 1
ATOM 2171 N N . LEU A 1 287 ? -14.611 36.369 119.421 1.00 53.59 287 LEU A N 1
ATOM 2172 C CA . LEU A 1 287 ? -13.934 35.840 120.603 1.00 58.88 287 LEU A CA 1
ATOM 2173 C C . LEU A 1 287 ? -14.567 34.554 121.132 1.00 63.46 287 LEU A C 1
ATOM 2174 O O . LEU A 1 287 ? -14.272 34.149 122.260 1.00 62.88 287 LEU A O 1
ATOM 2179 N N . SER A 1 288 ? -15.405 33.909 120.317 1.00 66.77 288 SER A N 1
ATOM 2180 C CA . SER A 1 288 ? -16.077 32.664 120.692 1.00 67.42 288 SER A CA 1
ATOM 2181 C C . SER A 1 288 ? -15.126 31.473 120.644 1.00 67.31 288 SER A C 1
ATOM 2182 O O . SER A 1 288 ? -14.190 31.442 119.853 1.00 60.74 288 SER A O 1
ATOM 2185 N N . LYS A 1 289 ? -15.367 30.498 121.513 1.00 73.28 289 LYS A N 1
ATOM 2186 C CA . LYS A 1 289 ? -14.594 29.263 121.502 1.00 78.05 289 LYS A CA 1
ATOM 2187 C C . LYS A 1 289 ? -14.838 28.466 120.220 1.00 78.53 289 LYS A C 1
ATOM 2188 O O . LYS A 1 289 ? -13.935 27.812 119.703 1.00 62.87 289 LYS A O 1
ATOM 2194 N N . GLU A 1 290 ? -16.070 28.556 119.722 1.00 82.96 290 GLU A N 1
ATOM 2195 C CA . GLU A 1 290 ? -16.541 27.759 118.598 1.00 81.49 290 GLU A CA 1
ATOM 2196 C C . GLU A 1 290 ? -15.866 28.117 117.272 1.00 76.71 290 GLU A C 1
ATOM 2197 O O . GLU A 1 290 ? -15.368 27.249 116.579 1.00 71.09 290 GLU A O 1
ATOM 2203 N N . THR A 1 291 ? -15.829 29.405 116.946 1.00 75.21 291 THR A N 1
ATOM 2204 C CA . THR A 1 291 ? -15.238 29.906 115.715 1.00 73.62 291 THR A CA 1
ATOM 2205 C C . THR A 1 291 ? -14.491 31.205 116.071 1.00 78.94 291 THR A C 1
ATOM 2206 O O . THR A 1 291 ? -14.933 32.257 115.647 1.00 93.83 291 THR A O 1
ATOM 2210 N N . GLY A 1 292 ? -13.452 31.178 116.902 1.00 75.12 292 GLY A N 1
ATOM 2211 C CA . GLY A 1 292 ? -12.669 32.375 117.220 1.00 66.77 292 GLY A CA 1
ATOM 2212 C C . GLY A 1 292 ? -11.242 31.908 117.099 1.00 63.25 292 GLY A C 1
ATOM 2213 O O . GLY A 1 292 ? -10.870 30.872 117.640 1.00 62.11 292 GLY A O 1
ATOM 2214 N N . ALA A 1 293 ? -10.453 32.666 116.356 1.00 60.78 293 ALA A N 1
ATOM 2215 C CA . ALA A 1 293 ? -9.061 32.333 116.120 1.00 57.27 293 ALA A CA 1
ATOM 2216 C C . ALA A 1 293 ? -8.140 33.217 116.954 1.00 53.18 293 ALA A C 1
ATOM 2217 O O . ALA A 1 293 ? -8.468 34.366 117.278 1.00 49.69 293 ALA A O 1
ATOM 2219 N N . VAL A 1 294 ? -6.999 32.657 117.322 1.00 50.19 294 VAL A N 1
ATOM 2220 C CA . VAL A 1 294 ? -5.924 33.436 117.871 1.00 51.06 294 VAL A CA 1
ATOM 2221 C C . VAL A 1 294 ? -5.353 34.249 116.720 1.00 53.04 294 VAL A C 1
ATOM 2222 O O . VAL A 1 294 ? -5.007 33.693 115.684 1.00 57.27 294 VAL A O 1
ATOM 2226 N N . LYS A 1 295 ? -5.256 35.559 116.909 1.00 51.77 295 LYS A N 1
ATOM 2227 C CA . LYS A 1 295 ? -4.718 36.445 115.887 1.00 50.65 295 LYS A CA 1
ATOM 2228 C C . LYS A 1 295 ? -3.635 37.371 116.455 1.00 50.81 295 LYS A C 1
ATOM 2229 O O . LYS A 1 295 ? -3.653 37.730 117.632 1.00 52.43 295 LYS A O 1
ATOM 2235 N N . LYS A 1 296 ? -2.747 37.803 115.570 1.00 48.89 296 LYS A N 1
ATOM 2236 C CA . LYS A 1 296 ? -1.636 38.683 115.897 1.00 44.01 296 LYS A CA 1
ATOM 2237 C C . LYS A 1 296 ? -1.619 39.850 114.918 1.00 41.80 296 LYS A C 1
ATOM 2238 O O . LYS A 1 296 ? -1.936 39.679 113.744 1.00 44.00 296 LYS A O 1
ATOM 2244 N N . LEU A 1 297 ? -1.309 41.039 115.424 1.00 39.62 297 LEU A N 1
ATOM 2245 C CA . LEU A 1 297 ? -1.011 42.206 114.593 1.00 37.27 297 LEU A CA 1
ATOM 2246 C C . LEU A 1 297 ? 0.485 42.436 114.697 1.00 35.46 297 LEU A C 1
ATOM 2247 O O . LEU A 1 297 ? 1.000 42.704 115.778 1.00 37.02 297 LEU A O 1
ATOM 2252 N N . ASP A 1 298 ? 1.187 42.263 113.589 1.00 36.36 298 ASP A N 1
ATOM 2253 C CA . ASP A 1 298 ? 2.647 42.290 113.590 1.00 36.76 298 ASP A CA 1
ATOM 2254 C C . ASP A 1 298 ? 3.069 43.744 113.442 1.00 34.55 298 ASP A C 1
ATOM 2255 O O . ASP A 1 298 ? 2.855 44.356 112.398 1.00 32.62 298 ASP A O 1
ATOM 2260 N N . LEU A 1 299 ? 3.655 44.291 114.499 1.00 32.80 299 LEU A N 1
ATOM 2261 C CA . LEU A 1 299 ? 4.092 45.677 114.490 1.00 32.80 299 LEU A CA 1
ATOM 2262 C C . LEU A 1 299 ? 5.525 45.820 114.040 1.00 33.16 299 LEU A C 1
ATOM 2263 O O . LEU A 1 299 ? 5.881 46.836 113.458 1.00 32.20 299 LEU A O 1
ATOM 2268 N N . GLY A 1 300 ? 6.334 44.799 114.322 1.00 34.32 300 GLY A N 1
ATOM 2269 C CA . GLY A 1 300 ? 7.737 44.773 113.932 1.00 33.60 300 GLY A CA 1
ATOM 2270 C C . GLY A 1 300 ? 8.572 45.546 114.920 1.00 33.49 300 GLY A C 1
ATOM 2271 O O . GLY A 1 300 ? 8.025 46.218 115.788 1.00 36.26 300 GLY A O 1
ATOM 2272 N N . ALA A 1 301 ? 9.889 45.423 114.801 1.00 33.21 301 ALA A N 1
ATOM 2273 C CA . ALA A 1 301 ? 10.840 46.120 115.669 1.00 33.72 301 ALA A CA 1
ATOM 2274 C C . ALA A 1 301 ? 10.564 47.618 115.626 1.00 38.89 301 ALA A C 1
ATOM 2275 O O . ALA A 1 301 ? 10.459 48.195 114.537 1.00 42.46 301 ALA A O 1
ATOM 2277 N N . ASN A 1 302 ? 10.411 48.231 116.808 1.00 38.51 302 ASN A N 1
ATOM 2278 C CA . ASN A 1 302 ? 10.016 49.640 116.932 1.00 37.18 302 ASN A CA 1
ATOM 2279 C C . ASN A 1 302 ? 8.735 50.012 116.195 1.00 37.41 302 ASN A C 1
ATOM 2280 O O . ASN A 1 302 ? 8.542 51.170 115.821 1.00 36.10 302 ASN A O 1
ATOM 2285 N N . GLN A 1 303 ? 7.839 49.039 116.034 1.00 38.13 303 GLN A N 1
ATOM 2286 C CA . GLN A 1 303 ? 6.543 49.259 115.393 1.00 37.49 303 GLN A CA 1
ATOM 2287 C C . GLN A 1 303 ? 6.682 49.928 114.020 1.00 39.46 303 GLN A C 1
ATOM 2288 O O . GLN A 1 303 ? 5.960 50.865 113.701 1.00 35.66 303 GLN A O 1
ATOM 2294 N N . ILE A 1 304 ? 7.609 49.419 113.212 1.00 42.91 304 ILE A N 1
ATOM 2295 C CA . ILE A 1 304 ? 7.827 49.942 111.867 1.00 45.42 304 ILE A CA 1
ATOM 2296 C C . ILE A 1 304 ? 6.647 49.671 110.936 1.00 39.69 304 ILE A C 1
ATOM 2297 O O . ILE A 1 304 ? 6.444 50.422 109.989 1.00 38.85 304 ILE A O 1
ATOM 2302 N N . HIS A 1 305 ? 5.884 48.606 111.187 1.00 35.86 305 HIS A N 1
ATOM 2303 C CA . HIS A 1 305 ? 4.715 48.277 110.353 1.00 31.69 305 HIS A CA 1
ATOM 2304 C C . HIS A 1 305 ? 3.561 49.176 110.780 1.00 30.33 305 HIS A C 1
ATOM 2305 O O . HIS A 1 305 ? 3.020 49.061 111.872 1.00 28.99 305 HIS A O 1
ATOM 2312 N N . ILE A 1 306 ? 3.212 50.106 109.907 1.00 29.59 306 ILE A N 1
ATOM 2313 C CA . ILE A 1 306 ? 2.237 51.137 110.209 1.00 29.47 306 ILE A CA 1
ATOM 2314 C C . ILE A 1 306 ? 0.795 50.732 109.894 1.00 28.77 306 ILE A C 1
ATOM 2315 O O . ILE A 1 306 ? 0.503 50.162 108.851 1.00 29.01 306 ILE A O 1
ATOM 2320 N N . TYR A 1 307 ? -0.090 51.012 110.837 1.00 26.98 307 TYR A N 1
ATOM 2321 C CA . TYR A 1 307 ? -1.491 50.814 110.636 1.00 27.23 307 TYR A CA 1
ATOM 2322 C C . TYR A 1 307 ? -2.205 52.101 111.019 1.00 27.55 307 TYR A C 1
ATOM 2323 O O . TYR A 1 307 ? -1.579 53.073 111.414 1.00 27.41 307 TYR A O 1
ATOM 2332 N N . SER A 1 308 ? -3.516 52.119 110.865 1.00 28.61 308 SER A N 1
ATOM 2333 C CA . SER A 1 308 ? -4.252 53.321 111.145 1.00 31.88 308 SER A CA 1
ATOM 2334 C C . SER A 1 308 ? -5.697 52.995 111.246 1.00 35.06 308 SER A C 1
ATOM 2335 O O . SER A 1 308 ? -6.137 51.946 110.769 1.00 38.71 308 SER A O 1
ATOM 2338 N N . GLY A 1 309 ? -6.435 53.887 111.887 1.00 36.98 309 GLY A N 1
ATOM 2339 C CA . GLY A 1 309 ? -7.855 53.667 112.135 1.00 40.68 309 GLY A CA 1
ATOM 2340 C C . GLY A 1 309 ? -8.101 52.370 112.895 1.00 42.68 309 GLY A C 1
ATOM 2341 O O . GLY A 1 309 ? -7.282 51.953 113.715 1.00 43.48 309 GLY A O 1
ATOM 2342 N N . MET A 1 310 ? -9.242 51.750 112.624 1.00 43.32 310 MET A N 1
ATOM 2343 C CA . MET A 1 310 ? -9.559 50.450 113.160 1.00 41.44 310 MET A CA 1
ATOM 2344 C C . MET A 1 310 ? -8.783 49.429 112.347 1.00 37.17 310 MET A C 1
ATOM 2345 O O . MET A 1 310 ? -9.070 49.212 111.195 1.00 35.90 310 MET A O 1
ATOM 2350 N N . ALA A 1 311 ? -7.785 48.819 112.969 1.00 37.69 311 ALA A N 1
ATOM 2351 C CA . ALA A 1 311 ? -6.826 47.977 112.282 1.00 38.56 311 ALA A CA 1
ATOM 2352 C C . ALA A 1 311 ? -7.175 46.492 112.309 1.00 43.30 311 ALA A C 1
ATOM 2353 O O . ALA A 1 311 ? -6.333 45.657 111.949 1.00 43.29 311 ALA A O 1
ATOM 2355 N N . ASN A 1 312 ? -8.405 46.142 112.703 1.00 47.43 312 ASN A N 1
ATOM 2356 C CA . ASN A 1 312 ? -8.781 44.710 112.832 1.00 47.39 312 ASN A CA 1
ATOM 2357 C C . ASN A 1 312 ? -8.435 43.873 111.607 1.00 44.73 312 ASN A C 1
ATOM 2358 O O . ASN A 1 312 ? -7.954 42.754 111.730 1.00 42.07 312 ASN A O 1
ATOM 2363 N N . GLU A 1 313 ? -8.671 44.424 110.417 1.00 47.06 313 GLU A N 1
ATOM 2364 C CA . GLU A 1 313 ? -8.512 43.630 109.206 1.00 47.71 313 GLU A CA 1
ATOM 2365 C C . GLU A 1 313 ? -7.066 43.215 108.979 1.00 43.12 313 GLU A C 1
ATOM 2366 O O . GLU A 1 313 ? -6.811 42.283 108.241 1.00 45.22 313 GLU A O 1
ATOM 2372 N N . SER A 1 314 ? -6.116 43.862 109.637 1.00 40.80 314 SER A N 1
ATOM 2373 C CA . SER A 1 314 ? -4.713 43.482 109.458 1.00 40.30 314 SER A CA 1
ATOM 2374 C C . SER A 1 314 ? -4.270 42.386 110.419 1.00 42.91 314 SER A C 1
ATOM 2375 O O . SER A 1 314 ? -3.100 41.965 110.391 1.00 44.36 314 SER A O 1
ATOM 2378 N N . LEU A 1 315 ? -5.165 41.990 111.323 1.00 41.70 315 LEU A N 1
ATOM 2379 C CA . LEU A 1 315 ? -4.895 40.884 112.231 1.00 43.53 315 LEU A CA 1
ATOM 2380 C C . LEU A 1 315 ? -4.792 39.608 111.420 1.00 46.76 315 LEU A C 1
ATOM 2381 O O . LEU A 1 315 ? -5.561 39.408 110.488 1.00 53.93 315 LEU A O 1
ATOM 2386 N N . LYS A 1 316 ? -3.839 38.759 111.774 1.00 47.95 316 LYS A N 1
ATOM 2387 C CA . LYS A 1 316 ? -3.623 37.502 111.080 1.00 51.41 316 LYS A CA 1
ATOM 2388 C C . LYS A 1 316 ? -3.639 36.307 112.030 1.00 48.98 316 LYS A C 1
ATOM 2389 O O . LYS A 1 316 ? -2.962 36.332 113.053 1.00 49.38 316 LYS A O 1
ATOM 2395 N N . ASP A 1 317 ? -4.369 35.253 111.649 1.00 48.79 317 ASP A N 1
ATOM 2396 C CA . ASP A 1 317 ? -4.374 33.961 112.368 1.00 49.22 317 ASP A CA 1
ATOM 2397 C C . ASP A 1 317 ? -2.958 33.452 112.631 1.00 48.35 317 ASP A C 1
ATOM 2398 O O . ASP A 1 317 ? -2.183 33.281 111.699 1.00 48.50 317 ASP A O 1
ATOM 2403 N N . THR A 1 318 ? -2.610 33.268 113.901 1.00 45.75 318 THR A N 1
ATOM 2404 C CA . THR A 1 318 ? -1.291 32.793 114.277 1.00 46.42 318 THR A CA 1
ATOM 2405 C C . THR A 1 318 ? -1.409 31.875 115.488 1.00 45.79 318 THR A C 1
ATOM 2406 O O . THR A 1 318 ? -2.313 32.025 116.295 1.00 40.58 318 THR A O 1
ATOM 2410 N N . LYS A 1 319 ? -0.473 30.943 115.617 1.00 48.89 319 LYS A N 1
ATOM 2411 C CA . LYS A 1 319 ? -0.409 30.107 116.801 1.00 54.15 319 LYS A CA 1
ATOM 2412 C C . LYS A 1 319 ? 0.047 30.961 117.981 1.00 56.65 319 LYS A C 1
ATOM 2413 O O . LYS A 1 319 ? 0.991 31.753 117.840 1.00 54.17 319 LYS A O 1
ATOM 2419 N N . PRO A 1 320 ? -0.650 30.839 119.137 1.00 59.28 320 PRO A N 1
ATOM 2420 C CA . PRO A 1 320 ? -0.315 31.643 120.321 1.00 56.19 320 PRO A CA 1
ATOM 2421 C C . PRO A 1 320 ? 1.081 31.346 120.798 1.00 54.10 320 PRO A C 1
ATOM 2422 O O . PRO A 1 320 ? 1.534 30.210 120.680 1.00 55.85 320 PRO A O 1
ATOM 2426 N N . PHE A 1 321 ? 1.773 32.372 121.282 1.00 49.29 321 PHE A N 1
ATOM 2427 C CA . PHE A 1 321 ? 3.138 32.209 121.756 1.00 44.99 321 PHE A CA 1
ATOM 2428 C C . PHE A 1 321 ? 3.123 31.470 123.081 1.00 42.73 321 PHE A C 1
ATOM 2429 O O . PHE A 1 321 ? 2.110 31.440 123.776 1.00 36.04 321 PHE A O 1
ATOM 2437 N N . LYS A 1 322 ? 4.278 30.910 123.418 1.00 42.63 322 LYS A N 1
ATOM 2438 C CA . LYS A 1 322 ? 4.499 30.252 124.682 1.00 43.87 322 LYS A CA 1
ATOM 2439 C C . LYS A 1 322 ? 5.076 31.250 125.695 1.00 42.43 322 LYS A C 1
ATOM 2440 O O . LYS A 1 322 ? 6.114 31.880 125.456 1.00 38.68 322 LYS A O 1
ATOM 2446 N N . PHE A 1 323 ? 4.393 31.390 126.827 1.00 41.26 323 PHE A N 1
ATOM 2447 C CA . PHE A 1 323 ? 4.865 32.247 127.904 1.00 40.96 323 PHE A CA 1
ATOM 2448 C C . PHE A 1 323 ? 6.190 31.774 128.441 1.00 44.46 323 PHE A C 1
ATOM 2449 O O . PHE A 1 323 ? 6.458 30.583 128.488 1.00 47.61 323 PHE A O 1
ATOM 2457 N N . LEU A 1 324 ? 7.026 32.731 128.811 1.00 45.83 324 LEU A N 1
ATOM 2458 C CA . LEU A 1 324 ? 8.320 32.468 129.390 1.00 49.64 324 LEU A CA 1
ATOM 2459 C C . LEU A 1 324 ? 8.187 31.882 130.805 1.00 49.83 324 LEU A C 1
ATOM 2460 O O . LEU A 1 324 ? 7.201 32.138 131.486 1.00 46.45 324 LEU A O 1
ATOM 2465 N N . GLY A 1 325 ? 9.177 31.069 131.189 1.00 53.99 325 GLY A N 1
ATOM 2466 C CA . GLY A 1 325 ? 9.366 30.538 132.520 1.00 58.38 325 GLY A CA 1
ATOM 2467 C C . GLY A 1 325 ? 9.513 29.035 132.454 1.00 63.37 325 GLY A C 1
ATOM 2468 O O . GLY A 1 325 ? 9.364 28.426 131.390 1.00 72.22 325 GLY A O 1
ATOM 2469 N N . LEU A 1 326 ? 9.868 28.466 133.601 1.00 66.57 326 LEU A N 1
ATOM 2470 C CA . LEU A 1 326 ? 10.021 26.994 133.816 1.00 66.40 326 LEU A CA 1
ATOM 2471 C C . LEU A 1 326 ? 10.493 26.767 135.280 1.00 66.17 326 LEU A C 1
ATOM 2472 O O . LEU A 1 326 ? 10.213 27.570 136.208 1.00 60.94 326 LEU A O 1
ATOM 2477 N N . CYS B 1 1 ? 0.873 78.100 118.378 1.00 34.28 1 CYS B N 1
ATOM 2478 C CA . CYS B 1 1 ? 1.385 78.358 119.812 1.00 39.40 1 CYS B CA 1
ATOM 2479 C C . CYS B 1 1 ? 2.709 77.782 120.496 1.00 33.03 1 CYS B C 1
ATOM 2480 O O . CYS B 1 1 ? 3.144 78.376 121.466 1.00 31.06 1 CYS B O 1
ATOM 2483 N N . THR B 1 2 ? 3.369 76.707 120.055 1.00 30.20 2 THR B N 1
ATOM 2484 C CA . THR B 1 2 ? 4.788 76.450 120.535 1.00 28.74 2 THR B CA 1
ATOM 2485 C C . THR B 1 2 ? 5.740 75.901 119.453 1.00 26.16 2 THR B C 1
ATOM 2486 O O . THR B 1 2 ? 5.406 74.939 118.764 1.00 24.98 2 THR B O 1
ATOM 2490 N N . ARG B 1 3 ? 6.952 76.438 119.361 1.00 24.03 3 ARG B N 1
ATOM 2491 C CA . ARG B 1 3 ? 7.855 76.032 118.291 1.00 25.74 3 ARG B CA 1
ATOM 2492 C C . ARG B 1 3 ? 9.308 75.878 118.744 1.00 24.95 3 ARG B C 1
ATOM 2493 O O . ARG B 1 3 ? 9.803 76.699 119.478 1.00 25.10 3 ARG B O 1
ATOM 2501 N N . PHE B 1 4 ? 9.999 74.851 118.258 1.00 24.79 4 PHE B N 1
ATOM 2502 C CA . PHE B 1 4 ? 11.421 74.719 118.510 1.00 25.94 4 PHE B CA 1
ATOM 2503 C C . PHE B 1 4 ? 12.189 74.044 117.369 1.00 27.99 4 PHE B C 1
ATOM 2504 O O . PHE B 1 4 ? 11.634 73.258 116.597 1.00 27.54 4 PHE B O 1
ATOM 2512 N N . VAL B 1 5 ? 13.494 74.334 117.326 1.00 29.23 5 VAL B N 1
ATOM 2513 C CA . VAL B 1 5 ? 14.403 73.800 116.338 1.00 28.10 5 VAL B CA 1
ATOM 2514 C C . VAL B 1 5 ? 15.435 72.949 117.041 1.00 26.53 5 VAL B C 1
ATOM 2515 O O . VAL B 1 5 ? 16.020 73.363 118.015 1.00 26.05 5 VAL B O 1
ATOM 2519 N N . TYR B 1 6 ? 15.637 71.746 116.534 1.00 26.83 6 TYR B N 1
ATOM 2520 C CA . TYR B 1 6 ? 16.701 70.876 116.986 1.00 27.04 6 TYR B CA 1
ATOM 2521 C C . TYR B 1 6 ? 17.777 70.852 115.920 1.00 28.94 6 TYR B C 1
ATOM 2522 O O . TYR B 1 6 ? 17.472 70.749 114.727 1.00 30.36 6 TYR B O 1
ATOM 2531 N N . ILE B 1 7 ? 19.032 70.880 116.363 1.00 30.66 7 ILE B N 1
ATOM 2532 C CA . ILE B 1 7 ? 20.185 70.843 115.474 1.00 30.91 7 ILE B CA 1
ATOM 2533 C C . ILE B 1 7 ? 21.069 69.678 115.848 1.00 32.31 7 ILE B C 1
ATOM 2534 O O . ILE B 1 7 ? 21.705 69.690 116.901 1.00 36.91 7 ILE B O 1
ATOM 2539 N N . GLY B 1 8 ? 21.093 68.665 114.994 1.00 35.68 8 GLY B N 1
ATOM 2540 C CA . GLY B 1 8 ? 21.993 67.521 115.142 1.00 37.54 8 GLY B CA 1
ATOM 2541 C C . GLY B 1 8 ? 23.218 67.681 114.263 1.00 39.77 8 GLY B C 1
ATOM 2542 O O . GLY B 1 8 ? 23.395 68.713 113.608 1.00 39.85 8 GLY B O 1
ATOM 2543 N N . GLU B 1 9 ? 24.051 66.645 114.224 1.00 42.06 9 GLU B N 1
ATOM 2544 C CA . GLU B 1 9 ? 25.235 66.654 113.378 1.00 43.86 9 GLU B CA 1
ATOM 2545 C C . GLU B 1 9 ? 24.869 66.413 111.929 1.00 46.01 9 GLU B C 1
ATOM 2546 O O . GLU B 1 9 ? 23.787 65.894 111.619 1.00 43.43 9 GLU B O 1
ATOM 2552 N N . ASN B 1 10 ? 25.797 66.812 111.060 1.00 48.04 10 ASN B N 1
ATOM 2553 C CA . ASN B 1 10 ? 25.706 66.628 109.620 1.00 45.70 10 ASN B CA 1
ATOM 2554 C C . ASN B 1 10 ? 24.375 67.132 109.072 1.00 41.01 10 ASN B C 1
ATOM 2555 O O . ASN B 1 10 ? 23.648 66.409 108.352 1.00 37.23 10 ASN B O 1
ATOM 2560 N N . ASN B 1 11 ? 24.051 68.367 109.452 1.00 40.06 11 ASN B N 1
ATOM 2561 C CA . ASN B 1 11 ? 22.874 69.069 108.922 1.00 41.43 11 ASN B CA 1
ATOM 2562 C C . ASN B 1 11 ? 21.522 68.422 109.187 1.00 37.99 11 ASN B C 1
ATOM 2563 O O . ASN B 1 11 ? 20.559 68.642 108.460 1.00 39.47 11 ASN B O 1
ATOM 2568 N N . GLN B 1 12 ? 21.457 67.616 110.229 1.00 37.28 12 GLN B N 1
ATOM 2569 C CA . GLN B 1 12 ? 20.231 66.971 110.617 1.00 34.89 12 GLN B CA 1
ATOM 2570 C C . GLN B 1 12 ? 19.478 67.963 111.471 1.00 34.18 12 GLN B C 1
ATOM 2571 O O . GLN B 1 12 ? 19.647 68.011 112.682 1.00 35.52 12 GLN B O 1
ATOM 2577 N N . VAL B 1 13 ? 18.693 68.801 110.817 1.00 32.44 13 VAL B N 1
ATOM 2578 C CA . VAL B 1 13 ? 17.993 69.889 111.471 1.00 30.41 13 VAL B CA 1
ATOM 2579 C C . VAL B 1 13 ? 16.504 69.637 111.367 1.00 29.85 13 VAL B C 1
ATOM 2580 O O . VAL B 1 13 ? 16.013 69.205 110.329 1.00 27.15 13 VAL B O 1
ATOM 2584 N N . MET B 1 14 ? 15.783 69.931 112.441 1.00 32.64 14 MET B N 1
ATOM 2585 C CA . MET B 1 14 ? 14.347 69.654 112.494 1.00 34.75 14 MET B CA 1
ATOM 2586 C C . MET B 1 14 ? 13.598 70.746 113.225 1.00 33.06 14 MET B C 1
ATOM 2587 O O . MET B 1 14 ? 14.028 71.185 114.280 1.00 32.51 14 MET B O 1
ATOM 2592 N N . THR B 1 15 ? 12.483 71.180 112.654 1.00 31.37 15 THR B N 1
ATOM 2593 C CA . THR B 1 15 ? 11.636 72.179 113.283 1.00 29.80 15 THR B CA 1
ATOM 2594 C C . THR B 1 15 ? 10.305 71.531 113.673 1.00 29.17 15 THR B C 1
ATOM 2595 O O . THR B 1 15 ? 9.649 70.932 112.845 1.00 30.31 15 THR B O 1
ATOM 2599 N N . ALA B 1 16 ? 9.919 71.646 114.941 1.00 28.01 16 ALA B N 1
ATOM 2600 C CA . ALA B 1 16 ? 8.643 71.115 115.402 1.00 27.24 16 ALA B CA 1
ATOM 2601 C C . ALA B 1 16 ? 7.748 72.228 115.896 1.00 28.12 16 ALA B C 1
ATOM 2602 O O . ALA B 1 16 ? 8.216 73.234 116.422 1.00 30.02 16 ALA B O 1
ATOM 2604 N N . ARG B 1 17 ? 6.453 72.034 115.768 1.00 28.70 17 ARG B N 1
ATOM 2605 C CA . ARG B 1 17 ? 5.527 73.023 116.250 1.00 30.72 17 ARG B CA 1
ATOM 2606 C C . ARG B 1 17 ? 4.223 72.426 116.721 1.00 31.93 17 ARG B C 1
ATOM 2607 O O . ARG B 1 17 ? 3.707 71.518 116.081 1.00 32.48 17 ARG B O 1
ATOM 2615 N N . SER B 1 18 ? 3.663 73.003 117.786 1.00 33.67 18 SER B N 1
ATOM 2616 C CA . SER B 1 18 ? 2.286 72.768 118.181 1.00 37.13 18 SER B CA 1
ATOM 2617 C C . SER B 1 18 ? 1.383 73.964 117.790 1.00 38.81 18 SER B C 1
ATOM 2618 O O . SER B 1 18 ? 1.796 75.101 117.914 1.00 34.29 18 SER B O 1
ATOM 2621 N N . MET B 1 19 ? 0.164 73.674 117.340 1.00 41.68 19 MET B N 1
ATOM 2622 C CA . MET B 1 19 ? -0.892 74.675 117.181 1.00 47.37 19 MET B CA 1
ATOM 2623 C C . MET B 1 19 ? -1.852 74.649 118.303 1.00 42.20 19 MET B C 1
ATOM 2624 O O . MET B 1 19 ? -2.590 73.675 118.450 1.00 39.79 19 MET B O 1
ATOM 2629 N N . ASP B 1 20 ? -1.950 75.755 119.014 1.00 39.74 20 ASP B N 1
ATOM 2630 C CA . ASP B 1 20 ? -2.916 75.841 120.072 1.00 40.42 20 ASP B CA 1
ATOM 2631 C C . ASP B 1 20 ? -3.995 76.839 119.704 1.00 37.38 20 ASP B C 1
ATOM 2632 O O . ASP B 1 20 ? -3.710 77.960 119.306 1.00 35.20 20 ASP B O 1
ATOM 2637 N N . TRP B 1 21 ? -5.237 76.390 119.796 1.00 37.60 21 TRP B N 1
ATOM 2638 C CA . TRP B 1 21 ? -6.374 77.249 119.565 1.00 39.88 21 TRP B CA 1
ATOM 2639 C C . TRP B 1 21 ? -7.645 76.719 120.250 1.00 41.76 21 TRP B C 1
ATOM 2640 O O . TRP B 1 21 ? -7.774 75.520 120.547 1.00 39.43 21 TRP B O 1
ATOM 2651 N N . LYS B 1 22 ? -8.585 77.632 120.483 1.00 44.71 22 LYS B N 1
ATOM 2652 C CA . LYS B 1 22 ? -9.804 77.350 121.236 1.00 47.19 22 LYS B CA 1
ATOM 2653 C C . LYS B 1 22 ? -10.791 76.498 120.454 1.00 45.83 22 LYS B C 1
ATOM 2654 O O . LYS B 1 22 ? -11.680 75.909 121.043 1.00 42.11 22 LYS B O 1
ATOM 2660 N N . THR B 1 23 ? -10.638 76.432 119.136 1.00 46.28 23 THR B N 1
ATOM 2661 C CA . THR B 1 23 ? -11.631 75.774 118.298 1.00 49.70 23 THR B CA 1
ATOM 2662 C C . THR B 1 23 ? -10.976 75.074 117.106 1.00 52.44 23 THR B C 1
ATOM 2663 O O . THR B 1 23 ? -9.748 75.089 116.937 1.00 47.83 23 THR B O 1
ATOM 2667 N N . ASP B 1 24 ? -11.809 74.471 116.261 1.00 59.12 24 ASP B N 1
ATOM 2668 C CA . ASP B 1 24 ? -11.315 73.912 115.006 1.00 63.61 24 ASP B CA 1
ATOM 2669 C C . ASP B 1 24 ? -10.692 75.021 114.163 1.00 58.67 24 ASP B C 1
ATOM 2670 O O . ASP B 1 24 ? -11.205 76.129 114.106 1.00 56.46 24 ASP B O 1
ATOM 2675 N N . VAL B 1 25 ? -9.554 74.718 113.557 1.00 54.93 25 VAL B N 1
ATOM 2676 C CA . VAL B 1 25 ? -8.858 75.665 112.706 1.00 52.58 25 VAL B CA 1
ATOM 2677 C C . VAL B 1 25 ? -9.087 75.321 111.232 1.00 49.26 25 VAL B C 1
ATOM 2678 O O . VAL B 1 25 ? -8.660 76.041 110.338 1.00 44.81 25 VAL B O 1
ATOM 2682 N N . GLY B 1 26 ? -9.766 74.211 110.974 1.00 47.94 26 GLY B N 1
ATOM 2683 C CA . GLY B 1 26 ? -10.204 73.890 109.625 1.00 47.46 26 GLY B CA 1
ATOM 2684 C C . GLY B 1 26 ? -9.044 73.628 108.691 1.00 45.24 26 GLY B C 1
ATOM 2685 O O . GLY B 1 26 ? -9.080 73.969 107.511 1.00 47.27 26 GLY B O 1
ATOM 2686 N N . THR B 1 27 ? -8.032 72.966 109.217 1.00 41.13 27 THR B N 1
ATOM 2687 C CA . THR B 1 27 ? -6.796 72.811 108.517 1.00 38.60 27 THR B CA 1
ATOM 2688 C C . THR B 1 27 ? -6.841 71.645 107.555 1.00 36.50 27 THR B C 1
ATOM 2689 O O . THR B 1 27 ? -7.202 70.526 107.927 1.00 34.75 27 THR B O 1
ATOM 2693 N N . ASN B 1 28 ? -6.436 71.933 106.320 1.00 36.32 28 ASN B N 1
ATOM 2694 C CA . ASN B 1 28 ? -6.023 70.922 105.347 1.00 35.96 28 ASN B CA 1
ATOM 2695 C C . ASN B 1 28 ? -4.594 71.211 104.855 1.00 34.33 28 ASN B C 1
ATOM 2696 O O . ASN B 1 28 ? -4.106 72.330 104.989 1.00 32.61 28 ASN B O 1
ATOM 2701 N N . LEU B 1 29 ? -3.921 70.187 104.333 1.00 32.06 29 LEU B N 1
ATOM 2702 C CA . LEU B 1 29 ? -2.593 70.366 103.757 1.00 31.16 29 LEU B CA 1
ATOM 2703 C C . LEU B 1 29 ? -2.688 70.669 102.276 1.00 30.31 29 LEU B C 1
ATOM 2704 O O . LEU B 1 29 ? -3.592 70.197 101.598 1.00 30.49 29 LEU B O 1
ATOM 2709 N N . TRP B 1 30 ? -1.756 71.459 101.777 1.00 31.67 30 TRP B N 1
ATOM 2710 C CA . TRP B 1 30 ? -1.705 71.764 100.353 1.00 33.87 30 TRP B CA 1
ATOM 2711 C C . TRP B 1 30 ? -0.294 71.630 99.821 1.00 34.91 30 TRP B C 1
ATOM 2712 O O . TRP B 1 30 ? 0.689 71.831 100.544 1.00 34.82 30 TRP B O 1
ATOM 2723 N N . VAL B 1 31 ? -0.207 71.275 98.544 1.00 35.82 31 VAL B N 1
ATOM 2724 C CA . VAL B 1 31 ? 1.047 71.305 97.805 1.00 35.33 31 VAL B CA 1
ATOM 2725 C C . VAL B 1 31 ? 0.917 72.367 96.726 1.00 34.67 31 VAL B C 1
ATOM 2726 O O . VAL B 1 31 ? -0.089 72.409 95.989 1.00 34.06 31 VAL B O 1
ATOM 2730 N N . PHE B 1 32 ? 1.909 73.248 96.670 1.00 32.44 32 PHE B N 1
ATOM 2731 C CA . PHE B 1 32 ? 1.973 74.286 95.668 1.00 32.03 32 PHE B CA 1
ATOM 2732 C C . PHE B 1 32 ? 3.283 74.172 94.940 1.00 33.64 32 PHE B C 1
ATOM 2733 O O . PHE B 1 32 ? 4.332 74.435 95.529 1.00 33.86 32 PHE B O 1
ATOM 2741 N N . PRO B 1 33 ? 3.238 73.794 93.645 1.00 34.98 33 PRO B N 1
ATOM 2742 C CA . PRO B 1 33 ? 4.452 73.775 92.852 1.00 35.10 33 PRO B CA 1
ATOM 2743 C C . PRO B 1 33 ? 4.923 75.175 92.508 1.00 34.33 33 PRO B C 1
ATOM 2744 O O . PRO B 1 33 ? 4.195 76.158 92.738 1.00 33.61 33 PRO B O 1
ATOM 2748 N N . ARG B 1 34 ? 6.130 75.250 91.955 1.00 34.39 34 ARG B N 1
ATOM 2749 C CA . ARG B 1 34 ? 6.731 76.542 91.646 1.00 35.71 34 ARG B CA 1
ATOM 2750 C C . ARG B 1 34 ? 6.114 77.198 90.425 1.00 35.85 34 ARG B C 1
ATOM 2751 O O . ARG B 1 34 ? 5.387 76.582 89.637 1.00 37.70 34 ARG B O 1
ATOM 2759 N N . GLY B 1 35 ? 6.344 78.494 90.337 1.00 37.62 35 GLY B N 1
ATOM 2760 C CA . GLY B 1 35 ? 5.914 79.285 89.202 1.00 37.70 35 GLY B CA 1
ATOM 2761 C C . GLY B 1 35 ? 4.469 79.692 89.289 1.00 36.97 35 GLY B C 1
ATOM 2762 O O . GLY B 1 35 ? 3.868 80.050 88.288 1.00 37.27 35 GLY B O 1
ATOM 2763 N N . MET B 1 36 ? 3.903 79.652 90.488 1.00 39.64 36 MET B N 1
ATOM 2764 C CA . MET B 1 36 ? 2.553 80.155 90.699 1.00 41.72 36 MET B CA 1
ATOM 2765 C C . MET B 1 36 ? 2.578 81.666 90.787 1.00 44.73 36 MET B C 1
ATOM 2766 O O . MET B 1 36 ? 3.401 82.232 91.506 1.00 48.23 36 MET B O 1
ATOM 2771 N N . GLU B 1 37 ? 1.670 82.313 90.066 1.00 45.58 37 GLU B N 1
ATOM 2772 C CA . GLU B 1 37 ? 1.541 83.755 90.151 1.00 50.88 37 GLU B CA 1
ATOM 2773 C C . GLU B 1 37 ? 0.578 84.104 91.280 1.00 47.77 37 GLU B C 1
ATOM 2774 O O . GLU B 1 37 ? -0.525 83.587 91.321 1.00 44.01 37 GLU B O 1
ATOM 2780 N N . ARG B 1 38 ? 0.995 84.997 92.176 1.00 45.59 38 ARG B N 1
ATOM 2781 C CA . ARG B 1 38 ? 0.198 85.309 93.341 1.00 44.48 38 ARG B CA 1
ATOM 2782 C C . ARG B 1 38 ? 0.059 86.799 93.611 1.00 44.18 38 ARG B C 1
ATOM 2783 O O . ARG B 1 38 ? 0.920 87.608 93.252 1.00 42.96 38 ARG B O 1
ATOM 2791 N N . SER B 1 39 ? -1.063 87.130 94.241 1.00 43.53 39 SER B N 1
ATOM 2792 C CA . SER B 1 39 ? -1.390 88.478 94.647 1.00 45.03 39 SER B CA 1
ATOM 2793 C C . SER B 1 39 ? -1.564 88.485 96.158 1.00 48.30 39 SER B C 1
ATOM 2794 O O . SER B 1 39 ? -1.981 87.490 96.737 1.00 50.32 39 SER B O 1
ATOM 2797 N N . GLY B 1 40 ? -1.232 89.602 96.799 1.00 50.69 40 GLY B N 1
ATOM 2798 C CA . GLY B 1 40 ? -1.368 89.735 98.250 1.00 51.24 40 GLY B CA 1
ATOM 2799 C C . GLY B 1 40 ? -2.762 90.062 98.772 1.00 51.76 40 GLY B C 1
ATOM 2800 O O . GLY B 1 40 ? -2.928 90.271 99.972 1.00 53.83 40 GLY B O 1
ATOM 2801 N N . GLU B 1 41 ? -3.759 90.127 97.891 1.00 54.44 41 GLU B N 1
ATOM 2802 C CA . GLU B 1 41 ? -5.159 90.342 98.291 1.00 56.31 41 GLU B CA 1
ATOM 2803 C C . GLU B 1 41 ? -5.339 91.533 99.240 1.00 58.48 41 GLU B C 1
ATOM 2804 O O . GLU B 1 41 ? -6.073 91.452 100.227 1.00 57.62 41 GLU B O 1
ATOM 2810 N N . ALA B 1 42 ? -4.675 92.639 98.909 1.00 59.32 42 ALA B N 1
ATOM 2811 C CA . ALA B 1 42 ? -4.690 93.853 99.712 1.00 63.54 42 ALA B CA 1
ATOM 2812 C C . ALA B 1 42 ? -5.179 95.054 98.887 1.00 65.98 42 ALA B C 1
ATOM 2813 O O . ALA B 1 42 ? -4.680 96.173 99.045 1.00 64.04 42 ALA B O 1
ATOM 2815 N N . GLY B 1 43 ? -6.150 94.803 98.007 1.00 67.98 43 GLY B N 1
ATOM 2816 C CA . GLY B 1 43 ? -6.684 95.832 97.121 1.00 68.58 43 GLY B CA 1
ATOM 2817 C C . GLY B 1 43 ? -5.780 96.155 95.941 1.00 70.96 43 GLY B C 1
ATOM 2818 O O . GLY B 1 43 ? -4.857 95.395 95.621 1.00 73.62 43 GLY B O 1
ATOM 2819 N N . PRO B 1 44 ? -6.016 97.309 95.293 1.00 74.43 44 PRO B N 1
ATOM 2820 C CA . PRO B 1 44 ? -5.315 97.633 94.037 1.00 70.49 44 PRO B CA 1
ATOM 2821 C C . PRO B 1 44 ? -3.789 97.654 94.130 1.00 66.71 44 PRO B C 1
ATOM 2822 O O . PRO B 1 44 ? -3.127 97.503 93.115 1.00 60.64 44 PRO B O 1
ATOM 2826 N N . ASN B 1 45 ? -3.243 97.874 95.320 1.00 66.34 45 ASN B N 1
ATOM 2827 C CA . ASN B 1 45 ? -1.798 97.894 95.485 1.00 70.50 45 ASN B CA 1
ATOM 2828 C C . ASN B 1 45 ? -1.217 96.667 96.151 1.00 66.35 45 ASN B C 1
ATOM 2829 O O . ASN B 1 45 ? -0.150 96.723 96.759 1.00 70.34 45 ASN B O 1
ATOM 2834 N N . SER B 1 46 ? -1.897 95.547 95.996 1.00 56.79 46 SER B N 1
ATOM 2835 C CA . SER B 1 46 ? -1.378 94.300 96.497 1.00 51.84 46 SER B CA 1
ATOM 2836 C C . SER B 1 46 ? -0.019 93.983 95.889 1.00 47.96 46 SER B C 1
ATOM 2837 O O . SER B 1 46 ? 0.212 94.177 94.713 1.00 46.41 46 SER B O 1
ATOM 2840 N N . VAL B 1 47 ? 0.881 93.482 96.712 1.00 47.70 47 VAL B N 1
ATOM 2841 C CA . VAL B 1 47 ? 2.154 92.990 96.224 1.00 49.00 47 VAL B CA 1
ATOM 2842 C C . VAL B 1 47 ? 1.868 91.756 95.358 1.00 48.60 47 VAL B C 1
ATOM 2843 O O . VAL B 1 47 ? 0.884 91.038 95.564 1.00 45.35 47 VAL B O 1
ATOM 2847 N N . LYS B 1 48 ? 2.706 91.558 94.352 1.00 49.63 48 LYS B N 1
ATOM 2848 C CA . LYS B 1 48 ? 2.589 90.420 93.446 1.00 49.20 48 LYS B CA 1
ATOM 2849 C C . LYS B 1 48 ? 3.923 89.729 93.337 1.00 48.24 48 LYS B C 1
ATOM 2850 O O . LYS B 1 48 ? 4.974 90.345 93.577 1.00 48.41 48 LYS B O 1
ATOM 2856 N N . TRP B 1 49 ? 3.872 88.442 93.011 1.00 44.50 49 TRP B N 1
ATOM 2857 C CA . TRP B 1 49 ? 5.075 87.629 92.934 1.00 43.72 49 TRP B CA 1
ATOM 2858 C C . TRP B 1 49 ? 4.759 86.331 92.251 1.00 40.43 49 TRP B C 1
ATOM 2859 O O . TRP B 1 49 ? 3.602 85.931 92.147 1.00 39.40 49 TRP B O 1
ATOM 2870 N N . THR B 1 50 ? 5.815 85.687 91.789 1.00 38.78 50 THR B N 1
ATOM 2871 C CA . THR B 1 50 ? 5.722 84.392 91.160 1.00 38.72 50 THR B CA 1
ATOM 2872 C C . THR B 1 50 ? 6.592 83.451 91.990 1.00 35.37 50 THR B C 1
ATOM 2873 O O . THR B 1 50 ? 7.776 83.711 92.174 1.00 33.86 50 THR B O 1
ATOM 2877 N N . SER B 1 51 ? 6.011 82.380 92.519 1.00 34.00 51 SER B N 1
ATOM 2878 C CA . SER B 1 51 ? 6.753 81.532 93.452 1.00 34.72 51 SER B CA 1
ATOM 2879 C C . SER B 1 51 ? 7.997 80.944 92.791 1.00 33.07 51 SER B C 1
ATOM 2880 O O . SER B 1 51 ? 7.963 80.563 91.642 1.00 31.55 51 SER B O 1
ATOM 2883 N N . LYS B 1 52 ? 9.098 80.946 93.521 1.00 32.65 52 LYS B N 1
ATOM 2884 C CA . LYS B 1 52 ? 10.347 80.349 93.080 1.00 35.54 52 LYS B CA 1
ATOM 2885 C C . LYS B 1 52 ? 10.515 78.938 93.624 1.00 36.14 52 LYS B C 1
ATOM 2886 O O . LYS B 1 52 ? 11.213 78.126 93.030 1.00 35.77 52 LYS B O 1
ATOM 2892 N N . TYR B 1 53 ? 9.904 78.677 94.790 1.00 36.63 53 TYR B N 1
ATOM 2893 C CA . TYR B 1 53 ? 10.034 77.415 95.511 1.00 34.08 53 TYR B CA 1
ATOM 2894 C C . TYR B 1 53 ? 8.680 76.774 95.803 1.00 32.03 53 TYR B C 1
ATOM 2895 O O . TYR B 1 53 ? 7.723 77.411 96.298 1.00 33.75 53 TYR B O 1
ATOM 2904 N N . GLY B 1 54 ? 8.617 75.494 95.500 1.00 29.68 54 GLY B N 1
ATOM 2905 C CA . GLY B 1 54 ? 7.444 74.716 95.813 1.00 30.81 54 GLY B CA 1
ATOM 2906 C C . GLY B 1 54 ? 7.369 74.519 97.311 1.00 30.57 54 GLY B C 1
ATOM 2907 O O . GLY B 1 54 ? 8.386 74.436 97.979 1.00 31.95 54 GLY B O 1
ATOM 2908 N N . SER B 1 55 ? 6.161 74.395 97.825 1.00 29.45 55 SER B N 1
ATOM 2909 C CA . SER B 1 55 ? 5.950 74.228 99.232 1.00 28.60 55 SER B CA 1
ATOM 2910 C C . SER B 1 55 ? 4.926 73.152 99.505 1.00 29.10 55 SER B C 1
ATOM 2911 O O . SER B 1 55 ? 4.155 72.760 98.642 1.00 29.36 55 SER B O 1
ATOM 2914 N N . VAL B 1 56 ? 4.934 72.670 100.737 1.00 30.74 56 VAL B N 1
ATOM 2915 C CA . VAL B 1 56 ? 3.828 71.896 101.287 1.00 30.05 56 VAL B CA 1
ATOM 2916 C C . VAL B 1 56 ? 3.432 72.662 102.536 1.00 29.82 56 VAL B C 1
ATOM 2917 O O . VAL B 1 56 ? 4.300 73.005 103.342 1.00 30.62 56 VAL B O 1
ATOM 2921 N N . ILE B 1 57 ? 2.147 72.968 102.681 1.00 29.08 57 ILE B N 1
ATOM 2922 C CA . ILE B 1 57 ? 1.709 73.821 103.779 1.00 29.16 57 ILE B CA 1
ATOM 2923 C C . ILE B 1 57 ? 0.446 73.350 104.463 1.00 28.90 57 ILE B C 1
ATOM 2924 O O . ILE B 1 57 ? -0.319 72.566 103.918 1.00 27.54 57 ILE B O 1
ATOM 2929 N N . ALA B 1 58 ? 0.244 73.860 105.671 1.00 29.10 58 ALA B N 1
ATOM 2930 C CA . ALA B 1 58 ? -0.955 73.602 106.451 1.00 31.10 58 ALA B CA 1
ATOM 2931 C C . ALA B 1 58 ? -1.802 74.874 106.455 1.00 33.57 58 ALA B C 1
ATOM 2932 O O . ALA B 1 58 ? -1.295 75.952 106.770 1.00 38.78 58 ALA B O 1
ATOM 2934 N N . SER B 1 59 ? -3.078 74.763 106.100 1.00 33.89 59 SER B N 1
ATOM 2935 C CA . SER B 1 59 ? -3.913 75.942 105.928 1.00 34.57 59 SER B CA 1
ATOM 2936 C C . SER B 1 59 ? -4.570 76.352 107.227 1.00 36.33 59 SER B C 1
ATOM 2937 O O . SER B 1 59 ? -4.662 75.569 108.179 1.00 34.37 59 SER B O 1
ATOM 2940 N N . GLY B 1 60 ? -4.994 77.610 107.257 1.00 38.75 60 GLY B N 1
ATOM 2941 C CA . GLY B 1 60 ? -5.895 78.107 108.278 1.00 39.55 60 GLY B CA 1
ATOM 2942 C C . GLY B 1 60 ? -7.200 78.324 107.543 1.00 39.85 60 GLY B C 1
ATOM 2943 O O . GLY B 1 60 ? -7.322 79.290 106.795 1.00 37.22 60 GLY B O 1
ATOM 2944 N N . TYR B 1 61 ? -8.156 77.412 107.733 1.00 40.64 61 TYR B N 1
ATOM 2945 C CA . TYR B 1 61 ? -9.518 77.515 107.146 1.00 40.83 61 TYR B CA 1
ATOM 2946 C C . TYR B 1 61 ? -9.570 77.489 105.613 1.00 39.11 61 TYR B C 1
ATOM 2947 O O . TYR B 1 61 ? -10.496 78.026 105.010 1.00 35.10 61 TYR B O 1
ATOM 2956 N N . ASP B 1 62 ? -8.574 76.865 104.998 1.00 40.14 62 ASP B N 1
ATOM 2957 C CA . ASP B 1 62 ? -8.374 76.954 103.554 1.00 40.01 62 ASP B CA 1
ATOM 2958 C C . ASP B 1 62 ? -8.493 78.388 103.037 1.00 39.59 62 ASP B C 1
ATOM 2959 O O . ASP B 1 62 ? -8.981 78.618 101.935 1.00 45.52 62 ASP B O 1
ATOM 2964 N N . VAL B 1 63 ? -8.030 79.347 103.827 1.00 37.82 63 VAL B N 1
ATOM 2965 C CA . VAL B 1 63 ? -8.003 80.750 103.391 1.00 37.59 63 VAL B CA 1
ATOM 2966 C C . VAL B 1 63 ? -6.706 81.424 103.832 1.00 39.28 63 VAL B C 1
ATOM 2967 O O . VAL B 1 63 ? -6.562 82.639 103.677 1.00 41.06 63 VAL B O 1
ATOM 2971 N N . SER B 1 64 ? -5.752 80.640 104.348 1.00 38.92 64 SER B N 1
ATOM 2972 C CA . SER B 1 64 ? -4.495 81.183 104.837 1.00 37.17 64 SER B CA 1
ATOM 2973 C C . SER B 1 64 ? -3.493 80.064 104.979 1.00 38.11 64 SER B C 1
ATOM 2974 O O . SER B 1 64 ? -3.859 78.907 105.121 1.00 37.74 64 SER B O 1
ATOM 2977 N N . THR B 1 65 ? -2.222 80.431 104.963 1.00 40.69 65 THR B N 1
ATOM 2978 C CA . THR B 1 65 ? -1.131 79.495 105.196 1.00 38.50 65 THR B CA 1
ATOM 2979 C C . THR B 1 65 ? -0.644 79.736 106.608 1.00 34.46 65 THR B C 1
ATOM 2980 O O . THR B 1 65 ? -0.219 80.841 106.932 1.00 33.02 65 THR B O 1
ATOM 2984 N N . THR B 1 66 ? -0.731 78.733 107.465 1.00 33.29 66 THR B N 1
ATOM 2985 C CA . THR B 1 66 ? -0.323 78.931 108.860 1.00 31.84 66 THR B CA 1
ATOM 2986 C C . THR B 1 66 ? 0.879 78.119 109.258 1.00 32.58 66 THR B C 1
ATOM 2987 O O . THR B 1 66 ? 1.403 78.309 110.347 1.00 33.84 66 THR B O 1
ATOM 2991 N N . ASP B 1 67 ? 1.332 77.236 108.371 1.00 32.72 67 ASP B N 1
ATOM 2992 C CA . ASP B 1 67 ? 2.481 76.381 108.651 1.00 32.16 67 ASP B CA 1
ATOM 2993 C C . ASP B 1 67 ? 2.968 75.733 107.371 1.00 32.36 67 ASP B C 1
ATOM 2994 O O . ASP B 1 67 ? 2.172 75.520 106.458 1.00 33.73 67 ASP B O 1
ATOM 2999 N N . GLY B 1 68 ? 4.250 75.408 107.295 1.00 31.94 68 GLY B N 1
ATOM 3000 C CA . GLY B 1 68 ? 4.759 74.692 106.123 1.00 32.99 68 GLY B CA 1
ATOM 3001 C C . GLY B 1 68 ? 6.253 74.777 105.887 1.00 33.63 68 GLY B C 1
ATOM 3002 O O . GLY B 1 68 ? 6.988 75.394 106.662 1.00 38.51 68 GLY B O 1
ATOM 3003 N N . MET B 1 69 ? 6.696 74.135 104.814 1.00 32.84 69 MET B N 1
ATOM 3004 C CA . MET B 1 69 ? 8.090 74.149 104.415 1.00 32.72 69 MET B CA 1
ATOM 3005 C C . MET B 1 69 ? 8.182 74.222 102.895 1.00 31.00 69 MET B C 1
ATOM 3006 O O . MET B 1 69 ? 7.218 73.930 102.208 1.00 31.71 69 MET B O 1
ATOM 3011 N N . ASN B 1 70 ? 9.337 74.638 102.381 1.00 29.85 70 ASN B N 1
ATOM 3012 C CA . ASN B 1 70 ? 9.570 74.608 100.951 1.00 30.13 70 ASN B CA 1
ATOM 3013 C C . ASN B 1 70 ? 10.700 73.648 100.585 1.00 29.91 70 ASN B C 1
ATOM 3014 O O . ASN B 1 70 ? 11.440 73.164 101.444 1.00 27.94 70 ASN B O 1
ATOM 3019 N N . GLU B 1 71 ? 10.799 73.378 99.294 1.00 30.29 71 GLU B N 1
ATOM 3020 C CA . GLU B 1 71 ? 11.733 72.400 98.770 1.00 29.87 71 GLU B CA 1
ATOM 3021 C C . GLU B 1 71 ? 13.192 72.730 99.040 1.00 29.44 71 GLU B C 1
ATOM 3022 O O . GLU B 1 71 ? 14.053 71.828 98.952 1.00 30.25 71 GLU B O 1
ATOM 3028 N N . ALA B 1 72 ? 13.476 73.998 99.349 1.00 27.24 72 ALA B N 1
ATOM 3029 C CA . ALA B 1 72 ? 14.817 74.427 99.752 1.00 26.22 72 ALA B CA 1
ATOM 3030 C C . ALA B 1 72 ? 15.094 74.221 101.231 1.00 25.99 72 ALA B C 1
ATOM 3031 O O . ALA B 1 72 ? 16.238 74.371 101.662 1.00 27.46 72 ALA B O 1
ATOM 3033 N N . GLY B 1 73 ? 14.084 73.866 102.013 1.00 25.85 73 GLY B N 1
ATOM 3034 C CA . GLY B 1 73 ? 14.287 73.589 103.452 1.00 26.79 73 GLY B CA 1
ATOM 3035 C C . GLY B 1 73 ? 13.994 74.755 104.372 1.00 26.75 73 GLY B C 1
ATOM 3036 O O . GLY B 1 73 ? 14.369 74.746 105.535 1.00 25.70 73 GLY B O 1
ATOM 3037 N N . LEU B 1 74 ? 13.321 75.771 103.851 1.00 29.51 74 LEU B N 1
ATOM 3038 C CA . LEU B 1 74 ? 12.872 76.863 104.681 1.00 30.64 74 LEU B CA 1
ATOM 3039 C C . LEU B 1 74 ? 11.539 76.447 105.294 1.00 31.69 74 LEU B C 1
ATOM 3040 O O . LEU B 1 74 ? 10.677 75.920 104.595 1.00 30.97 74 LEU B O 1
ATOM 3045 N N . ALA B 1 75 ? 11.386 76.679 106.599 1.00 30.59 75 ALA B N 1
ATOM 3046 C CA . ALA B 1 75 ? 10.156 76.370 107.314 1.00 28.87 75 ALA B CA 1
ATOM 3047 C C . ALA B 1 75 ? 9.538 77.657 107.839 1.00 29.08 75 ALA B C 1
ATOM 3048 O O . ALA B 1 75 ? 10.258 78.592 108.244 1.00 25.76 75 ALA B O 1
ATOM 3050 N N . ALA B 1 76 ? 8.205 77.696 107.838 1.00 27.86 76 ALA B N 1
ATOM 3051 C CA . ALA B 1 76 ? 7.477 78.835 108.368 1.00 27.45 76 ALA B CA 1
ATOM 3052 C C . ALA B 1 76 ? 6.344 78.368 109.244 1.00 28.42 76 ALA B C 1
ATOM 3053 O O . ALA B 1 76 ? 5.531 77.505 108.865 1.00 28.52 76 ALA B O 1
ATOM 3055 N N . ASN B 1 77 ? 6.273 78.968 110.421 1.00 29.96 77 ASN B N 1
ATOM 3056 C CA . ASN B 1 77 ? 5.229 78.654 111.396 1.00 32.78 77 ASN B CA 1
ATOM 3057 C C . ASN B 1 77 ? 4.569 79.961 111.850 1.00 31.74 77 ASN B C 1
ATOM 3058 O O . ASN B 1 77 ? 5.224 80.810 112.443 1.00 29.80 77 ASN B O 1
ATOM 3063 N N . VAL B 1 78 ? 3.291 80.119 111.562 1.00 31.80 78 VAL B N 1
ATOM 3064 C CA . VAL B 1 78 ? 2.590 81.305 111.972 1.00 35.02 78 VAL B CA 1
ATOM 3065 C C . VAL B 1 78 ? 1.860 80.987 113.258 1.00 36.88 78 VAL B C 1
ATOM 3066 O O . VAL B 1 78 ? 0.906 80.234 113.251 1.00 36.48 78 VAL B O 1
ATOM 3070 N N . LEU B 1 79 ? 2.310 81.585 114.358 1.00 40.94 79 LEU B N 1
ATOM 3071 C CA . LEU B 1 79 ? 1.775 81.336 115.700 1.00 38.75 79 LEU B CA 1
ATOM 3072 C C . LEU B 1 79 ? 0.578 82.234 116.016 1.00 37.35 79 LEU B C 1
ATOM 3073 O O . LEU B 1 79 ? 0.536 83.385 115.595 1.00 37.29 79 LEU B O 1
ATOM 3078 N N . TRP B 1 80 ? -0.378 81.691 116.760 1.00 38.08 80 TRP B N 1
ATOM 3079 C CA . TRP B 1 80 ? -1.663 82.332 117.016 1.00 40.43 80 TRP B CA 1
ATOM 3080 C C . TRP B 1 80 ? -1.768 82.793 118.468 1.00 41.88 80 TRP B C 1
ATOM 3081 O O . TRP B 1 80 ? -1.158 82.191 119.331 1.00 44.03 80 TRP B O 1
ATOM 3092 N N . LEU B 1 81 ? -2.576 83.827 118.718 1.00 42.27 81 LEU B N 1
ATOM 3093 C CA . LEU B 1 81 ? -2.753 84.479 120.047 1.00 41.92 81 LEU B CA 1
ATOM 3094 C C . LEU B 1 81 ? -1.519 85.231 120.511 1.00 41.70 81 LEU B C 1
ATOM 3095 O O . LEU B 1 81 ? -0.956 84.947 121.580 1.00 41.13 81 LEU B O 1
ATOM 3100 N N . VAL B 1 82 ? -1.094 86.195 119.704 1.00 38.49 82 VAL B N 1
ATOM 3101 C CA . VAL B 1 82 ? 0.137 86.897 119.997 1.00 40.26 82 VAL B CA 1
ATOM 3102 C C . VAL B 1 82 ? -0.228 88.281 120.403 1.00 40.72 82 VAL B C 1
ATOM 3103 O O . VAL B 1 82 ? -1.372 88.679 120.232 1.00 40.50 82 VAL B O 1
ATOM 3107 N N . GLU B 1 83 ? 0.733 88.989 120.986 1.00 43.28 83 GLU B N 1
ATOM 3108 C CA . GLU B 1 83 ? 0.561 90.400 121.345 1.00 46.05 83 GLU B CA 1
ATOM 3109 C C . GLU B 1 83 ? 1.075 91.285 120.217 1.00 44.45 83 GLU B C 1
ATOM 3110 O O . GLU B 1 83 ? 2.240 91.666 120.202 1.00 46.59 83 GLU B O 1
ATOM 3116 N N . SER B 1 84 ? 0.179 91.607 119.286 1.00 41.97 84 SER B N 1
ATOM 3117 C CA . SER B 1 84 ? 0.487 92.388 118.088 1.00 38.49 84 SER B CA 1
ATOM 3118 C C . SER B 1 84 ? -0.101 93.779 118.149 1.00 40.48 84 SER B C 1
ATOM 3119 O O . SER B 1 84 ? -1.110 94.020 118.801 1.00 42.47 84 SER B O 1
ATOM 3122 N N . SER B 1 85 ? 0.553 94.707 117.485 1.00 43.44 85 SER B N 1
ATOM 3123 C CA . SER B 1 85 ? -0.014 95.999 117.227 1.00 45.54 85 SER B CA 1
ATOM 3124 C C . SER B 1 85 ? 0.366 96.264 115.778 1.00 45.02 85 SER B C 1
ATOM 3125 O O . SER B 1 85 ? 1.500 96.601 115.484 1.00 40.18 85 SER B O 1
ATOM 3128 N N . TYR B 1 86 ? -0.570 96.025 114.869 1.00 46.63 86 TYR B N 1
ATOM 3129 C CA . TYR B 1 86 ? -0.257 96.080 113.443 1.00 48.20 86 TYR B CA 1
ATOM 3130 C C . TYR B 1 86 ? -0.349 97.496 112.911 1.00 48.20 86 TYR B C 1
ATOM 3131 O O . TYR B 1 86 ? -1.108 98.304 113.437 1.00 44.90 86 TYR B O 1
ATOM 3140 N N . PRO B 1 87 ? 0.410 97.801 111.849 1.00 52.68 87 PRO B N 1
ATOM 3141 C CA . PRO B 1 87 ? 0.374 99.165 111.307 1.00 55.87 87 PRO B CA 1
ATOM 3142 C C . PRO B 1 87 ? -0.946 99.489 110.620 1.00 56.15 87 PRO B C 1
ATOM 3143 O O . PRO B 1 87 ? -1.660 98.579 110.224 1.00 48.70 87 PRO B O 1
ATOM 3147 N N . ASP B 1 88 ? -1.264 100.781 110.515 1.00 65.54 88 ASP B N 1
ATOM 3148 C CA . ASP B 1 88 ? -2.352 101.246 109.642 1.00 70.24 88 ASP B CA 1
ATOM 3149 C C . ASP B 1 88 ? -1.944 101.023 108.192 1.00 69.36 88 ASP B C 1
ATOM 3150 O O . ASP B 1 88 ? -0.767 101.134 107.844 1.00 77.82 88 ASP B O 1
ATOM 3155 N N . TYR B 1 89 ? -2.914 100.741 107.335 1.00 71.52 89 TYR B N 1
ATOM 3156 C CA . TYR B 1 89 ? -2.639 100.636 105.908 1.00 75.65 89 TYR B CA 1
ATOM 3157 C C . TYR B 1 89 ? -3.290 101.796 105.144 1.00 73.21 89 TYR B C 1
ATOM 3158 O O . TYR B 1 89 ? -4.493 101.767 104.899 1.00 74.52 89 TYR B O 1
ATOM 3167 N N . ASP B 1 90 ? -2.501 102.815 104.791 1.00 69.02 90 ASP B N 1
ATOM 3168 C CA . ASP B 1 90 ? -2.977 103.871 103.861 1.00 66.28 90 ASP B CA 1
ATOM 3169 C C . ASP B 1 90 ? -3.639 103.375 102.551 1.00 65.46 90 ASP B C 1
ATOM 3170 O O . ASP B 1 90 ? -4.695 103.852 102.199 1.00 60.84 90 ASP B O 1
ATOM 3175 N N . GLY B 1 91 ? -3.024 102.419 101.851 1.00 71.29 91 GLY B N 1
ATOM 3176 C CA . GLY B 1 91 ? -3.479 101.953 100.527 1.00 70.37 91 GLY B CA 1
ATOM 3177 C C . GLY B 1 91 ? -2.436 102.288 99.461 1.00 70.86 91 GLY B C 1
ATOM 3178 O O . GLY B 1 91 ? -2.438 101.698 98.392 1.00 61.35 91 GLY B O 1
ATOM 3179 N N . LYS B 1 92 ? -1.561 103.255 99.759 1.00 76.74 92 LYS B N 1
ATOM 3180 C CA . LYS B 1 92 ? -0.536 103.749 98.822 1.00 80.34 92 LYS B CA 1
ATOM 3181 C C . LYS B 1 92 ? 0.763 102.958 98.730 1.00 74.14 92 LYS B C 1
ATOM 3182 O O . LYS B 1 92 ? 1.484 103.128 97.752 1.00 73.34 92 LYS B O 1
ATOM 3188 N N . SER B 1 93 ? 1.081 102.139 99.733 1.00 70.95 93 SER B N 1
ATOM 3189 C CA . SER B 1 93 ? 2.215 101.203 99.631 1.00 65.66 93 SER B CA 1
ATOM 3190 C C . SER B 1 93 ? 1.791 99.816 99.112 1.00 64.19 93 SER B C 1
ATOM 3191 O O . SER B 1 93 ? 0.608 99.446 99.177 1.00 61.42 93 SER B O 1
ATOM 3194 N N . PRO B 1 94 ? 2.762 99.026 98.615 1.00 60.56 94 PRO B N 1
ATOM 3195 C CA . PRO B 1 94 ? 2.395 97.641 98.299 1.00 61.33 94 PRO B CA 1
ATOM 3196 C C . PRO B 1 94 ? 1.982 96.890 99.569 1.00 62.07 94 PRO B C 1
ATOM 3197 O O . PRO B 1 94 ? 2.703 96.944 100.576 1.00 61.90 94 PRO B O 1
ATOM 3201 N N . GLY B 1 95 ? 0.825 96.230 99.531 1.00 58.55 95 GLY B N 1
ATOM 3202 C CA . GLY B 1 95 ? 0.250 95.572 100.703 1.00 54.63 95 GLY B CA 1
ATOM 3203 C C . GLY B 1 95 ? 0.234 94.060 100.597 1.00 55.64 95 GLY B C 1
ATOM 3204 O O . GLY B 1 95 ? 0.153 93.509 99.508 1.00 59.94 95 GLY B O 1
ATOM 3205 N N . LEU B 1 96 ? 0.284 93.384 101.744 1.00 57.57 96 LEU B N 1
ATOM 3206 C CA . LEU B 1 96 ? 0.234 91.925 101.790 1.00 47.83 96 LEU B CA 1
ATOM 3207 C C . LEU B 1 96 ? -0.719 91.470 102.877 1.00 43.06 96 LEU B C 1
ATOM 3208 O O . LEU B 1 96 ? -0.518 91.766 104.054 1.00 43.73 96 LEU B O 1
ATOM 3213 N N . SER B 1 97 ? -1.765 90.754 102.485 1.00 39.66 97 SER B N 1
ATOM 3214 C CA . SER B 1 97 ? -2.662 90.174 103.458 1.00 39.56 97 SER B CA 1
ATOM 3215 C C . SER B 1 97 ? -1.907 89.194 104.379 1.00 39.83 97 SER B C 1
ATOM 3216 O O . SER B 1 97 ? -1.148 88.353 103.903 1.00 38.67 97 SER B O 1
ATOM 3219 N N . ILE B 1 98 ? -2.152 89.297 105.685 1.00 37.62 98 ILE B N 1
ATOM 3220 C CA . ILE B 1 98 ? -1.430 88.519 106.661 1.00 37.68 98 ILE B CA 1
ATOM 3221 C C . ILE B 1 98 ? -1.688 87.018 106.466 1.00 36.31 98 ILE B C 1
ATOM 3222 O O . ILE B 1 98 ? -0.839 86.190 106.776 1.00 35.11 98 ILE B O 1
ATOM 3227 N N . ALA B 1 99 ? -2.854 86.667 105.927 1.00 34.46 99 ALA B N 1
ATOM 3228 C CA . ALA B 1 99 ? -3.174 85.281 105.612 1.00 33.86 99 ALA B CA 1
ATOM 3229 C C . ALA B 1 99 ? -2.186 84.636 104.623 1.00 35.35 99 ALA B C 1
ATOM 3230 O O . ALA B 1 99 ? -2.042 83.407 104.617 1.00 31.88 99 ALA B O 1
ATOM 3232 N N . ALA B 1 100 ? -1.524 85.460 103.801 1.00 35.58 100 ALA B N 1
ATOM 3233 C CA . ALA B 1 100 ? -0.565 84.981 102.812 1.00 36.92 100 ALA B CA 1
ATOM 3234 C C . ALA B 1 100 ? 0.892 85.210 103.220 1.00 37.60 100 ALA B C 1
ATOM 3235 O O . ALA B 1 100 ? 1.822 84.813 102.512 1.00 41.82 100 ALA B O 1
ATOM 3237 N N . TRP B 1 101 ? 1.085 85.861 104.355 1.00 37.24 101 TRP B N 1
ATOM 3238 C CA . TRP B 1 101 ? 2.408 86.207 104.871 1.00 35.97 101 TRP B CA 1
ATOM 3239 C C . TRP B 1 101 ? 3.388 85.056 104.781 1.00 36.26 101 TRP B C 1
ATOM 3240 O O . TRP B 1 101 ? 4.452 85.182 104.185 1.00 34.27 101 TRP B O 1
ATOM 3251 N N . ALA B 1 102 ? 3.003 83.920 105.356 1.00 36.82 102 ALA B N 1
ATOM 3252 C CA . ALA B 1 102 ? 3.878 82.747 105.389 1.00 35.32 102 ALA B CA 1
ATOM 3253 C C . ALA B 1 102 ? 4.102 82.210 104.009 1.00 34.77 102 ALA B C 1
ATOM 3254 O O . ALA B 1 102 ? 5.164 81.682 103.702 1.00 35.28 102 ALA B O 1
ATOM 3256 N N . GLN B 1 103 ? 3.082 82.305 103.180 1.00 35.60 103 GLN B N 1
ATOM 3257 C CA . GLN B 1 103 ? 3.188 81.755 101.843 1.00 38.22 103 GLN B CA 1
ATOM 3258 C C . GLN B 1 103 ? 4.167 82.540 101.000 1.00 37.48 103 GLN B C 1
ATOM 3259 O O . GLN B 1 103 ? 4.948 81.956 100.250 1.00 40.38 103 GLN B O 1
ATOM 3265 N N . TYR B 1 104 ? 4.103 83.862 101.132 1.00 35.94 104 TYR B N 1
ATOM 3266 C CA . TYR B 1 104 ? 4.998 84.775 100.439 1.00 35.73 104 TYR B CA 1
ATOM 3267 C C . TYR B 1 104 ? 6.422 84.419 100.775 1.00 35.10 104 TYR B C 1
ATOM 3268 O O . TYR B 1 104 ? 7.289 84.378 99.907 1.00 36.00 104 TYR B O 1
ATOM 3277 N N . VAL B 1 105 ? 6.666 84.176 102.051 1.00 34.97 105 VAL B N 1
ATOM 3278 C CA . VAL B 1 105 ? 8.012 83.863 102.512 1.00 35.20 105 VAL B CA 1
ATOM 3279 C C . VAL B 1 105 ? 8.475 82.528 101.965 1.00 33.80 105 VAL B C 1
ATOM 3280 O O . VAL B 1 105 ? 9.584 82.425 101.445 1.00 34.32 105 VAL B O 1
ATOM 3284 N N . LEU B 1 106 ? 7.615 81.523 102.060 1.00 33.11 106 LEU B N 1
ATOM 3285 C CA . LEU B 1 106 ? 7.954 80.184 101.595 1.00 35.12 106 LEU B CA 1
ATOM 3286 C C . LEU B 1 106 ? 8.153 80.123 100.087 1.00 34.91 106 LEU B C 1
ATOM 3287 O O . LEU B 1 106 ? 8.991 79.363 99.592 1.00 30.32 106 LEU B O 1
ATOM 3292 N N . ASP B 1 107 ? 7.389 80.937 99.371 1.00 35.12 107 ASP B N 1
ATOM 3293 C CA . ASP B 1 107 ? 7.457 80.961 97.919 1.00 36.40 107 ASP B CA 1
ATOM 3294 C C . ASP B 1 107 ? 8.736 81.631 97.396 1.00 37.18 107 ASP B C 1
ATOM 3295 O O . ASP B 1 107 ? 9.299 81.200 96.393 1.00 35.54 107 ASP B O 1
ATOM 3300 N N . ASN B 1 108 ? 9.210 82.656 98.094 1.00 37.39 108 ASN B N 1
ATOM 3301 C CA . ASN B 1 108 ? 10.262 83.519 97.558 1.00 39.22 108 ASN B CA 1
ATOM 3302 C C . ASN B 1 108 ? 11.688 83.282 98.042 1.00 37.84 108 ASN B C 1
ATOM 3303 O O . ASN B 1 108 ? 12.616 83.651 97.353 1.00 41.25 108 ASN B O 1
ATOM 3308 N N . PHE B 1 109 ? 11.882 82.689 99.211 1.00 36.97 109 PHE B N 1
ATOM 3309 C CA . PHE B 1 109 ? 13.228 82.592 99.793 1.00 36.99 109 PHE B CA 1
ATOM 3310 C C . PHE B 1 109 ? 13.649 81.174 100.151 1.00 37.34 109 PHE B C 1
ATOM 3311 O O . PHE B 1 109 ? 12.796 80.341 100.459 1.00 42.22 109 PHE B O 1
ATOM 3319 N N . ALA B 1 110 ? 14.955 80.915 100.142 1.00 35.16 110 ALA B N 1
ATOM 3320 C CA . ALA B 1 110 ? 15.493 79.590 100.453 1.00 35.37 110 ALA B CA 1
ATOM 3321 C C . ALA B 1 110 ? 16.052 79.485 101.866 1.00 34.53 110 ALA B C 1
ATOM 3322 O O . ALA B 1 110 ? 16.167 78.388 102.411 1.00 34.85 110 ALA B O 1
ATOM 3324 N N . THR B 1 111 ? 16.412 80.623 102.445 1.00 35.49 111 THR B N 1
ATOM 3325 C CA . THR B 1 111 ? 17.008 80.653 103.770 1.00 36.25 111 THR B CA 1
ATOM 3326 C C . THR B 1 111 ? 16.407 81.757 104.618 1.00 37.36 111 THR B C 1
ATOM 3327 O O . THR B 1 111 ? 15.676 82.633 104.127 1.00 35.54 111 THR B O 1
ATOM 3331 N N . VAL B 1 112 ? 16.724 81.709 105.902 1.00 37.73 112 VAL B N 1
ATOM 3332 C CA . VAL B 1 112 ? 16.214 82.684 106.838 1.00 39.27 112 VAL B CA 1
ATOM 3333 C C . VAL B 1 112 ? 16.930 84.001 106.579 1.00 43.24 112 VAL B C 1
ATOM 3334 O O . VAL B 1 112 ? 16.296 85.058 106.603 1.00 43.98 112 VAL B O 1
ATOM 3338 N N . GLU B 1 113 ? 18.231 83.943 106.294 1.00 45.39 113 GLU B N 1
ATOM 3339 C CA . GLU B 1 113 ? 18.974 85.155 105.995 1.00 49.67 113 GLU B CA 1
ATOM 3340 C C . GLU B 1 113 ? 18.439 85.885 104.761 1.00 47.44 113 GLU B C 1
ATOM 3341 O O . GLU B 1 113 ? 18.251 87.104 104.771 1.00 48.19 113 GLU B O 1
ATOM 3347 N N . GLU B 1 114 ? 18.216 85.131 103.700 1.00 48.32 114 GLU B N 1
ATOM 3348 C CA . GLU B 1 114 ? 17.637 85.669 102.485 1.00 51.40 114 GLU B CA 1
ATOM 3349 C C . GLU B 1 114 ? 16.366 86.418 102.847 1.00 49.08 114 GLU B C 1
ATOM 3350 O O . GLU B 1 114 ? 16.164 87.555 102.427 1.00 44.80 114 GLU B O 1
ATOM 3356 N N . ALA B 1 115 ? 15.520 85.764 103.633 1.00 47.17 115 ALA B N 1
ATOM 3357 C CA . ALA B 1 115 ? 14.232 86.319 103.993 1.00 49.12 115 ALA B CA 1
ATOM 3358 C C . ALA B 1 115 ? 14.364 87.554 104.864 1.00 49.04 115 ALA B C 1
ATOM 3359 O O . ALA B 1 115 ? 13.630 88.522 104.683 1.00 51.03 115 ALA B O 1
ATOM 3361 N N . VAL B 1 116 ? 15.279 87.522 105.817 1.00 48.46 116 VAL B N 1
ATOM 3362 C CA . VAL B 1 116 ? 15.440 88.656 106.718 1.00 49.77 116 VAL B CA 1
ATOM 3363 C C . VAL B 1 116 ? 15.975 89.882 105.944 1.00 48.16 116 VAL B C 1
ATOM 3364 O O . VAL B 1 116 ? 15.441 90.987 1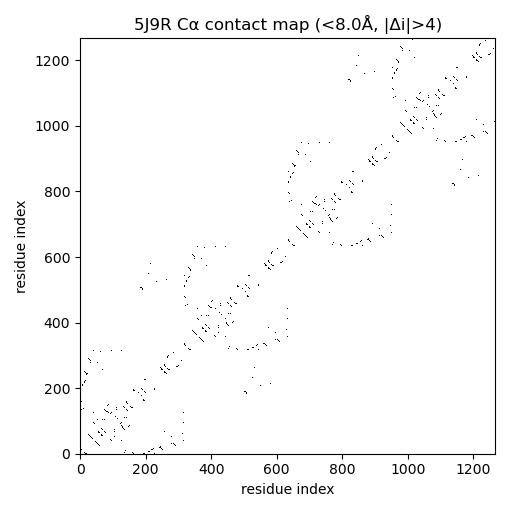06.108 1.00 49.95 116 VAL B O 1
ATOM 3368 N N . ARG B 1 117 ? 16.981 89.684 105.091 1.00 43.15 117 ARG B N 1
ATOM 3369 C CA . ARG B 1 117 ? 17.542 90.789 104.284 1.00 43.36 117 ARG B CA 1
ATOM 3370 C C . ARG B 1 117 ? 16.482 91.535 103.471 1.00 39.38 117 ARG B C 1
ATOM 3371 O O . ARG B 1 117 ? 16.528 92.752 103.374 1.00 40.65 117 ARG B O 1
ATOM 3379 N N . VAL B 1 118 ? 15.533 90.811 102.902 1.00 36.07 118 VAL B N 1
ATOM 3380 C CA . VAL B 1 118 ? 14.477 91.432 102.122 1.00 36.84 118 VAL B CA 1
ATOM 3381 C C . VAL B 1 118 ? 13.401 92.064 103.006 1.00 39.37 118 VAL B C 1
ATOM 3382 O O . VAL B 1 118 ? 12.864 93.109 102.675 1.00 39.00 118 VAL B O 1
ATOM 3386 N N . LEU B 1 119 ? 13.095 91.404 104.119 1.00 43.89 119 LEU B N 1
ATOM 3387 C CA . LEU B 1 119 ? 12.082 91.884 105.054 1.00 45.23 119 LEU B CA 1
ATOM 3388 C C . LEU B 1 119 ? 12.450 93.245 105.633 1.00 45.58 119 LEU B C 1
ATOM 3389 O O . LEU B 1 119 ? 11.585 93.983 106.105 1.00 45.32 119 LEU B O 1
ATOM 3394 N N . GLU B 1 120 ? 13.738 93.571 105.595 1.00 45.75 120 GLU B N 1
ATOM 3395 C CA . GLU B 1 120 ? 14.220 94.846 106.110 1.00 48.05 120 GLU B CA 1
ATOM 3396 C C . GLU B 1 120 ? 14.436 95.838 104.973 1.00 51.91 120 GLU B C 1
ATOM 3397 O O . GLU B 1 120 ? 15.446 96.541 104.931 1.00 56.80 120 GLU B O 1
ATOM 3403 N N . LYS B 1 121 ? 13.479 95.889 104.052 1.00 56.33 121 LYS B N 1
ATOM 3404 C CA . LYS B 1 121 ? 13.560 96.788 102.909 1.00 61.36 121 LYS B CA 1
ATOM 3405 C C . LYS B 1 121 ? 12.408 97.788 102.899 1.00 67.02 121 LYS B C 1
ATOM 3406 O O . LYS B 1 121 ? 12.569 98.923 102.451 1.00 64.76 121 LYS B O 1
ATOM 3412 N N . ASN B 1 122 ? 11.248 97.366 103.393 1.00 70.99 122 ASN B N 1
ATOM 3413 C CA . ASN B 1 122 ? 10.102 98.234 103.424 1.00 83.48 122 ASN B CA 1
ATOM 3414 C C . ASN B 1 122 ? 8.862 97.778 102.770 1.00 80.18 122 ASN B C 1
ATOM 3415 O O . ASN B 1 122 ? 7.849 98.446 102.860 1.00 85.08 122 ASN B O 1
ATOM 3420 N N . PRO B 1 123 ? 8.924 96.631 102.102 1.00 73.63 123 PRO B N 1
ATOM 3421 C CA . PRO B 1 123 ? 7.752 96.075 101.419 1.00 70.59 123 PRO B CA 1
ATOM 3422 C C . PRO B 1 123 ? 7.103 94.973 102.248 1.00 74.98 123 PRO B C 1
ATOM 3423 O O . PRO B 1 123 ? 6.729 93.932 101.708 1.00 66.82 123 PRO B O 1
ATOM 3427 N N . PHE B 1 124 ? 6.975 95.207 103.551 1.00 91.90 124 PHE B N 1
ATOM 3428 C CA . PHE B 1 124 ? 6.378 94.227 104.450 1.00 116.35 124 PHE B CA 1
ATOM 3429 C C . PHE B 1 124 ? 5.055 94.717 105.031 1.00 119.21 124 PHE B C 1
ATOM 3430 O O . PHE B 1 124 ? 4.586 94.201 106.046 1.00 141.36 124 PHE B O 1
ATOM 3438 N N . ILE B 1 125 ? 4.458 95.716 104.386 1.00 93.82 125 ILE B N 1
ATOM 3439 C CA . ILE B 1 125 ? 3.186 96.264 104.841 1.00 81.42 125 ILE B CA 1
ATOM 3440 C C . ILE B 1 125 ? 2.148 95.153 104.946 1.00 73.34 125 ILE B C 1
ATOM 3441 O O . ILE B 1 125 ? 1.651 94.658 103.934 1.00 61.68 125 ILE B O 1
ATOM 3446 N N . ILE B 1 126 ? 1.823 94.764 106.175 1.00 70.11 126 ILE B N 1
ATOM 3447 C CA . ILE B 1 126 ? 0.859 93.700 106.403 1.00 69.90 126 ILE B CA 1
ATOM 3448 C C . ILE B 1 126 ? -0.521 94.310 106.515 1.00 66.30 126 ILE B C 1
ATOM 3449 O O . ILE B 1 126 ? -0.635 95.373 107.081 1.00 68.47 126 ILE B O 1
ATOM 3454 N N . VAL B 1 127 ? -1.549 93.594 106.063 1.00 65.71 127 VAL B N 1
ATOM 3455 C CA . VAL B 1 127 ? -2.945 94.087 106.049 1.00 73.93 127 VAL B CA 1
ATOM 3456 C C . VAL B 1 127 ? -3.716 94.135 107.383 1.00 79.23 127 VAL B C 1
ATOM 3457 O O . VAL B 1 127 ? -3.916 95.216 107.963 1.00 85.79 127 VAL B O 1
ATOM 3461 N N . THR B 1 128 ? -4.233 92.969 107.731 1.00 74.02 128 THR B N 1
ATOM 3462 C CA . THR B 1 128 ? -4.930 92.797 108.987 1.00 73.58 128 THR B CA 1
ATOM 3463 C C . THR B 1 128 ? -6.274 93.486 109.184 1.00 67.56 128 THR B C 1
ATOM 3464 O O . THR B 1 128 ? -6.587 93.885 110.270 1.00 59.97 128 THR B O 1
ATOM 3468 N N . ALA B 1 138 ? -7.952 86.527 115.307 1.00 49.66 138 ALA B N 1
ATOM 3469 C CA . ALA B 1 138 ? -6.858 85.522 115.146 1.00 48.66 138 ALA B CA 1
ATOM 3470 C C . ALA B 1 138 ? -5.562 86.245 114.871 1.00 49.22 138 ALA B C 1
ATOM 3471 O O . ALA B 1 138 ? -5.175 86.421 113.751 1.00 56.24 138 ALA B O 1
ATOM 3473 N N . THR B 1 139 ? -4.894 86.673 115.913 1.00 46.05 139 THR B N 1
ATOM 3474 C CA . THR B 1 139 ? -3.647 87.500 115.823 1.00 42.57 139 THR B CA 1
ATOM 3475 C C . THR B 1 139 ? -2.450 86.606 115.577 1.00 40.76 139 THR B C 1
ATOM 3476 O O . THR B 1 139 ? -2.354 85.534 116.173 1.00 38.20 139 THR B O 1
ATOM 3480 N N . LEU B 1 140 ? -1.501 87.093 114.782 1.00 40.81 140 LEU B N 1
ATOM 3481 C CA . LEU B 1 140 ? -0.454 86.235 114.229 1.00 43.90 140 LEU B CA 1
ATOM 3482 C C . LEU B 1 140 ? 0.952 86.833 114.212 1.00 44.75 140 LEU B C 1
ATOM 3483 O O . LEU B 1 140 ? 1.124 87.992 113.830 1.00 45.88 140 LEU B O 1
ATOM 3488 N N . HIS B 1 141 ? 1.948 86.014 114.566 1.00 45.81 141 HIS B N 1
ATOM 3489 C CA . HIS B 1 141 ? 3.368 86.349 114.360 1.00 45.76 141 HIS B CA 1
ATOM 3490 C C . HIS B 1 141 ? 4.099 85.199 113.681 1.00 41.98 141 HIS B C 1
ATOM 3491 O O . HIS B 1 141 ? 3.622 84.064 113.675 1.00 40.38 141 HIS B O 1
ATOM 3498 N N . LEU B 1 142 ? 5.240 85.511 113.075 1.00 37.45 142 LEU B N 1
ATOM 3499 C CA . LEU B 1 142 ? 5.889 84.595 112.149 1.00 36.11 142 LEU B CA 1
ATOM 3500 C C . LEU B 1 142 ? 7.242 84.093 112.637 1.00 35.41 142 LEU B C 1
ATOM 3501 O O . LEU B 1 142 ? 8.140 84.892 112.890 1.00 34.95 142 LEU B O 1
ATOM 3506 N N . SER B 1 143 ? 7.390 82.763 112.651 1.00 33.76 143 SER B N 1
ATOM 3507 C CA . SER B 1 143 ? 8.634 82.091 112.997 1.00 33.24 143 SER B CA 1
ATOM 3508 C C . SER B 1 143 ? 9.206 81.396 111.767 1.00 33.05 143 SER B C 1
ATOM 3509 O O . SER B 1 143 ? 8.463 80.792 110.988 1.00 30.78 143 SER B O 1
ATOM 3512 N N . LEU B 1 144 ? 10.528 81.469 111.609 1.00 34.99 144 LEU B N 1
ATOM 3513 C CA . LEU B 1 144 ? 11.219 80.879 110.467 1.00 34.88 144 LEU B CA 1
ATOM 3514 C C . LEU B 1 144 ? 12.449 80.094 110.879 1.00 35.40 144 LEU B C 1
ATOM 3515 O O . LEU B 1 144 ? 13.140 80.468 111.837 1.00 33.49 144 LEU B O 1
ATOM 3520 N N . SER B 1 145 ? 12.726 79.023 110.130 1.00 34.18 145 SER B N 1
ATOM 3521 C CA . SER B 1 145 ? 13.929 78.213 110.319 1.00 31.26 145 SER B CA 1
ATOM 3522 C C . SER B 1 145 ? 14.351 77.608 108.987 1.00 31.36 145 SER B C 1
ATOM 3523 O O . SER B 1 145 ? 13.546 77.514 108.073 1.00 34.26 145 SER B O 1
ATOM 3526 N N . ASP B 1 146 ? 15.597 77.179 108.884 1.00 29.47 146 ASP B N 1
ATOM 3527 C CA . ASP B 1 146 ? 16.125 76.662 107.622 1.00 28.26 146 ASP B CA 1
ATOM 3528 C C . ASP B 1 146 ? 16.975 75.423 107.835 1.00 27.93 146 ASP B C 1
ATOM 3529 O O . ASP B 1 146 ? 17.187 74.986 108.968 1.00 31.88 146 ASP B O 1
ATOM 3534 N N . ALA B 1 147 ? 17.424 74.830 106.735 1.00 26.80 147 ALA B N 1
ATOM 3535 C CA . ALA B 1 147 ? 18.234 73.609 106.767 1.00 25.53 147 ALA B CA 1
ATOM 3536 C C . ALA B 1 147 ? 19.621 73.799 107.405 1.00 27.80 147 ALA B C 1
ATOM 3537 O O . ALA B 1 147 ? 20.282 72.825 107.779 1.00 27.80 147 ALA B O 1
ATOM 3539 N N . SER B 1 148 ? 20.079 75.047 107.476 1.00 28.78 148 SER B N 1
ATOM 3540 C CA . SER B 1 148 ? 21.329 75.372 108.134 1.00 28.86 148 SER B CA 1
ATOM 3541 C C . SER B 1 148 ? 21.167 75.547 109.641 1.00 30.00 148 SER B C 1
ATOM 3542 O O . SER B 1 148 ? 22.152 75.815 110.326 1.00 33.67 148 SER B O 1
ATOM 3545 N N . GLY B 1 149 ? 19.945 75.467 110.157 1.00 29.78 149 GLY B N 1
ATOM 3546 C CA . GLY B 1 149 ? 19.697 75.684 111.588 1.00 30.54 149 GLY B CA 1
ATOM 3547 C C . GLY B 1 149 ? 19.420 77.123 112.011 1.00 30.58 149 GLY B C 1
ATOM 3548 O O . GLY B 1 149 ? 19.346 77.426 113.217 1.00 33.99 149 GLY B O 1
ATOM 3549 N N . ASP B 1 150 ? 19.264 78.012 111.046 1.00 28.55 150 ASP B N 1
ATOM 3550 C CA . ASP B 1 150 ? 19.124 79.435 111.337 1.00 29.97 150 ASP B CA 1
ATOM 3551 C C . ASP B 1 150 ? 17.662 79.706 111.680 1.00 28.67 150 ASP B C 1
ATOM 3552 O O . ASP B 1 150 ? 16.803 78.947 111.275 1.00 26.24 150 ASP B O 1
ATOM 3557 N N . SER B 1 151 ? 17.400 80.729 112.490 1.00 29.86 151 SER B N 1
ATOM 3558 C CA . SER B 1 151 ? 16.041 81.041 112.912 1.00 33.18 151 SER B CA 1
ATOM 3559 C C . SER B 1 151 ? 15.776 82.517 112.985 1.00 32.78 151 SER B C 1
ATOM 3560 O O . SER B 1 151 ? 16.687 83.319 113.164 1.00 36.06 151 SER B O 1
ATOM 3563 N N . ALA B 1 152 ? 14.511 82.875 112.874 1.00 31.15 152 ALA B N 1
ATOM 3564 C CA . ALA B 1 152 ? 14.113 84.250 113.088 1.00 30.79 152 ALA B CA 1
ATOM 3565 C C . ALA B 1 152 ? 12.662 84.338 113.474 1.00 30.19 152 ALA B C 1
ATOM 3566 O O . ALA B 1 152 ? 11.887 83.439 113.184 1.00 28.81 152 ALA B O 1
ATOM 3568 N N . ILE B 1 153 ? 12.289 85.435 114.119 1.00 30.90 153 ILE B N 1
ATOM 3569 C CA . ILE B 1 153 ? 10.891 85.688 114.414 1.00 31.88 153 ILE B CA 1
ATOM 3570 C C . ILE B 1 153 ? 10.584 87.104 114.029 1.00 30.70 153 ILE B C 1
ATOM 3571 O O . ILE B 1 153 ? 11.410 87.986 114.190 1.00 32.89 153 ILE B O 1
ATOM 3576 N N . VAL B 1 154 ? 9.399 87.311 113.498 1.00 32.82 154 VAL B N 1
ATOM 3577 C CA . VAL B 1 154 ? 9.003 88.604 112.996 1.00 37.58 154 VAL B CA 1
ATOM 3578 C C . VAL B 1 154 ? 7.735 88.976 113.723 1.00 38.17 154 VAL B C 1
ATOM 3579 O O . VAL B 1 154 ? 6.741 88.249 113.650 1.00 40.62 154 VAL B O 1
ATOM 3583 N N . GLU B 1 155 ? 7.747 90.126 114.383 1.00 39.54 155 GLU B N 1
ATOM 3584 C CA . GLU B 1 155 ? 6.605 90.563 115.181 1.00 40.23 155 GLU B CA 1
ATOM 3585 C C . GLU B 1 155 ? 6.209 91.962 114.784 1.00 39.26 155 GLU B C 1
ATOM 3586 O O . GLU B 1 155 ? 7.012 92.669 114.186 1.00 39.54 155 GLU B O 1
ATOM 3592 N N . TYR B 1 156 ? 4.983 92.356 115.125 1.00 38.64 156 TYR B N 1
ATOM 3593 C CA . TYR B 1 156 ? 4.551 93.745 115.037 1.00 39.48 156 TYR B CA 1
ATOM 3594 C C . TYR B 1 156 ? 4.262 94.321 116.426 1.00 43.61 156 TYR B C 1
ATOM 3595 O O . TYR B 1 156 ? 3.334 93.915 117.127 1.00 37.65 156 TYR B O 1
ATOM 3604 N N . ILE B 1 157 ? 5.109 95.268 116.821 1.00 50.07 157 ILE B N 1
ATOM 3605 C CA . ILE B 1 157 ? 5.048 95.887 118.133 1.00 54.75 157 ILE B CA 1
ATOM 3606 C C . ILE B 1 157 ? 5.050 97.399 117.906 1.00 53.84 157 ILE B C 1
ATOM 3607 O O . ILE B 1 157 ? 6.012 97.940 117.315 1.00 48.48 157 ILE B O 1
ATOM 3612 N N . ASP B 1 158 ? 3.986 98.060 118.384 1.00 51.35 158 ASP B N 1
ATOM 3613 C CA . ASP B 1 158 ? 3.740 99.503 118.145 1.00 51.59 158 ASP B CA 1
ATOM 3614 C C . ASP B 1 158 ? 3.707 99.850 116.669 1.00 47.59 158 ASP B C 1
ATOM 3615 O O . ASP B 1 158 ? 4.361 100.795 116.219 1.00 44.65 158 ASP B O 1
ATOM 3620 N N . GLY B 1 159 ? 2.968 99.040 115.924 1.00 44.69 159 GLY B N 1
ATOM 3621 C CA . GLY B 1 159 ? 2.846 99.205 114.495 1.00 42.22 159 GLY B CA 1
ATOM 3622 C C . GLY B 1 159 ? 4.105 98.987 113.675 1.00 44.28 159 GLY B C 1
ATOM 3623 O O . GLY B 1 159 ? 4.103 99.270 112.486 1.00 41.08 159 GLY B O 1
ATOM 3624 N N . LYS B 1 160 ? 5.178 98.493 114.293 1.00 47.46 160 LYS B N 1
ATOM 3625 C CA . LYS B 1 160 ? 6.466 98.362 113.613 1.00 50.13 160 LYS B CA 1
ATOM 3626 C C . LYS B 1 160 ? 6.896 96.913 113.506 1.00 48.41 160 LYS B C 1
ATOM 3627 O O . LYS B 1 160 ? 6.720 96.127 114.439 1.00 51.30 160 LYS B O 1
ATOM 3633 N N . GLN B 1 161 ? 7.458 96.567 112.356 1.00 44.68 161 GLN B N 1
ATOM 3634 C CA . GLN B 1 161 ? 8.021 95.259 112.158 1.00 42.96 161 GLN B CA 1
ATOM 3635 C C . GLN B 1 161 ? 9.269 95.143 113.002 1.00 42.02 161 GLN B C 1
ATOM 3636 O O . GLN B 1 161 ? 10.165 95.965 112.894 1.00 41.93 161 GLN B O 1
ATOM 3642 N N . VAL B 1 162 ? 9.313 94.117 113.839 1.00 41.02 162 VAL B N 1
ATOM 3643 C CA . VAL B 1 162 ? 10.455 93.836 114.664 1.00 40.70 162 VAL B CA 1
ATOM 3644 C C . VAL B 1 162 ? 10.911 92.411 114.442 1.00 39.76 162 VAL B C 1
ATOM 3645 O O . VAL B 1 162 ? 10.134 91.468 114.576 1.00 42.35 162 VAL B O 1
ATOM 3649 N N . ILE B 1 163 ? 12.195 92.256 114.138 1.00 39.10 163 ILE B N 1
ATOM 3650 C CA . ILE B 1 163 ? 12.772 90.961 113.774 1.00 38.29 163 ILE B CA 1
ATOM 3651 C C . ILE B 1 163 ? 13.876 90.581 114.737 1.00 36.54 163 ILE B C 1
ATOM 3652 O O . ILE B 1 163 ? 14.783 91.366 114.967 1.00 35.95 163 ILE B O 1
ATOM 3657 N N . HIS B 1 164 ? 13.828 89.368 115.268 1.00 37.06 164 HIS B N 1
ATOM 3658 C CA . HIS B 1 164 ? 15.008 88.787 115.914 1.00 35.60 164 HIS B CA 1
ATOM 3659 C C . HIS B 1 164 ? 15.552 87.691 114.997 1.00 33.77 164 HIS B C 1
ATOM 3660 O O . HIS B 1 164 ? 14.784 86.868 114.504 1.00 34.22 164 HIS B O 1
ATOM 3667 N N . HIS B 1 165 ? 16.863 87.663 114.789 1.00 33.78 165 HIS B N 1
ATOM 3668 C CA . HIS B 1 165 ? 17.470 86.747 113.819 1.00 34.81 165 HIS B CA 1
ATOM 3669 C C . HIS B 1 165 ? 18.773 86.178 114.365 1.00 35.38 165 HIS B C 1
ATOM 3670 O O . HIS B 1 165 ? 19.744 86.901 114.607 1.00 35.33 165 HIS B O 1
ATOM 3677 N N . GLY B 1 166 ? 18.802 84.867 114.545 1.00 38.92 166 GLY B N 1
ATOM 3678 C CA . GLY B 1 166 ? 20.009 84.182 115.019 1.00 44.01 166 GLY B CA 1
ATOM 3679 C C . GLY B 1 166 ? 19.718 82.729 115.335 1.00 48.88 166 GLY B C 1
ATOM 3680 O O . GLY B 1 166 ? 18.610 82.400 115.785 1.00 52.29 166 GLY B O 1
ATOM 3681 N N . ARG B 1 167 ? 20.716 81.858 115.139 1.00 49.03 167 ARG B N 1
ATOM 3682 C CA . ARG B 1 167 ? 20.531 80.415 115.371 1.00 44.08 167 ARG B CA 1
ATOM 3683 C C . ARG B 1 167 ? 20.294 80.089 116.857 1.00 40.63 167 ARG B C 1
ATOM 3684 O O . ARG B 1 167 ? 19.724 79.055 117.184 1.00 34.83 167 ARG B O 1
ATOM 3692 N N . GLN B 1 168 ? 20.660 81.008 117.745 1.00 37.82 168 GLN B N 1
ATOM 3693 C CA . GLN B 1 168 ? 20.447 80.804 119.177 1.00 36.68 168 GLN B CA 1
ATOM 3694 C C . GLN B 1 168 ? 18.962 80.918 119.586 1.00 35.48 168 GLN B C 1
ATOM 3695 O O . GLN B 1 168 ? 18.588 80.478 120.662 1.00 32.95 168 GLN B O 1
ATOM 3701 N N . TYR B 1 169 ? 18.115 81.472 118.721 1.00 34.35 169 TYR B N 1
ATOM 3702 C CA . TYR B 1 169 ? 16.693 81.569 119.016 1.00 34.30 169 TYR B CA 1
ATOM 3703 C C . TYR B 1 169 ? 15.935 80.302 118.622 1.00 32.69 169 TYR B C 1
ATOM 3704 O O . TYR B 1 169 ? 15.074 80.309 117.745 1.00 31.41 169 TYR B O 1
ATOM 3713 N N . GLN B 1 170 ? 16.255 79.219 119.317 1.00 34.30 170 GLN B N 1
ATOM 3714 C CA . GLN B 1 170 ? 15.757 77.888 118.981 1.00 34.10 170 GLN B CA 1
ATOM 3715 C C . GLN B 1 170 ? 14.327 77.641 119.412 1.00 34.79 170 GLN B C 1
ATOM 3716 O O . GLN B 1 170 ? 13.687 76.746 118.893 1.00 36.43 170 GLN B O 1
ATOM 3722 N N . VAL B 1 171 ? 13.830 78.423 120.359 1.00 33.78 171 VAL B N 1
ATOM 3723 C CA . VAL B 1 171 ? 12.514 78.190 120.925 1.00 31.22 171 VAL B CA 1
ATOM 3724 C C . VAL B 1 171 ? 11.722 79.481 120.895 1.00 31.22 171 VAL B C 1
ATOM 3725 O O . VAL B 1 171 ? 12.237 80.556 121.245 1.00 27.84 171 VAL B O 1
ATOM 3729 N N . MET B 1 172 ? 10.457 79.355 120.489 1.00 32.15 172 MET B N 1
ATOM 3730 C CA . MET B 1 172 ? 9.517 80.487 120.418 1.00 33.65 172 MET B CA 1
ATOM 3731 C C . MET B 1 172 ? 8.097 80.039 120.775 1.00 32.73 172 MET B C 1
ATOM 3732 O O . MET B 1 172 ? 7.681 78.920 120.504 1.00 31.41 172 MET B O 1
ATOM 3737 N N . THR B 1 173 ? 7.348 80.945 121.369 1.00 31.96 173 THR B N 1
ATOM 3738 C CA . THR B 1 173 ? 6.042 80.630 121.849 1.00 32.24 173 THR B CA 1
ATOM 3739 C C . THR B 1 173 ? 5.126 81.688 121.307 1.00 31.69 173 THR B C 1
ATOM 3740 O O . THR B 1 173 ? 5.608 82.617 120.687 1.00 31.14 173 THR B O 1
ATOM 3744 N N . ASN B 1 174 ? 3.829 81.578 121.515 1.00 31.02 174 ASN B N 1
ATOM 3745 C CA . ASN B 1 174 ? 2.926 82.629 121.062 1.00 32.06 174 ASN B CA 1
ATOM 3746 C C . ASN B 1 174 ? 2.790 83.817 122.013 1.00 31.73 174 ASN B C 1
ATOM 3747 O O . ASN B 1 174 ? 2.465 84.914 121.566 1.00 35.02 174 ASN B O 1
ATOM 3752 N N . SER B 1 175 ? 3.050 83.628 123.298 1.00 31.14 175 SER B N 1
ATOM 3753 C CA . SER B 1 175 ? 2.929 84.726 124.248 1.00 34.57 175 SER B CA 1
ATOM 3754 C C . SER B 1 175 ? 4.038 84.719 125.302 1.00 34.43 175 SER B C 1
ATOM 3755 O O . SER B 1 175 ? 4.628 83.704 125.614 1.00 41.43 175 SER B O 1
ATOM 3758 N N . PRO B 1 176 ? 4.409 85.881 125.800 1.00 35.01 176 PRO B N 1
ATOM 3759 C CA . PRO B 1 176 ? 4.114 87.236 125.359 1.00 35.02 176 PRO B CA 1
ATOM 3760 C C . PRO B 1 176 ? 4.991 87.566 124.146 1.00 32.74 176 PRO B C 1
ATOM 3761 O O . PRO B 1 176 ? 5.356 86.666 123.406 1.00 34.09 176 PRO B O 1
ATOM 3765 N N . THR B 1 177 ? 5.351 88.829 123.955 1.00 33.46 177 THR B N 1
ATOM 3766 C CA . THR B 1 177 ? 6.306 89.195 122.894 1.00 31.56 177 THR B CA 1
ATOM 3767 C C . THR B 1 177 ? 7.602 88.468 123.115 1.00 30.18 177 THR B C 1
ATOM 3768 O O . THR B 1 177 ? 7.879 88.008 124.206 1.00 30.31 177 THR B O 1
ATOM 3772 N N . PHE B 1 178 ? 8.395 88.364 122.085 1.00 32.57 178 PHE B N 1
ATOM 3773 C CA . PHE B 1 178 ? 9.619 87.628 122.133 1.00 32.45 178 PHE B CA 1
ATOM 3774 C C . PHE B 1 178 ? 10.709 88.170 123.003 1.00 35.04 178 PHE B C 1
ATOM 3775 O O . PHE B 1 178 ? 11.308 87.399 123.680 1.00 40.51 178 PHE B O 1
ATOM 3783 N N . ASP B 1 179 ? 10.939 89.482 123.106 1.00 34.94 179 ASP B N 1
ATOM 3784 C CA . ASP B 1 179 ? 11.992 89.983 124.010 1.00 34.54 179 ASP B CA 1
ATOM 3785 C C . ASP B 1 179 ? 11.539 89.611 125.515 1.00 36.30 179 ASP B C 1
ATOM 3786 O O . ASP B 1 179 ? 12.364 89.381 126.346 1.00 37.40 179 ASP B O 1
ATOM 3791 N N . GLU B 1 180 ? 10.243 89.548 125.825 1.00 36.89 180 GLU B N 1
ATOM 3792 C CA . GLU B 1 180 ? 9.641 89.111 127.071 1.00 37.63 180 GLU B CA 1
ATOM 3793 C C . GLU B 1 180 ? 9.758 87.620 127.318 1.00 35.94 180 GLU B C 1
ATOM 3794 O O . GLU B 1 180 ? 9.878 87.203 128.426 1.00 37.43 180 GLU B O 1
ATOM 3800 N N . GLN B 1 181 ? 9.578 86.811 126.296 1.00 31.86 181 GLN B N 1
ATOM 3801 C CA . GLN B 1 181 ? 9.770 85.375 126.398 1.00 30.00 181 GLN B CA 1
ATOM 3802 C C . GLN B 1 181 ? 11.165 85.029 126.899 1.00 32.81 181 GLN B C 1
ATOM 3803 O O . GLN B 1 181 ? 11.329 84.153 127.752 1.00 34.11 181 GLN B O 1
ATOM 3809 N N . LEU B 1 182 ? 12.172 85.718 126.372 1.00 33.81 182 LEU B N 1
ATOM 3810 C CA . LEU B 1 182 ? 13.553 85.477 126.788 1.00 32.34 182 LEU B CA 1
ATOM 3811 C C . LEU B 1 182 ? 13.751 85.806 128.251 1.00 30.63 182 LEU B C 1
ATOM 3812 O O . LEU B 1 182 ? 14.535 85.145 128.940 1.00 33.84 182 LEU B O 1
ATOM 3817 N N . ALA B 1 183 ? 13.043 86.825 128.715 1.00 27.32 183 ALA B N 1
ATOM 3818 C CA . ALA B 1 183 ? 13.114 87.230 130.101 1.00 26.65 183 ALA B CA 1
ATOM 3819 C C . ALA B 1 183 ? 12.519 86.159 131.049 1.00 26.83 183 ALA B C 1
ATOM 3820 O O . ALA B 1 183 ? 13.115 85.827 132.090 1.00 23.92 183 ALA B O 1
ATOM 3822 N N . LEU B 1 184 ? 11.343 85.628 130.675 1.00 27.59 184 LEU B N 1
ATOM 3823 C CA . LEU B 1 184 ? 10.626 84.671 131.509 1.00 26.37 184 LEU B CA 1
ATOM 3824 C C . LEU B 1 184 ? 11.394 83.367 131.564 1.00 26.64 184 LEU B C 1
ATOM 3825 O O . LEU B 1 184 ? 11.343 82.644 132.547 1.00 30.34 184 LEU B O 1
ATOM 3830 N N . ASN B 1 185 ? 12.133 83.080 130.511 1.00 25.20 185 ASN B N 1
ATOM 3831 C CA . ASN B 1 185 ? 12.962 81.892 130.474 1.00 25.21 185 ASN B CA 1
ATOM 3832 C C . ASN B 1 185 ? 14.196 82.008 131.351 1.00 25.74 185 ASN B C 1
ATOM 3833 O O . ASN B 1 185 ? 14.757 81.010 131.785 1.00 29.21 185 ASN B O 1
ATOM 3838 N N . ALA B 1 186 ? 14.656 83.227 131.565 1.00 24.77 186 ALA B N 1
ATOM 3839 C CA . ALA B 1 186 ? 15.966 83.450 132.139 1.00 23.94 186 ALA B CA 1
ATOM 3840 C C . ALA B 1 186 ? 16.193 82.722 133.461 1.00 23.50 186 ALA B C 1
ATOM 3841 O O . ALA B 1 186 ? 17.250 82.145 133.671 1.00 21.32 186 ALA B O 1
ATOM 3843 N N . TYR B 1 187 ? 15.226 82.782 134.373 1.00 25.02 187 TYR B N 1
ATOM 3844 C CA . TYR B 1 187 ? 15.416 82.173 135.688 1.00 24.66 187 TYR B CA 1
ATOM 3845 C C . TYR B 1 187 ? 15.899 80.748 135.569 1.00 25.34 187 TYR B C 1
ATOM 3846 O O . TYR B 1 187 ? 16.755 80.309 136.347 1.00 24.85 187 TYR B O 1
ATOM 3855 N N . TRP B 1 188 ? 15.359 80.030 134.584 1.00 25.75 188 TRP B N 1
ATOM 3856 C CA . TRP B 1 188 ? 15.569 78.586 134.474 1.00 25.80 188 TRP B CA 1
ATOM 3857 C C . TRP B 1 188 ? 16.857 78.166 133.792 1.00 25.16 188 TRP B C 1
ATOM 3858 O O . TRP B 1 188 ? 17.204 76.958 133.785 1.00 26.29 188 TRP B O 1
ATOM 3869 N N . THR B 1 189 ? 17.603 79.145 133.295 1.00 24.73 189 THR B N 1
ATOM 3870 C CA . THR B 1 189 ? 18.937 78.881 132.762 1.00 25.30 189 THR B CA 1
ATOM 3871 C C . THR B 1 189 ? 19.888 78.556 133.885 1.00 26.19 189 THR B C 1
ATOM 3872 O O . THR B 1 189 ? 20.969 78.068 133.630 1.00 25.58 189 THR B O 1
ATOM 3876 N N . GLN B 1 190 ? 19.495 78.825 135.129 1.00 28.65 190 GLN B N 1
ATOM 3877 C CA . GLN B 1 190 ? 20.352 78.503 136.274 1.00 30.90 190 GLN B CA 1
ATOM 3878 C C . GLN B 1 190 ? 20.023 77.168 136.917 1.00 31.20 190 GLN B C 1
ATOM 3879 O O . GLN B 1 190 ? 20.753 76.744 137.789 1.00 31.61 190 GLN B O 1
ATOM 3885 N N . ILE B 1 191 ? 18.911 76.532 136.532 1.00 33.47 191 ILE B N 1
ATOM 3886 C CA . ILE B 1 191 ? 18.438 75.294 137.190 1.00 33.42 191 ILE B CA 1
ATOM 3887 C C . ILE B 1 191 ? 18.473 74.137 136.227 1.00 32.06 191 ILE B C 1
ATOM 3888 O O . ILE B 1 191 ? 17.893 74.223 135.132 1.00 33.14 191 ILE B O 1
ATOM 3893 N N . GLY B 1 192 ? 19.158 73.069 136.628 1.00 29.99 192 GLY B N 1
ATOM 3894 C CA . GLY B 1 192 ? 19.305 71.902 135.773 1.00 30.94 192 GLY B CA 1
ATOM 3895 C C . GLY B 1 192 ? 17.990 71.185 135.503 1.00 31.48 192 GLY B C 1
ATOM 3896 O O . GLY B 1 192 ? 17.263 70.798 136.433 1.00 29.49 192 GLY B O 1
ATOM 3897 N N . GLY B 1 193 ? 17.698 70.993 134.217 1.00 32.21 193 GLY B N 1
ATOM 3898 C CA . GLY B 1 193 ? 16.437 70.403 133.758 1.00 31.59 193 GLY B CA 1
ATOM 3899 C C . GLY B 1 193 ? 16.164 68.946 134.107 1.00 31.95 193 GLY B C 1
ATOM 3900 O O . GLY B 1 193 ? 15.046 68.469 133.902 1.00 33.55 193 GLY B O 1
ATOM 3901 N N . THR B 1 194 ? 17.155 68.239 134.657 1.00 32.26 194 THR B N 1
ATOM 3902 C CA . THR B 1 194 ? 16.932 66.886 135.209 1.00 31.21 194 THR B CA 1
ATOM 3903 C C 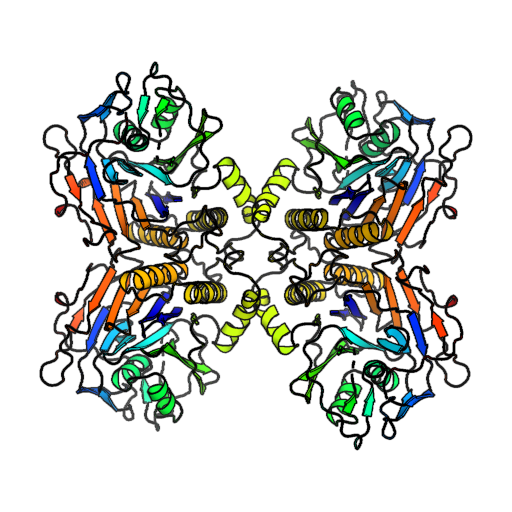. THR B 1 194 ? 16.562 66.955 136.676 1.00 30.04 194 THR B C 1
ATOM 3904 O O . THR B 1 194 ? 16.149 65.967 137.234 1.00 30.74 194 THR B O 1
ATOM 3908 N N . VAL B 1 195 ? 16.689 68.131 137.295 1.00 31.63 195 VAL B N 1
ATOM 3909 C CA . VAL B 1 195 ? 16.325 68.319 138.704 1.00 32.15 195 VAL B CA 1
ATOM 3910 C C . VAL B 1 195 ? 14.967 69.039 138.871 1.00 33.31 195 VAL B C 1
ATOM 3911 O O . VAL B 1 195 ? 14.175 68.637 139.693 1.00 29.96 195 VAL B O 1
ATOM 3915 N N . MET B 1 196 ? 14.733 70.120 138.127 1.00 35.91 196 MET B N 1
ATOM 3916 C CA . MET B 1 196 ? 13.436 70.804 138.162 1.00 39.03 196 MET B CA 1
ATOM 3917 C C . MET B 1 196 ? 13.118 71.474 136.823 1.00 36.50 196 MET B C 1
ATOM 3918 O O . MET B 1 196 ? 14.013 72.036 136.169 1.00 36.74 196 MET B O 1
ATOM 3923 N N . LEU B 1 197 ? 11.852 71.357 136.417 1.00 32.17 197 LEU B N 1
ATOM 3924 C CA . LEU B 1 197 ? 11.307 72.049 135.260 1.00 29.83 197 LEU B CA 1
ATOM 3925 C C . LEU B 1 197 ? 9.908 72.515 135.621 1.00 28.56 197 LEU B C 1
ATOM 3926 O O . LEU B 1 197 ? 9.212 71.834 136.359 1.00 28.40 197 LEU B O 1
ATOM 3931 N N . PRO B 1 198 ? 9.485 73.681 135.110 1.00 26.37 198 PRO B N 1
ATOM 3932 C CA . PRO B 1 198 ? 8.109 74.104 135.309 1.00 24.24 198 PRO B CA 1
ATOM 3933 C C . PRO B 1 198 ? 7.191 73.299 134.415 1.00 23.98 198 PRO B C 1
ATOM 3934 O O . PRO B 1 198 ? 7.449 73.171 133.221 1.00 22.98 198 PRO B O 1
ATOM 3938 N N . GLY B 1 199 ? 6.147 72.719 135.007 1.00 24.51 199 GLY B N 1
ATOM 3939 C CA . GLY B 1 199 ? 5.298 71.724 134.334 1.00 23.39 199 GLY B CA 1
ATOM 3940 C C . GLY B 1 199 ? 3.898 72.149 133.945 1.00 23.86 199 GLY B C 1
ATOM 3941 O O . GLY B 1 199 ? 3.134 71.315 133.474 1.00 27.89 199 GLY B O 1
ATOM 3942 N N . THR B 1 200 ? 3.537 73.425 134.099 1.00 24.53 200 THR B N 1
ATOM 3943 C CA . THR B 1 200 ? 2.211 73.883 133.624 1.00 23.89 200 THR B CA 1
ATOM 3944 C C . THR B 1 200 ? 2.249 74.167 132.115 1.00 23.97 200 THR B C 1
ATOM 3945 O O . THR B 1 200 ? 3.254 73.907 131.459 1.00 21.08 200 THR B O 1
ATOM 3949 N N . ASN B 1 201 ? 1.127 74.672 131.588 1.00 25.46 201 ASN B N 1
ATOM 3950 C CA . ASN B 1 201 ? 0.941 74.976 130.165 1.00 25.26 201 ASN B CA 1
ATOM 3951 C C . ASN B 1 201 ? 1.098 76.441 129.829 1.00 25.19 201 ASN B C 1
ATOM 3952 O O . ASN B 1 201 ? 0.917 76.865 128.684 1.00 25.99 201 ASN B O 1
ATOM 3957 N N . ARG B 1 202 ? 1.417 77.228 130.841 1.00 27.55 202 ARG B N 1
ATOM 3958 C CA . ARG B 1 202 ? 1.972 78.578 130.650 1.00 29.04 202 ARG B CA 1
ATOM 3959 C C . ARG B 1 202 ? 3.019 78.593 129.539 1.00 28.07 202 ARG B C 1
ATOM 3960 O O . ARG B 1 202 ? 3.904 77.742 129.506 1.00 28.18 202 ARG B O 1
ATOM 3968 N N . ALA B 1 203 ? 2.924 79.567 128.652 1.00 27.25 203 ALA B N 1
ATOM 3969 C CA . ALA B 1 203 ? 3.895 79.703 127.583 1.00 28.09 203 ALA B CA 1
ATOM 3970 C C . ALA B 1 203 ? 5.347 79.695 128.084 1.00 30.15 203 ALA B C 1
ATOM 3971 O O . ALA B 1 203 ? 6.199 78.991 127.519 1.00 35.01 203 ALA B O 1
ATOM 3973 N N . SER B 1 204 ? 5.630 80.419 129.158 1.00 29.66 204 SER B N 1
ATOM 3974 C CA . SER B 1 204 ? 6.970 80.407 129.708 1.00 29.78 204 SER B CA 1
ATOM 3975 C C . SER B 1 204 ? 7.394 78.990 130.073 1.00 30.20 204 SER B C 1
ATOM 3976 O O . SER B 1 204 ? 8.533 78.603 129.804 1.00 31.02 204 SER B O 1
ATOM 3979 N N . ASP B 1 205 ? 6.494 78.217 130.691 1.00 29.60 205 ASP B N 1
ATOM 3980 C CA . ASP B 1 205 ? 6.822 76.860 131.134 1.00 28.54 205 ASP B CA 1
ATOM 3981 C C . ASP B 1 205 ? 7.109 75.963 129.949 1.00 28.16 205 ASP B C 1
ATOM 3982 O O . ASP B 1 205 ? 8.085 75.182 129.951 1.00 25.59 205 ASP B O 1
ATOM 3987 N N . ARG B 1 206 ? 6.268 76.093 128.927 1.00 26.81 206 ARG B N 1
ATOM 3988 C CA . ARG B 1 206 ? 6.480 75.381 127.674 1.00 26.58 206 ARG B CA 1
ATOM 3989 C C . ARG B 1 206 ? 7.827 75.746 127.057 1.00 25.21 206 ARG B C 1
ATOM 3990 O O . ARG B 1 206 ? 8.588 74.885 126.617 1.00 25.34 206 ARG B O 1
ATOM 3998 N N . PHE B 1 207 ? 8.111 77.041 127.026 1.00 24.41 207 PHE B N 1
ATOM 3999 C CA . PHE B 1 207 ? 9.365 77.544 126.459 1.00 24.14 207 PHE B CA 1
ATOM 4000 C C . PHE B 1 207 ? 10.572 76.858 127.117 1.00 24.44 207 PHE B C 1
ATOM 4001 O O . PHE B 1 207 ? 11.481 76.383 126.451 1.00 23.25 207 PHE B O 1
ATOM 4009 N N . VAL B 1 208 ? 10.554 76.836 128.441 1.00 25.39 208 VAL B N 1
ATOM 4010 C CA . VAL B 1 208 ? 11.664 76.342 129.221 1.00 25.98 208 VAL B CA 1
ATOM 4011 C C . VAL B 1 208 ? 11.862 74.858 128.984 1.00 27.36 208 VAL B C 1
ATOM 4012 O O . VAL B 1 208 ? 12.992 74.392 128.911 1.00 30.48 208 VAL B O 1
ATOM 4016 N N . ARG B 1 209 ? 10.767 74.106 128.915 1.00 27.64 209 ARG B N 1
ATOM 4017 C CA . ARG B 1 209 ? 10.870 72.668 128.719 1.00 26.08 209 ARG B CA 1
ATOM 4018 C C . ARG B 1 209 ? 11.344 72.379 127.309 1.00 26.88 209 ARG B C 1
ATOM 4019 O O . ARG B 1 209 ? 12.172 71.503 127.106 1.00 28.37 209 ARG B O 1
ATOM 4027 N N . ALA B 1 210 ? 10.861 73.133 126.330 1.00 27.75 210 ALA B N 1
ATOM 4028 C CA . ALA B 1 210 ? 11.336 72.971 124.953 1.00 29.05 210 ALA B CA 1
ATOM 4029 C C . ALA B 1 210 ? 12.834 73.272 124.849 1.00 31.41 210 ALA B C 1
ATOM 4030 O O . ALA B 1 210 ? 13.583 72.492 124.257 1.00 32.83 210 ALA B O 1
ATOM 4032 N N . SER B 1 211 ? 13.287 74.369 125.459 1.00 31.31 211 SER B N 1
ATOM 4033 C CA . SER B 1 211 ? 14.697 74.732 125.422 1.00 30.71 211 SER B CA 1
ATOM 4034 C C . SER B 1 211 ? 15.598 73.673 126.040 1.00 29.77 211 SER B C 1
ATOM 4035 O O . SER B 1 211 ? 16.696 73.390 125.535 1.00 29.07 211 SER B O 1
ATOM 4038 N N . PHE B 1 212 ? 15.155 73.100 127.154 1.00 27.84 212 PHE B N 1
ATOM 4039 C CA . PHE B 1 212 ? 15.956 72.083 127.815 1.00 27.44 212 PHE B CA 1
ATOM 4040 C C . PHE B 1 212 ? 16.024 70.798 126.987 1.00 28.20 212 PHE B C 1
ATOM 4041 O O . PHE B 1 212 ? 17.116 70.278 126.743 1.00 27.23 212 PHE B O 1
ATOM 4049 N N . TYR B 1 213 ? 14.861 70.310 126.552 1.00 29.66 213 TYR B N 1
ATOM 4050 C CA . TYR B 1 213 ? 14.782 69.066 125.795 1.00 31.92 213 TYR B CA 1
ATOM 4051 C C . TYR B 1 213 ? 15.405 69.159 124.405 1.00 33.75 213 TYR B C 1
ATOM 4052 O O . TYR B 1 213 ? 16.072 68.219 123.984 1.00 33.61 213 TYR B O 1
ATOM 4061 N N . ALA B 1 214 ? 15.246 70.292 123.723 1.00 35.16 214 ALA B N 1
ATOM 4062 C CA . ALA B 1 214 ? 15.902 70.498 122.421 1.00 36.05 214 ALA B CA 1
ATOM 4063 C C . ALA B 1 214 ? 17.398 70.311 122.504 1.00 36.13 214 ALA B C 1
ATOM 4064 O O . ALA B 1 214 ? 17.985 69.623 121.686 1.00 45.61 214 ALA B O 1
ATOM 4066 N N . ASN B 1 215 ? 18.028 70.898 123.504 1.00 37.52 215 ASN B N 1
ATOM 4067 C CA . ASN B 1 215 ? 19.477 70.740 123.687 1.00 40.15 215 ASN B CA 1
ATOM 4068 C C . ASN B 1 215 ? 19.924 69.415 124.284 1.00 36.99 215 ASN B C 1
ATOM 4069 O O . ASN B 1 215 ? 21.096 69.090 124.199 1.00 36.58 215 ASN B O 1
ATOM 4074 N N . ALA B 1 216 ? 19.007 68.653 124.872 1.00 35.94 216 ALA B N 1
ATOM 4075 C CA . ALA B 1 216 ? 19.360 67.352 125.453 1.00 34.88 216 ALA B CA 1
ATOM 4076 C C . ALA B 1 216 ? 19.208 66.198 124.465 1.00 34.21 216 ALA B C 1
ATOM 4077 O O . ALA B 1 216 ? 19.695 65.111 124.712 1.00 32.44 216 ALA B O 1
ATOM 4079 N N . ILE B 1 217 ? 18.545 66.433 123.339 1.00 36.62 217 ILE B N 1
ATOM 4080 C CA . ILE B 1 217 ? 18.414 65.403 122.323 1.00 38.19 217 ILE B CA 1
ATOM 4081 C C . ILE B 1 217 ? 19.792 65.027 121.815 1.00 41.48 217 ILE B C 1
ATOM 4082 O O . ILE B 1 217 ? 20.621 65.896 121.557 1.00 51.39 217 ILE B O 1
ATOM 4087 N N . PRO B 1 218 ? 20.055 63.729 121.672 1.00 46.31 218 PRO B N 1
ATOM 4088 C CA . PRO B 1 218 ? 21.315 63.325 121.032 1.00 48.21 218 PRO B CA 1
ATOM 4089 C C . PRO B 1 218 ? 21.514 63.908 119.622 1.00 49.66 218 PRO B C 1
ATOM 4090 O O . PRO B 1 218 ? 20.573 63.997 118.850 1.00 48.75 218 PRO B O 1
ATOM 4094 N N . LYS B 1 219 ? 22.739 64.307 119.314 1.00 54.78 219 LYS B N 1
ATOM 4095 C CA . LYS B 1 219 ? 23.051 64.937 118.035 1.00 54.91 219 LYS B CA 1
ATOM 4096 C C . LYS B 1 219 ? 23.553 63.955 116.990 1.00 51.63 219 LYS B C 1
ATOM 4097 O O . LYS B 1 219 ? 23.783 64.325 115.850 1.00 53.77 219 LYS B O 1
ATOM 4103 N N . SER B 1 220 ? 23.711 62.699 117.379 1.00 54.28 220 SER B N 1
ATOM 4104 C CA . SER B 1 220 ? 24.176 61.657 116.478 1.00 54.44 220 SER B CA 1
ATOM 4105 C C . SER B 1 220 ? 23.218 61.477 115.285 1.00 56.07 220 SER B C 1
ATOM 4106 O O . SER B 1 220 ? 22.013 61.546 115.427 1.00 60.12 220 SER B O 1
ATOM 4109 N N . GLU B 1 221 ? 23.776 61.268 114.101 1.00 62.02 221 GLU B N 1
ATOM 4110 C CA . GLU B 1 221 ? 22.987 61.042 112.877 1.00 60.67 221 GLU B CA 1
ATOM 4111 C C . GLU B 1 221 ? 22.235 59.730 112.852 1.00 56.89 221 GLU B C 1
ATOM 4112 O O . GLU B 1 221 ? 22.799 58.691 112.529 1.00 63.76 221 GLU B O 1
ATOM 4118 N N . ASN B 1 222 ? 20.963 59.789 113.180 1.00 48.52 222 ASN B N 1
ATOM 4119 C CA . ASN B 1 222 ? 20.036 58.719 112.863 1.00 44.33 222 ASN B CA 1
ATOM 4120 C C . ASN B 1 222 ? 18.613 59.277 112.763 1.00 40.97 222 ASN B C 1
ATOM 4121 O O . ASN B 1 222 ? 17.994 59.570 113.774 1.00 43.35 222 ASN B O 1
ATOM 4126 N N . PRO B 1 223 ? 18.114 59.490 111.539 1.00 39.34 223 PRO B N 1
ATOM 4127 C CA . PRO B 1 223 ? 16.879 60.267 111.372 1.00 36.70 223 PRO B CA 1
ATOM 4128 C C . PRO B 1 223 ? 15.685 59.675 112.132 1.00 38.03 223 PRO B C 1
ATOM 4129 O O . PRO B 1 223 ? 14.944 60.409 112.753 1.00 38.60 223 PRO B O 1
ATOM 4133 N N . VAL B 1 224 ? 15.516 58.361 112.107 1.00 37.19 224 VAL B N 1
ATOM 4134 C CA . VAL B 1 224 ? 14.413 57.741 112.811 1.00 36.31 224 VAL B CA 1
ATOM 4135 C C . VAL B 1 224 ? 14.419 58.093 114.304 1.00 34.82 224 VAL B C 1
ATOM 4136 O O . VAL B 1 224 ? 13.364 58.410 114.887 1.00 35.78 224 VAL B O 1
ATOM 4140 N N . GLU B 1 225 ? 15.596 58.043 114.911 1.00 32.92 225 GLU B N 1
ATOM 4141 C CA . GLU B 1 225 ? 15.759 58.377 116.329 1.00 33.70 225 GLU B CA 1
ATOM 4142 C C . GLU B 1 225 ? 15.519 59.836 116.608 1.00 32.31 225 GLU B C 1
ATOM 4143 O O . GLU B 1 225 ? 14.824 60.190 117.546 1.00 35.63 225 GLU B O 1
ATOM 4149 N N . ALA B 1 226 ? 16.116 60.697 115.799 1.00 31.21 226 ALA B N 1
ATOM 4150 C CA . ALA B 1 226 ? 15.935 62.129 115.966 1.00 31.56 226 ALA B CA 1
ATOM 4151 C C . ALA B 1 226 ? 14.452 62.482 115.860 1.00 31.39 226 ALA B C 1
ATOM 4152 O O . ALA B 1 226 ? 13.905 63.199 116.686 1.00 31.50 226 ALA B O 1
ATOM 4154 N N . ILE B 1 227 ? 13.799 61.959 114.838 1.00 31.14 227 ILE B N 1
ATOM 4155 C CA . ILE B 1 227 ? 12.367 62.167 114.664 1.00 30.17 227 ILE B CA 1
ATOM 4156 C C . ILE B 1 227 ? 11.613 61.701 115.888 1.00 28.37 227 ILE B C 1
ATOM 4157 O O . ILE B 1 227 ? 10.781 62.426 116.415 1.00 31.08 227 ILE B O 1
ATOM 4162 N N . ALA B 1 228 ? 11.931 60.519 116.378 1.00 27.16 228 ALA B N 1
ATOM 4163 C CA . ALA B 1 228 ? 11.245 60.022 117.566 1.00 27.20 228 ALA B CA 1
ATOM 4164 C C . ALA B 1 228 ? 11.396 60.991 118.729 1.00 25.87 228 ALA B C 1
ATOM 4165 O O . ALA B 1 228 ? 10.406 61.367 119.358 1.00 25.57 228 ALA B O 1
ATOM 4167 N N . SER B 1 229 ? 12.622 61.422 118.987 1.00 25.27 229 SER B N 1
ATOM 4168 C CA . SER B 1 229 ? 12.885 62.332 120.097 1.00 27.09 229 SER B CA 1
ATOM 4169 C C . SER B 1 229 ? 12.235 63.698 119.851 1.00 25.15 229 SER B C 1
ATOM 4170 O O . SER B 1 229 ? 11.609 64.242 120.748 1.00 26.25 229 SER B O 1
ATOM 4173 N N . VAL B 1 230 ? 12.272 64.206 118.622 1.00 24.13 230 VAL B N 1
ATOM 4174 C CA . VAL B 1 230 ? 11.616 65.468 118.323 1.00 23.53 230 VAL B CA 1
ATOM 4175 C C . VAL B 1 230 ? 10.099 65.423 118.534 1.00 25.31 230 VAL B C 1
ATOM 4176 O O . VAL B 1 230 ? 9.556 66.369 119.140 1.00 25.06 230 VAL B O 1
ATOM 4180 N N . PHE B 1 231 ? 9.395 64.385 118.059 1.00 26.56 231 PHE B N 1
ATOM 4181 C CA . PHE B 1 231 ? 7.960 64.332 118.336 1.00 28.76 231 PHE B CA 1
ATOM 4182 C C . PHE B 1 231 ? 7.744 64.300 119.823 1.00 27.08 231 PHE B C 1
ATOM 4183 O O . PHE B 1 231 ? 6.850 64.968 120.350 1.00 28.58 231 PHE B O 1
ATOM 4191 N N . SER B 1 232 ? 8.498 63.451 120.495 1.00 25.09 232 SER B N 1
ATOM 4192 C CA . SER B 1 232 ? 8.195 63.194 121.877 1.00 24.37 232 SER B CA 1
ATOM 4193 C C . SER B 1 232 ? 8.295 64.500 122.650 1.00 24.55 232 SER B C 1
ATOM 4194 O O . SER B 1 232 ? 7.491 64.747 123.545 1.00 24.04 232 SER B O 1
ATOM 4197 N N . VAL B 1 233 ? 9.250 65.341 122.257 1.00 23.94 233 VAL B N 1
ATOM 4198 C CA . VAL B 1 233 ? 9.409 66.621 122.875 1.00 24.54 233 VAL B CA 1
ATOM 4199 C C . VAL B 1 233 ? 8.275 67.610 122.535 1.00 26.15 233 VAL B C 1
ATOM 4200 O O . VAL B 1 233 ? 7.812 68.330 123.413 1.00 27.01 233 VAL B O 1
ATOM 4204 N N . ILE B 1 234 ? 7.866 67.715 121.275 1.00 26.48 234 ILE B N 1
ATOM 4205 C CA . ILE B 1 234 ? 6.779 68.651 120.947 1.00 26.14 234 ILE B CA 1
ATOM 4206 C C . ILE B 1 234 ? 5.462 68.198 121.586 1.00 27.80 234 ILE B C 1
ATOM 4207 O O . ILE B 1 234 ? 4.636 69.023 121.976 1.00 28.40 234 ILE B O 1
ATOM 4212 N N . ARG B 1 235 ? 5.287 66.885 121.720 1.00 28.98 235 ARG B N 1
ATOM 4213 C CA . ARG B 1 235 ? 4.145 66.329 122.468 1.00 31.27 235 ARG B CA 1
ATOM 4214 C C . ARG B 1 235 ? 4.164 66.758 123.949 1.00 29.08 235 ARG B C 1
ATOM 4215 O O . ARG B 1 235 ? 3.147 67.185 124.483 1.00 27.30 235 ARG B O 1
ATOM 4223 N N . ASN B 1 236 ? 5.344 66.693 124.563 1.00 27.23 236 ASN B N 1
ATOM 4224 C CA . ASN B 1 236 ? 5.561 67.197 125.914 1.00 25.51 236 ASN B CA 1
ATOM 4225 C C . ASN B 1 236 ? 5.124 68.643 126.132 1.00 24.99 236 ASN B C 1
ATOM 4226 O O . ASN B 1 236 ? 4.721 69.057 127.204 1.00 23.81 236 ASN B O 1
ATOM 4231 N N . VAL B 1 237 ? 5.324 69.440 125.118 1.00 26.19 237 VAL B N 1
ATOM 4232 C CA . VAL B 1 237 ? 5.156 70.870 125.214 1.00 26.75 237 VAL B CA 1
ATOM 4233 C C . VAL B 1 237 ? 3.800 71.330 124.651 1.00 26.34 237 VAL B C 1
ATOM 4234 O O . VAL B 1 237 ? 3.438 72.495 124.676 1.00 25.50 237 VAL B O 1
ATOM 4238 N N . SER B 1 238 ? 3.007 70.362 124.219 1.00 27.41 238 SER B N 1
ATOM 4239 C CA . SER B 1 238 ? 1.652 70.631 123.804 1.00 27.55 238 SER B CA 1
ATOM 4240 C C . SER B 1 238 ? 0.803 70.892 125.033 1.00 26.37 238 SER B C 1
ATOM 4241 O O . SER B 1 238 ? 1.122 70.454 126.138 1.00 25.67 238 SER B O 1
ATOM 4244 N N . VAL B 1 239 ? -0.318 71.555 124.804 1.00 26.21 239 VAL B N 1
ATOM 4245 C CA . VAL B 1 239 ? -1.280 71.814 125.844 1.00 27.61 239 VAL B CA 1
ATOM 4246 C C . VAL B 1 239 ? -2.359 70.730 125.786 1.00 30.32 239 VAL B C 1
ATOM 4247 O O . VAL B 1 239 ? -3.066 70.617 124.780 1.00 35.10 239 VAL B O 1
ATOM 4251 N N . PRO B 1 240 ? -2.525 69.950 126.869 1.00 31.00 240 PRO B N 1
ATOM 4252 C CA . PRO B 1 240 ? -3.577 68.951 126.861 1.00 31.93 240 PRO B CA 1
ATOM 4253 C C . PRO B 1 240 ? -4.981 69.498 126.494 1.00 36.03 240 PRO B C 1
ATOM 4254 O O . PRO B 1 240 ? -5.336 70.658 126.791 1.00 35.65 240 PRO B O 1
ATOM 4258 N N . TYR B 1 241 ? -5.778 68.621 125.887 1.00 38.50 241 TYR B N 1
ATOM 4259 C CA . TYR B 1 241 ? -7.023 69.003 125.254 1.00 37.18 241 TYR B CA 1
ATOM 4260 C C . TYR B 1 241 ? -8.163 69.106 126.253 1.00 37.09 241 TYR B C 1
ATOM 4261 O O . TYR B 1 241 ? -8.372 68.189 127.049 1.00 38.41 241 TYR B O 1
ATOM 4270 N N . GLY B 1 242 ? -8.894 70.220 126.202 1.00 38.85 242 GLY B N 1
ATOM 4271 C CA . GLY B 1 242 ? -10.151 70.388 126.959 1.00 39.60 242 GLY B CA 1
ATOM 4272 C C . GLY B 1 242 ? -9.997 70.748 128.422 1.00 43.23 242 GLY B C 1
ATOM 4273 O O . GLY B 1 242 ? -10.958 70.786 129.165 1.00 43.63 242 GLY B O 1
ATOM 4274 N N . ILE B 1 243 ? -8.767 71.051 128.809 1.00 49.35 243 ILE B N 1
ATOM 4275 C CA . ILE B 1 243 ? -8.338 71.224 130.196 1.00 50.24 243 ILE B CA 1
ATOM 4276 C C . ILE B 1 243 ? -8.278 72.687 130.629 1.00 47.13 243 ILE B C 1
ATOM 4277 O O . ILE B 1 243 ? -8.456 73.000 131.788 1.00 45.71 243 ILE B O 1
ATOM 4282 N N . THR B 1 244 ? -7.981 73.582 129.705 1.00 48.84 244 THR B N 1
ATOM 4283 C CA . THR B 1 244 ? -7.737 74.974 130.064 1.00 49.43 244 THR B CA 1
ATOM 4284 C C . THR B 1 244 ? -9.057 75.662 130.326 1.00 50.88 244 THR B C 1
ATOM 4285 O O . THR B 1 244 ? -10.056 75.360 129.687 1.00 50.10 244 THR B O 1
ATOM 4289 N N . THR B 1 245 ? -9.060 76.574 131.281 1.00 54.52 245 THR B N 1
ATOM 4290 C CA . THR B 1 245 ? -10.267 77.306 131.612 1.00 60.38 245 THR B CA 1
ATOM 4291 C C . THR B 1 245 ? -10.096 78.743 131.152 1.00 64.71 245 THR B C 1
ATOM 4292 O O . THR B 1 245 ? -8.953 79.230 131.043 1.00 66.18 245 THR B O 1
ATOM 4296 N N . PRO B 1 246 ? -11.225 79.436 130.904 1.00 69.19 246 PRO B N 1
ATOM 4297 C CA . PRO B 1 246 ? -11.218 80.887 130.626 1.00 69.25 246 PRO B CA 1
ATOM 4298 C C . PRO B 1 246 ? -10.405 81.802 131.596 1.00 69.48 246 PRO B C 1
ATOM 4299 O O . PRO B 1 246 ? -10.105 82.929 131.225 1.00 62.51 246 PRO B O 1
ATOM 4303 N N . ASP B 1 247 ? -10.022 81.320 132.789 1.00 72.45 247 ASP B N 1
ATOM 4304 C CA . ASP B 1 247 ? -9.108 82.058 133.707 1.00 75.08 247 ASP B CA 1
ATOM 4305 C C . ASP B 1 247 ? -7.721 82.391 133.133 1.00 76.02 247 ASP B C 1
ATOM 4306 O O . ASP B 1 247 ? -7.044 83.294 133.633 1.00 64.88 247 ASP B O 1
ATOM 4311 N N . GLN B 1 248 ? -7.286 81.613 132.140 1.00 79.90 248 GLN B N 1
ATOM 4312 C CA . GLN B 1 248 ? -5.991 81.806 131.493 1.00 74.83 248 GLN B CA 1
ATOM 4313 C C . GLN B 1 248 ? -6.214 81.939 129.997 1.00 69.62 248 GLN B C 1
ATOM 4314 O O . GLN B 1 248 ? -6.139 80.951 129.271 1.00 67.21 248 GLN B O 1
ATOM 4320 N N . PRO B 1 249 ? -6.492 83.168 129.538 1.00 61.74 249 PRO B N 1
ATOM 4321 C CA . PRO B 1 249 ? -6.837 83.422 128.158 1.00 55.16 249 PRO B CA 1
ATOM 4322 C C . PRO B 1 249 ? -5.726 83.093 127.133 1.00 51.19 249 PRO B C 1
ATOM 4323 O O . PRO B 1 249 ? -6.060 82.739 126.014 1.00 52.03 249 PRO B O 1
ATOM 4327 N N . ASN B 1 250 ? -4.445 83.193 127.485 1.00 46.46 250 ASN B N 1
ATOM 4328 C CA . ASN B 1 250 ? -3.372 82.971 126.499 1.00 45.67 250 ASN B CA 1
ATOM 4329 C C . ASN B 1 250 ? -3.033 81.530 126.174 1.00 43.83 250 ASN B C 1
ATOM 4330 O O . ASN B 1 250 ? -2.272 81.262 125.240 1.00 50.28 250 ASN B O 1
ATOM 4335 N N . ILE B 1 251 ? -3.589 80.608 126.932 1.00 38.21 251 ILE B N 1
ATOM 4336 C CA . ILE B 1 251 ? -3.361 79.196 126.722 1.00 37.02 251 ILE B CA 1
ATOM 4337 C C . ILE B 1 251 ? -4.554 78.577 126.004 1.00 35.89 251 ILE B C 1
ATOM 4338 O O . ILE B 1 251 ? -5.692 78.941 126.275 1.00 36.58 251 ILE B O 1
ATOM 4343 N N . SER B 1 252 ? -4.291 77.628 125.111 1.00 34.63 252 SER B N 1
ATOM 4344 C CA . SER B 1 252 ? -5.345 76.964 124.350 1.00 33.95 252 SER B CA 1
ATOM 4345 C C . SER B 1 252 ? -4.949 75.523 124.138 1.00 33.93 252 SER B C 1
ATOM 4346 O O . SER B 1 252 ? -3.770 75.201 124.143 1.00 36.62 252 SER B O 1
ATOM 4349 N N . SER B 1 253 ? -5.925 74.644 123.953 1.00 34.24 253 SER B N 1
ATOM 4350 C CA . SER B 1 253 ? -5.633 73.239 123.672 1.00 34.51 253 SER B CA 1
ATOM 4351 C C . SER B 1 253 ? -4.814 73.101 122.400 1.00 33.67 253 SER B C 1
ATOM 4352 O O . SER B 1 253 ? -5.028 73.828 121.439 1.00 31.50 253 SER B O 1
ATOM 4355 N N . THR B 1 254 ? -3.872 72.174 122.389 1.00 32.83 254 THR B N 1
ATOM 4356 C CA . THR B 1 254 ? -3.168 71.885 121.166 1.00 33.06 254 THR B CA 1
ATOM 4357 C C . THR B 1 254 ? -4.095 71.130 120.228 1.00 35.07 254 THR B C 1
ATOM 4358 O O . THR B 1 254 ? -4.605 70.072 120.595 1.00 36.28 254 THR B O 1
ATOM 4362 N N . ARG B 1 255 ? -4.284 71.660 119.013 1.00 38.26 255 ARG B N 1
ATOM 4363 C CA . ARG B 1 255 ? -5.136 71.034 117.980 1.00 39.06 255 ARG B CA 1
ATOM 4364 C C . ARG B 1 255 ? -4.359 70.041 117.115 1.00 36.14 255 ARG B C 1
ATOM 4365 O O . ARG B 1 255 ? -4.889 68.963 116.758 1.00 39.16 255 ARG B O 1
ATOM 4373 N N . TRP B 1 256 ? -3.146 70.444 116.717 1.00 32.13 256 TRP B N 1
ATOM 4374 C CA . TRP B 1 256 ? -2.238 69.563 115.957 1.00 30.94 256 TRP B CA 1
ATOM 4375 C C . TRP B 1 256 ? -0.761 69.933 116.081 1.00 28.90 256 TRP B C 1
ATOM 4376 O O . TRP B 1 256 ? -0.402 70.954 116.636 1.00 26.27 256 TRP B O 1
ATOM 4387 N N . ARG B 1 257 ? 0.082 69.035 115.587 1.00 28.94 257 ARG B N 1
ATOM 4388 C CA . ARG B 1 257 ? 1.518 69.211 115.619 1.00 27.72 257 ARG B CA 1
ATOM 4389 C C . ARG B 1 257 ? 2.114 68.920 114.274 1.00 27.60 257 ARG B C 1
ATOM 4390 O O . ARG B 1 257 ? 1.591 68.158 113.468 1.00 26.82 257 ARG B O 1
ATOM 4398 N N . THR B 1 258 ? 3.229 69.567 114.036 1.00 27.91 258 THR B N 1
ATOM 4399 C CA . THR B 1 258 ? 3.932 69.438 112.818 1.00 28.33 258 THR B CA 1
ATOM 4400 C C . THR B 1 258 ? 5.387 69.203 113.162 1.00 29.05 258 THR B C 1
ATOM 4401 O O . THR B 1 258 ? 5.873 69.739 114.149 1.00 31.37 258 THR B O 1
ATOM 4405 N N . VAL B 1 259 ? 6.072 68.387 112.366 1.00 28.86 259 VAL B N 1
ATOM 4406 C CA . VAL B 1 259 ? 7.521 68.248 112.447 1.00 26.58 259 VAL B CA 1
ATOM 4407 C C . VAL B 1 259 ? 8.086 68.307 111.044 1.00 26.97 259 VAL B C 1
ATOM 4408 O O . VAL B 1 259 ? 7.664 67.573 110.156 1.00 25.84 259 VAL B O 1
ATOM 4412 N N . ILE B 1 260 ? 9.047 69.201 110.854 1.00 29.53 260 ILE B N 1
ATOM 4413 C CA . ILE B 1 260 ? 9.679 69.433 109.563 1.00 29.58 260 ILE B CA 1
ATOM 4414 C C . ILE B 1 260 ? 11.088 68.861 109.585 1.00 30.25 260 ILE B C 1
ATOM 4415 O O . ILE B 1 260 ? 11.885 69.277 110.406 1.00 33.88 260 ILE B O 1
ATOM 4420 N N . ASP B 1 261 ? 11.367 67.889 108.713 1.00 30.57 261 ASP B N 1
ATOM 4421 C CA . ASP B 1 261 ? 12.711 67.342 108.529 1.00 29.85 261 ASP B CA 1
ATOM 4422 C C . ASP B 1 261 ? 13.376 68.112 107.399 1.00 31.23 261 ASP B C 1
ATOM 4423 O O . ASP B 1 261 ? 13.118 67.861 106.221 1.00 31.97 261 ASP B O 1
ATOM 4428 N N . HIS B 1 262 ? 14.253 69.047 107.758 1.00 32.33 262 HIS B N 1
ATOM 4429 C CA . HIS B 1 262 ? 14.856 69.962 106.785 1.00 30.76 262 HIS B CA 1
ATOM 4430 C C . HIS B 1 262 ? 15.764 69.238 105.800 1.00 32.13 262 HIS B C 1
ATOM 4431 O O . HIS B 1 262 ? 15.750 69.522 104.604 1.00 37.28 262 HIS B O 1
ATOM 4438 N N . LYS B 1 263 ? 16.553 68.306 106.301 1.00 31.60 263 LYS B N 1
ATOM 4439 C CA . LYS B 1 263 ? 17.455 67.554 105.459 1.00 33.16 263 LYS B CA 1
ATOM 4440 C C . LYS B 1 263 ? 16.722 66.712 104.405 1.00 32.50 263 LYS B C 1
ATOM 4441 O O . LYS B 1 263 ? 16.993 66.841 103.212 1.00 31.90 263 LYS B O 1
ATOM 4447 N N . ARG B 1 264 ? 15.806 65.863 104.852 1.00 31.48 264 ARG B N 1
ATOM 4448 C CA . ARG B 1 264 ? 15.152 64.886 103.973 1.00 32.49 264 ARG B CA 1
ATOM 4449 C C . ARG B 1 264 ? 13.877 65.400 103.338 1.00 32.62 264 ARG B C 1
ATOM 4450 O O . ARG B 1 264 ? 13.246 64.709 102.541 1.00 30.67 264 ARG B O 1
ATOM 4458 N N . LYS B 1 265 ? 13.503 66.625 103.698 1.00 34.69 265 LYS B N 1
ATOM 4459 C CA . LYS B 1 265 ? 12.333 67.302 103.131 1.00 33.75 265 LYS B CA 1
ATOM 4460 C C . LYS B 1 265 ? 11.035 66.549 103.402 1.00 30.58 265 LYS B C 1
ATOM 4461 O O . LYS B 1 265 ? 10.270 66.269 102.502 1.00 31.22 265 LYS B O 1
ATOM 4467 N N . LEU B 1 266 ? 10.807 66.237 104.662 1.00 29.00 266 LEU B N 1
ATOM 4468 C CA . LEU B 1 266 ? 9.597 65.577 105.090 1.00 28.81 266 LEU B CA 1
ATOM 4469 C C . LEU B 1 266 ? 8.783 66.524 105.985 1.00 29.17 266 LEU B C 1
ATOM 4470 O O . LEU B 1 266 ? 9.326 67.205 106.857 1.00 29.68 266 LEU B O 1
ATOM 4475 N N . TYR B 1 267 ? 7.477 66.538 105.764 1.00 28.38 267 TYR B N 1
ATOM 4476 C CA . TYR B 1 267 ? 6.536 67.284 106.575 1.00 28.05 267 TYR B CA 1
ATOM 4477 C C . TYR B 1 267 ? 5.625 66.302 107.303 1.00 28.52 267 TYR B C 1
ATOM 4478 O O . TYR B 1 267 ? 4.741 65.712 106.682 1.00 30.62 267 TYR B O 1
ATOM 4487 N N . PHE B 1 268 ? 5.838 66.123 108.604 1.00 27.93 268 PHE B N 1
ATOM 4488 C CA . PHE B 1 268 ? 4.990 65.256 109.416 1.00 26.50 268 PHE B CA 1
ATOM 4489 C C . PHE B 1 268 ? 3.843 66.051 110.036 1.00 28.59 268 PHE B C 1
ATOM 4490 O O . PHE B 1 268 ? 4.016 67.189 110.461 1.00 27.46 268 PHE B O 1
ATOM 4498 N N . PHE B 1 269 ? 2.661 65.435 110.102 1.00 31.02 269 PHE B N 1
ATOM 4499 C CA . PHE B 1 269 ? 1.464 66.060 110.690 1.00 29.27 269 PHE B CA 1
ATOM 4500 C C . PHE B 1 269 ? 0.775 65.101 111.635 1.00 30.83 269 PHE B C 1
ATOM 4501 O O . PHE B 1 269 ? 0.654 63.911 111.339 1.00 30.53 269 PHE B O 1
ATOM 4509 N N . GLU B 1 270 ? 0.323 65.632 112.772 1.00 34.66 270 GLU B N 1
ATOM 4510 C CA . GLU B 1 270 ? -0.403 64.836 113.762 1.00 35.89 270 GLU B CA 1
ATOM 4511 C C . GLU B 1 270 ? -1.590 65.577 114.327 1.00 35.32 270 GLU B C 1
ATOM 4512 O O . GLU B 1 270 ? -1.475 66.750 114.660 1.00 35.52 270 GLU B O 1
ATOM 4518 N N . SER B 1 271 ? -2.720 64.890 114.468 1.00 33.63 271 SER B N 1
ATOM 4519 C CA . SER B 1 271 ? -3.905 65.496 115.069 1.00 32.73 271 SER B CA 1
ATOM 4520 C C . SER B 1 271 ? -4.040 65.137 116.541 1.00 32.86 271 SER B C 1
ATOM 4521 O O . SER B 1 271 ? -3.733 64.029 116.958 1.00 33.64 271 SER B O 1
ATOM 4524 N N . ALA B 1 272 ? -4.499 66.088 117.330 1.00 33.99 272 ALA B N 1
ATOM 4525 C CA . ALA B 1 272 ? -4.861 65.817 118.709 1.00 35.12 272 ALA B CA 1
ATOM 4526 C C . ALA B 1 272 ? -6.303 65.297 118.820 1.00 36.36 272 ALA B C 1
ATOM 4527 O O . ALA B 1 272 ? -6.634 64.573 119.757 1.00 42.89 272 ALA B O 1
ATOM 4529 N N . LEU B 1 273 ? -7.168 65.668 117.890 1.00 36.26 273 LEU B N 1
ATOM 4530 C CA . LEU B 1 273 ? -8.574 65.282 117.979 1.00 37.22 273 LEU B CA 1
ATOM 4531 C C . LEU B 1 273 ? -8.926 63.964 117.349 1.00 36.12 273 LEU B C 1
ATOM 4532 O O . LEU B 1 273 ? -9.959 63.389 117.664 1.00 33.39 273 LEU B O 1
ATOM 4537 N N . THR B 1 274 ? -8.117 63.534 116.398 1.00 35.78 274 THR B N 1
ATOM 4538 C CA . THR B 1 274 ? -8.295 62.235 115.790 1.00 33.31 274 THR B CA 1
ATOM 4539 C C . THR B 1 274 ? -6.948 61.544 115.877 1.00 32.78 274 THR B C 1
ATOM 4540 O O . THR B 1 274 ? -5.907 62.190 115.709 1.00 32.15 274 THR B O 1
ATOM 4544 N N . PRO B 1 275 ? -6.951 60.239 116.163 1.00 32.50 275 PRO B N 1
ATOM 4545 C CA . PRO B 1 275 ? -5.712 59.474 115.996 1.00 33.22 275 PRO B CA 1
ATOM 4546 C C . PRO B 1 275 ? -5.352 59.431 114.517 1.00 34.58 275 PRO B C 1
ATOM 4547 O O . PRO B 1 275 ? -5.951 58.692 113.728 1.00 38.09 275 PRO B O 1
ATOM 4551 N N . ASN B 1 276 ? -4.397 60.259 114.147 1.00 33.26 276 ASN B N 1
ATOM 4552 C CA . ASN B 1 276 ? -4.097 60.492 112.766 1.00 32.27 276 ASN B CA 1
ATOM 4553 C C . ASN B 1 276 ? -2.680 61.082 112.664 1.00 31.90 276 ASN B C 1
ATOM 4554 O O . ASN B 1 276 ? -2.450 62.226 113.006 1.00 29.99 276 ASN B O 1
ATOM 4559 N N . VAL B 1 277 ? -1.738 60.280 112.198 1.00 33.40 277 VAL B N 1
ATOM 4560 C CA . VAL B 1 277 ? -0.364 60.743 112.023 1.00 31.77 277 VAL B CA 1
ATOM 4561 C C . VAL B 1 277 ? 0.265 60.193 110.715 1.00 31.14 277 VAL B C 1
ATOM 4562 O O . VAL B 1 277 ? 0.148 59.003 110.393 1.00 32.73 277 VAL B O 1
ATOM 4566 N N . PHE B 1 278 ? 0.893 61.085 109.960 1.00 29.26 278 PHE B N 1
ATOM 4567 C CA . PHE B 1 278 ? 1.432 60.746 108.636 1.00 28.90 278 PHE B CA 1
ATOM 4568 C C . PHE B 1 278 ? 2.411 61.816 108.229 1.00 29.27 278 PHE B C 1
ATOM 4569 O O . PHE B 1 278 ? 2.627 62.783 108.964 1.00 28.84 278 PHE B O 1
ATOM 4577 N N . TRP B 1 279 ? 2.994 61.659 107.052 1.00 29.11 279 TRP B N 1
ATOM 4578 C CA . TRP B 1 279 ? 3.867 62.697 106.540 1.00 29.48 279 TRP B CA 1
ATOM 4579 C C . TRP B 1 279 ? 3.827 62.792 105.026 1.00 31.14 279 TRP B C 1
ATOM 4580 O O . TRP B 1 279 ? 3.383 61.871 104.344 1.00 31.15 279 TRP B O 1
ATOM 4591 N N . ILE B 1 280 ? 4.263 63.945 104.526 1.00 30.65 280 ILE B N 1
ATOM 4592 C CA . ILE B 1 280 ? 4.400 64.174 103.113 1.00 30.18 280 ILE B CA 1
ATOM 4593 C C . ILE B 1 280 ? 5.886 64.199 102.786 1.00 31.58 280 ILE B C 1
ATOM 4594 O O . ILE B 1 280 ? 6.659 64.876 103.447 1.00 30.50 280 ILE B O 1
ATOM 4599 N N . ASP B 1 281 ? 6.260 63.468 101.748 1.00 32.80 281 ASP B N 1
ATOM 4600 C CA . ASP B 1 281 ? 7.619 63.438 101.270 1.00 34.01 281 ASP B CA 1
ATOM 4601 C C . ASP B 1 281 ? 7.759 64.354 100.059 1.00 33.62 281 ASP B C 1
ATOM 4602 O O . ASP B 1 281 ? 7.264 64.030 98.980 1.00 32.46 281 ASP B O 1
ATOM 4607 N N . MET B 1 282 ? 8.449 65.477 100.231 1.00 32.19 282 MET B N 1
ATOM 4608 C CA . MET B 1 282 ? 8.604 66.461 99.155 1.00 31.96 282 MET B CA 1
ATOM 4609 C C . MET B 1 282 ? 9.444 65.951 97.983 1.00 31.59 282 MET B C 1
ATOM 4610 O O . MET B 1 282 ? 9.265 66.413 96.854 1.00 31.71 282 MET B O 1
ATOM 4615 N N . THR B 1 283 ? 10.332 64.987 98.239 1.00 29.97 283 THR B N 1
ATOM 4616 C CA . THR B 1 283 ? 11.167 64.423 97.180 1.00 29.29 283 THR B CA 1
ATOM 4617 C C . THR B 1 283 ? 10.382 63.582 96.148 1.00 30.47 283 THR B C 1
ATOM 4618 O O . THR B 1 283 ? 10.921 63.228 95.111 1.00 31.41 283 THR B O 1
ATOM 4622 N N . LYS B 1 284 ? 9.136 63.220 96.448 1.00 31.79 284 LYS B N 1
ATOM 4623 C CA . LYS B 1 284 ? 8.306 62.470 95.517 1.00 32.96 284 LYS B CA 1
ATOM 4624 C C . LYS B 1 284 ? 7.202 63.328 94.930 1.00 34.07 284 LYS B C 1
ATOM 4625 O O . LYS B 1 284 ? 6.304 62.824 94.254 1.00 33.84 284 LYS B O 1
ATOM 4631 N N . LEU B 1 285 ? 7.246 64.621 95.197 1.00 35.72 285 LEU B N 1
ATOM 4632 C CA . LEU B 1 285 ? 6.243 65.526 94.643 1.00 39.24 285 LEU B CA 1
ATOM 4633 C C . LEU B 1 285 ? 6.789 66.140 93.363 1.00 41.85 285 LEU B C 1
ATOM 4634 O O . LEU B 1 285 ? 7.995 66.339 93.231 1.00 42.43 285 LEU B O 1
ATOM 4639 N N . ASP B 1 286 ? 5.904 66.436 92.417 1.00 42.44 286 ASP B N 1
ATOM 4640 C CA . ASP B 1 286 ? 6.286 67.178 91.210 1.00 40.33 286 ASP B CA 1
ATOM 4641 C C . ASP B 1 286 ? 5.983 68.627 91.491 1.00 38.60 286 ASP B C 1
ATOM 4642 O O . ASP B 1 286 ? 4.818 69.042 91.461 1.00 37.05 286 ASP B O 1
ATOM 4647 N N . LEU B 1 287 ? 7.031 69.393 91.769 1.00 38.88 287 LEU B N 1
ATOM 4648 C CA . LEU B 1 287 ? 6.880 70.824 92.066 1.00 38.50 287 LEU B CA 1
ATOM 4649 C C . LEU B 1 287 ? 7.282 71.720 90.898 1.00 39.35 287 LEU B C 1
ATOM 4650 O O . LEU B 1 287 ? 7.468 72.894 91.083 1.00 40.69 287 LEU B O 1
ATOM 4655 N N . SER B 1 288 ? 7.399 71.158 89.699 1.00 44.07 288 SER B N 1
ATOM 4656 C CA . SER B 1 288 ? 7.786 71.904 88.498 1.00 46.81 288 SER B CA 1
ATOM 4657 C C . SER B 1 288 ? 6.628 72.748 87.963 1.00 48.92 288 SER B C 1
ATOM 4658 O O . SER B 1 288 ? 5.475 72.381 88.125 1.00 43.14 288 SER B O 1
ATOM 4661 N N . LYS B 1 289 ? 6.954 73.869 87.318 1.00 52.19 289 LYS B N 1
ATOM 4662 C CA . LYS B 1 289 ? 5.959 74.694 86.625 1.00 55.43 289 LYS B CA 1
ATOM 4663 C C . LYS B 1 289 ? 5.316 73.951 85.496 1.00 48.72 289 LYS B C 1
ATOM 4664 O O . LYS B 1 289 ? 4.129 74.101 85.218 1.00 45.36 289 LYS B O 1
ATOM 4670 N N . GLU B 1 290 ? 6.148 73.179 84.817 1.00 46.18 290 GLU B N 1
ATOM 4671 C CA . GLU B 1 290 ? 5.776 72.554 83.556 1.00 45.66 290 GLU B CA 1
ATOM 4672 C C . GLU B 1 290 ? 4.668 71.515 83.701 1.00 44.78 290 GLU B C 1
ATOM 4673 O O . GLU B 1 290 ? 3.739 71.506 82.908 1.00 42.79 290 GLU B O 1
ATOM 4679 N N . THR B 1 291 ? 4.777 70.654 84.720 1.00 42.45 291 THR B N 1
ATOM 4680 C CA . THR B 1 291 ? 3.780 69.611 84.965 1.00 39.25 291 THR B CA 1
ATOM 4681 C C . THR B 1 291 ? 3.210 69.531 86.383 1.00 36.86 291 THR B C 1
ATOM 4682 O O . THR B 1 291 ? 2.307 68.755 86.629 1.00 33.77 291 THR B O 1
ATOM 4686 N N . GLY B 1 292 ? 3.710 70.328 87.316 1.00 35.53 292 GLY B N 1
ATOM 4687 C CA . GLY B 1 292 ? 3.265 70.203 88.698 1.00 32.99 292 GLY B CA 1
ATOM 4688 C C . GLY B 1 292 ? 1.876 70.754 88.936 1.00 32.32 292 GLY B C 1
ATOM 4689 O O . GLY B 1 292 ? 1.517 71.819 88.462 1.00 30.59 292 GLY B O 1
ATOM 4690 N N . ALA B 1 293 ? 1.087 70.004 89.683 1.00 34.33 293 ALA B N 1
ATOM 4691 C CA . ALA B 1 293 ? -0.282 70.379 89.987 1.00 34.03 293 ALA B CA 1
ATOM 4692 C C . ALA B 1 293 ? -0.394 70.881 91.424 1.00 34.81 293 ALA B C 1
ATOM 4693 O O . ALA B 1 293 ? 0.343 70.443 92.318 1.00 36.13 293 ALA B O 1
ATOM 4695 N N . VAL B 1 294 ? -1.327 71.799 91.633 1.00 33.86 294 VAL B N 1
ATOM 4696 C CA . VAL B 1 294 ? -1.752 72.155 92.963 1.00 33.54 294 VAL B CA 1
ATOM 4697 C C . VAL B 1 294 ? -2.563 70.982 93.498 1.00 33.84 294 VAL B C 1
ATOM 4698 O O . VAL B 1 294 ? -3.487 70.517 92.845 1.00 30.44 294 VAL B O 1
ATOM 4702 N N . LYS B 1 295 ? -2.194 70.510 94.686 1.00 37.85 295 LYS B N 1
ATOM 4703 C CA . LYS B 1 295 ? -2.870 69.387 95.321 1.00 39.09 295 LYS B CA 1
ATOM 4704 C C . LYS B 1 295 ? -3.224 69.678 96.767 1.00 39.78 295 LYS B C 1
ATOM 4705 O O . LYS B 1 295 ? -2.543 70.434 97.450 1.00 37.73 295 LYS B O 1
ATOM 4711 N N . LYS B 1 296 ? -4.258 68.993 97.233 1.00 42.25 296 LYS B N 1
ATOM 4712 C CA . LYS B 1 296 ? -4.773 69.138 98.579 1.00 43.68 296 LYS B CA 1
ATOM 4713 C C . LYS B 1 296 ? -4.918 67.761 99.212 1.00 45.96 296 LYS B C 1
ATOM 4714 O O . LYS B 1 296 ? -5.285 66.800 98.527 1.00 43.28 296 LYS B O 1
ATOM 4720 N N . LEU B 1 297 ? -4.611 67.669 100.514 1.00 48.48 297 LEU B N 1
ATOM 4721 C CA . LEU B 1 297 ? -4.934 66.492 101.323 1.00 44.62 297 LEU B CA 1
ATOM 4722 C C . LEU B 1 297 ? -6.066 66.903 102.235 1.00 43.03 297 LEU B C 1
ATOM 4723 O O . LEU B 1 297 ? -5.898 67.791 103.068 1.00 42.31 297 LEU B O 1
ATOM 4728 N N . ASP B 1 298 ? -7.232 66.286 102.045 1.00 43.75 298 ASP B N 1
ATOM 4729 C CA . ASP B 1 298 ? -8.452 66.690 102.761 1.00 42.66 298 ASP B CA 1
ATOM 4730 C C . ASP B 1 298 ? -8.492 65.970 104.089 1.00 41.78 298 ASP B C 1
ATOM 4731 O O . ASP B 1 298 ? -8.600 64.750 104.136 1.00 38.96 298 ASP B O 1
ATOM 4736 N N . LEU B 1 299 ? -8.309 66.718 105.172 1.00 42.82 299 LEU B N 1
ATOM 4737 C CA . LEU B 1 299 ? -8.258 66.120 106.509 1.00 41.50 299 LEU B CA 1
ATOM 4738 C C . LEU B 1 299 ? -9.627 66.092 107.136 1.00 40.21 299 LEU B C 1
ATOM 4739 O O . LEU B 1 299 ? -9.906 65.221 107.952 1.00 41.77 299 LEU B O 1
ATOM 4744 N N . GLY B 1 300 ? -10.446 67.082 106.784 1.00 39.81 300 GLY B N 1
ATOM 4745 C CA . GLY B 1 300 ? -11.789 67.204 107.303 1.00 40.83 300 GLY B CA 1
ATOM 4746 C C . GLY B 1 300 ? -11.784 67.853 108.664 1.00 39.71 300 GLY B C 1
ATOM 4747 O O . GLY B 1 300 ? -10.746 68.035 109.266 1.00 37.45 300 GLY B O 1
ATOM 4748 N N . ALA B 1 301 ? -12.969 68.197 109.146 1.00 42.45 301 ALA B N 1
ATOM 4749 C CA . ALA B 1 301 ? -13.141 68.805 110.457 1.00 43.25 301 ALA B CA 1
ATOM 4750 C C . ALA B 1 301 ? -12.504 67.926 111.547 1.00 47.89 301 ALA B C 1
ATOM 4751 O O . ALA B 1 301 ? -12.794 66.725 111.619 1.00 50.13 301 ALA B O 1
ATOM 4753 N N . ASN B 1 302 ? -11.652 68.531 112.386 1.00 45.30 302 ASN B N 1
ATOM 4754 C CA . ASN B 1 302 ? -10.873 67.804 113.403 1.00 43.21 302 ASN B CA 1
ATOM 4755 C C . ASN B 1 302 ? -10.046 66.637 112.848 1.00 41.78 302 ASN B C 1
ATOM 4756 O O . ASN B 1 302 ? -9.744 65.681 113.555 1.00 38.52 302 ASN B O 1
ATOM 4761 N N . GLN B 1 303 ? -9.671 66.735 111.577 1.00 42.41 303 GLN B N 1
ATOM 4762 C CA . GLN B 1 303 ? -8.837 65.729 110.918 1.00 42.11 303 GLN B CA 1
ATOM 4763 C C . GLN B 1 303 ? -9.413 64.331 111.042 1.00 42.30 303 GLN B C 1
ATOM 4764 O O . GLN B 1 303 ? -8.692 63.385 111.346 1.00 43.24 303 GLN B O 1
ATOM 4770 N N . ILE B 1 304 ? -10.713 64.206 110.786 1.00 46.30 304 ILE B N 1
ATOM 4771 C CA . ILE B 1 304 ? -11.388 62.912 110.873 1.00 50.11 304 ILE B CA 1
ATOM 4772 C C . ILE B 1 304 ? -10.931 61.954 109.780 1.00 46.36 304 ILE B C 1
ATOM 4773 O O . ILE B 1 304 ? -11.000 60.742 109.953 1.00 43.49 304 ILE B O 1
ATOM 4778 N N . HIS B 1 305 ? -10.475 62.495 108.653 1.00 46.10 305 HIS B N 1
ATOM 4779 C CA . HIS B 1 305 ? -10.000 61.655 107.545 1.00 45.41 305 HIS B CA 1
ATOM 4780 C C . HIS B 1 305 ? -8.573 61.193 107.862 1.00 42.23 305 HIS B C 1
ATOM 4781 O O . HIS B 1 305 ? -7.638 61.977 107.866 1.00 41.57 305 HIS B O 1
ATOM 4788 N N . ILE B 1 306 ? -8.437 59.910 108.132 1.00 38.52 306 ILE B N 1
ATOM 4789 C CA . ILE B 1 306 ? -7.189 59.351 108.596 1.00 37.44 306 ILE B CA 1
ATOM 4790 C C . ILE B 1 306 ? -6.266 58.918 107.463 1.00 33.85 306 ILE B C 1
ATOM 4791 O O . ILE B 1 306 ? -6.679 58.254 106.522 1.00 36.41 306 ILE B O 1
ATOM 4796 N N . TYR B 1 307 ? -5.003 59.272 107.596 1.00 29.67 307 TYR B N 1
ATOM 4797 C CA . TYR B 1 307 ? -3.983 58.776 106.726 1.00 28.22 307 TYR B CA 1
ATOM 4798 C C . TYR B 1 307 ? -2.832 58.222 107.565 1.00 28.82 307 TYR B C 1
ATOM 4799 O O . TYR B 1 307 ? -2.872 58.231 108.796 1.00 32.17 307 TYR B O 1
ATOM 4808 N N . SER B 1 308 ? -1.820 57.696 106.912 1.00 29.70 308 SER B N 1
ATOM 4809 C CA . SER B 1 308 ? -0.723 57.106 107.642 1.00 32.51 308 SER B CA 1
ATOM 4810 C C . SER B 1 308 ? 0.442 56.941 106.726 1.00 33.98 308 SER B C 1
ATOM 4811 O O . SER B 1 308 ? 0.264 56.927 105.512 1.00 36.91 308 SER B O 1
ATOM 4814 N N . GLY B 1 309 ? 1.624 56.790 107.312 1.00 34.80 309 GLY B N 1
ATOM 4815 C CA . GLY B 1 309 ? 2.851 56.652 106.547 1.00 34.48 309 GLY B CA 1
ATOM 4816 C C . GLY B 1 309 ? 3.038 57.843 105.650 1.00 37.97 309 GLY B C 1
ATOM 4817 O O . GLY B 1 309 ? 2.638 58.968 105.975 1.00 42.14 309 GLY B O 1
ATOM 4818 N N . MET B 1 310 ? 3.654 57.602 104.502 1.00 40.67 310 MET B N 1
ATOM 4819 C CA . MET B 1 310 ? 3.745 58.609 103.496 1.00 40.84 310 MET B CA 1
ATOM 4820 C C . MET B 1 310 ? 2.420 58.680 102.797 1.00 37.47 310 MET B C 1
ATOM 4821 O O . MET B 1 310 ? 2.053 57.778 102.053 1.00 34.14 310 MET B O 1
ATOM 4826 N N . ALA B 1 311 ? 1.764 59.812 102.966 1.00 34.80 311 ALA B N 1
ATOM 4827 C CA . ALA B 1 311 ? 0.425 59.983 102.485 1.00 35.54 311 ALA B CA 1
ATOM 4828 C C . ALA B 1 311 ? 0.320 60.649 101.116 1.00 34.30 311 ALA B C 1
ATOM 4829 O O . ALA B 1 311 ? -0.787 61.027 100.713 1.00 33.65 311 ALA B O 1
ATOM 4831 N N . ASN B 1 312 ? 1.427 60.768 100.381 1.00 35.98 312 ASN B N 1
ATOM 4832 C CA . ASN B 1 312 ? 1.400 61.488 99.077 1.00 38.86 312 ASN B CA 1
ATOM 4833 C C . ASN B 1 312 ? 0.279 61.017 98.136 1.00 38.15 312 ASN B C 1
ATOM 4834 O O . ASN B 1 312 ? -0.386 61.843 97.503 1.00 35.24 312 ASN B O 1
ATOM 4839 N N . GLU B 1 313 ? 0.057 59.706 98.063 1.00 39.36 313 GLU B N 1
ATOM 4840 C CA . GLU B 1 313 ? -0.899 59.179 97.100 1.00 40.69 313 GLU B CA 1
ATOM 4841 C C . GLU B 1 313 ? -2.318 59.652 97.384 1.00 38.54 313 GLU B C 1
ATOM 4842 O O . GLU B 1 313 ? -3.166 59.623 96.495 1.00 41.24 313 GLU B O 1
ATOM 4848 N N . SER B 1 314 ? -2.594 60.119 98.595 1.00 38.17 314 SER B N 1
ATOM 4849 C CA . SER B 1 314 ? -3.948 60.607 98.911 1.00 37.92 314 SER B CA 1
ATOM 4850 C C . SER B 1 314 ? -4.155 62.095 98.588 1.00 37.71 314 SER B C 1
ATOM 4851 O O . SER B 1 314 ? -5.261 62.606 98.728 1.00 37.55 314 SER B O 1
ATOM 4854 N N . LEU B 1 315 ? -3.096 62.768 98.134 1.00 38.94 315 LEU B N 1
ATOM 4855 C CA . LEU B 1 315 ? -3.200 64.126 97.615 1.00 38.01 315 LEU B CA 1
ATOM 4856 C C . LEU B 1 315 ? -4.049 64.139 96.343 1.00 38.96 315 LEU B C 1
ATOM 4857 O O . LEU B 1 315 ? -3.920 63.261 95.504 1.00 41.53 315 LEU B O 1
ATOM 4862 N N . LYS B 1 316 ? -4.926 65.127 96.213 1.00 42.57 316 LYS B N 1
ATOM 4863 C CA . LYS B 1 316 ? -5.801 65.264 95.045 1.00 45.29 316 LYS B CA 1
ATOM 4864 C C . LYS B 1 316 ? -5.675 66.627 94.392 1.00 47.30 316 LYS B C 1
ATOM 4865 O O . LYS B 1 316 ? -5.718 67.650 95.086 1.00 52.12 316 LYS B O 1
ATOM 4871 N N . ASP B 1 317 ? -5.517 66.631 93.064 1.00 46.73 317 ASP B N 1
ATOM 4872 C CA . ASP B 1 317 ? -5.522 67.865 92.265 1.00 47.68 317 ASP B CA 1
ATOM 4873 C C . ASP B 1 317 ? -6.728 68.744 92.639 1.00 46.98 317 ASP B C 1
ATOM 4874 O O . ASP B 1 317 ? -7.858 68.306 92.510 1.00 44.50 317 ASP B O 1
ATOM 4879 N N . THR B 1 318 ? -6.478 69.967 93.105 1.00 47.38 318 THR B N 1
ATOM 4880 C CA . THR B 1 318 ? -7.559 70.921 93.416 1.00 50.17 318 THR B CA 1
ATOM 4881 C C . THR B 1 318 ? -7.102 72.336 93.062 1.00 50.73 318 THR B C 1
ATOM 4882 O O . THR B 1 318 ? -5.912 72.632 92.984 1.00 47.93 318 THR B O 1
ATOM 4886 N N . LYS B 1 319 ? -8.072 73.192 92.786 1.00 53.80 319 LYS B N 1
ATOM 4887 C CA . LYS B 1 319 ? -7.790 74.583 92.509 1.00 53.63 319 LYS B CA 1
ATOM 4888 C C . LYS B 1 319 ? -7.362 75.227 93.807 1.00 47.36 319 LYS B C 1
ATOM 4889 O O . LYS B 1 319 ? -7.984 74.997 94.837 1.00 40.04 319 LYS B O 1
ATOM 4895 N N . PRO B 1 320 ? -6.286 76.026 93.762 1.00 46.98 320 PRO B N 1
ATOM 4896 C CA . PRO B 1 320 ? -5.782 76.676 94.969 1.00 46.70 320 PRO B CA 1
ATOM 4897 C C . PRO B 1 320 ? -6.802 77.621 95.534 1.00 44.26 320 PRO B C 1
ATOM 4898 O O . PRO B 1 320 ? -7.526 78.247 94.783 1.00 43.67 320 PRO B O 1
ATOM 4902 N N . PHE B 1 321 ? -6.871 77.687 96.854 1.00 43.80 321 PHE B N 1
ATOM 4903 C CA . PHE B 1 321 ? -7.807 78.552 97.516 1.00 44.37 321 PHE B CA 1
ATOM 4904 C C . PHE B 1 321 ? -7.363 79.984 97.379 1.00 44.90 321 PHE B C 1
ATOM 4905 O O . PHE B 1 321 ? -6.194 80.263 97.113 1.00 41.91 321 PHE B O 1
ATOM 4913 N N . LYS B 1 322 ? -8.320 80.884 97.583 1.00 52.20 322 LYS B N 1
ATOM 4914 C CA . LYS B 1 322 ? -8.072 82.336 97.567 1.00 56.50 322 LYS B CA 1
ATOM 4915 C C . LYS B 1 322 ? -7.807 82.814 98.994 1.00 52.67 322 LYS B C 1
ATOM 4916 O O . LYS B 1 322 ? -8.610 82.593 99.909 1.00 49.42 322 LYS B O 1
ATOM 4922 N N . PHE B 1 323 ? -6.649 83.433 99.171 1.00 48.29 323 PHE B N 1
ATOM 4923 C CA . PHE B 1 323 ? -6.292 84.006 100.442 1.00 48.10 323 PHE B CA 1
ATOM 4924 C C . PHE B 1 323 ? -7.308 85.057 100.848 1.00 47.93 323 PHE B C 1
ATOM 4925 O O . PHE B 1 323 ? -7.815 85.791 100.019 1.00 50.29 323 PHE B O 1
ATOM 4933 N N . LEU B 1 324 ? -7.573 85.116 102.140 1.00 49.79 324 LEU B N 1
ATOM 4934 C CA . LEU B 1 324 ? -8.440 86.107 102.726 1.00 51.00 324 LEU B CA 1
ATOM 4935 C C . LEU B 1 324 ? -7.797 87.506 102.617 1.00 54.95 324 LEU B C 1
ATOM 4936 O O . LEU B 1 324 ? -6.571 87.644 102.632 1.00 46.21 324 LEU B O 1
ATOM 4941 N N . GLY B 1 325 ? -8.624 88.539 102.447 1.00 63.64 325 GLY B N 1
ATOM 4942 C CA . GLY B 1 325 ? -8.099 89.916 102.236 1.00 69.56 325 GLY B CA 1
ATOM 4943 C C . GLY B 1 325 ? -9.144 90.935 101.765 1.00 75.18 325 GLY B C 1
ATOM 4944 O O . GLY B 1 325 ? -10.321 90.798 102.095 1.00 71.73 325 GLY B O 1
ATOM 4945 N N . LEU B 1 326 ? -8.734 91.928 100.962 1.00 84.15 326 LEU B N 1
ATOM 4946 C CA . LEU B 1 326 ? -9.631 93.010 100.481 1.00 88.34 326 LEU B CA 1
ATOM 4947 C C . LEU B 1 326 ? -10.156 92.825 99.053 1.00 83.97 326 LEU B C 1
ATOM 4948 O O . LEU B 1 326 ? -9.782 91.880 98.369 1.00 72.90 326 LEU B O 1
ATOM 4953 N N . CYS C 1 1 ? 5.888 77.274 166.826 1.00 39.38 1 CYS D N 1
ATOM 4954 C CA . CYS C 1 1 ? 5.743 76.828 165.348 1.00 45.62 1 CYS D CA 1
ATOM 4955 C C . CYS C 1 1 ? 6.871 76.231 164.377 1.00 37.16 1 CYS D C 1
ATOM 4956 O O . CYS C 1 1 ? 6.504 75.618 163.396 1.00 37.31 1 CYS D O 1
ATOM 4959 N N . THR C 1 2 ? 8.165 76.310 164.647 1.00 31.48 2 THR D N 1
ATOM 4960 C CA . THR C 1 2 ? 9.206 75.600 163.831 1.00 27.54 2 THR D CA 1
ATOM 4961 C C . THR C 1 2 ? 10.420 75.117 164.658 1.00 27.07 2 THR D C 1
ATOM 4962 O O . THR C 1 2 ? 11.101 75.889 165.221 1.00 26.35 2 THR D O 1
ATOM 4966 N N . ARG C 1 3 ? 10.709 73.835 164.663 1.00 27.72 3 ARG D N 1
ATOM 4967 C CA . ARG C 1 3 ? 11.790 73.300 165.476 1.00 31.04 3 ARG D CA 1
ATOM 4968 C C . ARG C 1 3 ? 12.747 72.333 164.796 1.00 28.47 3 ARG D C 1
ATOM 4969 O O . ARG C 1 3 ? 12.323 71.537 164.031 1.00 27.66 3 ARG D O 1
ATOM 4977 N N . PHE C 1 4 ? 14.043 72.429 165.058 1.00 24.69 4 PHE D N 1
ATOM 4978 C CA . PHE C 1 4 ? 14.982 71.472 164.492 1.00 24.54 4 PHE D CA 1
ATOM 4979 C C . PHE C 1 4 ? 16.168 71.141 165.374 1.00 24.97 4 PHE D C 1
ATOM 4980 O O . PHE C 1 4 ? 16.542 71.892 166.199 1.00 25.02 4 PHE D O 1
ATOM 4988 N N . VAL C 1 5 ? 16.748 69.978 165.174 1.00 25.91 5 VAL D N 1
ATOM 4989 C CA . VAL C 1 5 ? 17.911 69.539 165.932 1.00 26.47 5 VAL D CA 1
ATOM 4990 C C . VAL C 1 5 ? 19.081 69.355 164.981 1.00 26.04 5 VAL D C 1
ATOM 4991 O O . VAL C 1 5 ? 18.942 68.700 163.959 1.00 25.56 5 VAL D O 1
ATOM 4995 N N . TYR C 1 6 ? 20.218 69.943 165.322 1.00 25.91 6 TYR D N 1
ATOM 4996 C CA . TYR C 1 6 ? 21.458 69.721 164.602 1.00 27.23 6 TYR D CA 1
ATOM 4997 C C . TYR C 1 6 ? 22.358 68.830 165.436 1.00 27.54 6 TYR D C 1
ATOM 4998 O O . TYR C 1 6 ? 22.446 68.999 166.657 1.00 27.50 6 TYR D O 1
ATOM 5007 N N . ILE C 1 7 ? 23.007 67.876 164.773 1.00 28.87 7 ILE D N 1
ATOM 5008 C CA . ILE C 1 7 ? 23.893 66.939 165.431 1.00 30.34 7 ILE D CA 1
ATOM 5009 C C . ILE C 1 7 ? 25.253 67.033 164.791 1.00 32.01 7 ILE D C 1
ATOM 5010 O O . ILE C 1 7 ? 25.445 66.623 163.648 1.00 29.92 7 ILE D O 1
ATOM 5015 N N . GLY C 1 8 ? 26.197 67.593 165.539 1.00 36.48 8 GLY D N 1
ATOM 5016 C CA . GLY C 1 8 ? 27.605 67.650 165.124 1.00 40.36 8 GLY D CA 1
ATOM 5017 C C . GLY C 1 8 ? 28.408 66.542 165.783 1.00 42.00 8 GLY D C 1
ATOM 5018 O O . GLY C 1 8 ? 27.853 65.687 166.473 1.00 41.00 8 GLY D O 1
ATOM 5019 N N . GLU C 1 9 ? 29.718 66.572 165.586 1.00 47.06 9 GLU D N 1
ATOM 5020 C CA . GLU C 1 9 ? 30.599 65.586 166.197 1.00 49.86 9 GLU D CA 1
ATOM 5021 C C . GLU C 1 9 ? 30.832 65.917 167.646 1.00 47.88 9 GLU D C 1
ATOM 5022 O O . GLU C 1 9 ? 30.606 67.045 168.085 1.00 46.96 9 GLU D O 1
ATOM 5028 N N . ASN C 1 10 ? 31.283 64.903 168.369 1.00 47.60 10 ASN D N 1
ATOM 5029 C CA . ASN C 1 10 ? 31.653 65.015 169.768 1.00 50.65 10 ASN D CA 1
ATOM 5030 C C . ASN C 1 10 ? 30.519 65.619 170.597 1.00 46.84 10 ASN D C 1
ATOM 5031 O O . ASN C 1 10 ? 30.741 66.552 171.381 1.00 41.81 10 ASN D O 1
ATOM 5036 N N . ASN C 1 11 ? 29.310 65.085 170.393 1.00 41.92 11 ASN D N 1
ATOM 5037 C CA . ASN C 1 11 ? 28.150 65.468 171.183 1.00 41.62 11 ASN D CA 1
ATOM 5038 C C . ASN C 1 11 ? 27.760 66.932 171.139 1.00 39.71 11 ASN D C 1
ATOM 5039 O O . ASN C 1 11 ? 27.109 67.452 172.048 1.00 38.37 11 ASN D O 1
ATOM 5044 N N . GLN C 1 12 ? 28.139 67.590 170.060 1.00 38.55 12 GLN D N 1
ATOM 5045 C CA . GLN C 1 12 ? 27.788 68.968 169.857 1.00 36.27 12 GLN D CA 1
ATOM 5046 C C . GLN C 1 12 ? 26.401 68.968 169.244 1.00 34.27 12 GLN D C 1
ATOM 5047 O O . GLN C 1 12 ? 26.243 68.913 168.030 1.00 35.05 12 GLN D O 1
ATOM 5053 N N . VAL C 1 13 ? 25.398 68.969 170.103 1.00 32.12 13 VAL D N 1
ATOM 5054 C CA . VAL C 1 13 ? 24.003 68.862 169.687 1.00 31.48 13 VAL D CA 1
ATOM 5055 C C . VAL C 1 13 ? 23.268 70.143 170.033 1.00 30.72 13 VAL D C 1
ATOM 5056 O O . VAL C 1 13 ? 23.509 70.727 171.106 1.00 33.33 13 VAL D O 1
ATOM 5060 N N . MET C 1 14 ? 22.405 70.599 169.133 1.00 28.44 14 MET D N 1
ATOM 5061 C CA . MET C 1 14 ? 21.735 71.883 169.308 1.00 29.65 14 MET D CA 1
ATOM 5062 C C . MET C 1 14 ? 20.326 71.821 168.843 1.00 27.84 14 MET D C 1
ATOM 5063 O O . MET C 1 14 ? 20.059 71.310 167.770 1.00 28.51 14 MET D O 1
ATOM 5068 N N . THR C 1 15 ? 19.421 72.362 169.641 1.00 26.36 15 THR D N 1
ATOM 5069 C CA . THR C 1 15 ? 18.024 72.425 169.254 1.00 26.86 15 THR D CA 1
ATOM 5070 C C . THR C 1 15 ? 17.633 73.881 169.046 1.00 25.72 15 THR D C 1
ATOM 5071 O O . THR C 1 15 ? 17.797 74.700 169.943 1.00 30.48 15 THR D O 1
ATOM 5075 N N . ALA C 1 16 ? 17.065 74.194 167.897 1.00 24.12 16 ALA D N 1
ATOM 5076 C CA . ALA C 1 16 ? 16.568 75.543 167.639 1.00 23.38 16 ALA D CA 1
ATOM 5077 C C . ALA C 1 16 ? 15.072 75.555 167.427 1.00 23.04 16 ALA D C 1
ATOM 5078 O O . ALA C 1 16 ? 14.496 74.610 166.924 1.00 20.56 16 ALA D O 1
ATOM 5080 N N . ARG C 1 17 ? 14.447 76.663 167.789 1.00 25.38 17 ARG D N 1
ATOM 5081 C CA . ARG C 1 17 ? 13.015 76.798 167.582 1.00 27.57 17 ARG D CA 1
ATOM 5082 C C . ARG C 1 17 ? 12.565 78.233 167.309 1.00 30.03 17 ARG D C 1
ATOM 5083 O O . ARG C 1 17 ? 13.076 79.150 167.933 1.00 30.42 17 ARG D O 1
ATOM 5091 N N . SER C 1 18 ? 11.577 78.389 166.419 1.00 30.40 18 SER D N 1
ATOM 5092 C CA . SER C 1 18 ? 10.841 79.630 166.246 1.00 29.98 18 SER D CA 1
ATOM 5093 C C . SER C 1 18 ? 9.457 79.510 166.889 1.00 31.75 18 SER D C 1
ATOM 5094 O O . SER C 1 18 ? 8.828 78.465 166.819 1.00 31.22 18 SER D O 1
ATOM 5097 N N . MET C 1 19 ? 9.007 80.579 167.533 1.00 33.59 19 MET D N 1
ATOM 5098 C CA . MET C 1 19 ? 7.630 80.696 168.042 1.00 34.69 19 MET D CA 1
ATOM 5099 C C . MET C 1 19 ? 6.812 81.566 167.131 1.00 31.16 19 MET D C 1
ATOM 5100 O O . MET C 1 19 ? 7.093 82.746 166.978 1.00 29.60 19 MET D O 1
ATOM 5105 N N . ASP C 1 20 ? 5.784 80.995 166.540 1.00 30.90 20 ASP D N 1
ATOM 5106 C CA . ASP C 1 20 ? 4.929 81.742 165.663 1.00 32.42 20 ASP D CA 1
ATOM 5107 C C . ASP C 1 20 ? 3.577 81.885 166.316 1.00 32.62 20 ASP D C 1
ATOM 5108 O O . ASP C 1 20 ? 2.970 80.915 166.728 1.00 31.92 20 ASP D O 1
ATOM 5113 N N . TRP C 1 21 ? 3.121 83.124 166.405 1.00 35.75 21 TRP D N 1
ATOM 5114 C CA . TRP C 1 21 ? 1.808 83.423 166.906 1.00 36.92 21 TRP D CA 1
ATOM 5115 C C . TRP C 1 21 ? 1.305 84.775 166.416 1.00 36.92 21 TRP D C 1
ATOM 5116 O O . TRP C 1 21 ? 2.068 85.655 166.038 1.00 34.34 21 TRP D O 1
ATOM 5127 N N . LYS C 1 22 ? -0.011 84.919 166.429 1.00 43.05 22 LYS D N 1
ATOM 5128 C CA . LYS C 1 22 ? -0.695 86.083 165.889 1.00 44.05 22 LYS D CA 1
ATOM 5129 C C . LYS C 1 22 ? -0.499 87.316 166.761 1.00 41.38 22 LYS D C 1
ATOM 5130 O O . LYS C 1 22 ? -0.742 88.412 166.322 1.00 40.16 22 LYS D O 1
ATOM 5136 N N . THR C 1 23 ? -0.075 87.144 167.997 1.00 41.13 23 THR D N 1
ATOM 5137 C CA . THR C 1 23 ? -0.014 88.257 168.901 1.00 41.62 23 THR D CA 1
ATOM 5138 C C . THR C 1 23 ? 1.123 88.107 169.943 1.00 40.15 23 THR D C 1
ATOM 5139 O O . THR C 1 23 ? 1.890 87.156 169.903 1.00 35.32 23 THR D O 1
ATOM 5143 N N . ASP C 1 24 ? 1.250 89.081 170.839 1.00 43.85 24 ASP D N 1
ATOM 5144 C CA . ASP C 1 24 ? 2.214 88.975 171.928 1.00 46.33 24 ASP D CA 1
ATOM 5145 C C . ASP C 1 24 ? 1.906 87.728 172.747 1.00 45.55 24 ASP D C 1
ATOM 5146 O O . ASP C 1 24 ? 0.740 87.414 173.022 1.00 41.76 24 ASP D O 1
ATOM 5151 N N . VAL C 1 25 ? 2.960 87.011 173.118 1.00 47.47 25 VAL D N 1
ATOM 5152 C CA . VAL C 1 25 ? 2.827 85.812 173.938 1.00 46.45 25 VAL D CA 1
ATOM 5153 C C . VAL C 1 25 ? 3.236 86.087 175.392 1.00 42.79 25 VAL D C 1
ATOM 5154 O O . VAL C 1 25 ? 3.073 85.233 176.259 1.00 40.70 25 VAL D O 1
ATOM 5158 N N . GLY C 1 26 ? 3.708 87.299 175.667 1.00 36.89 26 GLY D N 1
ATOM 5159 C CA . GLY C 1 26 ? 3.894 87.735 177.037 1.00 36.55 26 GLY D CA 1
ATOM 5160 C C . GLY C 1 26 ? 4.984 86.961 177.732 1.00 36.48 26 GLY D C 1
ATOM 5161 O O . GLY C 1 26 ? 4.921 86.678 178.919 1.00 41.05 26 GLY D O 1
ATOM 5162 N N . THR C 1 27 ? 6.005 86.624 176.973 1.00 35.33 27 THR D N 1
ATOM 5163 C CA . THR C 1 27 ? 7.018 85.706 177.421 1.00 30.72 27 THR D CA 1
ATOM 5164 C C . THR C 1 27 ? 8.072 86.407 178.264 1.00 29.26 27 THR D C 1
ATOM 5165 O O . THR C 1 27 ? 8.616 87.438 177.868 1.00 29.99 27 THR D O 1
ATOM 5169 N N . ASN C 1 28 ? 8.347 85.819 179.419 1.00 27.64 28 ASN D N 1
ATOM 5170 C CA . ASN C 1 28 ? 9.548 86.072 180.196 1.00 26.87 28 ASN D CA 1
ATOM 5171 C C . ASN C 1 28 ? 10.301 84.756 180.420 1.00 27.85 28 ASN D C 1
ATOM 5172 O O . ASN C 1 28 ? 9.726 83.679 180.320 1.00 27.21 28 ASN D O 1
ATOM 5177 N N . LEU C 1 29 ? 11.587 84.852 180.736 1.00 29.92 29 LEU D N 1
ATOM 5178 C CA . LEU C 1 29 ? 12.381 83.677 181.081 1.00 31.45 29 LEU D CA 1
ATOM 5179 C C . LEU C 1 29 ? 12.379 83.427 182.568 1.00 32.00 29 LEU D C 1
ATOM 5180 O O . LEU C 1 29 ? 12.317 84.364 183.356 1.00 33.21 29 LEU D O 1
ATOM 5185 N N . TRP C 1 30 ? 12.430 82.162 182.956 1.00 31.63 30 TRP D N 1
ATOM 5186 C CA . TRP C 1 30 ? 12.505 81.805 184.366 1.00 33.14 30 TRP D CA 1
ATOM 5187 C C . TRP C 1 30 ? 13.587 80.764 184.617 1.00 34.18 30 TRP D C 1
ATOM 5188 O O . TRP C 1 30 ? 13.897 79.957 183.746 1.00 36.02 30 TRP D O 1
ATOM 5199 N N . VAL C 1 31 ? 14.168 80.826 185.810 1.00 33.82 31 VAL D N 1
ATOM 5200 C CA . VAL C 1 31 ? 15.059 79.807 186.304 1.00 33.52 31 VAL D CA 1
ATOM 5201 C C . VAL C 1 31 ? 14.370 79.142 187.489 1.00 35.42 31 VAL D C 1
ATOM 5202 O O . VAL C 1 31 ? 13.865 79.817 188.399 1.00 37.85 31 VAL D O 1
ATOM 5206 N N . PHE C 1 32 ? 14.319 77.818 187.450 1.00 35.18 32 PHE D N 1
ATOM 5207 C CA . PHE C 1 32 ? 13.744 77.019 188.519 1.00 32.44 32 PHE D CA 1
ATOM 5208 C C . PHE C 1 32 ? 14.760 76.004 188.976 1.00 32.48 32 PHE D C 1
ATOM 5209 O O . PHE C 1 32 ? 15.118 75.105 188.211 1.00 35.12 32 PHE D O 1
ATOM 5217 N N . PRO C 1 33 ? 15.234 76.131 190.219 1.00 31.84 33 PRO D N 1
ATOM 5218 C CA . PRO C 1 33 ? 16.203 75.182 190.726 1.00 30.85 33 PRO D CA 1
ATOM 5219 C C . PRO C 1 33 ? 15.490 73.909 191.126 1.00 30.14 33 PRO D C 1
ATOM 5220 O O . PRO C 1 33 ? 14.243 73.855 191.137 1.00 27.63 33 PRO D O 1
ATOM 5224 N N . ARG C 1 34 ? 16.288 72.907 191.475 1.00 31.18 34 ARG D N 1
ATOM 5225 C CA . ARG C 1 34 ? 15.754 71.593 191.857 1.00 32.70 34 ARG D CA 1
ATOM 5226 C C . ARG C 1 34 ? 15.019 71.569 193.157 1.00 32.92 34 ARG D C 1
ATOM 5227 O O . ARG C 1 34 ? 15.211 72.422 194.008 1.00 36.26 34 ARG D O 1
ATOM 5235 N N . GLY C 1 35 ? 14.203 70.540 193.304 1.00 32.12 35 GLY D N 1
ATOM 5236 C CA . GLY C 1 35 ? 13.542 70.257 194.553 1.00 31.85 35 GLY D CA 1
ATOM 5237 C C . GLY C 1 35 ? 12.318 71.113 194.789 1.00 32.28 35 GLY D C 1
ATOM 5238 O O . GLY C 1 35 ? 11.866 71.241 195.920 1.00 31.99 35 GLY D O 1
ATOM 5239 N N . MET C 1 36 ? 11.766 71.684 193.723 1.00 32.71 36 MET D N 1
ATOM 5240 C CA . MET C 1 36 ? 10.501 72.409 193.817 1.00 32.27 36 MET D CA 1
ATOM 5241 C C . MET C 1 36 ? 9.341 71.430 193.838 1.00 32.83 36 MET D C 1
ATOM 5242 O O . MET C 1 36 ? 9.289 70.507 193.042 1.00 32.76 36 MET D O 1
ATOM 5247 N N . GLU C 1 37 ? 8.426 71.628 194.775 1.00 35.36 37 GLU D N 1
ATOM 5248 C CA . GLU C 1 37 ? 7.229 70.802 194.872 1.00 36.44 37 GLU D CA 1
ATOM 5249 C C . GLU C 1 37 ? 6.145 71.417 194.038 1.00 36.42 37 GLU D C 1
ATOM 5250 O O . GLU C 1 37 ? 5.860 72.601 194.176 1.00 33.05 37 GLU D O 1
ATOM 5256 N N . ARG C 1 38 ? 5.547 70.612 193.162 1.00 39.13 38 ARG D N 1
ATOM 5257 C CA . ARG C 1 38 ? 4.583 71.123 192.208 1.00 40.17 38 ARG D CA 1
ATOM 5258 C C . ARG C 1 38 ? 3.320 70.308 192.099 1.00 39.57 38 ARG D C 1
ATOM 5259 O O . ARG C 1 38 ? 3.312 69.108 192.350 1.00 37.22 38 ARG D O 1
ATOM 5267 N N . SER C 1 39 ? 2.266 71.009 191.703 1.00 37.93 39 SER D N 1
ATOM 5268 C CA . SER C 1 39 ? 0.977 70.428 191.470 1.00 37.95 39 SER D CA 1
ATOM 5269 C C . SER C 1 39 ? 0.606 70.677 190.002 1.00 34.94 39 SER D C 1
ATOM 5270 O O . SER C 1 39 ? 0.988 71.686 189.429 1.00 30.23 39 SER D O 1
ATOM 5273 N N . GLY C 1 40 ? -0.174 69.780 189.416 1.00 33.44 40 GLY D N 1
ATOM 5274 C CA . GLY C 1 40 ? -0.644 69.936 188.040 1.00 34.52 40 GLY D CA 1
ATOM 5275 C C . GLY C 1 40 ? -1.853 70.832 187.801 1.00 36.45 40 GLY D C 1
ATOM 5276 O O . GLY C 1 40 ? -2.335 70.928 186.670 1.00 34.63 40 GLY D O 1
ATOM 5277 N N . GLU C 1 41 ? -2.354 71.483 188.849 1.00 40.25 41 GLU D N 1
ATOM 5278 C CA . GLU C 1 41 ? -3.441 72.458 188.725 1.00 42.22 41 GLU D CA 1
ATOM 5279 C C . GLU C 1 41 ? -4.637 71.919 187.941 1.00 44.86 41 GLU D C 1
ATOM 5280 O O . GLU C 1 41 ? -5.210 72.614 187.096 1.00 43.28 41 GLU D O 1
ATOM 5286 N N . ALA C 1 42 ? -5.029 70.690 188.266 1.00 49.19 42 ALA D N 1
ATOM 5287 C CA . ALA C 1 42 ? -6.126 70.010 187.598 1.00 54.06 42 ALA D CA 1
ATOM 5288 C C . ALA C 1 42 ? -7.193 69.564 188.602 1.00 59.71 42 ALA D C 1
ATOM 5289 O O . ALA C 1 42 ? -7.774 68.473 188.478 1.00 60.50 42 ALA D O 1
ATOM 5291 N N . GLY C 1 43 ? -7.418 70.396 189.622 1.00 66.84 43 GLY D N 1
ATOM 5292 C CA . GLY C 1 43 ? -8.359 70.072 190.709 1.00 67.86 43 GLY D CA 1
ATOM 5293 C C . GLY C 1 43 ? -7.823 69.078 191.743 1.00 64.02 43 GLY D C 1
ATOM 5294 O O . GLY C 1 43 ? -6.621 68.831 191.799 1.00 56.94 43 GLY D O 1
ATOM 5295 N N . PRO C 1 44 ? -8.721 68.476 192.549 1.00 63.37 44 PRO D N 1
ATOM 5296 C CA . PRO C 1 44 ? -8.300 67.637 193.677 1.00 61.51 44 PRO D CA 1
ATOM 5297 C C . PRO C 1 44 ? -7.419 66.455 193.303 1.00 60.90 44 PRO D C 1
ATOM 5298 O O . PRO C 1 44 ? -6.679 65.979 194.146 1.00 57.96 44 PRO D O 1
ATOM 5302 N N . ASN C 1 45 ? -7.500 65.978 192.062 1.00 64.14 45 ASN D N 1
ATOM 5303 C CA . ASN C 1 45 ? -6.660 64.861 191.625 1.00 64.06 45 ASN D CA 1
ATOM 5304 C C . ASN C 1 45 ? -5.465 65.243 190.763 1.00 57.85 45 ASN D C 1
ATOM 5305 O O . ASN C 1 45 ? -4.991 64.453 189.957 1.00 56.94 45 ASN D O 1
ATOM 5310 N N . SER C 1 46 ? -4.990 66.466 190.918 1.00 54.13 46 SER D N 1
ATOM 5311 C CA . SER C 1 46 ? -3.821 66.918 190.193 1.00 52.88 46 SER D CA 1
ATOM 5312 C C . SER C 1 46 ? -2.621 66.059 190.514 1.00 54.03 46 SER D C 1
ATOM 5313 O O . SER C 1 46 ? -2.438 65.627 191.640 1.00 63.25 46 SER D O 1
ATOM 5316 N N . VAL C 1 47 ? -1.828 65.770 189.501 1.00 52.02 47 VAL D N 1
ATOM 5317 C CA . VAL C 1 47 ? -0.585 65.070 189.698 1.00 50.49 47 VAL D CA 1
ATOM 5318 C C . VAL C 1 47 ? 0.293 65.953 190.534 1.00 47.10 47 VAL D C 1
ATOM 5319 O O . VAL C 1 47 ? 0.232 67.161 190.406 1.00 46.47 47 VAL D O 1
ATOM 5323 N N . LYS C 1 48 ? 1.133 65.333 191.359 1.00 47.92 48 LYS D N 1
ATOM 5324 C CA . LYS C 1 48 ? 2.099 66.052 192.174 1.00 46.08 48 LYS D CA 1
ATOM 5325 C C . LYS C 1 48 ? 3.481 65.444 191.986 1.00 41.41 48 LYS D C 1
ATOM 5326 O O . LYS C 1 48 ? 3.633 64.269 191.647 1.00 38.19 48 LYS D O 1
ATOM 5332 N N . TRP C 1 49 ? 4.492 66.277 192.175 1.00 40.15 49 TRP D N 1
ATOM 5333 C CA . TRP C 1 49 ? 5.847 65.882 191.891 1.00 38.89 49 TRP D CA 1
ATOM 5334 C C . TRP C 1 49 ? 6.827 66.906 192.427 1.00 35.12 49 TRP D C 1
ATOM 5335 O O . TRP C 1 49 ? 6.461 68.043 192.724 1.00 32.64 49 TRP D O 1
ATOM 5346 N N . THR C 1 50 ? 8.068 66.474 192.570 1.00 33.53 50 THR D N 1
ATOM 5347 C CA . THR C 1 50 ? 9.121 67.314 193.084 1.00 34.05 50 THR D CA 1
ATOM 5348 C C . THR C 1 50 ? 10.212 67.326 192.017 1.00 32.49 50 THR D C 1
ATOM 5349 O O . THR C 1 50 ? 10.703 66.272 191.644 1.00 31.92 50 THR D O 1
ATOM 5353 N N . SER C 1 51 ? 10.593 68.507 191.535 1.00 31.04 51 SER D N 1
ATOM 5354 C CA . SER C 1 51 ? 11.530 68.583 190.428 1.00 32.87 51 SER D CA 1
ATOM 5355 C C . SER C 1 51 ? 12.863 67.960 190.793 1.00 34.22 51 SER D C 1
ATOM 5356 O O . SER C 1 51 ? 13.339 68.094 191.889 1.00 37.83 51 SER D O 1
ATOM 5359 N N . LYS C 1 52 ? 13.423 67.210 189.861 1.00 38.35 52 LYS D N 1
ATOM 5360 C CA . LYS C 1 52 ? 14.741 66.598 189.998 1.00 39.37 52 LYS D CA 1
ATOM 5361 C C . LYS C 1 52 ? 15.835 67.394 189.321 1.00 33.85 52 LYS D C 1
ATOM 5362 O O . LYS C 1 52 ? 16.967 67.349 189.732 1.00 30.51 52 LYS D O 1
ATOM 5368 N N . TYR C 1 53 ? 15.456 68.102 188.268 1.00 33.08 53 TYR D N 1
ATOM 5369 C CA . TYR C 1 53 ? 16.375 68.854 187.432 1.00 31.29 53 TYR D CA 1
ATOM 5370 C C . TYR C 1 53 ? 15.972 70.333 187.315 1.00 30.92 53 TYR D C 1
ATOM 5371 O O . TYR C 1 53 ? 14.788 70.695 187.097 1.00 31.72 53 TYR D O 1
ATOM 5380 N N . GLY C 1 54 ? 16.967 71.179 187.525 1.00 28.67 54 GLY D N 1
ATOM 5381 C CA . GLY C 1 54 ? 16.781 72.592 187.380 1.00 29.14 54 GLY D CA 1
ATOM 5382 C C . GLY C 1 54 ? 16.604 72.903 185.911 1.00 28.86 54 GLY D C 1
ATOM 5383 O O . GLY C 1 54 ? 17.148 72.219 185.056 1.00 28.57 54 GLY D O 1
ATOM 5384 N N . SER C 1 55 ? 15.842 73.937 185.627 1.00 28.75 55 SER D N 1
ATOM 5385 C CA . SER C 1 55 ? 15.558 74.316 184.261 1.00 29.45 55 SER D CA 1
ATOM 5386 C C . SER C 1 55 ? 15.711 75.825 184.079 1.00 29.95 55 SER D C 1
ATOM 5387 O O . SER C 1 55 ? 15.689 76.582 185.039 1.00 29.14 55 SER D O 1
ATOM 5390 N N . VAL C 1 56 ? 15.867 76.228 182.829 1.00 28.80 56 VAL D N 1
ATOM 5391 C CA . VAL C 1 56 ? 15.654 77.596 182.429 1.00 27.48 56 VAL D CA 1
ATOM 5392 C C . VAL C 1 56 ? 14.591 77.503 181.353 1.00 26.46 56 VAL D C 1
ATOM 5393 O O . VAL C 1 56 ? 14.698 76.677 180.445 1.00 25.81 56 VAL D O 1
ATOM 5397 N N . ILE C 1 57 ? 13.533 78.298 181.482 1.00 24.90 57 ILE D N 1
ATOM 5398 C CA . ILE C 1 57 ? 12.392 78.182 180.562 1.00 25.73 57 ILE D CA 1
ATOM 5399 C C . ILE C 1 57 ? 11.828 79.517 180.084 1.00 24.08 57 ILE D C 1
ATOM 5400 O O . ILE C 1 57 ? 12.065 80.544 180.686 1.00 25.11 57 ILE D O 1
ATOM 5405 N N . ALA C 1 58 ? 11.081 79.460 178.995 1.00 24.05 58 ALA D N 1
ATOM 5406 C CA . ALA C 1 58 ? 10.405 80.601 178.417 1.00 23.98 58 ALA D CA 1
ATOM 5407 C C . ALA C 1 58 ? 8.915 80.432 178.663 1.00 26.59 58 ALA D C 1
ATOM 5408 O O . ALA C 1 58 ? 8.348 79.367 178.385 1.00 26.28 58 ALA D O 1
ATOM 5410 N N . SER C 1 59 ? 8.284 81.448 179.241 1.00 29.02 59 SER D N 1
ATOM 5411 C CA . SER C 1 59 ? 6.906 81.306 179.681 1.00 30.93 59 SER D CA 1
ATOM 5412 C C . SER C 1 59 ? 5.952 81.639 178.575 1.00 33.14 59 SER D C 1
ATOM 5413 O O . SER C 1 59 ? 6.312 82.295 177.595 1.00 34.36 59 SER D O 1
ATOM 5416 N N . GLY C 1 60 ? 4.723 81.176 178.742 1.00 34.95 60 GLY D N 1
ATOM 5417 C CA . GLY C 1 60 ? 3.588 81.645 177.952 1.00 35.22 60 GLY D CA 1
ATOM 5418 C C . GLY C 1 60 ? 2.760 82.450 178.934 1.00 34.83 60 GLY D C 1
ATOM 5419 O O . GLY C 1 60 ? 2.089 81.864 179.784 1.00 35.24 60 GLY D O 1
ATOM 5420 N N . TYR C 1 61 ? 2.835 83.777 178.846 1.00 34.68 61 TYR D N 1
ATOM 5421 C CA . TYR C 1 61 ? 2.024 84.691 179.674 1.00 33.56 61 TYR D CA 1
ATOM 5422 C C . TYR C 1 61 ? 2.296 84.599 181.188 1.00 35.74 61 TYR D C 1
ATOM 5423 O O . TYR C 1 61 ? 1.428 84.933 182.006 1.00 35.11 61 TYR D O 1
ATOM 5432 N N . ASP C 1 62 ? 3.509 84.182 181.556 1.00 37.48 62 ASP D N 1
ATOM 5433 C CA . ASP C 1 62 ? 3.867 83.875 182.949 1.00 36.08 62 ASP D CA 1
ATOM 5434 C C . ASP C 1 62 ? 2.853 82.989 183.619 1.00 37.26 62 ASP D C 1
ATOM 5435 O O . ASP C 1 62 ? 2.524 83.156 184.799 1.00 41.14 62 ASP D O 1
ATOM 5440 N N . VAL C 1 63 ? 2.311 82.064 182.843 1.00 35.24 63 VAL D N 1
ATOM 5441 C CA . VAL C 1 63 ? 1.280 81.200 183.336 1.00 34.78 63 VAL D CA 1
ATOM 5442 C C . VAL C 1 63 ? 1.404 79.790 182.762 1.00 32.71 63 VAL D C 1
ATOM 5443 O O . VAL C 1 63 ? 0.589 78.898 183.028 1.00 29.83 63 VAL D O 1
ATOM 5447 N N . SER C 1 64 ? 2.475 79.596 182.006 1.00 31.99 64 SER D N 1
ATOM 5448 C CA . SER C 1 64 ? 2.735 78.336 181.351 1.00 30.08 64 SER D CA 1
ATOM 5449 C C . SER C 1 64 ? 4.186 78.287 180.906 1.00 29.07 64 SER D C 1
ATOM 5450 O O . SER C 1 64 ? 4.828 79.312 180.737 1.00 27.27 64 SER D O 1
ATOM 5453 N N . THR C 1 65 ? 4.696 77.075 180.735 1.00 29.47 65 THR D N 1
ATOM 5454 C CA . THR C 1 65 ? 6.039 76.856 180.228 1.00 28.42 65 THR D CA 1
ATOM 5455 C C . THR C 1 65 ? 5.869 76.456 178.776 1.00 27.46 65 THR D C 1
ATOM 5456 O O . THR C 1 65 ? 5.242 75.441 178.485 1.00 27.59 65 THR D O 1
ATOM 5460 N N . THR C 1 66 ? 6.409 77.244 177.855 1.00 26.72 66 THR D N 1
ATOM 5461 C CA . THR C 1 66 ? 6.260 76.911 176.436 1.00 25.22 66 THR D CA 1
ATOM 5462 C C . THR C 1 66 ? 7.561 76.528 175.744 1.00 25.34 66 THR D C 1
ATOM 5463 O O . THR C 1 66 ? 7.542 76.092 174.611 1.00 24.58 66 THR D O 1
ATOM 5467 N N . ASP C 1 67 ? 8.682 76.683 176.437 1.00 27.32 67 ASP D N 1
ATOM 5468 C CA . ASP C 1 67 ? 9.989 76.372 175.884 1.00 28.14 67 ASP D CA 1
ATOM 5469 C C . ASP C 1 67 ? 11.039 76.318 176.984 1.00 28.22 67 ASP D C 1
ATOM 5470 O O . ASP C 1 67 ? 10.874 76.966 178.013 1.00 25.64 67 ASP D O 1
ATOM 5475 N N . GLY C 1 68 ? 12.106 75.536 176.782 1.00 28.97 68 GLY D N 1
ATOM 5476 C CA . GLY C 1 68 ? 13.190 75.487 177.766 1.00 27.68 68 GLY D CA 1
ATOM 5477 C C . GLY C 1 68 ? 14.066 74.254 177.736 1.00 26.12 68 GLY D C 1
ATOM 5478 O O . GLY C 1 68 ? 13.902 73.378 176.898 1.00 24.98 68 GLY D O 1
ATOM 5479 N N . MET C 1 69 ? 15.006 74.216 178.667 1.00 25.12 69 MET D N 1
ATOM 5480 C CA . MET C 1 69 ? 15.929 73.119 178.795 1.00 24.48 69 MET D CA 1
ATOM 5481 C C . MET C 1 69 ? 16.220 72.881 180.271 1.00 24.58 69 MET D C 1
ATOM 5482 O O . MET C 1 69 ? 16.008 73.767 181.097 1.00 24.03 69 MET D O 1
ATOM 5487 N N . ASN C 1 70 ? 16.729 71.694 180.596 1.00 23.99 70 ASN D N 1
ATOM 5488 C CA . ASN C 1 70 ? 17.171 71.424 181.950 1.00 23.60 70 ASN D CA 1
ATOM 5489 C C . ASN C 1 70 ? 18.657 71.128 182.007 1.00 24.23 70 ASN D C 1
ATOM 5490 O O . ASN C 1 70 ? 19.324 70.957 180.983 1.00 23.66 70 ASN D O 1
ATOM 5495 N N . GLU C 1 71 ? 19.171 71.112 183.228 1.00 25.20 71 GLU D N 1
ATOM 5496 C CA . GLU C 1 71 ? 20.609 70.990 183.462 1.00 26.22 71 GLU D CA 1
ATOM 5497 C C . GLU C 1 71 ? 21.215 69.672 182.979 1.00 25.11 71 GLU D C 1
ATOM 5498 O O . GLU C 1 71 ? 22.433 69.583 182.823 1.00 23.15 71 GLU D O 1
ATOM 5504 N N . ALA C 1 72 ? 20.363 68.671 182.749 1.00 24.52 72 ALA D N 1
ATOM 5505 C CA . ALA C 1 72 ? 20.770 67.408 182.145 1.00 24.02 72 ALA D CA 1
ATOM 5506 C C . ALA C 1 72 ? 20.817 67.455 180.627 1.00 25.56 72 ALA D C 1
ATOM 5507 O O . ALA C 1 72 ? 21.329 66.516 180.013 1.00 29.27 72 ALA D O 1
ATOM 5509 N N . GLY C 1 73 ? 20.326 68.529 180.010 1.00 25.03 73 GLY D N 1
ATOM 5510 C CA . GLY C 1 73 ? 20.402 68.668 178.557 1.00 25.87 73 GLY D CA 1
ATOM 5511 C C . GLY C 1 73 ? 19.148 68.228 177.817 1.00 27.51 73 GLY D C 1
ATOM 5512 O O . GLY C 1 73 ? 19.170 68.038 176.589 1.00 27.32 73 GLY D O 1
ATOM 5513 N N . LEU C 1 74 ? 18.045 68.070 178.541 1.00 27.55 74 LEU D N 1
ATOM 5514 C CA . LEU C 1 74 ? 16.774 67.786 177.898 1.00 27.45 74 LEU D CA 1
ATOM 5515 C C . LEU C 1 74 ? 16.161 69.115 177.501 1.00 26.93 74 LEU D C 1
ATOM 5516 O O . LEU C 1 74 ? 16.177 70.044 178.290 1.00 28.14 74 LEU D O 1
ATOM 5521 N N . ALA C 1 75 ? 15.640 69.186 176.282 1.00 26.56 75 ALA D N 1
ATOM 5522 C CA . ALA C 1 75 ? 14.994 70.363 175.771 1.00 26.18 75 ALA D CA 1
ATOM 5523 C C . ALA C 1 75 ? 13.532 70.067 175.471 1.00 26.87 75 ALA D C 1
ATOM 5524 O O . ALA C 1 75 ? 13.189 68.961 175.048 1.00 25.24 75 ALA D O 1
ATOM 5526 N N . ALA C 1 76 ? 12.677 71.066 175.719 1.00 26.81 76 ALA D N 1
ATOM 5527 C CA . ALA C 1 76 ? 11.254 70.966 175.456 1.00 27.07 76 ALA D CA 1
ATOM 5528 C C . ALA C 1 76 ? 10.733 72.212 174.765 1.00 27.51 76 ALA D C 1
ATOM 5529 O O . ALA C 1 76 ? 10.952 73.339 175.226 1.00 27.71 76 ALA D O 1
ATOM 5531 N N . ASN C 1 77 ? 10.027 71.982 173.667 1.00 26.82 77 ASN D N 1
ATOM 5532 C CA . ASN C 1 77 ? 9.456 73.042 172.889 1.00 26.61 77 ASN D CA 1
ATOM 5533 C C . ASN C 1 77 ? 7.968 72.739 172.699 1.00 27.69 77 ASN D C 1
ATOM 5534 O O . ASN C 1 77 ? 7.606 71.749 172.088 1.00 30.26 77 ASN D O 1
ATOM 5539 N N . VAL C 1 78 ? 7.101 73.592 173.226 1.00 28.20 78 VAL D N 1
ATOM 5540 C CA . VAL C 1 78 ? 5.677 73.408 173.067 1.00 27.98 78 VAL D CA 1
ATOM 5541 C C . VAL C 1 78 ? 5.216 74.275 171.916 1.00 28.30 78 VAL D C 1
ATOM 5542 O O . VAL C 1 78 ? 5.221 75.477 172.027 1.00 29.35 78 VAL D O 1
ATOM 5546 N N . LEU C 1 79 ? 4.826 73.641 170.821 1.00 29.28 79 LEU D N 1
ATOM 5547 C CA . LEU C 1 79 ? 4.452 74.305 169.591 1.00 28.77 79 LEU D CA 1
ATOM 5548 C C . LEU C 1 79 ? 2.985 74.659 169.580 1.00 28.43 79 LEU D C 1
ATOM 5549 O O . LEU C 1 79 ? 2.155 73.924 170.096 1.00 31.79 79 LEU D O 1
ATOM 5554 N N . TRP C 1 80 ? 2.666 75.792 168.969 1.00 29.77 80 TRP D N 1
ATOM 5555 C CA . TRP C 1 80 ? 1.327 76.379 169.011 1.00 28.91 80 TRP D CA 1
ATOM 5556 C C . TRP C 1 80 ? 0.649 76.253 167.659 1.00 28.32 80 TRP D C 1
ATOM 5557 O O . TRP C 1 80 ? 1.327 76.271 166.646 1.00 28.41 80 TRP D O 1
ATOM 5568 N N . LEU C 1 81 ? -0.683 76.215 167.661 1.00 29.17 81 LEU D N 1
ATOM 5569 C CA . LEU C 1 81 ? -1.536 76.066 166.456 1.00 32.51 81 LEU D CA 1
ATOM 5570 C C . LEU C 1 81 ? -1.420 74.686 165.827 1.00 35.08 81 LEU D C 1
ATOM 5571 O O . LEU C 1 81 ? -1.068 74.532 164.641 1.00 37.30 81 LEU D O 1
ATOM 5576 N N . VAL C 1 82 ? -1.747 73.682 166.616 1.00 34.21 82 VAL D N 1
ATOM 5577 C CA . VAL C 1 82 ? -1.601 72.334 166.170 1.00 34.69 82 VAL D CA 1
ATOM 5578 C C . VAL C 1 82 ? -2.967 71.784 165.943 1.00 35.25 82 VAL D C 1
ATOM 5579 O O . VAL C 1 82 ? -3.935 72.382 166.375 1.00 34.63 82 VAL D O 1
ATOM 5583 N N . GLU C 1 83 ? -3.033 70.643 165.260 1.00 37.34 83 GLU D N 1
ATOM 5584 C CA . GLU C 1 83 ? -4.279 69.895 165.093 1.00 36.62 83 GLU D CA 1
ATOM 5585 C C . GLU C 1 83 ? -4.409 68.857 166.203 1.00 37.38 83 GLU D C 1
ATOM 5586 O O . GLU C 1 83 ? -3.993 67.708 166.042 1.00 35.96 83 GLU D O 1
ATOM 5592 N N . SER C 1 84 ? -5.009 69.275 167.318 1.00 37.41 84 SER D N 1
ATOM 5593 C CA . SER C 1 84 ? -5.190 68.435 168.495 1.00 39.41 84 SER D CA 1
ATOM 5594 C C . SER C 1 84 ? -6.642 68.010 168.669 1.00 37.51 84 SER D C 1
ATOM 5595 O O . SER C 1 84 ? -7.570 68.684 168.232 1.00 33.05 84 SER D O 1
ATOM 5598 N N . SER C 1 85 ? -6.826 66.868 169.301 1.00 37.34 85 SER D N 1
ATOM 5599 C CA . SER C 1 85 ? -8.110 66.475 169.782 1.00 38.89 85 SER D CA 1
ATOM 5600 C C . SER C 1 85 ? -7.784 65.908 171.146 1.00 40.68 85 SER D C 1
ATOM 5601 O O . SER C 1 85 ? -7.319 64.784 171.252 1.00 39.86 85 SER D O 1
ATOM 5604 N N . TYR C 1 86 ? -7.989 66.704 172.199 1.00 42.64 86 TYR D N 1
ATOM 5605 C CA . TYR C 1 86 ? -7.591 66.297 173.560 1.00 41.63 86 TYR D CA 1
ATOM 5606 C C . TYR C 1 86 ? -8.649 65.406 174.223 1.00 41.85 86 TYR D C 1
ATOM 5607 O O . TYR C 1 86 ? -9.828 65.531 173.923 1.00 41.90 86 TYR D O 1
ATOM 5616 N N . PRO C 1 87 ? -8.236 64.519 175.139 1.00 44.04 87 PRO D N 1
ATOM 5617 C CA . PRO C 1 87 ? -9.200 63.644 175.810 1.00 45.88 87 PRO D CA 1
ATOM 5618 C C . PRO C 1 87 ? -10.099 64.412 176.767 1.00 50.92 87 PRO D C 1
ATOM 5619 O O . PRO C 1 87 ? -9.730 65.495 177.215 1.00 51.02 87 PRO D O 1
ATOM 5623 N N . ASP C 1 88 ? -11.285 63.875 177.042 1.00 58.98 88 ASP D N 1
ATOM 5624 C CA . ASP C 1 88 ? -12.136 64.404 178.125 1.00 61.57 88 ASP D CA 1
ATOM 5625 C C . ASP C 1 88 ? -11.511 64.053 179.468 1.00 57.39 88 ASP D C 1
ATOM 5626 O O . ASP C 1 88 ? -10.840 63.036 179.596 1.00 52.98 88 ASP D O 1
ATOM 5631 N N . TYR C 1 89 ? -11.696 64.916 180.455 1.00 55.55 89 TYR D N 1
ATOM 5632 C CA . TYR C 1 89 ? -11.152 64.650 181.771 1.00 55.43 89 TYR D CA 1
ATOM 5633 C C . TYR C 1 89 ? -12.281 64.356 182.749 1.00 61.19 89 TYR D C 1
ATOM 5634 O O . TYR C 1 89 ? -12.972 65.277 183.187 1.00 66.10 89 TYR D O 1
ATOM 5643 N N . ASP C 1 90 ? -12.508 63.076 183.051 1.00 68.35 90 ASP D N 1
ATOM 5644 C CA . ASP C 1 90 ? -13.460 62.686 184.136 1.00 73.91 90 ASP D CA 1
ATOM 5645 C C . ASP C 1 90 ? -13.260 63.384 185.496 1.00 70.52 90 ASP D C 1
ATOM 5646 O O . ASP C 1 90 ? -14.221 63.887 186.061 1.00 68.75 90 ASP D O 1
ATOM 5651 N N . GLY C 1 91 ? -12.029 63.458 185.985 1.00 70.13 91 GLY D N 1
ATOM 5652 C CA . GLY C 1 91 ? -11.746 63.999 187.316 1.00 69.85 91 GLY D CA 1
ATOM 5653 C C . GLY C 1 91 ? -11.215 62.888 188.209 1.00 74.14 91 GLY D C 1
ATOM 5654 O O . GLY C 1 91 ? -10.543 63.171 189.202 1.00 73.89 91 GLY D O 1
ATOM 5655 N N . LYS C 1 92 ? -11.473 61.632 187.831 1.00 71.71 92 LYS D N 1
ATOM 5656 C CA . LYS C 1 92 ? -11.031 60.470 188.605 1.00 75.14 92 LYS D CA 1
ATOM 5657 C C . LYS C 1 92 ? -9.537 60.141 188.495 1.00 69.10 92 LYS D C 1
ATOM 5658 O O . LYS C 1 92 ? -8.943 59.677 189.464 1.00 73.78 92 LYS D O 1
ATOM 5664 N N . SER C 1 93 ? -8.928 60.361 187.335 1.00 63.70 93 SER D N 1
ATOM 5665 C CA . SER C 1 93 ? -7.502 60.037 187.149 1.00 60.51 93 SER D CA 1
ATOM 5666 C C . SER C 1 93 ? -6.602 61.200 187.577 1.00 56.93 93 SER D C 1
ATOM 5667 O O . SER C 1 93 ? -7.062 62.345 187.687 1.00 51.72 93 SER D O 1
ATOM 5670 N N . PRO C 1 94 ? -5.300 60.920 187.796 1.00 52.52 94 PRO D N 1
ATOM 5671 C CA . PRO C 1 94 ? -4.416 62.051 188.055 1.00 50.05 94 PRO D CA 1
ATOM 5672 C C . PRO C 1 94 ? -4.353 62.940 186.812 1.00 46.66 94 PRO D C 1
ATOM 5673 O O . PRO C 1 94 ? -4.125 62.437 185.711 1.00 45.65 94 PRO D O 1
ATOM 5677 N N . GLY C 1 95 ? -4.539 64.245 187.001 1.00 43.92 95 GLY D N 1
ATOM 5678 C CA . GLY C 1 95 ? -4.588 65.208 185.892 1.00 43.40 95 GLY D CA 1
ATOM 5679 C C . GLY C 1 95 ? -3.413 66.181 185.852 1.00 40.87 95 GLY D C 1
ATOM 5680 O O . GLY C 1 95 ? -2.841 66.501 186.881 1.00 41.27 95 GLY D O 1
ATOM 5681 N N . LEU C 1 96 ? -3.070 66.654 184.660 1.00 38.89 96 LEU D N 1
ATOM 5682 C CA . LEU C 1 96 ? -1.993 67.614 184.494 1.00 37.30 96 LEU D CA 1
ATOM 5683 C C . LEU C 1 96 ? -2.418 68.724 183.544 1.00 38.05 96 LEU D C 1
ATOM 5684 O O . LEU C 1 96 ? -2.757 68.473 182.373 1.00 41.43 96 LEU D O 1
ATOM 5689 N N . SER C 1 97 ? -2.431 69.950 184.035 1.00 38.49 97 SER D N 1
ATOM 5690 C CA . SER C 1 97 ? -2.764 71.081 183.173 1.00 41.04 97 SER D CA 1
ATOM 5691 C C . SER C 1 97 ? -1.722 71.226 182.064 1.00 39.31 97 SER D C 1
ATOM 5692 O O . SER C 1 97 ? -0.511 71.125 182.326 1.00 36.44 97 SER D O 1
ATOM 5695 N N . ILE C 1 98 ? -2.192 71.469 180.837 1.00 35.02 98 ILE D N 1
ATOM 5696 C CA . ILE C 1 98 ? -1.309 71.475 179.678 1.00 33.27 98 ILE D CA 1
ATOM 5697 C C . ILE C 1 98 ? -0.300 72.610 179.767 1.00 33.44 98 ILE D C 1
ATOM 5698 O O . ILE C 1 98 ? 0.804 72.509 179.251 1.00 32.48 98 ILE D O 1
ATOM 5703 N N . ALA C 1 99 ? -0.655 73.667 180.479 1.00 32.84 99 ALA D N 1
ATOM 5704 C CA . ALA C 1 99 ? 0.274 74.755 180.723 1.00 33.32 99 ALA D CA 1
ATOM 5705 C C . ALA C 1 99 ? 1.555 74.319 181.448 1.00 32.37 99 ALA D C 1
ATOM 5706 O O . ALA C 1 99 ? 2.587 75.005 181.333 1.00 34.49 99 ALA D O 1
ATOM 5708 N N . ALA C 1 100 ? 1.480 73.227 182.216 1.00 28.85 100 ALA D N 1
ATOM 5709 C CA . ALA C 1 100 ? 2.623 72.727 182.977 1.00 28.38 100 ALA D CA 1
ATOM 5710 C C . ALA C 1 100 ? 3.270 71.487 182.341 1.00 29.04 100 ALA D C 1
ATOM 5711 O O . ALA C 1 100 ? 4.288 70.976 182.831 1.00 28.52 100 ALA D O 1
ATOM 5713 N N . TRP C 1 101 ? 2.688 71.026 181.243 1.00 28.60 101 TRP D N 1
ATOM 5714 C CA . TRP C 1 101 ? 3.142 69.843 180.524 1.00 29.24 101 TRP D CA 1
ATOM 5715 C C . TRP C 1 101 ? 4.639 69.808 180.326 1.00 29.40 101 TRP D C 1
ATOM 5716 O O . TRP C 1 101 ? 5.318 68.868 180.728 1.00 26.71 101 TRP D O 1
ATOM 5727 N N . ALA C 1 102 ? 5.161 70.873 179.732 1.00 31.58 102 ALA D N 1
ATOM 5728 C CA . ALA C 1 102 ? 6.595 70.951 179.430 1.00 29.78 102 ALA D CA 1
ATOM 5729 C C . ALA C 1 102 ? 7.402 71.006 180.688 1.00 27.83 102 ALA D C 1
ATOM 5730 O O . ALA C 1 102 ? 8.524 70.508 180.742 1.00 28.39 102 ALA D O 1
ATOM 5732 N N . GLN C 1 103 ? 6.865 71.682 181.685 1.00 27.38 103 GLN D N 1
ATOM 5733 C CA . GLN C 1 103 ? 7.595 71.843 182.936 1.00 28.50 103 GLN D CA 1
ATOM 5734 C C . GLN C 1 103 ? 7.759 70.516 183.665 1.00 27.38 103 GLN D C 1
ATOM 5735 O O . GLN C 1 103 ? 8.835 70.232 184.178 1.00 25.93 103 GLN D O 1
ATOM 5741 N N . TYR C 1 104 ? 6.678 69.728 183.683 1.00 27.05 104 TYR D N 1
ATOM 5742 C CA . TYR C 1 104 ? 6.670 68.389 184.254 1.00 28.16 104 TYR D CA 1
ATOM 5743 C C . TYR C 1 104 ? 7.758 67.537 183.621 1.00 28.31 104 TYR D C 1
ATOM 5744 O O . TYR C 1 104 ? 8.498 66.859 184.306 1.00 29.61 104 TYR D O 1
ATOM 5753 N N . VAL C 1 105 ? 7.861 67.609 182.306 1.00 29.04 105 VAL D N 1
ATOM 5754 C CA . VAL C 1 105 ? 8.837 66.833 181.588 1.00 29.02 105 VAL D CA 1
ATOM 5755 C C . VAL C 1 105 ? 10.246 67.279 181.900 1.00 29.25 105 VAL D C 1
ATOM 5756 O O . VAL C 1 105 ? 11.116 66.468 182.192 1.00 28.82 105 VAL D O 1
ATOM 5760 N N . LEU C 1 106 ? 10.471 68.585 181.857 1.00 30.87 106 LEU D N 1
ATOM 5761 C CA . LEU C 1 106 ? 11.808 69.141 182.129 1.00 31.58 106 LEU D CA 1
ATOM 5762 C C . LEU C 1 106 ? 12.260 68.899 183.558 1.00 30.68 106 LEU D C 1
ATOM 5763 O O . LEU C 1 106 ? 13.443 68.728 183.823 1.00 33.07 106 LEU D O 1
ATOM 5768 N N . ASP C 1 107 ? 11.308 68.910 184.476 1.00 29.72 107 ASP D N 1
ATOM 5769 C CA . ASP C 1 107 ? 11.611 68.755 185.883 1.00 30.49 107 ASP D CA 1
ATOM 5770 C C . ASP C 1 107 ? 11.960 67.322 186.234 1.00 29.30 107 ASP D C 1
ATOM 5771 O O . ASP C 1 107 ? 12.830 67.094 187.055 1.00 28.73 107 ASP D O 1
ATOM 5776 N N . ASN C 1 108 ? 11.309 66.363 185.582 1.00 30.30 108 ASN D N 1
ATOM 5777 C CA . ASN C 1 108 ? 11.409 64.956 185.967 1.00 31.65 108 ASN D CA 1
ATOM 5778 C C . ASN C 1 108 ? 12.386 64.042 185.205 1.00 31.97 108 ASN D C 1
ATOM 5779 O O . ASN C 1 108 ? 12.822 63.042 185.765 1.00 35.79 108 ASN D O 1
ATOM 5784 N N . PHE C 1 109 ? 12.741 64.362 183.963 1.00 30.64 109 PHE D N 1
ATOM 5785 C CA . PHE C 1 109 ? 13.540 63.447 183.145 1.00 28.82 109 PHE D CA 1
ATOM 5786 C C . PHE C 1 109 ? 14.808 64.069 182.592 1.00 26.69 109 PHE D C 1
ATOM 5787 O O . PHE C 1 109 ? 14.859 65.263 182.376 1.00 27.32 109 PHE D O 1
ATOM 5795 N N . ALA C 1 110 ? 15.822 63.238 182.357 1.00 25.72 110 ALA D N 1
ATOM 5796 C CA . ALA C 1 110 ? 17.108 63.690 181.844 1.00 25.92 110 ALA D CA 1
ATOM 5797 C C . ALA C 1 110 ? 17.255 63.436 180.346 1.00 26.56 110 ALA D C 1
ATOM 5798 O O . ALA C 1 110 ? 18.061 64.076 179.677 1.00 26.43 110 ALA D O 1
ATOM 5800 N N . THR C 1 111 ? 16.492 62.487 179.818 1.00 27.70 111 THR D N 1
ATOM 5801 C CA . THR C 1 111 ? 16.593 62.110 178.398 1.00 28.54 111 THR D CA 1
ATOM 5802 C C . THR C 1 111 ? 15.212 61.934 177.770 1.00 28.09 111 THR D C 1
ATOM 5803 O O . THR C 1 111 ? 14.197 61.887 178.465 1.00 29.31 111 THR D O 1
ATOM 5807 N N . VAL C 1 112 ? 15.197 61.838 176.453 1.00 26.41 112 VAL D N 1
ATOM 5808 C CA . VAL C 1 112 ? 13.974 61.674 175.736 1.00 25.77 112 VAL D CA 1
ATOM 5809 C C . VAL C 1 112 ? 13.450 60.265 175.972 1.00 26.47 112 VAL D C 1
ATOM 5810 O O . VAL C 1 112 ? 12.255 60.075 176.144 1.00 24.21 112 VAL D O 1
ATOM 5814 N N . GLU C 1 113 ? 14.350 59.275 176.020 1.00 29.34 113 GLU D N 1
ATOM 5815 C CA . GLU C 1 113 ? 13.927 57.893 176.271 1.00 30.48 113 GLU D CA 1
ATOM 5816 C C . GLU C 1 113 ? 13.255 57.745 177.641 1.00 29.48 113 GLU D C 1
ATOM 5817 O O . GLU C 1 113 ? 12.213 57.115 177.779 1.00 25.88 113 GLU D O 1
ATOM 5823 N N . GLU C 1 114 ? 13.898 58.310 178.652 1.00 30.97 114 GLU D N 1
ATOM 5824 C CA . GLU C 1 114 ? 13.357 58.312 179.997 1.00 32.82 114 GLU D CA 1
ATOM 5825 C C . GLU C 1 114 ? 11.958 58.848 179.952 1.00 33.94 114 GLU D C 1
ATOM 5826 O O . GLU C 1 114 ? 11.040 58.250 180.492 1.00 37.85 114 GLU D O 1
ATOM 5832 N N . ALA C 1 115 ? 11.800 59.980 179.284 1.00 33.45 115 ALA D N 1
ATOM 5833 C CA . ALA C 1 115 ? 10.514 60.639 179.208 1.00 33.66 115 ALA D CA 1
ATOM 5834 C C . ALA C 1 115 ? 9.484 59.820 178.446 1.00 33.06 115 ALA D C 1
ATOM 5835 O O . ALA C 1 115 ? 8.323 59.766 178.851 1.00 34.48 115 ALA D O 1
ATOM 5837 N N . VAL C 1 116 ? 9.889 59.217 177.333 1.00 30.35 116 VAL D N 1
ATOM 5838 C CA . VAL C 1 116 ? 8.951 58.461 176.524 1.00 29.09 116 VAL D CA 1
ATOM 5839 C C . VAL C 1 116 ? 8.465 57.222 177.304 1.00 29.63 116 VAL D C 1
ATOM 5840 O O . VAL C 1 116 ? 7.265 56.947 177.340 1.00 25.10 116 VAL D O 1
ATOM 5844 N N . ARG C 1 117 ? 9.392 56.503 177.948 1.00 31.68 117 ARG D N 1
ATOM 5845 C CA . ARG C 1 117 ? 9.031 55.311 178.724 1.00 32.67 117 ARG D CA 1
ATOM 5846 C C . ARG C 1 117 ? 7.969 55.583 179.777 1.00 31.48 117 ARG D C 1
ATOM 5847 O O . ARG C 1 117 ? 7.067 54.765 179.970 1.00 30.86 117 ARG D O 1
ATOM 5855 N N . VAL C 1 118 ? 8.079 56.716 180.454 1.00 31.91 118 VAL D N 1
ATOM 5856 C CA . VAL C 1 118 ? 7.108 57.085 181.474 1.00 34.17 118 VAL D CA 1
ATOM 5857 C C . VAL C 1 118 ? 5.802 57.603 180.880 1.00 35.49 118 VAL D C 1
ATOM 5858 O O . VAL C 1 118 ? 4.732 57.288 181.394 1.00 41.54 118 VAL D O 1
ATOM 5862 N N . LEU C 1 119 ? 5.864 58.346 179.789 1.00 35.23 119 LEU D N 1
ATOM 5863 C CA . LEU C 1 119 ? 4.644 58.861 179.181 1.00 35.97 119 LEU D CA 1
ATOM 5864 C C . LEU C 1 119 ? 3.824 57.785 178.473 1.00 36.97 119 LEU D C 1
ATOM 5865 O O . LEU C 1 119 ? 2.614 57.838 178.473 1.00 38.87 119 LEU D O 1
ATOM 5870 N N . GLU C 1 120 ? 4.476 56.802 177.875 1.00 42.08 120 GLU D N 1
ATOM 5871 C CA . GLU C 1 120 ? 3.770 55.618 177.331 1.00 45.52 120 GLU D CA 1
ATOM 5872 C C . GLU C 1 120 ? 2.736 55.016 178.310 1.00 49.55 120 GLU D C 1
ATOM 5873 O O . GLU C 1 120 ? 1.584 54.797 177.962 1.00 52.94 120 GLU D O 1
ATOM 5879 N N . LYS C 1 121 ? 3.175 54.703 179.521 1.00 54.85 121 LYS D N 1
ATOM 5880 C CA . LYS C 1 121 ? 2.283 54.180 180.543 1.00 59.55 121 LYS D CA 1
ATOM 5881 C C . LYS C 1 121 ? 1.659 55.457 180.964 1.00 59.09 121 LYS D C 1
ATOM 5882 O O . LYS C 1 121 ? 2.373 56.394 181.227 1.00 69.75 121 LYS D O 1
ATOM 5888 N N . ASN C 1 122 ? 0.350 55.569 180.951 1.00 56.62 122 ASN D N 1
ATOM 5889 C CA . ASN C 1 122 ? -0.211 56.922 181.026 1.00 57.69 122 ASN D CA 1
ATOM 5890 C C . ASN C 1 122 ? -0.320 57.560 182.417 1.00 55.66 122 ASN D C 1
ATOM 5891 O O . ASN C 1 122 ? -1.393 57.646 182.968 1.00 55.98 122 ASN D O 1
ATOM 5896 N N . PRO C 1 123 ? 0.790 58.105 182.946 1.00 56.29 123 PRO D N 1
ATOM 5897 C CA . PRO C 1 123 ? 0.712 58.595 184.329 1.00 59.63 123 PRO D CA 1
ATOM 5898 C C . PRO C 1 123 ? -0.338 59.687 184.611 1.00 60.17 123 PRO D C 1
ATOM 5899 O O . PRO C 1 123 ? -0.693 59.911 185.770 1.00 61.95 123 PRO D O 1
ATOM 5903 N N . PHE C 1 124 ? -0.782 60.390 183.578 1.00 54.42 124 PHE D N 1
ATOM 5904 C CA . PHE C 1 124 ? -1.776 61.429 183.744 1.00 52.50 124 PHE D CA 1
ATOM 5905 C C . PHE C 1 124 ? -2.615 61.624 182.513 1.00 48.70 124 PHE D C 1
ATOM 5906 O O . PHE C 1 124 ? -2.377 61.004 181.493 1.00 50.16 124 PHE D O 1
ATOM 5914 N N . ILE C 1 125 ? -3.640 62.447 182.667 1.00 48.24 125 ILE D N 1
ATOM 5915 C CA . ILE C 1 125 ? -4.501 62.878 181.597 1.00 51.33 125 ILE D CA 1
ATOM 5916 C C . ILE C 1 125 ? -4.212 64.360 181.465 1.00 51.84 125 ILE D C 1
ATOM 5917 O O . ILE C 1 125 ? -4.190 65.087 182.455 1.00 51.49 125 ILE D O 1
ATOM 5922 N N . ILE C 1 126 ? -3.967 64.811 180.243 1.00 51.48 126 ILE D N 1
ATOM 5923 C CA . ILE C 1 126 ? -3.726 66.228 180.014 1.00 50.44 126 ILE D CA 1
ATOM 5924 C C . ILE C 1 126 ? -5.081 66.964 180.140 1.00 47.61 126 ILE D C 1
ATOM 5925 O O . ILE C 1 126 ? -6.100 66.410 179.765 1.00 47.88 126 ILE D O 1
ATOM 5930 N N . VAL C 1 127 ? -5.109 68.182 180.687 1.00 44.57 127 VAL D N 1
ATOM 5931 C CA . VAL C 1 127 ? -6.396 68.931 180.845 1.00 42.16 127 VAL D CA 1
ATOM 5932 C C . VAL C 1 127 ? -6.249 70.336 180.221 1.00 41.09 127 VAL D C 1
ATOM 5933 O O . VAL C 1 127 ? -5.160 70.912 180.269 1.00 41.39 127 VAL D O 1
ATOM 5937 N N . THR C 1 128 ? -7.243 70.646 179.435 1.00 40.55 128 THR D N 1
ATOM 5938 C CA . THR C 1 128 ? -7.296 71.839 178.670 1.00 40.91 128 THR D CA 1
ATOM 5939 C C . THR C 1 128 ? -8.382 72.750 179.122 1.00 42.42 128 THR D C 1
ATOM 5940 O O . THR C 1 128 ? -8.988 72.554 180.158 1.00 44.35 128 THR D O 1
ATOM 5944 N N . ALA C 1 138 ? -4.537 78.906 172.992 1.00 28.82 138 ALA D N 1
ATOM 5945 C CA . ALA C 1 138 ? -3.581 78.186 172.166 1.00 31.53 138 ALA D CA 1
ATOM 5946 C C . ALA C 1 138 ? -3.559 76.690 172.256 1.00 30.59 138 ALA D C 1
ATOM 5947 O O . ALA C 1 138 ? -3.417 76.106 173.291 1.00 30.37 138 ALA D O 1
ATOM 5949 N N . THR C 1 139 ? -3.806 76.088 171.128 1.00 30.63 139 THR D N 1
ATOM 5950 C CA . THR C 1 139 ? -3.704 74.632 170.982 1.00 33.70 139 THR D CA 1
ATOM 5951 C C . THR C 1 139 ? -2.214 74.141 170.881 1.00 34.46 139 THR D C 1
ATOM 5952 O O . THR C 1 139 ? -1.403 74.799 170.243 1.00 35.02 139 THR D O 1
ATOM 5956 N N . LEU C 1 140 ? -1.839 73.056 171.577 1.00 35.51 140 LEU D N 1
ATOM 5957 C CA . LEU C 1 140 ? -0.413 72.765 171.871 1.00 38.98 140 LEU D CA 1
ATOM 5958 C C . LEU C 1 140 ? 0.024 71.311 171.697 1.00 41.15 140 LEU D C 1
ATOM 5959 O O . LEU C 1 140 ? -0.674 70.408 172.146 1.00 40.96 140 LEU D O 1
ATOM 5964 N N . HIS C 1 141 ? 1.203 71.103 171.095 1.00 40.66 141 HIS D N 1
ATOM 5965 C CA . HIS C 1 141 ? 1.860 69.792 171.070 1.00 40.61 141 HIS D CA 1
ATOM 5966 C C . HIS C 1 141 ? 3.324 69.913 171.497 1.00 37.39 141 HIS D C 1
ATOM 5967 O O . HIS C 1 141 ? 3.895 70.992 171.466 1.00 32.86 141 HIS D O 1
ATOM 5974 N N . LEU C 1 142 ? 3.907 68.786 171.918 1.00 34.09 142 LEU D N 1
ATOM 5975 C CA . LEU C 1 142 ? 5.184 68.789 172.613 1.00 31.09 142 LEU D CA 1
ATOM 5976 C C . LEU C 1 142 ? 6.319 68.104 171.849 1.00 28.98 142 LEU D C 1
ATOM 5977 O O . LEU C 1 142 ? 6.205 66.939 171.500 1.00 27.20 142 LEU D O 1
ATOM 5982 N N . SER C 1 143 ? 7.420 68.843 171.689 1.00 26.75 143 SER D N 1
ATOM 5983 C CA . SER C 1 143 ? 8.618 68.372 171.055 1.00 27.81 143 SER D CA 1
ATOM 5984 C C . SER C 1 143 ? 9.736 68.274 172.072 1.00 29.87 143 SER D C 1
ATOM 5985 O O . SER C 1 143 ? 9.876 69.163 172.914 1.00 32.65 143 SER D O 1
ATOM 5988 N N . LEU C 1 144 ? 10.531 67.191 171.990 1.00 28.92 144 LEU D N 1
ATOM 5989 C CA . LEU C 1 144 ? 11.624 66.941 172.923 1.00 27.92 144 LEU D CA 1
ATOM 5990 C C . LEU C 1 144 ? 12.906 66.515 172.224 1.00 27.42 144 LEU D C 1
ATOM 5991 O O . LEU C 1 144 ? 12.867 65.848 171.195 1.00 29.51 144 LEU D O 1
ATOM 5996 N N . SER C 1 145 ? 14.035 66.922 172.791 1.00 25.76 145 SER D N 1
ATOM 5997 C CA . SER C 1 145 ? 15.348 66.548 172.317 1.00 25.89 145 SER D CA 1
ATOM 5998 C C . SER C 1 145 ? 16.319 66.505 173.491 1.00 26.99 145 SER D C 1
ATOM 5999 O O . SER C 1 145 ? 16.072 67.110 174.516 1.00 28.06 145 SER D O 1
ATOM 6002 N N . ASP C 1 146 ? 17.436 65.807 173.328 1.00 27.49 146 ASP D N 1
ATOM 6003 C CA . ASP C 1 146 ? 18.411 65.620 174.424 1.00 27.39 146 ASP D CA 1
ATOM 6004 C C . ASP C 1 146 ? 19.844 65.765 173.944 1.00 27.62 146 ASP D C 1
ATOM 6005 O O . ASP C 1 146 ? 20.101 65.997 172.756 1.00 32.44 146 ASP D O 1
ATOM 6010 N N . ALA C 1 147 ? 20.770 65.719 174.880 1.00 27.68 147 ALA D N 1
ATOM 6011 C CA . ALA C 1 147 ? 22.207 65.891 174.587 1.00 27.33 147 ALA D CA 1
ATOM 6012 C C . ALA C 1 147 ? 22.814 64.762 173.745 1.00 26.42 147 ALA D C 1
ATOM 6013 O O . ALA C 1 147 ? 23.891 64.924 173.152 1.00 27.81 147 ALA D O 1
ATOM 6015 N N . SER C 1 148 ? 22.127 63.621 173.696 1.00 25.69 148 SER D N 1
ATOM 6016 C CA . SER C 1 148 ? 22.519 62.509 172.806 1.00 24.11 148 SER D CA 1
ATOM 6017 C C . SER C 1 148 ? 22.003 62.652 171.377 1.00 24.65 148 SER D C 1
ATOM 6018 O O . SER C 1 148 ? 22.288 61.801 170.554 1.00 24.38 148 SER D O 1
ATOM 6021 N N . GLY C 1 149 ? 21.210 63.691 171.093 1.00 24.40 149 GLY D N 1
ATOM 6022 C CA . GLY C 1 149 ? 20.626 63.876 169.771 1.00 24.84 149 GLY D CA 1
ATOM 6023 C C . GLY C 1 149 ? 19.274 63.199 169.533 1.00 26.41 149 GLY D C 1
ATOM 6024 O O . GLY C 1 149 ? 18.763 63.178 168.405 1.00 28.18 149 GLY D O 1
ATOM 6025 N N . ASP C 1 150 ? 18.682 62.642 170.585 1.00 27.21 150 ASP D N 1
ATOM 6026 C CA . ASP C 1 150 ? 17.441 61.870 170.463 1.00 27.76 150 ASP D CA 1
ATOM 6027 C C . ASP C 1 150 ? 16.276 62.862 170.406 1.00 27.84 150 ASP D C 1
ATOM 6028 O O . ASP C 1 150 ? 16.389 63.962 170.924 1.00 29.01 150 ASP D O 1
ATOM 6033 N N . SER C 1 151 ? 15.179 62.489 169.764 1.00 27.68 151 SER D N 1
ATOM 6034 C CA . SER C 1 151 ? 14.031 63.367 169.656 1.00 28.77 151 SER D CA 1
ATOM 6035 C C . SER C 1 151 ? 12.706 62.614 169.791 1.00 29.34 151 SER D C 1
ATOM 6036 O O . SER C 1 151 ? 12.617 61.418 169.506 1.00 30.18 151 SER D O 1
ATOM 6039 N N . ALA C 1 152 ? 11.662 63.339 170.167 1.00 27.59 152 ALA D N 1
ATOM 6040 C CA . ALA C 1 152 ? 10.321 62.788 170.141 1.00 27.46 152 ALA D CA 1
ATOM 6041 C C . ALA C 1 152 ? 9.297 63.887 170.037 1.00 27.44 152 ALA D C 1
ATOM 6042 O O . ALA C 1 152 ? 9.564 65.026 170.378 1.00 27.77 152 ALA D O 1
ATOM 6044 N N . ILE C 1 153 ? 8.115 63.541 169.584 1.00 28.95 153 ILE D N 1
ATOM 6045 C CA . ILE C 1 153 ? 7.018 64.485 169.577 1.00 30.01 153 ILE D CA 1
ATOM 6046 C C . ILE C 1 153 ? 5.804 63.767 170.159 1.00 31.07 153 ILE D C 1
ATOM 6047 O O . ILE C 1 153 ? 5.600 62.579 169.906 1.00 29.27 153 ILE D O 1
ATOM 6052 N N . VAL C 1 154 ? 5.016 64.499 170.940 1.00 30.55 154 VAL D N 1
ATOM 6053 C CA . VAL C 1 154 ? 3.871 63.939 171.617 1.00 30.83 154 VAL D CA 1
ATOM 6054 C C . VAL C 1 154 ? 2.657 64.730 171.172 1.00 30.30 154 VAL D C 1
ATOM 6055 O O . VAL C 1 154 ? 2.626 65.943 171.319 1.00 28.76 154 VAL D O 1
ATOM 6059 N N . GLU C 1 155 ? 1.668 64.034 170.624 1.00 29.76 155 GLU D N 1
ATOM 6060 C CA . GLU C 1 155 ? 0.509 64.674 170.069 1.00 29.52 155 GLU D CA 1
ATOM 6061 C C . GLU C 1 155 ? -0.735 64.041 170.653 1.00 30.76 155 GLU D C 1
ATOM 6062 O O . GLU C 1 155 ? -0.681 62.932 171.157 1.00 30.71 155 GLU D O 1
ATOM 6068 N N . TYR C 1 156 ? -1.859 64.745 170.563 1.00 31.94 156 TYR D N 1
ATOM 6069 C CA . TYR C 1 156 ? -3.167 64.174 170.848 1.00 32.75 156 TYR D CA 1
ATOM 6070 C C . TYR C 1 156 ? -4.047 64.149 169.594 1.00 34.82 156 TYR D C 1
ATOM 6071 O O . TYR C 1 156 ? -4.442 65.182 169.052 1.00 35.80 156 TYR D O 1
ATOM 6080 N N . ILE C 1 157 ? -4.341 62.943 169.145 1.00 38.61 157 ILE D N 1
ATOM 6081 C CA . ILE C 1 157 ? -5.102 62.721 167.927 1.00 43.80 157 ILE D CA 1
ATOM 6082 C C . ILE C 1 157 ? -6.228 61.741 168.273 1.00 46.86 157 ILE D C 1
ATOM 6083 O O . ILE C 1 157 ? -5.946 60.621 168.744 1.00 50.17 157 ILE D O 1
ATOM 6088 N N . ASP C 1 158 ? -7.480 62.168 168.045 1.00 48.43 158 ASP D N 1
ATOM 6089 C CA . ASP C 1 158 ? -8.704 61.423 168.441 1.00 50.78 158 ASP D CA 1
ATOM 6090 C C . ASP C 1 158 ? -8.713 61.120 169.951 1.00 47.77 158 ASP D C 1
ATOM 6091 O O . ASP C 1 158 ? -8.935 59.986 170.386 1.00 47.03 158 ASP D O 1
ATOM 6096 N N . GLY C 1 159 ? -8.394 62.132 170.746 1.00 46.48 159 GLY D N 1
ATOM 6097 C CA . GLY C 1 159 ? -8.324 61.993 172.200 1.00 44.14 159 GLY D CA 1
ATOM 6098 C C . GLY C 1 159 ? -7.249 61.082 172.748 1.00 43.48 159 GLY D C 1
ATOM 6099 O O . GLY C 1 159 ? -7.232 60.820 173.955 1.00 41.20 159 GLY D O 1
ATOM 6100 N N . LYS C 1 160 ? -6.320 60.638 171.896 1.00 45.46 160 LYS D N 1
ATOM 6101 C CA . LYS C 1 160 ? -5.279 59.689 172.313 1.00 49.49 160 LYS D CA 1
ATOM 6102 C C . LYS C 1 160 ? -3.875 60.275 172.213 1.00 47.69 160 LYS D C 1
ATOM 6103 O O . LYS C 1 160 ? -3.552 60.975 171.257 1.00 46.61 160 LYS D O 1
ATOM 6109 N N . GLN C 1 161 ? -3.050 59.992 173.229 1.00 45.94 161 GLN D N 1
ATOM 6110 C CA . GLN C 1 161 ? -1.644 60.373 173.218 1.00 42.23 161 GLN D CA 1
ATOM 6111 C C . GLN C 1 161 ? -0.948 59.540 172.152 1.00 40.92 161 GLN D C 1
ATOM 6112 O O . GLN C 1 161 ? -1.004 58.320 172.197 1.00 42.37 161 GLN D O 1
ATOM 6118 N N . VAL C 1 162 ? -0.329 60.209 171.182 1.00 41.08 162 VAL D N 1
ATOM 6119 C CA . VAL C 1 162 ? 0.488 59.532 170.147 1.00 37.16 162 VAL D CA 1
ATOM 6120 C C . VAL C 1 162 ? 1.912 60.135 170.126 1.00 34.10 162 VAL D C 1
ATOM 6121 O O . VAL C 1 162 ? 2.104 61.356 170.109 1.00 31.96 162 VAL D O 1
ATOM 6125 N N . ILE C 1 163 ? 2.884 59.233 170.205 1.00 30.13 163 ILE D N 1
ATOM 6126 C CA . ILE C 1 163 ? 4.266 59.585 170.360 1.00 28.24 163 ILE D CA 1
ATOM 6127 C C . ILE C 1 163 ? 5.049 59.068 169.181 1.00 27.05 163 ILE D C 1
ATOM 6128 O O . ILE C 1 163 ? 4.939 57.916 168.839 1.00 27.56 163 ILE D O 1
ATOM 6133 N N . HIS C 1 164 ? 5.847 59.928 168.563 1.00 27.74 164 HIS D N 1
ATOM 6134 C CA . HIS C 1 164 ? 6.887 59.474 167.642 1.00 28.00 164 HIS D CA 1
ATOM 6135 C C . HIS C 1 164 ? 8.240 59.680 168.316 1.00 29.04 164 HIS D C 1
ATOM 6136 O O . HIS C 1 164 ? 8.481 60.741 168.885 1.00 26.84 164 HIS D O 1
ATOM 6143 N N . HIS C 1 165 ? 9.119 58.676 168.232 1.00 31.37 165 HIS D N 1
ATOM 6144 C CA . HIS C 1 165 ? 10.375 58.683 169.003 1.00 31.63 165 HIS D CA 1
ATOM 6145 C C . HIS C 1 165 ? 11.499 58.083 168.179 1.00 32.59 165 HIS D C 1
ATOM 6146 O O . HIS C 1 165 ? 11.466 56.921 167.822 1.00 33.74 165 HIS D O 1
ATOM 6153 N N . GLY C 1 166 ? 12.496 58.906 167.892 1.00 35.95 166 GLY D N 1
ATOM 6154 C CA . GLY C 1 166 ? 13.656 58.485 167.133 1.00 36.25 166 GLY D CA 1
ATOM 6155 C C . GLY C 1 166 ? 14.529 59.678 166.761 1.00 38.12 166 GLY D C 1
ATOM 6156 O O . GLY C 1 166 ? 14.028 60.767 166.511 1.00 38.25 166 GLY D O 1
ATOM 6157 N N . ARG C 1 167 ? 15.836 59.449 166.676 1.00 39.42 167 ARG D N 1
ATOM 6158 C CA . ARG C 1 167 ? 16.810 60.486 166.335 1.00 37.79 167 ARG D CA 1
ATOM 6159 C C . ARG C 1 167 ? 16.597 61.054 164.950 1.00 33.73 167 ARG D C 1
ATOM 6160 O O . ARG C 1 167 ? 17.009 62.176 164.664 1.00 34.37 167 ARG D O 1
ATOM 6168 N N . GLN C 1 168 ? 15.978 60.270 164.078 1.00 29.78 168 GLN D N 1
ATOM 6169 C CA . GLN C 1 168 ? 15.772 60.677 162.701 1.00 27.82 168 GLN D CA 1
ATOM 6170 C C . GLN C 1 168 ? 14.699 61.794 162.592 1.00 28.24 168 GLN D C 1
ATOM 6171 O O . GLN C 1 168 ? 14.605 62.447 161.555 1.00 28.06 168 GLN D O 1
ATOM 6177 N N . TYR C 1 169 ? 13.907 62.021 163.643 1.00 26.10 169 TYR D N 1
ATOM 6178 C CA . TYR C 1 169 ? 12.891 63.055 163.610 1.00 25.67 169 TYR D CA 1
ATOM 6179 C C . TYR C 1 169 ? 13.456 64.407 164.026 1.00 27.04 169 TYR D C 1
ATOM 6180 O O . TYR C 1 169 ? 13.080 64.987 165.046 1.00 26.59 169 TYR D O 1
ATOM 6189 N N . GLN C 1 170 ? 14.362 64.905 163.189 1.00 28.41 170 GLN D N 1
ATOM 6190 C CA . GLN C 1 170 ? 15.136 66.103 163.469 1.00 28.70 170 GLN D CA 1
ATOM 6191 C C . GLN C 1 170 ? 14.375 67.393 163.274 1.00 28.54 170 GLN D C 1
ATOM 6192 O O . GLN C 1 170 ? 14.753 68.404 163.833 1.00 30.14 170 GLN D O 1
ATOM 6198 N N . VAL C 1 171 ? 13.300 67.361 162.502 1.00 28.44 171 VAL D N 1
ATOM 6199 C CA . VAL C 1 171 ? 12.536 68.563 162.174 1.00 27.76 171 VAL D CA 1
ATOM 6200 C C . VAL C 1 171 ? 11.045 68.364 162.479 1.00 29.95 171 VAL D C 1
ATOM 6201 O O . VAL C 1 171 ? 10.485 67.300 162.158 1.00 32.17 171 VAL D O 1
ATOM 6205 N N . MET C 1 172 ? 10.423 69.366 163.111 1.00 29.61 172 MET D N 1
ATOM 6206 C CA . MET C 1 172 ? 8.991 69.344 163.440 1.00 30.02 172 MET D CA 1
ATOM 6207 C C . MET C 1 172 ? 8.392 70.717 163.274 1.00 30.21 172 MET D C 1
ATOM 6208 O O . MET C 1 172 ? 9.054 71.737 163.545 1.00 31.98 172 MET D O 1
ATOM 6213 N N . THR C 1 173 ? 7.137 70.764 162.844 1.00 28.85 173 THR D N 1
ATOM 6214 C CA . THR C 1 173 ? 6.445 72.047 162.655 1.00 28.33 173 THR D CA 1
ATOM 6215 C C . THR C 1 173 ? 5.213 71.964 163.510 1.00 27.31 173 THR D C 1
ATOM 6216 O O . THR C 1 173 ? 4.936 70.952 164.120 1.00 25.78 173 THR D O 1
ATOM 6220 N N . ASN C 1 174 ? 4.458 73.055 163.506 1.00 27.33 174 ASN D N 1
ATOM 6221 C CA . ASN C 1 174 ? 3.183 73.131 164.203 1.00 28.78 174 ASN D CA 1
ATOM 6222 C C . ASN C 1 174 ? 2.072 73.316 163.162 1.00 30.30 174 ASN D C 1
ATOM 6223 O O . ASN C 1 174 ? 1.067 73.978 163.422 1.00 26.24 174 ASN D O 1
ATOM 6228 N N . SER C 1 175 ? 2.268 72.724 161.983 1.00 35.96 175 SER D N 1
ATOM 6229 C CA . SER C 1 175 ? 1.324 72.823 160.877 1.00 42.39 175 SER D CA 1
ATOM 6230 C C . SER C 1 175 ? 0.295 71.702 160.888 1.00 49.20 175 SER D C 1
ATOM 6231 O O . SER C 1 175 ? -0.764 71.837 161.500 1.00 67.38 175 SER D O 1
ATOM 6234 N N . PRO C 1 176 ? 0.597 70.593 160.216 1.00 41.58 176 PRO D N 1
ATOM 6235 C CA . PRO C 1 176 ? -0.366 69.495 160.183 1.00 36.62 176 PRO D CA 1
ATOM 6236 C C . PRO C 1 176 ? 0.149 68.493 161.193 1.00 34.02 176 PRO D C 1
ATOM 6237 O O . PRO C 1 176 ? 1.175 68.776 161.809 1.00 35.68 176 PRO D O 1
ATOM 6241 N N . THR C 1 177 ? -0.590 67.432 161.483 1.00 33.23 177 THR D N 1
ATOM 6242 C CA . THR C 1 177 ? -0.086 66.415 162.404 1.00 32.90 177 THR D CA 1
ATOM 6243 C C . THR C 1 177 ? 1.255 65.922 161.898 1.00 31.12 177 THR D C 1
ATOM 6244 O O . THR C 1 177 ? 1.582 66.080 160.724 1.00 29.45 177 THR D O 1
ATOM 6248 N N . PHE C 1 178 ? 2.027 65.325 162.792 1.00 30.35 178 PHE D N 1
ATOM 6249 C CA . PHE C 1 178 ? 3.384 64.948 162.442 1.00 30.92 178 PHE D CA 1
ATOM 6250 C C . PHE C 1 178 ? 3.445 63.906 161.313 1.00 32.70 178 PHE D C 1
ATOM 6251 O O . PHE C 1 178 ? 4.321 63.964 160.457 1.00 32.42 178 PHE D O 1
ATOM 6259 N N . ASP C 1 179 ? 2.543 62.935 161.321 1.00 35.05 179 ASP D N 1
ATOM 6260 C CA . ASP C 1 179 ? 2.545 61.941 160.275 1.00 36.55 179 ASP D CA 1
ATOM 6261 C C . ASP C 1 179 ? 2.382 62.622 158.915 1.00 35.63 179 ASP D C 1
ATOM 6262 O O . ASP C 1 179 ? 3.040 62.274 157.937 1.00 33.89 179 ASP D O 1
ATOM 6267 N N . GLU C 1 180 ? 1.480 63.589 158.858 1.00 38.68 180 GLU D N 1
ATOM 6268 C CA . GLU C 1 180 ? 1.242 64.364 157.627 1.00 40.48 180 GLU D CA 1
ATOM 6269 C C . GLU C 1 180 ? 2.457 65.253 157.253 1.00 38.14 180 GLU D C 1
ATOM 6270 O O . GLU C 1 180 ? 2.741 65.467 156.074 1.00 36.63 180 GLU D O 1
ATOM 6276 N N . GLN C 1 181 ? 3.171 65.761 158.248 1.00 34.44 181 GLN D N 1
ATOM 6277 C CA . GLN C 1 181 ? 4.389 66.529 157.978 1.00 32.52 181 GLN D CA 1
ATOM 6278 C C . GLN C 1 181 ? 5.424 65.718 157.223 1.00 32.55 181 GLN D C 1
ATOM 6279 O O . GLN C 1 181 ? 6.028 66.215 156.277 1.00 34.35 181 GLN D O 1
ATOM 6285 N N . LEU C 1 182 ? 5.607 64.462 157.628 1.00 30.77 182 LEU D N 1
ATOM 6286 C CA . LEU C 1 182 ? 6.551 63.582 156.945 1.00 31.39 182 LEU D CA 1
ATOM 6287 C C . LEU C 1 182 ? 6.153 63.338 155.486 1.00 31.17 182 LEU D C 1
ATOM 6288 O O . LEU C 1 182 ? 7.011 63.204 154.612 1.00 30.09 182 LEU D O 1
ATOM 6293 N N . ALA C 1 183 ? 4.843 63.277 155.249 1.00 29.42 183 ALA D N 1
ATOM 6294 C CA . ALA C 1 183 ? 4.298 63.075 153.916 1.00 26.80 183 ALA D CA 1
ATOM 6295 C C . ALA C 1 183 ? 4.557 64.292 153.000 1.00 25.23 183 ALA D C 1
ATOM 6296 O O . ALA C 1 183 ? 5.021 64.134 151.855 1.00 25.01 183 ALA D O 1
ATOM 6298 N N . LEU C 1 184 ? 4.325 65.487 153.525 1.00 24.37 184 LEU D N 1
ATOM 6299 C CA . LEU C 1 184 ? 4.489 66.702 152.740 1.00 24.65 184 LEU D CA 1
ATOM 6300 C C . LEU C 1 184 ? 5.965 66.952 152.432 1.00 23.64 184 LEU D C 1
ATOM 6301 O O . LEU C 1 184 ? 6.311 67.543 151.420 1.00 23.17 184 LEU D O 1
ATOM 6306 N N . ASN C 1 185 ? 6.831 66.483 153.311 1.00 22.74 185 ASN D N 1
ATOM 6307 C CA . ASN C 1 185 ? 8.259 66.583 153.085 1.00 23.12 185 ASN D CA 1
ATOM 6308 C C . ASN C 1 185 ? 8.782 65.637 152.029 1.00 23.47 185 ASN D C 1
ATOM 6309 O O . ASN C 1 185 ? 9.799 65.902 151.400 1.00 25.78 185 ASN D O 1
ATOM 6314 N N . ALA C 1 186 ? 8.079 64.533 151.827 1.00 23.30 186 ALA D N 1
ATOM 6315 C CA . ALA C 1 186 ? 8.584 63.425 151.036 1.00 22.34 186 ALA D CA 1
ATOM 6316 C C . ALA C 1 186 ? 9.013 63.800 149.622 1.00 21.45 186 ALA D C 1
ATOM 6317 O O . ALA C 1 186 ? 10.081 63.431 149.188 1.00 21.62 186 ALA D O 1
ATOM 6319 N N . TYR C 1 187 ? 8.206 64.568 148.915 1.00 21.80 187 TYR D N 1
ATOM 6320 C CA . TYR C 1 187 ? 8.575 64.964 147.558 1.00 22.89 187 TYR D CA 1
ATOM 6321 C C . TYR C 1 187 ? 9.996 65.537 147.450 1.00 23.00 187 TYR D C 1
ATOM 6322 O O . TYR C 1 187 ? 10.706 65.254 146.493 1.00 22.05 187 TYR D O 1
ATOM 6331 N N . TRP C 1 188 ? 10.387 66.348 148.433 1.00 23.34 188 TRP D N 1
ATOM 6332 C CA . TRP C 1 188 ? 11.644 67.096 148.376 1.00 24.22 188 TRP D CA 1
ATOM 6333 C C . TRP C 1 188 ? 12.902 66.309 148.766 1.00 24.97 188 TRP D C 1
ATOM 6334 O O . TRP C 1 188 ? 14.036 66.795 148.621 1.00 23.78 188 TRP D O 1
ATOM 6345 N N . THR C 1 189 ? 12.700 65.074 149.216 1.00 25.43 189 THR D N 1
ATOM 6346 C CA . THR C 1 189 ? 13.812 64.179 149.463 1.00 25.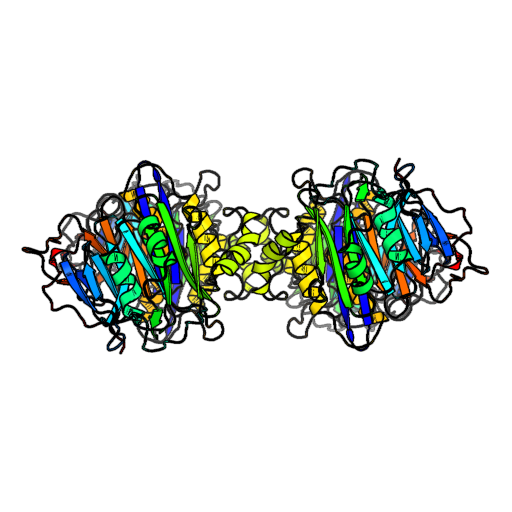77 189 THR D CA 1
ATOM 6347 C C . THR C 1 189 ? 14.435 63.772 148.145 1.00 26.77 189 THR D C 1
ATOM 6348 O O . THR C 1 189 ? 15.496 63.177 148.152 1.00 26.49 189 THR D O 1
ATOM 6352 N N . GLN C 1 190 ? 13.747 64.010 147.024 1.00 27.24 190 GLN D N 1
ATOM 6353 C CA . GLN C 1 190 ? 14.287 63.631 145.722 1.00 26.97 190 GLN D CA 1
ATOM 6354 C C . GLN C 1 190 ? 15.024 64.789 145.057 1.00 27.36 190 GLN D C 1
ATOM 6355 O O . GLN C 1 190 ? 15.642 64.575 144.026 1.00 23.10 190 GLN D O 1
ATOM 6361 N N . ILE C 1 191 ? 14.910 66.007 145.606 1.00 29.11 191 ILE D N 1
ATOM 6362 C CA . ILE C 1 191 ? 15.443 67.221 144.952 1.00 28.83 191 ILE D CA 1
ATOM 6363 C C . ILE C 1 191 ? 16.524 67.851 145.789 1.00 25.58 191 ILE D C 1
ATOM 6364 O O . ILE C 1 191 ? 16.312 68.137 146.955 1.00 26.71 191 ILE D O 1
ATOM 6369 N N . GLY C 1 192 ? 17.686 68.052 145.184 1.00 24.79 192 GLY D N 1
ATOM 6370 C CA . GLY C 1 192 ? 18.839 68.612 145.882 1.00 25.96 192 GLY D CA 1
ATOM 6371 C C . GLY C 1 192 ? 18.625 70.048 146.317 1.00 26.20 192 GLY D C 1
ATOM 6372 O O . GLY C 1 192 ? 18.311 70.925 145.487 1.00 26.08 192 GLY D O 1
ATOM 6373 N N . GLY C 1 193 ? 18.799 70.279 147.611 1.00 25.75 193 GLY D N 1
ATOM 6374 C CA . GLY C 1 193 ? 18.551 71.574 148.207 1.00 28.95 193 GLY D CA 1
ATOM 6375 C C . GLY C 1 193 ? 19.417 72.760 147.755 1.00 31.20 193 GLY D C 1
ATOM 6376 O O . GLY C 1 193 ? 19.144 73.912 148.143 1.00 35.80 193 GLY D O 1
ATOM 6377 N N . THR C 1 194 ? 20.463 72.514 146.969 1.00 31.27 194 THR D N 1
ATOM 6378 C CA . THR C 1 194 ? 21.249 73.610 146.372 1.00 30.11 194 THR D CA 1
ATOM 6379 C C . THR C 1 194 ? 20.708 73.964 145.018 1.00 29.28 194 THR D C 1
ATOM 6380 O O . THR C 1 194 ? 21.098 74.970 144.464 1.00 31.14 194 THR D O 1
ATOM 6384 N N . VAL C 1 195 ? 19.804 73.148 144.494 1.00 28.92 195 VAL D N 1
ATOM 6385 C CA . VAL C 1 195 ? 19.188 73.418 143.205 1.00 29.51 195 VAL D CA 1
ATOM 6386 C C . VAL C 1 195 ? 17.781 74.004 143.351 1.00 31.40 195 VAL D C 1
ATOM 6387 O O . VAL C 1 195 ? 17.435 74.923 142.622 1.00 32.51 195 VAL D O 1
ATOM 6391 N N . MET C 1 196 ? 16.951 73.433 144.230 1.00 33.85 196 MET D N 1
ATOM 6392 C CA . MET C 1 196 ? 15.623 73.993 144.498 1.00 35.74 196 MET D CA 1
ATOM 6393 C C . MET C 1 196 ? 15.168 73.696 145.921 1.00 30.90 196 MET D C 1
ATOM 6394 O O . MET C 1 196 ? 15.403 72.604 146.444 1.00 28.72 196 MET D O 1
ATOM 6399 N N . LEU C 1 197 ? 14.548 74.706 146.536 1.00 28.34 197 LEU D N 1
ATOM 6400 C CA . LEU C 1 197 ? 13.874 74.588 147.836 1.00 26.94 197 LEU D CA 1
ATOM 6401 C C . LEU C 1 197 ? 12.590 75.385 147.773 1.00 26.14 197 LEU D C 1
ATOM 6402 O O . LEU C 1 197 ? 12.543 76.427 147.138 1.00 27.56 197 LEU D O 1
ATOM 6407 N N . PRO C 1 198 ? 11.533 74.895 148.409 1.00 25.20 198 PRO D N 1
ATOM 6408 C CA . PRO C 1 198 ? 10.350 75.727 148.534 1.00 24.92 198 PRO D CA 1
ATOM 6409 C C . PRO C 1 198 ? 10.603 76.896 149.512 1.00 25.42 198 PRO D C 1
ATOM 6410 O O . PRO C 1 198 ? 11.009 76.658 150.642 1.00 24.24 198 PRO D O 1
ATOM 6414 N N . GLY C 1 199 ? 10.294 78.127 149.083 1.00 25.34 199 GLY D N 1
ATOM 6415 C CA . GLY C 1 199 ? 10.598 79.344 149.825 1.00 24.32 199 GLY D CA 1
ATOM 6416 C C . GLY C 1 199 ? 9.467 80.087 150.527 1.00 25.56 199 GLY D C 1
ATOM 6417 O O . GLY C 1 199 ? 9.711 81.159 151.084 1.00 29.13 199 GLY D O 1
ATOM 6418 N N . THR C 1 200 ? 8.239 79.553 150.539 1.00 24.56 200 THR D N 1
ATOM 6419 C CA . THR C 1 200 ? 7.156 80.226 151.272 1.00 23.67 200 THR D CA 1
ATOM 6420 C C . THR C 1 200 ? 7.238 79.906 152.772 1.00 24.89 200 THR D C 1
ATOM 6421 O O . THR C 1 200 ? 8.156 79.229 153.208 1.00 24.60 200 THR D O 1
ATOM 6425 N N . ASN C 1 201 ? 6.245 80.384 153.534 1.00 26.62 201 ASN D N 1
ATOM 6426 C CA . ASN C 1 201 ? 6.128 80.196 154.985 1.00 26.34 201 ASN D CA 1
ATOM 6427 C C . ASN C 1 201 ? 5.161 79.093 155.412 1.00 27.58 201 ASN D C 1
ATOM 6428 O O . ASN C 1 201 ? 4.936 78.859 156.596 1.00 29.91 201 ASN D O 1
ATOM 6433 N N . ARG C 1 202 ? 4.589 78.416 154.435 1.00 28.86 202 ARG D N 1
ATOM 6434 C CA . ARG C 1 202 ? 3.948 77.124 154.640 1.00 28.50 202 ARG D CA 1
ATOM 6435 C C . ARG C 1 202 ? 4.794 76.241 155.539 1.00 27.78 202 ARG D C 1
ATOM 6436 O O . ARG C 1 202 ? 6.003 76.104 155.316 1.00 28.83 202 ARG D O 1
ATOM 6444 N N . ALA C 1 203 ? 4.156 75.593 156.499 1.00 24.85 203 ALA D N 1
ATOM 6445 C CA . ALA C 1 203 ? 4.856 74.694 157.372 1.00 24.26 203 ALA D CA 1
ATOM 6446 C C . ALA C 1 203 ? 5.679 73.661 156.593 1.00 24.69 203 ALA D C 1
ATOM 6447 O O . ALA C 1 203 ? 6.837 73.385 156.952 1.00 25.13 203 ALA D O 1
ATOM 6449 N N . SER C 1 204 ? 5.103 73.080 155.551 1.00 24.64 204 SER D N 1
ATOM 6450 C CA . SER C 1 204 ? 5.836 72.087 154.758 1.00 26.30 204 SER D CA 1
ATOM 6451 C C . SER C 1 204 ? 7.107 72.673 154.192 1.00 26.19 204 SER D C 1
ATOM 6452 O O . SER C 1 204 ? 8.157 72.041 154.246 1.00 26.83 204 SER D O 1
ATOM 6455 N N . ASP C 1 205 ? 7.027 73.906 153.703 1.00 27.01 205 ASP D N 1
ATOM 6456 C CA . ASP C 1 205 ? 8.199 74.580 153.113 1.00 27.48 205 ASP D CA 1
ATOM 6457 C C . ASP C 1 205 ? 9.284 74.832 154.139 1.00 26.35 205 ASP D C 1
ATOM 6458 O O . ASP C 1 205 ? 10.458 74.577 153.893 1.00 27.54 205 ASP D O 1
ATOM 6463 N N . ARG C 1 206 ? 8.865 75.328 155.292 1.00 25.44 206 ARG D N 1
ATOM 6464 C CA . ARG C 1 206 ? 9.751 75.497 156.416 1.00 24.70 206 ARG D CA 1
ATOM 6465 C C . ARG C 1 206 ? 10.411 74.181 156.809 1.00 24.18 206 ARG D C 1
ATOM 6466 O O . ARG C 1 206 ? 11.617 74.118 157.029 1.00 22.40 206 ARG D O 1
ATOM 6474 N N . PHE C 1 207 ? 9.598 73.136 156.932 1.00 23.67 207 PHE D N 1
ATOM 6475 C CA . PHE C 1 207 ? 10.089 71.797 157.285 1.00 22.77 207 PHE D CA 1
ATOM 6476 C C . PHE C 1 207 ? 11.234 71.362 156.365 1.00 20.84 207 PHE D C 1
ATOM 6477 O O . PHE C 1 207 ? 12.269 70.918 156.811 1.00 19.12 207 PHE D O 1
ATOM 6485 N N . VAL C 1 208 ? 11.000 71.491 155.063 1.00 21.01 208 VAL D N 1
ATOM 6486 C CA . VAL C 1 208 ? 11.910 71.022 154.039 1.00 19.98 208 VAL D CA 1
ATOM 6487 C C . VAL C 1 208 ? 13.213 71.821 154.092 1.00 22.02 208 VAL D C 1
ATOM 6488 O O . VAL C 1 208 ? 14.296 71.251 153.945 1.00 22.60 208 VAL D O 1
ATOM 6492 N N . ARG C 1 209 ? 13.119 73.135 154.282 1.00 23.03 209 ARG D N 1
ATOM 6493 C CA . ARG C 1 209 ? 14.324 73.956 154.356 1.00 24.45 209 ARG D CA 1
ATOM 6494 C C . ARG C 1 209 ? 15.108 73.626 155.622 1.00 25.37 209 ARG D C 1
ATOM 6495 O O . ARG C 1 209 ? 16.319 73.565 155.602 1.00 25.34 209 ARG D O 1
ATOM 6503 N N . ALA C 1 210 ? 14.407 73.416 156.724 1.00 27.30 210 ALA D N 1
ATOM 6504 C CA . ALA C 1 210 ? 15.074 73.069 157.967 1.00 28.73 210 ALA D CA 1
ATOM 6505 C C . ALA C 1 210 ? 15.790 71.732 157.816 1.00 29.19 210 ALA D C 1
ATOM 6506 O O . ALA C 1 210 ? 16.945 71.618 158.215 1.00 31.41 210 ALA D O 1
ATOM 6508 N N . SER C 1 211 ? 15.128 70.738 157.230 1.00 28.72 211 SER D N 1
ATOM 6509 C CA . SER C 1 211 ? 15.727 69.391 157.086 1.00 28.88 211 SER D CA 1
ATOM 6510 C C . SER C 1 211 ? 16.956 69.409 156.183 1.00 27.15 211 SER D C 1
ATOM 6511 O O . SER C 1 211 ? 17.961 68.764 156.487 1.00 27.13 211 SER D O 1
ATOM 6514 N N . PHE C 1 212 ? 16.922 70.224 155.140 1.00 26.08 212 PHE D N 1
ATOM 6515 C CA . PHE C 1 212 ? 18.076 70.328 154.286 1.00 25.75 212 PHE D CA 1
ATOM 6516 C C . PHE C 1 212 ? 19.229 71.016 154.999 1.00 26.47 212 PHE D C 1
ATOM 6517 O O . PHE C 1 212 ? 20.355 70.522 154.981 1.00 26.26 212 PHE D O 1
ATOM 6525 N N . TYR C 1 213 ? 18.964 72.196 155.563 1.00 28.15 213 TYR D N 1
ATOM 6526 C CA . TYR C 1 213 ? 20.019 73.004 156.185 1.00 28.35 213 TYR D CA 1
ATOM 6527 C C . TYR C 1 213 ? 20.595 72.349 157.434 1.00 29.67 213 TYR D C 1
ATOM 6528 O O . TYR C 1 213 ? 21.792 72.431 157.654 1.00 30.09 213 TYR D O 1
ATOM 6537 N N . ALA C 1 214 ? 19.759 71.692 158.234 1.00 30.14 214 ALA D N 1
ATOM 6538 C CA . ALA C 1 214 ? 20.246 70.970 159.409 1.00 30.13 214 ALA D CA 1
ATOM 6539 C C . ALA C 1 214 ? 21.303 69.926 159.058 1.00 30.82 214 ALA D C 1
ATOM 6540 O O . ALA C 1 214 ? 22.352 69.885 159.684 1.00 33.74 214 ALA D O 1
ATOM 6542 N N . ASN C 1 215 ? 21.043 69.112 158.041 1.00 29.46 215 ASN D N 1
ATOM 6543 C CA . ASN C 1 215 ? 22.030 68.130 157.587 1.00 30.27 215 ASN D CA 1
ATOM 6544 C C . ASN C 1 215 ? 23.219 68.704 156.795 1.00 28.21 215 ASN D C 1
ATOM 6545 O O . ASN C 1 215 ? 24.220 68.032 156.645 1.00 28.22 215 ASN D O 1
ATOM 6550 N N . ALA C 1 216 ? 23.124 69.938 156.317 1.00 26.80 216 ALA D N 1
ATOM 6551 C CA . ALA C 1 216 ? 24.218 70.560 155.583 1.00 27.71 216 ALA D CA 1
ATOM 6552 C C . ALA C 1 216 ? 25.178 71.353 156.468 1.00 28.42 216 ALA D C 1
ATOM 6553 O O . ALA C 1 216 ? 26.251 71.744 156.018 1.00 28.89 216 ALA D O 1
ATOM 6555 N N . ILE C 1 217 ? 24.796 71.633 157.704 1.00 29.91 217 ILE D N 1
ATOM 6556 C CA . ILE C 1 217 ? 25.694 72.350 158.602 1.00 32.12 217 ILE D CA 1
ATOM 6557 C C . ILE C 1 217 ? 26.945 71.499 158.827 1.00 34.52 217 ILE D C 1
ATOM 6558 O O . ILE C 1 217 ? 26.845 70.290 158.986 1.00 38.81 217 ILE D O 1
ATOM 6563 N N . PRO C 1 218 ? 28.128 72.120 158.812 1.00 37.41 218 PRO D N 1
ATOM 6564 C CA . PRO C 1 218 ? 29.328 71.364 159.116 1.00 37.33 218 PRO D CA 1
ATOM 6565 C C . PRO C 1 218 ? 29.246 70.709 160.486 1.00 40.31 218 PRO D C 1
ATOM 6566 O O . PRO C 1 218 ? 28.751 71.316 161.440 1.00 44.83 218 PRO D O 1
ATOM 6570 N N . LYS C 1 219 ? 29.760 69.491 160.588 1.00 43.03 219 LYS D N 1
ATOM 6571 C CA . LYS C 1 219 ? 29.730 68.745 161.846 1.00 47.73 219 LYS D CA 1
ATOM 6572 C C . LYS C 1 219 ? 31.003 68.889 162.704 1.00 49.95 219 LYS D C 1
ATOM 6573 O O . LYS C 1 219 ? 31.043 68.385 163.822 1.00 55.35 219 LYS D O 1
ATOM 6579 N N . SER C 1 220 ? 32.005 69.616 162.196 1.00 52.61 220 SER D N 1
ATOM 6580 C CA . SER C 1 220 ? 33.271 69.861 162.920 1.00 52.60 220 SER D CA 1
ATOM 6581 C C . SER C 1 220 ? 33.010 70.581 164.231 1.00 53.82 220 SER D C 1
ATOM 6582 O O . SER C 1 220 ? 32.182 71.484 164.304 1.00 51.73 220 SER D O 1
ATOM 6585 N N . GLU C 1 221 ? 33.721 70.156 165.268 1.00 58.84 221 GLU D N 1
ATOM 6586 C CA . GLU C 1 221 ? 33.608 70.752 166.606 1.00 61.81 221 GLU D CA 1
ATOM 6587 C C . GLU C 1 221 ? 34.148 72.205 166.646 1.00 55.57 221 GLU D C 1
ATOM 6588 O O . GLU C 1 221 ? 35.339 72.438 166.752 1.00 50.78 221 GLU D O 1
ATOM 6594 N N . ASN C 1 222 ? 33.240 73.166 166.529 1.00 50.27 222 ASN D N 1
ATOM 6595 C CA . ASN C 1 222 ? 33.512 74.525 166.904 1.00 46.14 222 ASN D CA 1
ATOM 6596 C C . ASN C 1 222 ? 32.195 75.204 167.313 1.00 41.19 222 ASN D C 1
ATOM 6597 O O . ASN C 1 222 ? 31.430 75.635 166.470 1.00 39.71 222 ASN D O 1
ATOM 6602 N N . PRO C 1 223 ? 31.935 75.308 168.618 1.00 38.13 223 PRO D N 1
ATOM 6603 C CA . PRO C 1 223 ? 30.653 75.825 169.077 1.00 36.37 223 PRO D CA 1
ATOM 6604 C C . PRO C 1 223 ? 30.242 77.183 168.497 1.00 34.44 223 PRO D C 1
ATOM 6605 O O . PRO C 1 223 ? 29.103 77.353 168.113 1.00 35.39 223 PRO D O 1
ATOM 6609 N N . VAL C 1 224 ? 31.137 78.156 168.464 1.00 33.01 224 VAL D N 1
ATOM 6610 C CA . VAL C 1 224 ? 30.799 79.472 167.932 1.00 34.02 224 VAL D CA 1
ATOM 6611 C C . VAL C 1 224 ? 30.251 79.384 166.497 1.00 33.84 224 VAL D C 1
ATOM 6612 O O . VAL C 1 224 ? 29.254 80.034 166.157 1.00 35.57 224 VAL D O 1
ATOM 6616 N N . GLU C 1 225 ? 30.905 78.579 165.672 1.00 33.56 225 GLU D N 1
ATOM 6617 C CA . GLU C 1 225 ? 30.498 78.372 164.292 1.00 32.72 225 GLU D CA 1
ATOM 6618 C C . GLU C 1 225 ? 29.172 77.648 164.221 1.00 30.65 225 GLU D C 1
ATOM 6619 O O . GLU C 1 225 ? 28.305 78.009 163.441 1.00 32.08 225 GLU D O 1
ATOM 6625 N N . ALA C 1 226 ? 29.032 76.580 164.991 1.00 28.29 226 ALA D N 1
ATOM 6626 C CA . ALA C 1 226 ? 27.795 75.804 164.968 1.00 27.98 226 ALA D CA 1
ATOM 6627 C C . ALA C 1 226 ? 26.630 76.681 165.361 1.00 26.03 226 ALA D C 1
ATOM 6628 O O . ALA C 1 226 ? 25.608 76.714 164.716 1.00 24.11 226 ALA D O 1
ATOM 6630 N N . ILE C 1 227 ? 26.817 77.419 166.435 1.00 26.93 227 ILE D N 1
ATOM 6631 C CA . ILE C 1 227 ? 25.818 78.370 166.878 1.00 27.30 227 ILE D CA 1
ATOM 6632 C C . ILE C 1 227 ? 25.476 79.358 165.765 1.00 25.89 227 ILE D C 1
ATOM 6633 O O . ILE C 1 227 ? 24.312 79.583 165.485 1.00 25.33 227 ILE D O 1
ATOM 6638 N N . ALA C 1 228 ? 26.488 79.934 165.133 1.00 23.55 228 ALA D N 1
ATOM 6639 C CA . ALA C 1 228 ? 26.230 80.870 164.067 1.00 23.02 228 ALA D CA 1
ATOM 6640 C C . ALA C 1 228 ? 25.359 80.209 163.007 1.00 23.26 228 ALA D C 1
ATOM 6641 O O . ALA C 1 228 ? 24.342 80.769 162.594 1.00 26.29 228 ALA D O 1
ATOM 6643 N N . SER C 1 229 ? 25.742 79.020 162.571 1.00 22.75 229 SER D N 1
ATOM 6644 C CA . SER C 1 229 ? 24.972 78.321 161.564 1.00 23.10 229 SER D CA 1
ATOM 6645 C C . SER C 1 229 ? 23.555 78.028 162.039 1.00 22.81 229 SER D C 1
ATOM 6646 O O . SER C 1 229 ? 22.613 78.152 161.276 1.00 20.09 229 SER D O 1
ATOM 6649 N N . VAL C 1 230 ? 23.428 77.549 163.269 1.00 24.78 230 VAL D N 1
ATOM 6650 C CA . VAL C 1 230 ? 22.121 77.161 163.769 1.00 26.21 230 VAL D CA 1
ATOM 6651 C C . VAL C 1 230 ? 21.176 78.361 163.837 1.00 28.40 230 VAL D C 1
ATOM 6652 O O . VAL C 1 230 ? 20.029 78.218 163.414 1.00 28.62 230 VAL D O 1
ATOM 6656 N N . PHE C 1 231 ? 21.625 79.535 164.314 1.00 28.99 231 PHE D N 1
ATOM 6657 C CA . PHE C 1 231 ? 20.728 80.702 164.309 1.00 30.23 231 PHE D CA 1
ATOM 6658 C C . PHE C 1 231 ? 20.358 81.037 162.900 1.00 29.23 231 PHE D C 1
ATOM 6659 O O . PHE C 1 231 ? 19.207 81.306 162.600 1.00 29.67 231 PHE D O 1
ATOM 6667 N N . SER C 1 232 ? 21.355 81.056 162.028 1.00 27.30 232 SER D N 1
ATOM 6668 C CA . SER C 1 232 ? 21.115 81.552 160.706 1.00 25.27 232 SER D CA 1
ATOM 6669 C C . SER C 1 232 ? 20.024 80.691 160.059 1.00 23.60 232 SER D C 1
ATOM 6670 O O . SER C 1 232 ? 19.186 81.224 159.316 1.00 22.00 232 SER D O 1
ATOM 6673 N N . VAL C 1 233 ? 20.017 79.388 160.372 1.00 21.10 233 VAL D N 1
ATOM 6674 C CA . VAL C 1 233 ? 19.026 78.467 159.822 1.00 19.92 233 VAL D CA 1
ATOM 6675 C C . VAL C 1 233 ? 17.676 78.670 160.433 1.00 18.69 233 VAL D C 1
ATOM 6676 O O . VAL C 1 233 ? 16.695 78.667 159.724 1.00 18.38 233 VAL D O 1
ATOM 6680 N N . ILE C 1 234 ? 17.593 78.827 161.737 1.00 18.94 234 ILE D N 1
ATOM 6681 C CA . ILE C 1 234 ? 16.278 79.049 162.338 1.00 20.15 234 ILE D CA 1
ATOM 6682 C C . ILE C 1 234 ? 15.676 80.396 161.910 1.00 21.15 234 ILE D C 1
ATOM 6683 O O . ILE C 1 234 ? 14.460 80.531 161.766 1.00 22.00 234 ILE D O 1
ATOM 6688 N N . ARG C 1 235 ? 16.526 81.385 161.712 1.00 22.84 235 ARG D N 1
ATOM 6689 C CA . ARG C 1 235 ? 16.108 82.665 161.135 1.00 23.43 235 ARG D CA 1
ATOM 6690 C C . ARG C 1 235 ? 15.527 82.495 159.732 1.00 23.55 235 ARG D C 1
ATOM 6691 O O . ARG C 1 235 ? 14.471 83.052 159.420 1.00 25.89 235 ARG D O 1
ATOM 6699 N N . ASN C 1 236 ? 16.189 81.691 158.913 1.00 22.94 236 ASN D N 1
ATOM 6700 C CA . ASN C 1 236 ? 15.680 81.327 157.582 1.00 22.65 236 ASN D CA 1
ATOM 6701 C C . ASN C 1 236 ? 14.269 80.749 157.584 1.00 21.89 236 ASN D C 1
ATOM 6702 O O . ASN C 1 236 ? 13.514 80.872 156.648 1.00 22.47 236 ASN D O 1
ATOM 6707 N N . VAL C 1 237 ? 13.984 80.002 158.612 1.00 21.23 237 VAL D N 1
ATOM 6708 C CA . VAL C 1 237 ? 12.787 79.217 158.682 1.00 21.52 237 VAL D CA 1
ATOM 6709 C C . VAL C 1 237 ? 11.690 79.906 159.507 1.00 22.02 237 VAL D C 1
ATOM 6710 O O . VAL C 1 237 ? 10.573 79.429 159.661 1.00 22.46 237 VAL D O 1
ATOM 6714 N N . SER C 1 238 ? 12.001 81.102 159.980 1.00 23.58 238 SER D N 1
ATOM 6715 C CA . SER C 1 238 ? 11.023 81.925 160.668 1.00 23.18 238 SER D CA 1
ATOM 6716 C C . SER C 1 238 ? 10.068 82.498 159.635 1.00 23.59 238 SER D C 1
ATOM 6717 O O . SER C 1 238 ? 10.392 82.609 158.454 1.00 24.89 238 SER D O 1
ATOM 6720 N N . VAL C 1 239 ? 8.924 82.928 160.119 1.00 23.88 239 VAL D N 1
ATOM 6721 C CA . VAL C 1 239 ? 7.927 83.581 159.300 1.00 25.18 239 VAL D CA 1
ATOM 6722 C C . VAL C 1 239 ? 8.069 85.082 159.455 1.00 25.88 239 VAL D C 1
ATOM 6723 O O . VAL C 1 239 ? 7.911 85.594 160.571 1.00 26.59 239 VAL D O 1
ATOM 6727 N N . PRO C 1 240 ? 8.364 85.795 158.358 1.00 27.50 240 PRO D N 1
ATOM 6728 C CA . PRO C 1 240 ? 8.483 87.244 158.462 1.00 28.62 240 PRO D CA 1
ATOM 6729 C C . PRO C 1 240 ? 7.287 87.926 159.127 1.00 28.41 240 PRO D C 1
ATOM 6730 O O . PRO C 1 240 ? 6.140 87.457 159.034 1.00 27.93 240 PRO D O 1
ATOM 6734 N N . TYR C 1 241 ? 7.579 89.036 159.787 1.00 29.33 241 TYR D N 1
ATOM 6735 C CA . TYR C 1 241 ? 6.631 89.679 160.667 1.00 31.47 241 TYR D CA 1
ATOM 6736 C C . TYR C 1 241 ? 5.658 90.570 159.912 1.00 32.34 241 TYR D C 1
ATOM 6737 O O . TYR C 1 241 ? 6.061 91.374 159.096 1.00 30.43 241 TYR D O 1
ATOM 6746 N N . GLY C 1 242 ? 4.368 90.414 160.211 1.00 35.80 242 GLY D N 1
ATOM 6747 C CA . GLY C 1 242 ? 3.312 91.304 159.725 1.00 36.27 242 GLY D CA 1
ATOM 6748 C C . GLY C 1 242 ? 2.814 91.013 158.319 1.00 38.78 242 GLY D C 1
ATOM 6749 O O . GLY C 1 242 ? 2.002 91.754 157.772 1.00 40.99 242 GLY D O 1
ATOM 6750 N N . ILE C 1 243 ? 3.277 89.913 157.758 1.00 40.78 243 ILE D N 1
ATOM 6751 C CA . ILE C 1 243 ? 3.142 89.587 156.344 1.00 48.39 243 ILE D CA 1
ATOM 6752 C C . ILE C 1 243 ? 1.982 88.646 156.027 1.00 48.71 243 ILE D C 1
ATOM 6753 O O . ILE C 1 243 ? 1.437 88.666 154.938 1.00 47.80 243 ILE D O 1
ATOM 6758 N N . THR C 1 244 ? 1.635 87.784 156.960 1.00 55.42 244 THR D N 1
ATOM 6759 C CA . THR C 1 244 ? 0.687 86.726 156.656 1.00 61.00 244 THR D CA 1
ATOM 6760 C C . THR C 1 244 ? -0.715 87.281 156.594 1.00 68.32 244 THR D C 1
ATOM 6761 O O . THR C 1 244 ? -1.030 88.229 157.294 1.00 71.13 244 THR D O 1
ATOM 6765 N N . THR C 1 245 ? -1.539 86.691 155.736 1.00 74.45 245 THR D N 1
ATOM 6766 C CA . THR C 1 245 ? -2.912 87.125 155.575 1.00 78.61 245 THR D CA 1
ATOM 6767 C C . THR C 1 245 ? -3.830 86.048 156.136 1.00 80.12 245 THR D C 1
ATOM 6768 O O . THR C 1 245 ? -3.468 84.869 156.133 1.00 77.06 245 THR D O 1
ATOM 6772 N N . PRO C 1 246 ? -5.025 86.448 156.607 1.00 81.95 246 PRO D N 1
ATOM 6773 C CA . PRO C 1 246 ? -6.065 85.505 157.030 1.00 78.79 246 PRO D CA 1
ATOM 6774 C C . PRO C 1 246 ? -6.401 84.337 156.060 1.00 77.23 246 PRO D C 1
ATOM 6775 O O . PRO C 1 246 ? -7.013 83.367 156.506 1.00 67.04 246 PRO D O 1
ATOM 6779 N N . ASP C 1 247 ? -6.007 84.411 154.780 1.00 80.68 247 ASP D N 1
ATOM 6780 C CA . ASP C 1 247 ? -6.179 83.280 153.822 1.00 85.91 247 ASP D CA 1
ATOM 6781 C C . ASP C 1 247 ? -5.461 81.990 154.205 1.00 85.04 247 ASP D C 1
ATOM 6782 O O . ASP C 1 247 ? -5.822 80.909 153.722 1.00 68.98 247 ASP D O 1
ATOM 6787 N N . GLN C 1 248 ? -4.411 82.123 155.023 1.00 90.17 248 GLN D N 1
ATOM 6788 C CA . GLN C 1 248 ? -3.609 80.984 155.484 1.00 83.27 248 GLN D CA 1
ATOM 6789 C C . GLN C 1 248 ? -3.587 80.985 157.021 1.00 72.43 248 GLN D C 1
ATOM 6790 O O . GLN C 1 248 ? -2.679 81.545 157.639 1.00 75.14 248 GLN D O 1
ATOM 6796 N N . PRO C 1 249 ? -4.604 80.373 157.645 1.00 61.68 249 PRO D N 1
ATOM 6797 C CA . PRO C 1 249 ? -4.773 80.431 159.098 1.00 57.24 249 PRO D CA 1
ATOM 6798 C C . PRO C 1 249 ? -3.645 79.748 159.911 1.00 53.44 249 PRO D C 1
ATOM 6799 O O . PRO C 1 249 ? -3.387 80.167 161.029 1.00 50.60 249 PRO D O 1
ATOM 6803 N N . ASN C 1 250 ? -2.981 78.721 159.367 1.00 47.80 250 ASN D N 1
ATOM 6804 C CA . ASN C 1 250 ? -1.957 77.965 160.120 1.00 42.71 250 ASN D CA 1
ATOM 6805 C C . ASN C 1 250 ? -0.590 78.623 160.232 1.00 39.48 250 ASN D C 1
ATOM 6806 O O . ASN C 1 250 ? 0.248 78.155 160.967 1.00 39.61 250 ASN D O 1
ATOM 6811 N N . ILE C 1 251 ? -0.382 79.714 159.507 1.00 34.59 251 ILE D N 1
ATOM 6812 C CA . ILE C 1 251 ? 0.860 80.438 159.535 1.00 31.51 251 ILE D CA 1
ATOM 6813 C C . ILE C 1 251 ? 0.699 81.676 160.392 1.00 30.30 251 ILE D C 1
ATOM 6814 O O . ILE C 1 251 ? -0.328 82.326 160.354 1.00 32.99 251 ILE D O 1
ATOM 6819 N N . SER C 1 252 ? 1.746 82.034 161.122 1.00 29.15 252 SER D N 1
ATOM 6820 C CA . SER C 1 252 ? 1.751 83.211 161.978 1.00 27.75 252 SER D CA 1
ATOM 6821 C C . SER C 1 252 ? 3.138 83.836 161.957 1.00 27.39 252 SER D C 1
ATOM 6822 O O . SER C 1 252 ? 4.108 83.139 161.741 1.00 30.06 252 SER D O 1
ATOM 6825 N N . SER C 1 253 ? 3.248 85.130 162.225 1.00 26.74 253 SER D N 1
ATOM 6826 C CA . SER C 1 253 ? 4.547 85.771 162.344 1.00 26.46 253 SER D CA 1
ATOM 6827 C C . SER C 1 253 ? 5.412 85.149 163.445 1.00 26.40 253 SER D C 1
ATOM 6828 O O . SER C 1 253 ? 4.901 84.751 164.496 1.00 26.30 253 SER D O 1
ATOM 6831 N N . THR C 1 254 ? 6.706 85.040 163.213 1.00 24.95 254 THR D N 1
ATOM 6832 C CA . THR C 1 254 ? 7.572 84.578 164.263 1.00 26.57 254 THR D CA 1
ATOM 6833 C C . THR C 1 254 ? 7.754 85.683 165.285 1.00 27.09 254 THR D C 1
ATOM 6834 O O . THR C 1 254 ? 8.161 86.778 164.922 1.00 30.47 254 THR D O 1
ATOM 6838 N N . ARG C 1 255 ? 7.485 85.383 166.555 1.00 28.79 255 ARG D N 1
ATOM 6839 C CA . ARG C 1 255 ? 7.603 86.356 167.674 1.00 28.63 255 ARG D CA 1
ATOM 6840 C C . ARG C 1 255 ? 8.991 86.330 168.289 1.00 26.70 255 ARG D C 1
ATOM 6841 O O . ARG C 1 255 ? 9.547 87.385 168.640 1.00 24.45 255 ARG D O 1
ATOM 6849 N N . TRP C 1 256 ? 9.518 85.115 168.472 1.00 26.63 256 TRP D N 1
ATOM 6850 C CA . TRP C 1 256 ? 10.894 84.914 168.961 1.00 26.09 256 TRP D CA 1
ATOM 6851 C C . TRP C 1 256 ? 11.511 83.586 168.588 1.00 25.20 256 TRP D C 1
ATOM 6852 O O . TRP C 1 256 ? 10.853 82.694 168.086 1.00 26.76 256 TRP D O 1
ATOM 6863 N N . ARG C 1 257 ? 12.801 83.475 168.845 1.00 25.01 257 ARG D N 1
ATOM 6864 C CA . ARG C 1 257 ? 13.550 82.272 168.594 1.00 24.83 257 ARG D CA 1
ATOM 6865 C C . ARG C 1 257 ? 14.380 81.878 169.791 1.00 26.15 257 ARG D C 1
ATOM 6866 O O . ARG C 1 257 ? 14.807 82.692 170.599 1.00 26.60 257 ARG D O 1
ATOM 6874 N N . THR C 1 258 ? 14.626 80.592 169.878 1.00 28.24 258 THR D N 1
ATOM 6875 C CA . THR C 1 258 ? 15.389 80.035 170.923 1.00 28.23 258 THR D CA 1
ATOM 6876 C C . THR C 1 258 ? 16.401 79.099 170.293 1.00 27.99 258 THR D C 1
ATOM 6877 O O . THR C 1 258 ? 16.111 78.465 169.276 1.00 29.02 258 THR D O 1
ATOM 6881 N N . VAL C 1 259 ? 17.601 79.030 170.871 1.00 27.36 259 VAL D N 1
ATOM 6882 C CA . VAL C 1 259 ? 18.590 78.018 170.507 1.00 25.70 259 VAL D CA 1
ATOM 6883 C C . VAL C 1 259 ? 19.156 77.422 171.788 1.00 26.65 259 VAL D C 1
ATOM 6884 O O . VAL C 1 259 ? 19.633 78.142 172.656 1.00 26.04 259 VAL D O 1
ATOM 6888 N N . ILE C 1 260 ? 19.094 76.101 171.884 1.00 28.53 260 ILE D N 1
ATOM 6889 C CA . ILE C 1 260 ? 19.552 75.376 173.038 1.00 28.84 260 ILE D CA 1
ATOM 6890 C C . ILE C 1 260 ? 20.846 74.660 172.701 1.00 29.36 260 ILE D C 1
ATOM 6891 O O . ILE C 1 260 ? 20.880 73.848 171.778 1.00 29.94 260 ILE D O 1
ATOM 6896 N N . ASP C 1 261 ? 21.920 74.985 173.427 1.00 29.27 261 ASP D N 1
ATOM 6897 C CA . ASP C 1 261 ? 23.210 74.286 173.302 1.00 28.21 261 ASP D CA 1
ATOM 6898 C C . ASP C 1 261 ? 23.253 73.190 174.353 1.00 27.72 261 ASP D C 1
ATOM 6899 O O . ASP C 1 261 ? 23.524 73.452 175.525 1.00 28.99 261 ASP D O 1
ATOM 6904 N N . HIS C 1 262 ? 23.010 71.957 173.922 1.00 25.63 262 HIS D N 1
ATOM 6905 C CA . HIS C 1 262 ? 22.894 70.849 174.854 1.00 25.32 262 HIS D CA 1
ATOM 6906 C C . HIS C 1 262 ? 24.190 70.525 175.589 1.00 25.09 262 HIS D C 1
ATOM 6907 O O . HIS C 1 262 ? 24.180 70.235 176.782 1.00 25.09 262 HIS D O 1
ATOM 6914 N N . LYS C 1 263 ? 25.300 70.566 174.867 1.00 25.12 263 LYS D N 1
ATOM 6915 C CA . LYS C 1 263 ? 26.578 70.263 175.462 1.00 25.46 263 LYS D CA 1
ATOM 6916 C C . LYS C 1 263 ? 26.975 71.260 176.540 1.00 26.80 263 LYS D C 1
ATOM 6917 O O . LYS C 1 263 ? 27.244 70.887 177.684 1.00 25.50 263 LYS D O 1
ATOM 6923 N N . ARG C 1 264 ? 26.981 72.539 176.180 1.00 27.85 264 ARG D N 1
ATOM 6924 C CA . ARG C 1 264 ? 27.475 73.595 177.079 1.00 27.48 264 ARG D CA 1
ATOM 6925 C C . ARG C 1 264 ? 26.404 74.169 177.996 1.00 27.02 264 ARG D C 1
ATOM 6926 O O . ARG C 1 264 ? 26.693 75.050 178.809 1.00 26.32 264 ARG D O 1
ATOM 6934 N N . LYS C 1 265 ? 25.173 73.706 177.817 1.00 26.97 265 LYS D N 1
ATOM 6935 C CA . LYS C 1 265 ? 24.048 74.139 178.629 1.00 30.49 265 LYS D CA 1
ATOM 6936 C C . LYS C 1 265 ? 23.782 75.637 178.517 1.00 29.72 265 LYS D C 1
ATOM 6937 O O . LYS C 1 265 ? 23.685 76.341 179.529 1.00 31.27 265 LYS D O 1
ATOM 6943 N N . LEU C 1 266 ? 23.644 76.112 177.289 1.00 27.65 266 LEU D N 1
ATOM 6944 C CA . LEU C 1 266 ? 23.323 77.507 177.034 1.00 28.16 266 LEU D CA 1
ATOM 6945 C C . LEU C 1 266 ? 21.932 77.618 176.407 1.00 30.02 266 LEU D C 1
ATOM 6946 O O . LEU C 1 266 ? 21.560 76.826 175.541 1.00 33.73 266 LEU D O 1
ATOM 6951 N N . TYR C 1 267 ? 21.156 78.595 176.877 1.00 29.64 267 TYR D N 1
ATOM 6952 C CA . TYR C 1 267 ? 19.827 78.901 176.341 1.00 27.00 267 TYR D CA 1
ATOM 6953 C C . TYR C 1 267 ? 19.874 80.281 175.710 1.00 25.91 267 TYR D C 1
ATOM 6954 O O . TYR C 1 267 ? 19.908 81.283 176.421 1.00 24.07 267 TYR D O 1
ATOM 6963 N N . PHE C 1 268 ? 19.873 80.330 174.378 1.00 25.37 268 PHE D N 1
ATOM 6964 C CA . PHE C 1 268 ? 19.871 81.602 173.650 1.00 25.07 268 PHE D CA 1
ATOM 6965 C C . PHE C 1 268 ? 18.440 82.034 173.357 1.00 23.91 268 PHE D C 1
ATOM 6966 O O . PHE C 1 268 ? 17.607 81.209 173.001 1.00 22.96 268 PHE D O 1
ATOM 6974 N N . PHE C 1 269 ? 18.174 83.331 173.467 1.00 23.89 269 PHE D N 1
ATOM 6975 C CA . PHE C 1 269 ? 16.859 83.885 173.154 1.00 24.54 269 PHE D CA 1
ATOM 6976 C C . PHE C 1 269 ? 16.992 85.087 172.226 1.00 26.63 269 PHE D C 1
ATOM 6977 O O . PHE C 1 269 ? 17.858 85.941 172.434 1.00 27.19 269 PHE D O 1
ATOM 6985 N N . GLU C 1 270 ? 16.102 85.180 171.239 1.00 28.52 270 GLU D N 1
ATOM 6986 C CA . GLU C 1 270 ? 16.053 86.352 170.349 1.00 30.21 270 GLU D CA 1
ATOM 6987 C C . GLU C 1 270 ? 14.627 86.847 170.094 1.00 29.64 270 GLU D C 1
ATOM 6988 O O . GLU C 1 270 ? 13.744 86.039 169.858 1.00 28.41 270 GLU D O 1
ATOM 6994 N N . SER C 1 271 ? 14.410 88.162 170.113 1.00 29.10 271 SER D N 1
ATOM 6995 C CA . SER C 1 271 ? 13.098 88.732 169.797 1.00 28.52 271 SER D CA 1
ATOM 6996 C C . SER C 1 271 ? 13.010 89.186 168.346 1.00 28.48 271 SER D C 1
ATOM 6997 O O . SER C 1 271 ? 13.958 89.688 167.778 1.00 33.00 271 SER D O 1
ATOM 7000 N N . ALA C 1 272 ? 11.860 88.997 167.740 1.00 27.98 272 ALA D N 1
ATOM 7001 C CA . ALA C 1 272 ? 11.590 89.559 166.427 1.00 27.45 272 ALA D CA 1
ATOM 7002 C C . ALA C 1 272 ? 11.046 90.992 166.548 1.00 28.67 272 ALA D C 1
ATOM 7003 O O . ALA C 1 272 ? 11.196 91.788 165.622 1.00 31.07 272 ALA D O 1
ATOM 7005 N N . LEU C 1 273 ? 10.393 91.328 167.668 1.00 29.25 273 LEU D N 1
ATOM 7006 C CA . LEU C 1 273 ? 9.737 92.644 167.804 1.00 29.22 273 LEU D CA 1
ATOM 7007 C C . LEU C 1 273 ? 10.639 93.700 168.396 1.00 28.29 273 LEU D C 1
ATOM 7008 O O . LEU C 1 273 ? 10.406 94.886 168.198 1.00 30.58 273 LEU D O 1
ATOM 7013 N N . THR C 1 274 ? 11.658 93.279 169.119 1.00 26.61 274 THR D N 1
ATOM 7014 C CA . THR C 1 274 ? 12.674 94.198 169.598 1.00 27.56 274 THR D CA 1
ATOM 7015 C C . THR C 1 274 ? 14.040 93.629 169.200 1.00 27.00 274 THR D C 1
ATOM 7016 O O . THR C 1 274 ? 14.239 92.416 169.225 1.00 27.98 274 THR D O 1
ATOM 7020 N N . PRO C 1 275 ? 14.965 94.492 168.773 1.00 25.29 275 PRO D N 1
ATOM 7021 C CA . PRO C 1 275 ? 16.342 94.025 168.640 1.00 25.67 275 PRO D CA 1
ATOM 7022 C C . PRO C 1 275 ? 16.880 93.667 170.021 1.00 26.89 275 PRO D C 1
ATOM 7023 O O . PRO C 1 275 ? 17.244 94.546 170.825 1.00 27.89 275 PRO D O 1
ATOM 7027 N N . ASN C 1 276 ? 16.909 92.376 170.296 1.00 26.17 276 ASN D N 1
ATOM 7028 C CA . ASN C 1 276 ? 17.191 91.889 171.614 1.00 25.47 276 ASN D CA 1
ATOM 7029 C C . ASN C 1 276 ? 17.643 90.444 171.523 1.00 23.98 276 ASN D C 1
ATOM 7030 O O . ASN C 1 276 ? 16.865 89.554 171.240 1.00 23.91 276 ASN D O 1
ATOM 7035 N N . VAL C 1 277 ? 18.925 90.210 171.733 1.00 25.27 277 VAL D N 1
ATOM 7036 C CA . VAL C 1 277 ? 19.463 88.847 171.695 1.00 23.69 277 VAL D CA 1
ATOM 7037 C C . VAL C 1 277 ? 20.498 88.624 172.805 1.00 24.78 277 VAL D C 1
ATOM 7038 O O . VAL C 1 277 ? 21.426 89.439 173.009 1.00 27.17 277 VAL D O 1
ATOM 7042 N N . PHE C 1 278 ? 20.354 87.513 173.514 1.00 25.82 278 PHE D N 1
ATOM 7043 C CA . PHE C 1 278 ? 21.232 87.184 174.666 1.00 27.25 278 PHE D CA 1
ATOM 7044 C C . PHE C 1 278 ? 21.116 85.702 174.976 1.00 27.54 278 PHE D C 1
ATOM 7045 O O . PHE C 1 278 ? 20.393 84.968 174.294 1.00 28.25 278 PHE D O 1
ATOM 7053 N N . TRP C 1 279 ? 21.827 85.258 175.998 1.00 27.83 279 TRP D N 1
ATOM 7054 C CA . TRP C 1 279 ? 21.686 83.891 176.439 1.00 27.63 279 TRP D CA 1
ATOM 7055 C C . TRP C 1 279 ? 21.858 83.746 177.937 1.00 26.62 279 TRP D C 1
ATOM 7056 O O . TRP C 1 279 ? 22.421 84.597 178.584 1.00 24.41 279 TRP D O 1
ATOM 7067 N N . ILE C 1 280 ? 21.330 82.645 178.457 1.00 27.78 280 ILE D N 1
ATOM 7068 C CA . ILE C 1 280 ? 21.519 82.252 179.819 1.00 27.31 280 ILE D CA 1
ATOM 7069 C C . ILE C 1 280 ? 22.493 81.068 179.864 1.00 27.86 280 ILE D C 1
ATOM 7070 O O . ILE C 1 280 ? 22.330 80.087 179.143 1.00 28.30 280 ILE D O 1
ATOM 7075 N N . ASP C 1 281 ? 23.490 81.164 180.733 1.00 27.92 281 ASP D N 1
ATOM 7076 C CA . ASP C 1 281 ? 24.437 80.096 180.952 1.00 29.18 281 ASP D CA 1
ATOM 7077 C C . ASP C 1 281 ? 24.046 79.314 182.192 1.00 31.09 281 ASP D C 1
ATOM 7078 O O . ASP C 1 281 ? 24.205 79.802 183.305 1.00 36.93 281 ASP D O 1
ATOM 7083 N N . MET C 1 282 ? 23.569 78.093 182.005 1.00 31.35 282 MET D N 1
ATOM 7084 C CA . MET C 1 282 ? 23.133 77.260 183.116 1.00 31.81 282 MET D CA 1
ATOM 7085 C C . MET C 1 282 ? 24.279 76.859 184.062 1.00 32.00 282 MET D C 1
ATOM 7086 O O . MET C 1 282 ? 24.033 76.591 185.239 1.00 31.77 282 MET D O 1
ATOM 7091 N N . THR C 1 283 ? 25.516 76.814 183.556 1.00 31.65 283 THR D N 1
ATOM 7092 C CA . THR C 1 283 ? 26.678 76.441 184.367 1.00 31.82 283 THR D CA 1
ATOM 7093 C C . THR C 1 283 ? 27.065 77.512 185.410 1.00 35.29 283 THR D C 1
ATOM 7094 O O . THR C 1 283 ? 27.833 77.222 186.323 1.00 37.91 283 THR D O 1
ATOM 7098 N N . LYS C 1 284 ? 26.519 78.719 185.297 1.00 36.69 284 LYS D N 1
ATOM 7099 C CA . LYS C 1 284 ? 26.743 79.755 186.289 1.00 38.55 284 LYS D CA 1
ATOM 7100 C C . LYS C 1 284 ? 25.510 80.015 187.161 1.00 37.80 284 LYS D C 1
ATOM 7101 O O . LYS C 1 284 ? 25.509 80.944 187.977 1.00 37.06 284 LYS D O 1
ATOM 7107 N N . LEU C 1 285 ? 24.477 79.187 187.022 1.00 36.77 285 LEU D N 1
ATOM 7108 C CA . LEU C 1 285 ? 23.290 79.310 187.857 1.00 36.16 285 LEU D CA 1
ATOM 7109 C C . LEU C 1 285 ? 23.415 78.405 189.068 1.00 36.78 285 LEU D C 1
ATOM 7110 O O . LEU C 1 285 ? 24.020 77.341 188.995 1.00 42.87 285 LEU D O 1
ATOM 7115 N N . ASP C 1 286 ? 22.828 78.813 190.182 1.00 37.39 286 ASP D N 1
ATOM 7116 C CA . ASP C 1 286 ? 22.719 77.937 191.335 1.00 37.02 286 ASP D CA 1
ATOM 7117 C C . ASP C 1 286 ? 21.369 77.248 191.246 1.00 32.63 286 ASP D C 1
ATOM 7118 O O . ASP C 1 286 ? 20.343 77.852 191.561 1.00 30.44 286 ASP D O 1
ATOM 7123 N N . LEU C 1 287 ? 21.378 75.982 190.836 1.00 31.86 287 LEU D N 1
ATOM 7124 C CA . LEU C 1 287 ? 20.145 75.192 190.721 1.00 33.13 287 LEU D CA 1
ATOM 7125 C C . LEU C 1 287 ? 19.957 74.192 191.843 1.00 34.13 287 LEU D C 1
ATOM 7126 O O . LEU C 1 287 ? 19.108 73.310 191.744 1.00 37.06 287 LEU D O 1
ATOM 7131 N N . SER C 1 288 ? 20.731 74.340 192.911 1.00 35.40 288 SER D N 1
ATOM 7132 C CA . SER C 1 288 ? 20.665 73.431 194.028 1.00 39.75 288 SER D CA 1
ATOM 7133 C C . SER C 1 288 ? 19.404 73.685 194.852 1.00 41.93 288 SER D C 1
ATOM 7134 O O . SER C 1 288 ? 18.926 74.821 194.940 1.00 47.27 288 SER D O 1
ATOM 7137 N N . LYS C 1 289 ? 18.897 72.638 195.492 1.00 42.60 289 LYS D N 1
ATOM 7138 C CA . LYS C 1 289 ? 17.799 72.788 196.423 1.00 45.73 289 LYS D CA 1
ATOM 7139 C C . LYS C 1 289 ? 18.218 73.588 197.653 1.00 44.21 289 LYS D C 1
ATOM 7140 O O . LYS C 1 289 ? 17.426 74.363 198.222 1.00 40.16 289 LYS D O 1
ATOM 7146 N N . GLU C 1 290 ? 19.474 73.405 198.039 1.00 46.10 290 GLU D N 1
ATOM 7147 C CA . GLU C 1 290 ? 20.008 73.959 199.287 1.00 49.86 290 GLU D CA 1
ATOM 7148 C C . GLU C 1 290 ? 20.018 75.492 199.311 1.00 45.60 290 GLU D C 1
ATOM 7149 O O . GLU C 1 290 ? 19.579 76.099 200.296 1.00 37.92 290 GLU D O 1
ATOM 7155 N N . THR C 1 291 ? 20.509 76.100 198.228 1.00 45.13 291 THR D N 1
ATOM 7156 C CA . THR C 1 291 ? 20.581 77.564 198.135 1.00 46.26 291 THR D CA 1
ATOM 7157 C C . THR C 1 291 ? 19.965 78.206 196.891 1.00 45.67 291 THR D C 1
ATOM 7158 O O . THR C 1 291 ? 19.920 79.421 196.779 1.00 48.86 291 THR D O 1
ATOM 7162 N N . GLY C 1 292 ? 19.485 77.416 195.953 1.00 44.51 292 GLY D N 1
ATOM 7163 C CA . GLY C 1 292 ? 19.028 77.994 194.685 1.00 42.36 292 GLY D CA 1
ATOM 7164 C C . GLY C 1 292 ? 17.714 78.742 194.773 1.00 39.08 292 GLY D C 1
ATOM 7165 O O . GLY C 1 292 ? 16.766 78.289 195.392 1.00 36.55 292 GLY D O 1
ATOM 7166 N N . ALA C 1 293 ? 17.666 79.890 194.125 1.00 37.06 293 ALA D N 1
ATOM 7167 C CA . ALA C 1 293 ? 16.479 80.704 194.114 1.00 36.87 293 ALA D CA 1
ATOM 7168 C C . ALA C 1 293 ? 15.741 80.582 192.773 1.00 33.93 293 ALA D C 1
ATOM 7169 O O . ALA C 1 293 ? 16.340 80.412 191.723 1.00 31.54 293 ALA D O 1
ATOM 7171 N N . VAL C 1 294 ? 14.432 80.751 192.829 1.00 33.18 294 VAL D N 1
ATOM 7172 C CA . VAL C 1 294 ? 13.643 80.992 191.638 1.00 32.58 294 VAL D CA 1
ATOM 7173 C C . VAL C 1 294 ? 13.951 82.402 191.152 1.00 33.18 294 VAL D C 1
ATOM 7174 O O . VAL C 1 294 ? 13.840 83.362 191.918 1.00 35.61 294 VAL D O 1
ATOM 7178 N N . LYS C 1 295 ? 14.316 82.521 189.885 1.00 33.59 295 LYS D N 1
ATOM 7179 C CA . LYS C 1 295 ? 14.617 83.814 189.291 1.00 34.55 295 LYS D CA 1
ATOM 7180 C C . LYS C 1 295 ? 13.903 84.026 187.977 1.00 34.14 295 LYS D C 1
ATOM 7181 O O . LYS C 1 295 ? 13.588 83.079 187.250 1.00 38.80 295 LYS D O 1
ATOM 7187 N N . LYS C 1 296 ? 13.693 85.292 187.652 1.00 33.21 296 LYS D N 1
ATOM 7188 C CA . LYS C 1 296 ? 13.000 85.694 186.433 1.00 32.43 296 LYS D CA 1
ATOM 7189 C C . LYS C 1 296 ? 13.854 86.742 185.705 1.00 32.66 296 LYS D C 1
ATOM 7190 O O . LYS C 1 296 ? 14.480 87.581 186.354 1.00 33.11 296 LYS D O 1
ATOM 7196 N N . LEU C 1 297 ? 13.871 86.674 184.375 1.00 31.58 297 LEU D N 1
ATOM 7197 C CA . LEU C 1 297 ? 14.392 87.733 183.550 1.00 32.36 297 LEU D CA 1
ATOM 7198 C C . LEU C 1 297 ? 13.185 88.417 182.902 1.00 34.55 297 LEU D C 1
ATOM 7199 O O . LEU C 1 297 ? 12.447 87.792 182.124 1.00 31.95 297 LEU D O 1
ATOM 7204 N N . ASP C 1 298 ? 12.981 89.694 183.231 1.00 35.40 298 ASP D N 1
ATOM 7205 C CA . ASP C 1 298 ? 11.792 90.403 182.781 1.00 36.01 298 ASP D CA 1
ATOM 7206 C C . ASP C 1 298 ? 12.083 90.970 181.402 1.00 33.69 298 ASP D C 1
ATOM 7207 O O . ASP C 1 298 ? 12.889 91.887 181.266 1.00 33.82 298 ASP D O 1
ATOM 7212 N N . LEU C 1 299 ? 11.396 90.449 180.392 1.00 30.85 299 LEU D N 1
ATOM 7213 C CA . LEU C 1 299 ? 11.574 90.921 179.029 1.00 32.06 299 LEU D CA 1
ATOM 7214 C C . LEU C 1 299 ? 10.602 92.025 178.648 1.00 31.25 299 LEU D C 1
ATOM 7215 O O . LEU C 1 299 ? 10.936 92.888 177.833 1.00 29.38 299 LEU D O 1
ATOM 7220 N N . GLY C 1 300 ? 9.410 91.985 179.247 1.00 31.19 300 GLY D N 1
ATOM 7221 C CA . GLY C 1 300 ? 8.378 92.981 179.027 1.00 30.45 300 GLY D CA 1
ATOM 7222 C C . GLY C 1 300 ? 7.603 92.668 177.777 1.00 30.53 300 GLY D C 1
ATOM 7223 O O . GLY C 1 300 ? 8.011 91.812 176.993 1.00 32.52 300 GLY D O 1
ATOM 7224 N N . ALA C 1 301 ? 6.521 93.410 177.559 1.00 30.25 301 ALA D N 1
ATOM 7225 C CA . ALA C 1 301 ? 5.722 93.299 176.346 1.00 31.66 301 ALA D CA 1
ATOM 7226 C C . ALA C 1 301 ? 6.580 93.455 175.080 1.00 35.44 301 ALA D C 1
ATOM 7227 O O . ALA C 1 301 ? 7.311 94.442 174.951 1.00 38.44 301 ALA D O 1
ATOM 7229 N N . ASN C 1 302 ? 6.488 92.483 174.158 1.00 37.14 302 ASN D N 1
ATOM 7230 C CA . ASN C 1 302 ? 7.339 92.420 172.953 1.00 35.69 302 ASN D CA 1
ATOM 7231 C C . ASN C 1 302 ? 8.827 92.476 173.237 1.00 33.82 302 ASN D C 1
ATOM 7232 O O . ASN C 1 302 ? 9.606 92.923 172.385 1.00 35.62 302 ASN D O 1
ATOM 7237 N N . GLN C 1 303 ? 9.222 92.030 174.429 1.00 32.51 303 GLN D N 1
ATOM 7238 C CA . GLN C 1 303 ? 10.627 91.996 174.824 1.00 32.84 303 GLN D CA 1
ATOM 7239 C C . GLN C 1 303 ? 11.326 93.357 174.676 1.00 32.45 303 GLN D C 1
ATOM 7240 O O . GLN C 1 303 ? 12.427 93.442 174.120 1.00 30.56 303 GLN D O 1
ATOM 7246 N N . ILE C 1 304 ? 10.667 94.407 175.149 1.00 33.49 304 ILE D N 1
ATOM 7247 C CA . ILE C 1 304 ? 11.212 95.768 175.040 1.00 36.42 304 ILE D CA 1
ATOM 7248 C C . ILE C 1 304 ? 12.431 95.954 175.941 1.00 35.73 304 ILE D C 1
ATOM 7249 O O . ILE C 1 304 ? 13.275 96.792 175.660 1.00 39.00 304 ILE D O 1
ATOM 7254 N N . HIS C 1 305 ? 12.538 95.156 176.998 1.00 35.25 305 HIS D N 1
ATOM 7255 C CA . HIS C 1 305 ? 13.684 95.236 177.901 1.00 35.44 305 HIS D CA 1
ATOM 7256 C C . HIS C 1 305 ? 14.842 94.476 177.310 1.00 34.71 305 HIS D C 1
ATOM 7257 O O . HIS C 1 305 ? 14.817 93.265 177.191 1.00 38.02 305 HIS D O 1
ATOM 7264 N N . ILE C 1 306 ? 15.859 95.212 176.909 1.00 35.94 306 ILE D N 1
ATOM 7265 C CA . ILE C 1 306 ? 16.960 94.651 176.144 1.00 34.91 306 ILE D CA 1
ATOM 7266 C C . ILE C 1 306 ? 18.073 94.133 177.029 1.00 35.03 306 ILE D C 1
ATOM 7267 O O . ILE C 1 306 ? 18.493 94.790 177.979 1.00 39.15 306 ILE D O 1
ATOM 7272 N N . TYR C 1 307 ? 18.568 92.953 176.686 1.00 33.90 307 TYR D N 1
ATOM 7273 C CA . TYR C 1 307 ? 19.755 92.409 177.309 1.00 33.13 307 TYR D CA 1
ATOM 7274 C C . TYR C 1 307 ? 20.731 91.970 176.233 1.00 33.06 307 TYR D C 1
ATOM 7275 O O . TYR C 1 307 ? 20.458 92.103 175.038 1.00 36.97 307 TYR D O 1
ATOM 7284 N N . SER C 1 308 ? 21.892 91.492 176.642 1.00 32.55 308 SER D N 1
ATOM 7285 C CA . SER C 1 308 ? 22.883 91.087 175.676 1.00 34.18 308 SER D CA 1
ATOM 7286 C C . SER C 1 308 ? 23.904 90.222 176.348 1.00 35.45 308 SER D C 1
ATOM 7287 O O . SER C 1 308 ? 24.032 90.262 177.560 1.00 36.54 308 SER D O 1
ATOM 7290 N N . GLY C 1 309 ? 24.632 89.451 175.546 1.00 37.25 309 GLY D N 1
ATOM 7291 C CA . GLY C 1 309 ? 25.635 88.523 176.059 1.00 38.26 309 GLY D CA 1
ATOM 7292 C C . GLY C 1 309 ? 25.028 87.503 177.003 1.00 39.95 309 GLY D C 1
ATOM 7293 O O . GLY C 1 309 ? 23.856 87.159 176.855 1.00 42.00 309 GLY D O 1
ATOM 7294 N N . MET C 1 310 ? 25.813 87.069 177.991 1.00 40.60 310 MET D N 1
ATOM 7295 C CA . MET C 1 310 ? 25.299 86.272 179.084 1.00 43.34 310 MET D CA 1
ATOM 7296 C C . MET C 1 310 ? 24.554 87.204 179.985 1.00 38.39 310 MET D C 1
ATOM 7297 O O . MET C 1 310 ? 25.153 88.032 180.666 1.00 36.00 310 MET D O 1
ATOM 7302 N N . ALA C 1 311 ? 23.260 87.004 180.056 1.00 34.60 311 ALA D N 1
ATOM 7303 C CA . ALA C 1 311 ? 22.408 87.907 180.780 1.00 35.90 311 ALA D CA 1
ATOM 7304 C C . ALA C 1 311 ? 22.093 87.464 182.208 1.00 33.30 311 ALA D C 1
ATOM 7305 O O . ALA C 1 311 ? 21.205 88.032 182.829 1.00 32.03 311 ALA D O 1
ATOM 7307 N N . ASN C 1 312 ? 22.815 86.474 182.730 1.00 34.20 312 ASN D N 1
ATOM 7308 C CA . ASN C 1 312 ? 22.512 85.918 184.069 1.00 33.17 312 ASN D CA 1
ATOM 7309 C C . ASN C 1 312 ? 22.385 86.983 185.134 1.00 34.56 312 ASN D C 1
ATOM 7310 O O . ASN C 1 312 ? 21.463 86.921 185.960 1.00 33.60 312 ASN D O 1
ATOM 7315 N N . GLU C 1 313 ? 23.274 87.982 185.114 1.00 35.98 313 GLU D N 1
ATOM 7316 C CA . GLU C 1 313 ? 23.259 88.999 186.173 1.00 37.33 313 GLU D CA 1
ATOM 7317 C C . GLU C 1 313 ? 21.970 89.816 186.207 1.00 34.00 313 GLU D C 1
ATOM 7318 O O . GLU C 1 313 ? 21.660 90.399 187.229 1.00 36.13 313 GLU D O 1
ATOM 7324 N N . SER C 1 314 ? 21.191 89.814 185.136 1.00 32.40 314 SER D N 1
ATOM 7325 C CA . SER C 1 314 ? 19.928 90.557 185.128 1.00 33.12 314 SER D CA 1
ATOM 7326 C C . SER C 1 314 ? 18.740 89.736 185.616 1.00 33.98 314 SER D C 1
ATOM 7327 O O . SER C 1 314 ? 17.633 90.262 185.755 1.00 29.20 314 SER D O 1
ATOM 7330 N N . LEU C 1 315 ? 18.986 88.462 185.926 1.00 37.03 315 LEU D N 1
ATOM 7331 C CA . LEU C 1 315 ? 17.992 87.625 186.599 1.00 37.59 315 LEU D CA 1
ATOM 7332 C C . LEU C 1 315 ? 17.723 88.158 188.010 1.00 39.86 315 LEU D C 1
ATOM 7333 O O . LEU C 1 315 ? 18.647 88.540 188.720 1.00 36.00 315 LEU D O 1
ATOM 7338 N N . LYS C 1 316 ? 16.448 88.180 188.395 1.00 46.24 316 LYS D N 1
ATOM 7339 C CA . LYS C 1 316 ? 16.025 88.667 189.713 1.00 50.75 316 LYS D CA 1
ATOM 7340 C C . LYS C 1 316 ? 15.180 87.637 190.460 1.00 48.18 316 LYS D C 1
ATOM 7341 O O . LYS C 1 316 ? 14.232 87.091 189.892 1.00 46.37 316 LYS D O 1
ATOM 7347 N N . ASP C 1 317 ? 15.532 87.395 191.726 1.00 46.39 317 ASP D N 1
ATOM 7348 C CA . ASP C 1 317 ? 14.735 86.553 192.632 1.00 46.20 317 ASP D CA 1
ATOM 7349 C C . ASP C 1 317 ? 13.259 86.952 192.594 1.00 46.16 317 ASP D C 1
ATOM 7350 O O . ASP C 1 317 ? 12.921 88.099 192.886 1.00 41.95 317 ASP D O 1
ATOM 7355 N N . THR C 1 318 ? 12.384 86.024 192.202 1.00 46.56 318 THR D N 1
ATOM 7356 C CA . THR C 1 318 ? 10.922 86.280 192.192 1.00 48.03 318 THR D CA 1
ATOM 7357 C C . THR C 1 318 ? 10.193 85.010 192.614 1.00 47.70 318 THR D C 1
ATOM 7358 O O . THR C 1 318 ? 10.697 83.898 192.465 1.00 47.57 318 THR D O 1
ATOM 7362 N N . LYS C 1 319 ? 8.998 85.189 193.146 1.00 53.26 319 LYS D N 1
ATOM 7363 C CA . LYS C 1 319 ? 8.146 84.066 193.465 1.00 56.26 319 LYS D CA 1
ATOM 7364 C C . LYS C 1 319 ? 7.689 83.431 192.161 1.00 52.42 319 LYS D C 1
ATOM 7365 O O . LYS C 1 319 ? 7.273 84.135 191.234 1.00 56.38 319 LYS D O 1
ATOM 7371 N N . PRO C 1 320 ? 7.780 82.099 192.071 1.00 46.88 320 PRO D N 1
ATOM 7372 C CA . PRO C 1 320 ? 7.323 81.413 190.864 1.00 44.29 320 PRO D CA 1
ATOM 7373 C C . PRO C 1 320 ? 5.850 81.666 190.575 1.00 38.87 320 PRO D C 1
ATOM 7374 O O . PRO C 1 320 ? 5.066 81.739 191.500 1.00 37.96 320 PRO D O 1
ATOM 7378 N N . PHE C 1 321 ? 5.498 81.779 189.305 1.00 36.01 321 PHE D N 1
ATOM 7379 C CA . PHE C 1 321 ? 4.115 81.975 188.902 1.00 37.13 321 PHE D CA 1
ATOM 7380 C C . PHE C 1 321 ? 3.298 80.712 189.100 1.00 39.68 321 PHE D C 1
ATOM 7381 O O . PHE C 1 321 ? 3.842 79.613 189.222 1.00 42.68 321 PHE D O 1
ATOM 7389 N N . LYS C 1 322 ? 1.986 80.890 189.120 1.00 40.85 322 LYS D N 1
ATOM 7390 C CA . LYS C 1 322 ? 1.058 79.798 189.224 1.00 43.00 322 LYS D CA 1
ATOM 7391 C C . LYS C 1 322 ? 0.603 79.390 187.834 1.00 42.77 322 LYS D C 1
ATOM 7392 O O . LYS C 1 322 ? 0.069 80.199 187.078 1.00 42.78 322 LYS D O 1
ATOM 7398 N N . PHE C 1 323 ? 0.791 78.113 187.517 1.00 42.65 323 PHE D N 1
ATOM 7399 C CA . PHE C 1 323 ? 0.308 77.560 186.264 1.00 40.14 323 PHE D CA 1
ATOM 7400 C C . PHE C 1 323 ? -1.187 77.683 186.159 1.00 38.45 323 PHE D C 1
ATOM 7401 O O . PHE C 1 323 ? -1.898 77.540 187.125 1.00 36.59 323 PHE D O 1
ATOM 7409 N N . LEU C 1 324 ? -1.638 77.948 184.949 1.00 42.47 324 LEU D N 1
ATOM 7410 C CA . LEU C 1 324 ? -3.039 78.036 184.627 1.00 45.13 324 LEU D CA 1
ATOM 7411 C C . LEU C 1 324 ? -3.721 76.657 184.695 1.00 51.68 324 LEU D C 1
ATOM 7412 O O . LEU C 1 324 ? -3.061 75.628 184.507 1.00 49.21 324 LEU D O 1
ATOM 7417 N N . GLY C 1 325 ? -5.028 76.670 184.994 1.00 58.93 325 GLY D N 1
ATOM 7418 C CA . GLY C 1 325 ? -5.926 75.528 184.882 1.00 66.19 325 GLY D CA 1
ATOM 7419 C C . GLY C 1 325 ? -6.654 75.261 186.158 1.00 76.96 325 GLY D C 1
ATOM 7420 O O . GLY C 1 325 ? -6.022 75.179 187.188 1.00 99.20 325 GLY D O 1
ATOM 7421 N N . LEU C 1 326 ? -7.978 75.143 186.121 1.00 78.85 326 LEU D N 1
ATOM 7422 C CA . LEU C 1 326 ? -8.689 74.586 187.271 1.00 79.23 326 LEU D CA 1
ATOM 7423 C C . LEU C 1 326 ? -9.978 73.925 186.805 1.00 80.82 326 LEU D C 1
ATOM 7424 O O . LEU C 1 326 ? -9.941 72.929 186.087 1.00 69.82 326 LEU D O 1
ATOM 7429 N N . CYS D 1 1 ? 26.184 91.775 149.700 1.00 31.08 1 CYS C N 1
ATOM 7430 C CA . CYS D 1 1 ? 25.316 90.854 148.819 1.00 37.89 1 CYS C CA 1
ATOM 7431 C C . CYS D 1 1 ? 23.715 90.805 148.703 1.00 31.64 1 CYS C C 1
ATOM 7432 O O . CYS D 1 1 ? 23.251 90.269 147.715 1.00 34.89 1 CYS C O 1
ATOM 7435 N N . THR D 1 2 ? 22.870 91.283 149.616 1.00 27.65 2 THR C N 1
ATOM 7436 C CA . THR D 1 2 ? 21.422 91.500 149.266 1.00 25.52 2 THR C CA 1
ATOM 7437 C C . THR D 1 2 ? 20.809 92.794 149.862 1.00 26.15 2 THR C C 1
ATOM 7438 O O . THR D 1 2 ? 20.952 93.061 151.047 1.00 24.98 2 THR C O 1
ATOM 7442 N N . ARG D 1 3 ? 20.062 93.553 149.067 1.00 24.44 3 ARG C N 1
ATOM 7443 C CA . ARG D 1 3 ? 19.563 94.842 149.527 1.00 25.13 3 ARG C CA 1
ATOM 7444 C C . ARG D 1 3 ? 18.142 95.142 149.068 1.00 25.13 3 ARG C C 1
ATOM 7445 O O . ARG D 1 3 ? 17.797 94.879 147.925 1.00 22.97 3 ARG C O 1
ATOM 7453 N N . PHE D 1 4 ? 17.330 95.722 149.946 1.00 25.85 4 PHE C N 1
ATOM 7454 C CA . PHE D 1 4 ? 15.993 96.152 149.555 1.00 27.87 4 PHE C CA 1
ATOM 7455 C C . PHE D 1 4 ? 15.497 97.359 150.336 1.00 28.67 4 PHE C C 1
ATOM 7456 O O . PHE D 1 4 ? 15.926 97.626 151.459 1.00 29.27 4 PHE C O 1
ATOM 7464 N N . VAL D 1 5 ? 14.573 98.077 149.708 1.00 30.54 5 VAL C N 1
ATOM 7465 C CA . VAL D 1 5 ? 13.990 99.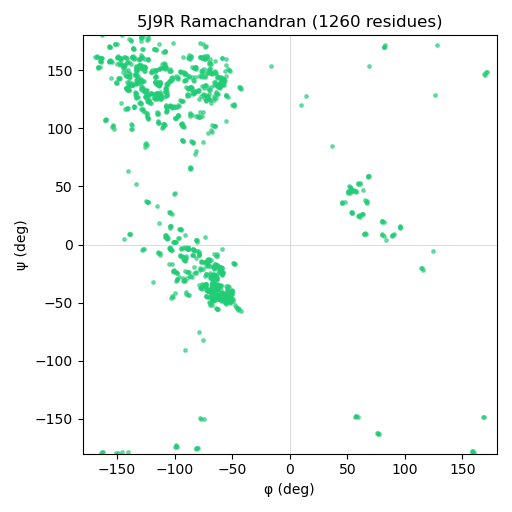291 150.261 1.00 31.45 5 VAL C CA 1
ATOM 7466 C C . VAL D 1 5 ? 12.506 99.039 150.483 1.00 32.31 5 VAL C C 1
ATOM 7467 O O . VAL D 1 5 ? 11.820 98.557 149.589 1.00 35.07 5 VAL C O 1
ATOM 7471 N N . TYR D 1 6 ? 12.030 99.345 151.683 1.00 32.47 6 TYR C N 1
ATOM 7472 C CA . TYR D 1 6 ? 10.617 99.311 152.001 1.00 33.74 6 TYR C CA 1
ATOM 7473 C C . TYR D 1 6 ? 10.110 100.745 152.112 1.00 33.75 6 TYR C C 1
ATOM 7474 O O . TYR D 1 6 ? 10.781 101.612 152.673 1.00 32.88 6 TYR C O 1
ATOM 7483 N N . ILE D 1 7 ? 8.936 100.985 151.544 1.00 34.61 7 ILE C N 1
ATOM 7484 C CA . ILE D 1 7 ? 8.326 102.307 151.534 1.00 36.01 7 ILE C CA 1
ATOM 7485 C C . ILE D 1 7 ? 6.950 102.207 152.185 1.00 39.27 7 ILE C C 1
ATOM 7486 O O . ILE D 1 7 ? 6.023 101.615 151.612 1.00 39.32 7 ILE C O 1
ATOM 7491 N N . GLY D 1 8 ? 6.834 102.761 153.390 1.00 41.69 8 GLY C N 1
ATOM 7492 C CA . GLY D 1 8 ? 5.551 102.848 154.094 1.00 46.45 8 GLY C CA 1
ATOM 7493 C C . GLY D 1 8 ? 4.952 104.226 153.917 1.00 51.95 8 GLY C C 1
ATOM 7494 O O . GLY D 1 8 ? 5.469 105.055 153.160 1.00 60.34 8 GLY C O 1
ATOM 7495 N N . GLU D 1 9 ? 3.866 104.485 154.624 1.00 58.45 9 GLU C N 1
ATOM 7496 C CA . GLU D 1 9 ? 3.211 105.792 154.552 1.00 63.37 9 GLU C CA 1
ATOM 7497 C C . GLU D 1 9 ? 3.958 106.803 155.369 1.00 62.55 9 GLU C C 1
ATOM 7498 O O . GLU D 1 9 ? 4.744 106.447 156.260 1.00 64.33 9 GLU C O 1
ATOM 7504 N N . ASN D 1 10 ? 3.677 108.066 155.059 1.00 60.17 10 ASN C N 1
ATOM 7505 C CA . ASN D 1 10 ? 4.216 109.222 155.779 1.00 57.03 10 ASN C CA 1
ATOM 7506 C C . ASN D 1 10 ? 5.742 109.140 155.878 1.00 53.63 10 ASN C C 1
ATOM 7507 O O . ASN D 1 10 ? 6.324 109.283 156.964 1.00 48.58 10 ASN C O 1
ATOM 7512 N N . ASN D 1 11 ? 6.372 108.886 154.726 1.00 50.16 11 ASN C N 1
ATOM 7513 C CA . ASN D 1 11 ? 7.833 108.907 154.602 1.00 48.90 11 ASN C CA 1
ATOM 7514 C C . ASN D 1 11 ? 8.579 107.909 155.486 1.00 46.96 11 ASN C C 1
ATOM 7515 O O . ASN D 1 11 ? 9.743 108.107 155.820 1.00 45.33 11 ASN C O 1
ATOM 7520 N N . GLN D 1 12 ? 7.908 106.839 155.862 1.00 47.52 12 GLN C N 1
ATOM 7521 C CA . GLN D 1 12 ? 8.520 105.812 156.669 1.00 48.39 12 GLN C CA 1
ATOM 7522 C C . GLN D 1 12 ? 9.221 104.894 155.685 1.00 44.98 12 GLN C C 1
ATOM 7523 O O . GLN D 1 12 ? 8.636 103.938 155.180 1.00 42.95 12 GLN C O 1
ATOM 7529 N N . VAL D 1 13 ? 10.469 105.233 155.383 1.00 39.51 13 VAL C N 1
ATOM 7530 C CA . VAL D 1 13 ? 11.249 104.524 154.398 1.00 36.20 13 VAL C CA 1
ATOM 7531 C C . VAL D 1 13 ? 12.403 103.843 155.094 1.00 34.44 13 VAL C C 1
ATOM 7532 O O . VAL D 1 13 ? 13.027 104.424 155.979 1.00 34.35 13 VAL C O 1
ATOM 7536 N N . MET D 1 14 ? 12.703 102.615 154.676 1.00 34.19 14 MET C N 1
ATOM 7537 C CA . MET D 1 14 ? 13.753 101.815 155.324 1.00 33.68 14 MET C CA 1
ATOM 7538 C C . MET D 1 14 ? 14.551 101.014 154.321 1.00 32.05 14 MET C C 1
ATOM 7539 O O . MET D 1 14 ? 13.987 100.413 153.421 1.00 32.49 14 MET C O 1
ATOM 7544 N N . THR D 1 15 ? 15.869 101.040 154.454 1.00 31.80 15 THR C N 1
ATOM 7545 C CA . THR D 1 15 ? 16.751 100.263 153.577 1.00 29.93 15 THR C CA 1
ATOM 7546 C C . THR D 1 15 ? 17.410 99.186 154.394 1.00 26.86 15 THR C C 1
ATOM 7547 O O . THR D 1 15 ? 18.022 99.479 155.419 1.00 25.71 15 THR C O 1
ATOM 7551 N N . ALA D 1 16 ? 17.273 97.947 153.958 1.00 26.11 16 ALA C N 1
ATOM 7552 C CA . ALA D 1 16 ? 17.930 96.844 154.647 1.00 27.73 16 ALA C CA 1
ATOM 7553 C C . ALA D 1 16 ? 18.951 96.174 153.752 1.00 28.11 16 ALA C C 1
ATOM 7554 O O . ALA D 1 16 ? 18.794 96.128 152.528 1.00 27.94 16 ALA C O 1
ATOM 7556 N N . ARG D 1 17 ? 19.995 95.630 154.363 1.00 27.23 17 ARG C N 1
ATOM 7557 C CA . ARG D 1 17 ? 21.004 94.947 153.591 1.00 26.91 17 ARG C CA 1
ATOM 7558 C C . ARG D 1 17 ? 21.645 93.807 154.330 1.00 24.80 17 ARG C C 1
ATOM 7559 O O . ARG D 1 17 ? 21.936 93.944 155.508 1.00 25.94 17 ARG C O 1
ATOM 7567 N N . SER D 1 18 ? 21.943 92.722 153.607 1.00 24.25 18 SER C N 1
ATOM 7568 C CA . SER D 1 18 ? 22.826 91.649 154.087 1.00 23.89 18 SER C CA 1
ATOM 7569 C C . SER D 1 18 ? 24.183 91.727 153.419 1.00 24.47 18 SER C C 1
ATOM 7570 O O . SER D 1 18 ? 24.308 92.078 152.254 1.00 24.57 18 SER C O 1
ATOM 7573 N N . MET D 1 19 ? 25.220 91.477 154.193 1.00 27.23 19 MET C N 1
ATOM 7574 C CA . MET D 1 19 ? 26.553 91.348 153.668 1.00 28.81 19 MET C CA 1
ATOM 7575 C C . MET D 1 19 ? 26.995 89.908 153.604 1.00 27.06 19 MET C C 1
ATOM 7576 O O . MET D 1 19 ? 27.150 89.243 154.634 1.00 23.77 19 MET C O 1
ATOM 7581 N N . ASP D 1 20 ? 27.291 89.454 152.399 1.00 27.14 20 ASP C N 1
ATOM 7582 C CA . ASP D 1 20 ? 27.718 88.094 152.237 1.00 29.23 20 ASP C CA 1
ATOM 7583 C C . ASP D 1 20 ? 29.164 88.074 151.802 1.00 29.28 20 ASP C C 1
ATOM 7584 O O . ASP D 1 20 ? 29.537 88.728 150.842 1.00 28.95 20 ASP C O 1
ATOM 7589 N N . TRP D 1 21 ? 29.961 87.305 152.524 1.00 31.64 21 TRP C N 1
ATOM 7590 C CA . TRP D 1 21 ? 31.342 87.094 152.159 1.00 35.06 21 TRP C CA 1
ATOM 7591 C C . TRP D 1 21 ? 31.912 85.795 152.757 1.00 37.15 21 TRP C C 1
ATOM 7592 O O . TRP D 1 21 ? 31.403 85.263 153.744 1.00 34.66 21 TRP C O 1
ATOM 7603 N N . LYS D 1 22 ? 32.972 85.293 152.122 1.00 42.53 22 LYS C N 1
ATOM 7604 C CA . LYS D 1 22 ? 33.579 83.999 152.457 1.00 42.05 22 LYS C CA 1
ATOM 7605 C C . LYS D 1 22 ? 34.313 84.036 153.779 1.00 39.03 22 LYS C C 1
ATOM 7606 O O . LYS D 1 22 ? 34.571 83.001 154.344 1.00 34.84 22 LYS C O 1
ATOM 7612 N N . THR D 1 23 ? 34.661 85.229 154.272 1.00 39.93 23 THR C N 1
ATOM 7613 C CA . THR D 1 23 ? 35.510 85.355 155.451 1.00 39.55 23 THR C CA 1
ATOM 7614 C C . THR D 1 23 ? 35.118 86.575 156.313 1.00 41.66 23 THR C C 1
ATOM 7615 O O . THR D 1 23 ? 34.194 87.323 155.990 1.00 39.86 23 THR C O 1
ATOM 7619 N N . ASP D 1 24 ? 35.837 86.769 157.411 1.00 44.82 24 ASP C N 1
ATOM 7620 C CA . ASP D 1 24 ? 35.680 87.984 158.189 1.00 48.59 24 ASP C CA 1
ATOM 7621 C C . ASP D 1 24 ? 35.950 89.191 157.304 1.00 47.73 24 ASP C C 1
ATOM 7622 O O . ASP D 1 24 ? 36.881 89.200 156.500 1.00 47.09 24 ASP C O 1
ATOM 7627 N N . VAL D 1 25 ? 35.115 90.213 157.451 1.00 49.33 25 VAL C N 1
ATOM 7628 C CA . VAL D 1 25 ? 35.274 91.454 156.708 1.00 44.49 25 VAL C CA 1
ATOM 7629 C C . VAL D 1 25 ? 35.881 92.538 157.604 1.00 40.40 25 VAL C C 1
ATOM 7630 O O . VAL D 1 25 ? 36.193 93.611 157.138 1.00 38.59 25 VAL C O 1
ATOM 7634 N N . GLY D 1 26 ? 36.066 92.248 158.887 1.00 39.90 26 GLY C N 1
ATOM 7635 C CA . GLY D 1 26 ? 36.796 93.127 159.781 1.00 39.86 26 GLY C CA 1
ATOM 7636 C C . GLY D 1 26 ? 36.077 94.441 159.992 1.00 40.44 26 GLY C C 1
ATOM 7637 O O . GLY D 1 26 ? 36.722 95.496 160.100 1.00 44.29 26 GLY C O 1
ATOM 7638 N N . THR D 1 27 ? 34.752 94.393 160.044 1.00 36.87 27 THR C N 1
ATOM 7639 C CA . THR D 1 27 ? 33.993 95.634 160.042 1.00 36.77 27 THR C CA 1
ATOM 7640 C C . THR D 1 27 ? 33.833 96.196 161.430 1.00 36.30 27 THR C C 1
ATOM 7641 O O . THR D 1 27 ? 33.544 95.483 162.405 1.00 39.71 27 THR C O 1
ATOM 7645 N N . ASN D 1 28 ? 34.089 97.486 161.499 1.00 34.30 28 ASN C N 1
ATOM 7646 C CA . ASN D 1 28 ? 33.715 98.308 162.625 1.00 33.15 28 ASN C CA 1
ATOM 7647 C C . ASN D 1 28 ? 32.860 99.450 162.121 1.00 31.42 28 ASN C C 1
ATOM 7648 O O . ASN D 1 28 ? 32.906 99.792 160.939 1.00 30.95 28 ASN C O 1
ATOM 7653 N N . LEU D 1 29 ? 32.095 100.046 163.025 1.00 29.92 29 LEU C N 1
ATOM 7654 C CA . LEU D 1 29 ? 31.304 101.230 162.697 1.00 27.66 29 LEU C CA 1
ATOM 7655 C C . LEU D 1 29 ? 32.075 102.502 162.973 1.00 26.71 29 LEU C C 1
ATOM 7656 O O . LEU D 1 29 ? 32.880 102.557 163.890 1.00 24.92 29 LEU C O 1
ATOM 7661 N N . TRP D 1 30 ? 31.837 103.522 162.164 1.00 27.38 30 TRP C N 1
ATOM 7662 C CA . TRP D 1 30 ? 32.468 104.817 162.378 1.00 28.14 30 TRP C CA 1
ATOM 7663 C C . TRP D 1 30 ? 31.459 105.941 162.287 1.00 29.33 30 TRP C C 1
ATOM 7664 O O . TRP D 1 30 ? 30.459 105.847 161.546 1.00 30.19 30 TRP C O 1
ATOM 7675 N N . VAL D 1 31 ? 31.730 107.007 163.035 1.00 29.01 31 VAL C N 1
ATOM 7676 C CA . VAL D 1 31 ? 31.006 108.264 162.902 1.00 29.48 31 VAL C CA 1
ATOM 7677 C C . VAL D 1 31 ? 31.982 109.313 162.380 1.00 29.55 31 VAL C C 1
ATOM 7678 O O . VAL D 1 31 ? 33.084 109.459 162.882 1.00 28.56 31 VAL C O 1
ATOM 7682 N N . PHE D 1 32 ? 31.563 109.994 161.322 1.00 31.19 32 PHE C N 1
ATOM 7683 C CA . PHE D 1 32 ? 32.316 111.062 160.713 1.00 30.04 32 PHE C CA 1
ATOM 7684 C C . PHE D 1 32 ? 31.452 112.312 160.678 1.00 31.10 32 PHE C C 1
ATOM 7685 O O . PHE D 1 32 ? 30.474 112.370 159.930 1.00 27.77 32 PHE C O 1
ATOM 7693 N N . PRO D 1 33 ? 31.817 113.322 161.480 1.00 35.00 33 PRO C N 1
ATOM 7694 C CA . PRO D 1 33 ? 31.112 114.578 161.423 1.00 35.30 33 PRO C CA 1
ATOM 7695 C C . PRO D 1 33 ? 31.461 115.365 160.159 1.00 35.81 33 PRO C C 1
ATOM 7696 O O . PRO D 1 33 ? 32.396 114.982 159.411 1.00 35.09 33 PRO C O 1
ATOM 7700 N N . ARG D 1 34 ? 30.703 116.433 159.924 1.00 34.49 34 ARG C N 1
ATOM 7701 C CA . ARG D 1 34 ? 30.871 117.217 158.702 1.00 37.31 34 ARG C CA 1
ATOM 7702 C C . ARG D 1 34 ? 32.116 118.086 158.717 1.00 37.87 34 ARG C C 1
ATOM 7703 O O . ARG D 1 34 ? 32.784 118.279 159.756 1.00 43.88 34 ARG C O 1
ATOM 7711 N N . GLY D 1 35 ? 32.491 118.508 157.521 1.00 34.89 35 GLY C N 1
ATOM 7712 C CA . GLY D 1 35 ? 33.633 119.370 157.331 1.00 34.66 35 GLY C CA 1
ATOM 7713 C C . GLY D 1 35 ? 34.975 118.662 157.341 1.00 35.26 35 GLY C C 1
ATOM 7714 O O . GLY D 1 35 ? 36.012 119.297 157.538 1.00 36.43 35 GLY C O 1
ATOM 7715 N N . MET D 1 36 ? 34.975 117.346 157.124 1.00 36.46 36 MET C N 1
ATOM 7716 C CA . MET D 1 36 ? 36.226 116.587 156.998 1.00 34.63 36 MET C CA 1
ATOM 7717 C C . MET D 1 36 ? 36.795 116.772 155.619 1.00 34.51 36 MET C C 1
ATOM 7718 O O . MET D 1 36 ? 36.072 116.687 154.625 1.00 36.33 36 MET C O 1
ATOM 7723 N N . GLU D 1 37 ? 38.084 117.076 155.550 1.00 35.64 37 GLU C N 1
ATOM 7724 C CA . GLU D 1 37 ? 38.768 117.202 154.252 1.00 35.51 37 GLU C CA 1
ATOM 7725 C C . GLU D 1 37 ? 39.272 115.848 153.821 1.00 34.12 37 GLU C C 1
ATOM 7726 O O . GLU D 1 37 ? 39.937 115.176 154.603 1.00 31.71 37 GLU C O 1
ATOM 7732 N N . ARG D 1 38 ? 38.947 115.440 152.596 1.00 32.05 38 ARG C N 1
ATOM 7733 C CA . ARG D 1 38 ? 39.277 114.104 152.168 1.00 32.58 38 ARG C CA 1
ATOM 7734 C C . ARG D 1 38 ? 39.908 114.057 150.799 1.00 33.98 38 ARG C C 1
ATOM 7735 O O . ARG D 1 38 ? 39.656 114.923 149.932 1.00 39.00 38 ARG C O 1
ATOM 7743 N N . SER D 1 39 ? 40.735 113.032 150.621 1.00 31.52 39 SER C N 1
ATOM 7744 C CA . SER D 1 39 ? 41.397 112.767 149.373 1.00 31.88 39 SER C CA 1
ATOM 7745 C C . SER D 1 39 ? 40.963 111.382 148.887 1.00 31.03 39 SER C C 1
ATOM 7746 O O . SER D 1 39 ? 40.685 110.526 149.675 1.00 27.77 39 SER C O 1
ATOM 7749 N N . GLY D 1 40 ? 40.908 111.191 147.570 1.00 31.91 40 GLY C N 1
ATOM 7750 C CA . GLY D 1 40 ? 40.552 109.918 146.978 1.00 31.55 40 GLY C CA 1
ATOM 7751 C C . GLY D 1 40 ? 41.650 108.863 146.903 1.00 34.61 40 GLY C C 1
ATOM 7752 O O . GLY D 1 40 ? 41.418 107.788 146.345 1.00 36.82 40 GLY C O 1
ATOM 7753 N N . GLU D 1 41 ? 42.841 109.155 147.429 1.00 36.73 41 GLU C N 1
ATOM 7754 C CA . GLU D 1 41 ? 43.926 108.176 147.512 1.00 39.08 41 GLU C CA 1
ATOM 7755 C C . GLU D 1 41 ? 44.207 107.473 146.197 1.00 38.16 41 GLU C C 1
ATOM 7756 O O . GLU D 1 41 ? 44.402 106.267 146.144 1.00 33.58 41 GLU C O 1
ATOM 7762 N N . ALA D 1 42 ? 44.266 108.272 145.146 1.00 41.33 42 ALA C N 1
ATOM 7763 C CA . ALA D 1 42 ? 44.497 107.787 143.799 1.00 44.88 42 ALA C CA 1
ATOM 7764 C C . ALA D 1 42 ? 45.713 108.495 143.168 1.00 47.02 42 ALA C C 1
ATOM 7765 O O . ALA D 1 42 ? 45.725 108.794 141.965 1.00 42.29 42 ALA C O 1
ATOM 7767 N N . GLY D 1 43 ? 46.736 108.743 143.984 1.00 52.48 43 GLY C N 1
ATOM 7768 C CA . GLY D 1 43 ? 47.939 109.443 143.528 1.00 56.07 43 GLY C CA 1
ATOM 7769 C C . GLY D 1 43 ? 47.750 110.952 143.369 1.00 59.89 43 GLY C C 1
ATOM 7770 O O . GLY D 1 43 ? 46.804 111.522 143.894 1.00 54.90 43 GLY C O 1
ATOM 7771 N N . PRO D 1 44 ? 48.658 111.617 142.626 1.00 64.53 44 PRO C N 1
ATOM 7772 C CA . PRO D 1 44 ? 48.706 113.086 142.590 1.00 61.32 44 PRO C CA 1
ATOM 7773 C C . PRO D 1 44 ? 47.442 113.730 142.075 1.00 57.47 44 PRO C C 1
ATOM 7774 O O . PRO D 1 44 ? 47.187 114.883 142.384 1.00 60.18 44 PRO C O 1
ATOM 7778 N N . ASN D 1 45 ? 46.661 113.004 141.289 1.00 56.04 45 ASN C N 1
ATOM 7779 C CA . ASN D 1 45 ? 45.416 113.549 140.773 1.00 55.07 45 ASN C CA 1
ATOM 7780 C C . ASN D 1 45 ? 44.171 113.020 141.478 1.00 51.43 45 ASN C C 1
ATOM 7781 O O . ASN D 1 45 ? 43.088 113.014 140.903 1.00 51.34 45 ASN C O 1
ATOM 7786 N N . SER D 1 46 ? 44.310 112.627 142.739 1.00 45.51 46 SER C N 1
ATOM 7787 C CA . SER D 1 46 ? 43.162 112.229 143.533 1.00 42.73 46 SER C CA 1
ATOM 7788 C C . SER D 1 46 ? 42.135 113.347 143.639 1.00 42.22 46 SER C C 1
ATOM 7789 O O . SER D 1 46 ? 42.482 114.509 143.778 1.00 46.23 46 SER C O 1
ATOM 7792 N N . VAL D 1 47 ? 40.864 112.989 143.545 1.00 43.30 47 VAL C N 1
ATOM 7793 C CA . VAL D 1 47 ? 39.782 113.936 143.746 1.00 42.78 47 VAL C CA 1
ATOM 7794 C C . VAL D 1 47 ? 39.808 114.315 145.215 1.00 40.20 47 VAL C C 1
ATOM 7795 O O . VAL D 1 47 ? 40.261 113.548 146.068 1.00 41.09 47 VAL C O 1
ATOM 7799 N N . LYS D 1 48 ? 39.423 115.549 145.493 1.00 40.55 48 LYS C N 1
ATOM 7800 C CA . LYS D 1 48 ? 39.406 116.074 146.853 1.00 39.47 48 LYS C CA 1
ATOM 7801 C C . LYS D 1 48 ? 38.048 116.686 147.113 1.00 38.08 48 LYS C C 1
ATOM 7802 O O . LYS D 1 48 ? 37.348 117.105 146.177 1.00 35.38 48 LYS C O 1
ATOM 7808 N N . TRP D 1 49 ? 37.672 116.708 148.390 1.00 37.47 49 TRP C N 1
ATOM 7809 C CA . TRP D 1 49 ? 36.372 117.224 148.799 1.00 36.27 49 TRP C CA 1
ATOM 7810 C C . TRP D 1 49 ? 36.332 117.412 150.294 1.00 34.45 49 TRP C C 1
ATOM 7811 O O . TRP D 1 49 ? 37.162 116.866 151.026 1.00 35.27 49 TRP C O 1
ATOM 7822 N N . THR D 1 50 ? 35.374 118.212 150.727 1.00 33.88 50 THR C N 1
ATOM 7823 C CA . THR D 1 50 ? 35.170 118.485 152.129 1.00 34.23 50 THR C CA 1
ATOM 7824 C C . THR D 1 50 ? 33.750 118.057 152.436 1.00 36.23 50 THR C C 1
ATOM 7825 O O . THR D 1 50 ? 32.806 118.528 151.795 1.00 39.08 50 THR C O 1
ATOM 7829 N N . SER D 1 51 ? 33.577 117.133 153.382 1.00 36.46 51 SER C N 1
ATOM 7830 C CA . SER D 1 51 ? 32.249 116.536 153.592 1.00 35.52 51 SER C CA 1
ATOM 7831 C C . SER D 1 51 ? 31.231 117.610 153.970 1.00 35.33 51 SER C C 1
ATOM 7832 O O . SER D 1 51 ? 31.540 118.500 154.745 1.00 34.57 51 SER C O 1
ATOM 7835 N N . LYS D 1 52 ? 30.053 117.527 153.369 1.00 35.64 52 LYS C N 1
ATOM 7836 C CA . LYS D 1 52 ? 28.937 118.386 153.699 1.00 39.01 52 LYS C CA 1
ATOM 7837 C C . LYS D 1 52 ? 28.032 117.749 154.753 1.00 38.82 52 LYS C C 1
ATOM 7838 O O . LYS D 1 52 ? 27.372 118.462 155.517 1.00 36.15 52 LYS C O 1
ATOM 7844 N N . TYR D 1 53 ? 27.954 116.411 154.742 1.00 38.60 53 TYR C N 1
ATOM 7845 C CA . TYR D 1 53 ? 27.034 115.657 155.587 1.00 35.07 53 TYR C CA 1
ATOM 7846 C C . TYR D 1 53 ? 27.758 114.632 156.450 1.00 34.40 53 TYR C C 1
ATOM 7847 O O . TYR D 1 53 ? 28.637 113.868 155.997 1.00 36.71 53 TYR C O 1
ATOM 7856 N N . GLY D 1 54 ? 27.395 114.635 157.724 1.00 34.72 54 GLY C N 1
ATOM 7857 C CA . GLY D 1 54 ? 27.918 113.672 158.693 1.00 34.20 54 GLY C CA 1
ATOM 7858 C C . GLY D 1 54 ? 27.312 112.321 158.404 1.00 32.00 54 GLY C C 1
ATOM 7859 O O . GLY D 1 54 ? 26.201 112.240 157.881 1.00 31.17 54 GLY C O 1
ATOM 7860 N N . SER D 1 55 ? 28.076 111.269 158.664 1.00 30.03 55 SER C N 1
ATOM 7861 C CA . SER D 1 55 ? 27.652 109.929 158.341 1.00 28.68 55 SER C CA 1
ATOM 7862 C C . SER D 1 55 ? 27.945 109.014 159.495 1.00 29.46 55 SER C C 1
ATOM 7863 O O . SER D 1 55 ? 28.733 109.327 160.380 1.00 27.13 55 SER C O 1
ATOM 7866 N N . VAL D 1 56 ? 27.246 107.884 159.501 1.00 30.87 56 VAL C N 1
ATOM 7867 C CA . VAL D 1 56 ? 27.617 106.739 160.312 1.00 29.60 56 VAL C CA 1
ATOM 7868 C C . VAL D 1 56 ? 27.776 105.607 159.314 1.00 28.15 56 VAL C C 1
ATOM 7869 O O . VAL D 1 56 ? 26.918 105.404 158.468 1.00 27.81 56 VAL C O 1
ATOM 7873 N N . ILE D 1 57 ? 28.910 104.926 159.359 1.00 27.39 57 ILE C N 1
ATOM 7874 C CA . ILE D 1 57 ? 29.211 103.922 158.338 1.00 27.44 57 ILE C CA 1
ATOM 7875 C C . ILE D 1 57 ? 29.797 102.635 158.889 1.00 26.89 57 ILE C C 1
ATOM 7876 O O . ILE D 1 57 ? 30.310 102.592 160.003 1.00 26.47 57 ILE C O 1
ATOM 7881 N N . ALA D 1 58 ? 29.721 101.592 158.076 1.00 27.40 58 ALA C N 1
ATOM 7882 C CA . ALA D 1 58 ? 30.305 100.293 158.389 1.00 28.72 58 ALA C CA 1
ATOM 7883 C C . ALA D 1 58 ? 31.535 100.123 157.508 1.00 29.12 58 ALA C C 1
ATOM 7884 O O . ALA D 1 58 ? 31.454 100.282 156.280 1.00 28.14 58 ALA C O 1
ATOM 7886 N N . SER D 1 59 ? 32.668 99.791 158.108 1.00 31.22 59 SER C N 1
ATOM 7887 C CA . SER D 1 59 ? 33.916 99.724 157.348 1.00 34.68 59 SER C CA 1
ATOM 7888 C C . SER D 1 59 ? 34.130 98.370 156.715 1.00 36.47 59 SER C C 1
ATOM 7889 O O . SER D 1 59 ? 33.528 97.382 157.098 1.00 33.34 59 SER C O 1
ATOM 7892 N N . GLY D 1 60 ? 34.988 98.347 155.709 1.00 44.98 60 GLY C N 1
ATOM 7893 C CA . GLY D 1 60 ? 35.488 97.090 155.176 1.00 47.80 60 GLY C CA 1
ATOM 7894 C C . GLY D 1 60 ? 36.568 96.508 156.033 1.00 50.10 60 GLY C C 1
ATOM 7895 O O . GLY D 1 60 ? 36.287 95.581 156.774 1.00 64.97 60 GLY C O 1
ATOM 7896 N N . TYR D 1 61 ? 37.776 96.997 156.034 1.00 46.44 61 TYR C N 1
ATOM 7897 C CA . TYR D 1 61 ? 38.695 96.349 156.962 1.00 52.37 61 TYR C CA 1
ATOM 7898 C C . TYR D 1 61 ? 39.375 97.507 157.661 1.00 47.25 61 TYR C C 1
ATOM 7899 O O . TYR D 1 61 ? 40.581 97.633 157.725 1.00 42.56 61 TYR C O 1
ATOM 7908 N N . ASP D 1 62 ? 38.518 98.395 158.171 1.00 41.57 62 ASP C N 1
ATOM 7909 C CA . ASP D 1 62 ? 38.931 99.743 158.560 1.00 36.72 62 ASP C CA 1
ATOM 7910 C C . ASP D 1 62 ? 39.818 100.396 157.496 1.00 32.97 62 ASP C C 1
ATOM 7911 O O . ASP D 1 62 ? 40.744 101.134 157.826 1.00 32.21 62 ASP C O 1
ATOM 7916 N N . VAL D 1 63 ? 39.534 100.118 156.224 1.00 29.72 63 VAL C N 1
ATOM 7917 C CA . VAL D 1 63 ? 40.270 100.759 155.125 1.00 30.55 63 VAL C CA 1
ATOM 7918 C C . VAL D 1 63 ? 39.333 101.144 153.997 1.00 29.86 63 VAL C C 1
ATOM 7919 O O . VAL D 1 63 ? 39.778 101.563 152.938 1.00 28.53 63 VAL C O 1
ATOM 7923 N N . SER D 1 64 ? 38.031 101.026 154.241 1.00 29.41 64 SER C N 1
ATOM 7924 C CA . SER D 1 64 ? 37.034 101.308 153.219 1.00 29.70 64 SER C CA 1
ATOM 7925 C C . SER D 1 64 ? 35.660 101.468 153.855 1.00 27.40 64 SER C C 1
ATOM 7926 O O . SER D 1 64 ? 35.425 100.967 154.957 1.00 26.62 64 SER C O 1
ATOM 7929 N N . THR D 1 65 ? 34.772 102.157 153.154 1.00 24.98 65 THR C N 1
ATOM 7930 C CA . THR D 1 65 ? 33.419 102.329 153.608 1.00 25.27 65 THR C CA 1
ATOM 7931 C C . THR D 1 65 ? 32.591 101.401 152.768 1.00 25.60 65 THR C C 1
ATOM 7932 O O . THR D 1 65 ? 32.568 101.527 151.551 1.00 26.32 65 THR C O 1
ATOM 7936 N N . THR D 1 66 ? 31.903 100.453 153.393 1.00 26.32 66 THR C N 1
ATOM 7937 C CA . THR D 1 66 ? 31.120 99.486 152.610 1.00 25.14 66 THR C CA 1
ATOM 7938 C C . THR D 1 66 ? 29.634 99.595 152.828 1.00 24.25 66 THR C C 1
ATOM 7939 O O . THR D 1 66 ? 28.867 98.928 152.141 1.00 25.44 66 THR C O 1
ATOM 7943 N N . ASP D 1 67 ? 29.224 100.419 153.790 1.00 24.56 67 ASP C N 1
ATOM 7944 C CA . ASP D 1 67 ? 27.809 100.584 154.128 1.00 23.76 67 ASP C CA 1
ATOM 7945 C C . ASP D 1 67 ? 27.629 101.798 155.003 1.00 23.19 67 ASP C C 1
ATOM 7946 O O . ASP D 1 67 ? 28.539 102.148 155.748 1.00 23.65 67 ASP C O 1
ATOM 7951 N N . GLY D 1 68 ? 26.462 102.421 154.956 1.00 22.88 68 GLY C N 1
ATOM 7952 C CA . GLY D 1 68 ? 26.184 103.531 155.855 1.00 23.65 68 GLY C CA 1
ATOM 7953 C C . GLY D 1 68 ? 25.089 104.470 155.422 1.00 25.37 68 GLY C C 1
ATOM 7954 O O . GLY D 1 68 ? 24.448 104.268 154.384 1.00 25.37 68 GLY C O 1
ATOM 7955 N N . MET D 1 69 ? 24.877 105.504 156.232 1.00 27.28 69 MET C N 1
ATOM 7956 C CA . MET D 1 69 ? 23.881 106.531 155.945 1.00 30.34 69 MET C CA 1
ATOM 7957 C C . MET D 1 69 ? 24.408 107.890 156.376 1.00 30.11 69 MET C C 1
ATOM 7958 O O . MET D 1 69 ? 25.337 107.968 157.185 1.00 28.12 69 MET C O 1
ATOM 7963 N N . ASN D 1 70 ? 23.819 108.954 155.839 1.00 29.30 70 ASN C N 1
ATOM 7964 C CA . ASN D 1 70 ? 24.156 110.286 156.310 1.00 30.29 70 ASN C CA 1
ATOM 7965 C C . ASN D 1 70 ? 22.966 110.992 156.949 1.00 30.21 70 ASN C C 1
ATOM 7966 O O . ASN D 1 70 ? 21.828 110.523 156.874 1.00 29.24 70 ASN C O 1
ATOM 7971 N N . GLU D 1 71 ? 23.260 112.107 157.611 1.00 31.59 71 GLU C N 1
ATOM 7972 C CA . GLU D 1 71 ? 22.271 112.855 158.410 1.00 31.89 71 GLU C CA 1
ATOM 7973 C C . GLU D 1 71 ? 21.115 113.407 157.598 1.00 29.86 71 GLU C C 1
ATOM 7974 O O . GLU D 1 71 ? 20.082 113.728 158.155 1.00 30.28 71 GLU C O 1
ATOM 7980 N N . ALA D 1 72 ? 21.293 113.503 156.284 1.00 29.19 72 ALA C N 1
ATOM 7981 C CA . ALA D 1 72 ? 20.203 113.855 155.375 1.00 27.39 72 ALA C CA 1
ATOM 7982 C C . ALA D 1 72 ? 19.301 112.687 155.006 1.00 28.79 72 ALA C C 1
ATOM 7983 O O . ALA D 1 72 ? 18.284 112.897 154.353 1.00 29.73 72 ALA C O 1
ATOM 7985 N N . GLY D 1 73 ? 19.696 111.449 155.335 1.00 28.88 73 GLY C N 1
ATOM 7986 C CA . GLY D 1 73 ? 18.893 110.268 154.985 1.00 28.11 73 GLY C CA 1
ATOM 7987 C C . GLY D 1 73 ? 19.281 109.543 153.693 1.00 27.16 73 GLY C C 1
ATOM 7988 O O . GLY D 1 73 ? 18.515 108.734 153.165 1.00 26.61 73 GLY C O 1
ATOM 7989 N N . LEU D 1 74 ? 20.467 109.820 153.178 1.00 26.96 74 LEU C N 1
ATOM 7990 C CA . LEU D 1 74 ? 20.964 109.079 152.041 1.00 26.88 74 LEU C CA 1
ATOM 7991 C C . LEU D 1 74 ? 21.645 107.856 152.590 1.00 27.45 74 LEU C C 1
ATOM 7992 O O . LEU D 1 74 ? 22.398 107.944 153.561 1.00 26.57 74 LEU C O 1
ATOM 7997 N N . ALA D 1 75 ? 21.381 106.711 151.960 1.00 28.66 75 ALA C N 1
ATOM 7998 C CA . ALA D 1 75 ? 21.998 105.447 152.332 1.00 29.08 75 ALA C CA 1
ATOM 7999 C C . ALA D 1 75 ? 22.854 104.928 151.193 1.00 28.17 75 ALA C C 1
ATOM 8000 O O . ALA D 1 75 ? 22.498 105.073 150.027 1.00 26.84 75 ALA C O 1
ATOM 8002 N N . ALA D 1 76 ? 23.973 104.307 151.553 1.00 28.29 76 ALA C N 1
ATOM 8003 C CA . ALA D 1 76 ? 24.860 103.681 150.585 1.00 27.55 76 ALA C CA 1
ATOM 8004 C C . ALA D 1 76 ? 25.277 102.277 151.032 1.00 27.96 76 ALA C C 1
ATOM 8005 O O . ALA D 1 76 ? 25.723 102.060 152.165 1.00 28.19 76 ALA C O 1
ATOM 8007 N N . ASN D 1 77 ? 25.117 101.327 150.117 1.00 28.14 77 ASN C N 1
ATOM 8008 C CA . ASN D 1 77 ? 25.458 99.937 150.351 1.00 28.54 77 ASN C CA 1
ATOM 8009 C C . ASN D 1 77 ? 26.359 99.444 149.238 1.00 27.47 77 ASN C C 1
ATOM 8010 O O . ASN D 1 77 ? 25.965 99.431 148.080 1.00 26.85 77 ASN C O 1
ATOM 8015 N N . VAL D 1 78 ? 27.591 99.108 149.573 1.00 28.17 78 VAL C N 1
ATOM 8016 C CA . VAL D 1 78 ? 28.521 98.645 148.569 1.00 29.70 78 VAL C CA 1
ATOM 8017 C C . VAL D 1 78 ? 28.481 97.147 148.619 1.00 31.02 78 VAL C C 1
ATOM 8018 O O . VAL D 1 78 ? 28.982 96.554 149.574 1.00 34.16 78 VAL C O 1
ATOM 8022 N N . LEU D 1 79 ? 27.928 96.544 147.572 1.00 28.80 79 LEU C N 1
ATOM 8023 C CA . LEU D 1 79 ? 27.779 95.099 147.484 1.00 29.85 79 LEU C CA 1
ATOM 8024 C C . LEU D 1 79 ? 29.049 94.402 146.942 1.00 31.08 79 LEU C C 1
ATOM 8025 O O . LEU D 1 79 ? 29.728 94.929 146.056 1.00 33.59 79 LEU C O 1
ATOM 8030 N N . TRP D 1 80 ? 29.335 93.211 147.458 1.00 31.84 80 TRP C N 1
ATOM 8031 C CA . TRP D 1 80 ? 30.565 92.479 147.147 1.00 34.53 80 TRP C CA 1
ATOM 8032 C C . TRP D 1 80 ? 30.292 91.264 146.250 1.00 36.37 80 TRP C C 1
ATOM 8033 O O . TRP D 1 80 ? 29.215 90.689 146.320 1.00 37.53 80 TRP C O 1
ATOM 8044 N N . LEU D 1 81 ? 31.295 90.847 145.474 1.00 39.24 81 LEU C N 1
ATOM 8045 C CA . LEU D 1 81 ? 31.223 89.724 144.494 1.00 41.90 81 LEU C CA 1
ATOM 8046 C C . LEU D 1 81 ? 30.325 90.064 143.325 1.00 43.08 81 LEU C C 1
ATOM 8047 O O . LEU D 1 81 ? 29.351 89.350 143.023 1.00 42.22 81 LEU C O 1
ATOM 8052 N N . VAL D 1 82 ? 30.685 91.130 142.627 1.00 40.93 82 VAL C N 1
ATOM 8053 C CA . VAL D 1 82 ? 29.878 91.584 141.515 1.00 40.09 82 VAL C CA 1
ATOM 8054 C C . VAL D 1 82 ? 30.618 91.267 140.238 1.00 39.32 82 VAL C C 1
ATOM 8055 O O . VAL D 1 82 ? 31.788 90.940 140.286 1.00 38.46 82 VAL C O 1
ATOM 8059 N N . GLU D 1 83 ? 29.910 91.341 139.116 1.00 41.98 83 GLU C N 1
ATOM 8060 C CA . GLU D 1 83 ? 30.515 91.208 137.783 1.00 43.87 83 GLU C CA 1
ATOM 8061 C C . GLU D 1 83 ? 30.891 92.579 137.237 1.00 40.69 83 GLU C C 1
ATOM 8062 O O . GLU D 1 83 ? 30.097 93.230 136.556 1.00 42.79 83 GLU C O 1
ATOM 8068 N N . SER D 1 84 ? 32.109 93.003 137.549 1.00 37.96 84 SER C N 1
ATOM 8069 C CA . SER D 1 84 ? 32.616 94.316 137.164 1.00 38.44 84 SER C CA 1
ATOM 8070 C C . SER D 1 84 ? 33.654 94.216 136.051 1.00 38.29 84 SER C C 1
ATOM 8071 O O . SER D 1 84 ? 34.341 93.226 135.933 1.00 39.54 84 SER C O 1
ATOM 8074 N N . SER D 1 85 ? 33.772 95.251 135.241 1.00 39.69 85 SER C N 1
ATOM 8075 C CA . SER D 1 85 ? 34.989 95.443 134.453 1.00 42.26 85 SER C CA 1
ATOM 8076 C C . SER D 1 85 ? 35.236 96.935 134.589 1.00 41.80 85 SER C C 1
ATOM 8077 O O . SER D 1 85 ? 34.528 97.769 134.015 1.00 40.68 85 SER C O 1
ATOM 8080 N N . TYR D 1 86 ? 36.202 97.251 135.431 1.00 43.69 86 TYR C N 1
ATOM 8081 C CA . TYR D 1 86 ? 36.493 98.627 135.769 1.00 44.47 86 TYR C CA 1
ATOM 8082 C C . TYR D 1 86 ? 37.368 99.258 134.693 1.00 49.92 86 TYR C C 1
ATOM 8083 O O . TYR D 1 86 ? 38.138 98.572 134.025 1.00 49.79 86 TYR C O 1
ATOM 8092 N N . PRO D 1 87 ? 37.271 100.582 134.528 1.00 55.13 87 PRO C N 1
ATOM 8093 C CA . PRO D 1 87 ? 38.101 101.248 133.521 1.00 54.41 87 PRO C CA 1
ATOM 8094 C C . PRO D 1 87 ? 39.582 101.240 133.904 1.00 53.60 87 PRO C C 1
ATOM 8095 O O . PRO D 1 87 ? 39.905 101.115 135.078 1.00 48.77 87 PRO C O 1
ATOM 8099 N N . ASP D 1 88 ? 40.467 101.361 132.918 1.00 58.65 88 ASP C N 1
ATOM 8100 C CA . ASP D 1 88 ? 41.890 101.637 133.188 1.00 59.20 88 ASP C CA 1
ATOM 8101 C C . ASP D 1 88 ? 42.034 103.052 133.736 1.00 55.41 88 ASP C C 1
ATOM 8102 O O . ASP D 1 88 ? 41.266 103.940 133.379 1.00 48.18 88 ASP C O 1
ATOM 8107 N N . TYR D 1 89 ? 43.015 103.254 134.613 1.00 54.92 89 TYR C N 1
ATOM 8108 C CA . TYR D 1 89 ? 43.276 104.582 135.132 1.00 52.66 89 TYR C CA 1
ATOM 8109 C C . TYR D 1 89 ? 44.594 105.091 134.585 1.00 56.82 89 TYR C C 1
ATOM 8110 O O . TYR D 1 89 ? 45.664 104.680 135.000 1.00 54.96 89 TYR C O 1
ATOM 8119 N N . ASP D 1 90 ? 44.501 105.959 133.596 1.00 62.22 90 ASP C N 1
ATOM 8120 C CA . ASP D 1 90 ? 45.629 106.752 133.145 1.00 67.77 90 ASP C CA 1
ATOM 8121 C C . ASP D 1 90 ? 46.550 107.376 134.238 1.00 69.58 90 ASP C C 1
ATOM 8122 O O . ASP D 1 90 ? 47.776 107.182 134.253 1.00 65.16 90 ASP C O 1
ATOM 8127 N N . GLY D 1 91 ? 45.942 108.162 135.113 1.00 72.78 91 GLY C N 1
ATOM 8128 C CA . GLY D 1 91 ? 46.659 109.011 136.065 1.00 66.49 91 GLY C CA 1
ATOM 8129 C C . GLY D 1 91 ? 46.373 110.474 135.768 1.00 65.35 91 GLY C C 1
ATOM 8130 O O . GLY D 1 91 ? 46.508 111.313 136.637 1.00 66.67 91 GLY C O 1
ATOM 8131 N N . LYS D 1 92 ? 45.966 110.778 134.536 1.00 67.23 92 LYS C N 1
ATOM 8132 C CA . LYS D 1 92 ? 45.703 112.164 134.113 1.00 67.34 92 LYS C CA 1
ATOM 8133 C C . LYS D 1 92 ? 44.385 112.759 134.612 1.00 60.32 92 LYS C C 1
ATOM 8134 O O . LYS D 1 92 ? 44.319 113.949 134.858 1.00 58.53 92 LYS C O 1
ATOM 8140 N N . SER D 1 93 ? 43.336 111.951 134.741 1.00 54.56 93 SER C N 1
ATOM 8141 C CA . SER D 1 93 ? 42.028 112.449 135.223 1.00 51.58 93 SER C CA 1
ATOM 8142 C C . SER D 1 93 ? 41.949 112.443 136.767 1.00 50.02 93 SER C C 1
ATOM 8143 O O . SER D 1 93 ? 42.729 111.749 137.429 1.00 46.12 93 SER C O 1
ATOM 8146 N N . PRO D 1 94 ? 40.985 113.197 137.348 1.00 47.84 94 PRO C N 1
ATOM 8147 C CA . PRO D 1 94 ? 40.804 113.061 138.798 1.00 47.00 94 PRO C CA 1
ATOM 8148 C C . PRO D 1 94 ? 40.343 111.626 139.142 1.00 47.27 94 PRO C C 1
ATOM 8149 O O . PRO D 1 94 ? 39.401 111.135 138.513 1.00 42.99 94 PRO C O 1
ATOM 8153 N N . GLY D 1 95 ? 41.016 110.993 140.108 1.00 41.67 95 GLY C N 1
ATOM 8154 C CA . GLY D 1 95 ? 40.776 109.611 140.448 1.00 40.40 95 GLY C CA 1
ATOM 8155 C C . GLY D 1 95 ? 40.184 109.433 141.824 1.00 40.66 95 GLY C C 1
ATOM 8156 O O . GLY D 1 95 ? 40.427 110.246 142.724 1.00 42.33 95 GLY C O 1
ATOM 8157 N N . LEU D 1 96 ? 39.411 108.360 142.001 1.00 37.45 96 LEU C N 1
ATOM 8158 C CA . LEU D 1 96 ? 38.813 108.051 143.301 1.00 35.21 96 LEU C CA 1
ATOM 8159 C C . LEU D 1 96 ? 38.979 106.575 143.609 1.00 34.70 96 LEU C C 1
ATOM 8160 O O . LEU D 1 96 ? 38.472 105.724 142.879 1.00 35.12 96 LEU C O 1
ATOM 8165 N N . SER D 1 97 ? 39.689 106.275 144.690 1.00 33.59 97 SER C N 1
ATOM 8166 C CA . SER D 1 97 ? 39.825 104.898 145.125 1.00 33.08 97 SER C CA 1
ATOM 8167 C C . SER D 1 97 ? 38.456 104.323 145.473 1.00 32.08 97 SER C C 1
ATOM 8168 O O . SER D 1 97 ? 37.644 104.963 146.159 1.00 35.64 97 SER C O 1
ATOM 8171 N N . ILE D 1 98 ? 38.202 103.108 145.015 1.00 31.64 98 ILE C N 1
ATOM 8172 C CA . ILE D 1 98 ? 36.878 102.495 145.166 1.00 31.78 98 ILE C CA 1
ATOM 8173 C C . ILE D 1 98 ? 36.531 102.272 146.642 1.00 31.59 98 ILE C C 1
ATOM 8174 O O . ILE D 1 98 ? 35.369 102.284 147.022 1.00 31.96 98 ILE C O 1
ATOM 8179 N N . ALA D 1 99 ? 37.549 102.115 147.476 1.00 30.53 99 ALA C N 1
ATOM 8180 C CA . ALA D 1 99 ? 37.345 101.991 148.899 1.00 30.66 99 ALA C CA 1
ATOM 8181 C C . ALA D 1 99 ? 36.624 103.200 149.511 1.00 32.11 99 ALA C C 1
ATOM 8182 O O . ALA D 1 99 ? 36.017 103.074 150.584 1.00 32.98 99 ALA C O 1
ATOM 8184 N N . ALA D 1 100 ? 36.755 104.369 148.873 1.00 31.85 100 ALA C N 1
ATOM 8185 C CA . ALA D 1 100 ? 36.167 105.607 149.368 1.00 33.35 100 ALA C CA 1
ATOM 8186 C C . ALA D 1 100 ? 34.914 106.024 148.582 1.00 34.22 100 ALA C C 1
ATOM 8187 O O . ALA D 1 100 ? 34.245 107.005 148.936 1.00 35.87 100 ALA C O 1
ATOM 8189 N N . TRP D 1 101 ? 34.589 105.255 147.553 1.00 32.13 101 TRP C N 1
ATOM 8190 C CA . TRP D 1 101 ? 33.452 105.500 146.697 1.00 30.82 101 TRP C CA 1
ATOM 8191 C C . TRP D 1 101 ? 32.195 105.859 147.487 1.00 31.45 101 TRP C C 1
ATOM 8192 O O . TRP D 1 101 ? 31.590 106.898 147.265 1.00 33.25 101 TRP C O 1
ATOM 8203 N N . ALA D 1 102 ? 31.808 104.988 148.410 1.00 32.29 102 ALA C N 1
ATOM 8204 C CA . ALA D 1 102 ? 30.584 105.171 149.188 1.00 32.07 102 ALA C CA 1
ATOM 8205 C C . ALA D 1 102 ? 30.693 106.353 150.101 1.00 30.99 102 ALA C C 1
ATOM 8206 O O . ALA D 1 102 ? 29.716 107.045 150.349 1.00 30.45 102 ALA C O 1
ATOM 8208 N N . GLN D 1 103 ? 31.886 106.573 150.623 1.00 31.46 103 GLN C N 1
ATOM 8209 C CA . GLN D 1 103 ? 32.095 107.692 151.528 1.00 31.78 103 GLN C CA 1
ATOM 8210 C C . GLN D 1 103 ? 31.929 109.021 150.811 1.00 32.92 103 GLN C C 1
ATOM 8211 O O . GLN D 1 103 ? 31.327 109.939 151.361 1.00 35.43 103 GLN C O 1
ATOM 8217 N N . TYR D 1 104 ? 32.479 109.109 149.597 1.00 34.02 104 TYR C N 1
ATOM 8218 C CA . TYR D 1 104 ? 32.386 110.298 148.749 1.00 35.32 104 TYR C CA 1
ATOM 8219 C C . TYR D 1 104 ? 30.944 110.647 148.533 1.00 34.72 104 TYR C C 1
ATOM 8220 O O . TYR D 1 104 ? 30.537 111.799 148.644 1.00 34.80 104 TYR C O 1
ATOM 8229 N N . VAL D 1 105 ? 30.167 109.631 148.229 1.00 34.15 105 VAL C N 1
ATOM 8230 C CA . VAL D 1 105 ? 28.765 109.832 147.979 1.00 33.21 105 VAL C CA 1
ATOM 8231 C C . VAL D 1 105 ? 28.048 110.325 149.236 1.00 32.71 105 VAL C C 1
ATOM 8232 O O . VAL D 1 105 ? 27.250 111.251 149.174 1.00 33.61 105 VAL C O 1
ATOM 8236 N N . LEU D 1 106 ? 28.292 109.660 150.357 1.00 33.13 106 LEU C N 1
ATOM 8237 C CA . LEU D 1 106 ? 27.584 109.958 151.595 1.00 31.39 106 LEU C CA 1
ATOM 8238 C C . LEU D 1 106 ? 27.967 111.320 152.098 1.00 32.91 106 LEU C C 1
ATOM 8239 O O . LEU D 1 106 ? 27.157 112.004 152.717 1.00 33.55 106 LEU C O 1
ATOM 8244 N N . ASP D 1 107 ? 29.213 111.700 151.848 1.00 35.03 107 ASP C N 1
ATOM 8245 C CA . ASP D 1 107 ? 29.735 112.964 152.334 1.00 38.25 107 ASP C CA 1
ATOM 8246 C C . ASP D 1 107 ? 29.172 114.156 151.544 1.00 43.03 107 ASP C C 1
ATOM 8247 O O . ASP D 1 107 ? 28.890 115.208 152.125 1.00 46.44 107 ASP C O 1
ATOM 8252 N N . ASN D 1 108 ? 28.967 113.977 150.242 1.00 41.73 108 ASN C N 1
ATOM 8253 C CA . ASN D 1 108 ? 28.637 115.094 149.351 1.00 40.13 108 ASN C CA 1
ATOM 8254 C C . ASN D 1 108 ? 27.159 115.334 148.986 1.00 38.47 108 ASN C C 1
ATOM 8255 O O . ASN D 1 108 ? 26.811 116.441 148.630 1.00 39.66 108 ASN C O 1
ATOM 8260 N N . PHE D 1 109 ? 26.303 114.319 149.052 1.00 36.00 109 PHE C N 1
ATOM 8261 C CA . PHE D 1 109 ? 24.942 114.455 148.538 1.00 35.77 109 PHE C CA 1
ATOM 8262 C C . PHE D 1 109 ? 23.871 114.097 149.545 1.00 33.11 109 PHE C C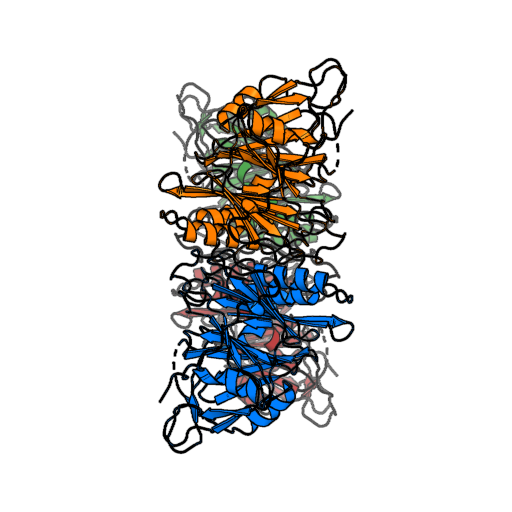 1
ATOM 8263 O O . PHE D 1 109 ? 24.107 113.273 150.423 1.00 34.23 109 PHE C O 1
ATOM 8271 N N . ALA D 1 110 ? 22.691 114.698 149.397 1.00 30.49 110 ALA C N 1
ATOM 8272 C CA . ALA D 1 110 ? 21.569 114.468 150.321 1.00 30.13 110 ALA C CA 1
ATOM 8273 C C . ALA D 1 110 ? 20.531 113.491 149.751 1.00 30.92 110 ALA C C 1
ATOM 8274 O O . ALA D 1 110 ? 19.761 112.893 150.502 1.00 29.78 110 ALA C O 1
ATOM 8276 N N . THR D 1 111 ? 20.509 113.358 148.429 1.00 31.26 111 THR C N 1
ATOM 8277 C CA . THR D 1 111 ? 19.535 112.526 147.768 1.00 32.95 111 THR C CA 1
ATOM 8278 C C . THR D 1 111 ? 20.175 111.685 146.673 1.00 34.18 111 THR C C 1
ATOM 8279 O O . THR D 1 111 ? 21.304 111.924 146.259 1.00 33.64 111 THR C O 1
ATOM 8283 N N . VAL D 1 112 ? 19.401 110.730 146.175 1.00 34.43 112 VAL C N 1
ATOM 8284 C CA . VAL D 1 112 ? 19.853 109.872 145.126 1.00 34.96 112 VAL C CA 1
ATOM 8285 C C . VAL D 1 112 ? 19.907 110.679 143.825 1.00 36.87 112 VAL C C 1
ATOM 8286 O O . VAL D 1 112 ? 20.849 110.523 143.057 1.00 38.46 112 VAL C O 1
ATOM 8290 N N . GLU D 1 113 ? 18.923 111.548 143.587 1.00 40.31 113 GLU C N 1
ATOM 8291 C CA . GLU D 1 113 ? 18.916 112.364 142.381 1.00 42.45 113 GLU C CA 1
ATOM 8292 C C . GLU D 1 113 ? 20.116 113.306 142.308 1.00 41.76 113 GLU C C 1
ATOM 8293 O O . GLU D 1 113 ? 20.789 113.397 141.274 1.00 38.47 113 GLU C O 1
ATOM 8299 N N . GLU D 1 114 ? 20.391 113.985 143.416 1.00 41.34 114 GLU C N 1
ATOM 8300 C CA . GLU D 1 114 ? 21.579 114.824 143.534 1.00 40.40 114 GLU C CA 1
ATOM 8301 C C . GLU D 1 114 ? 22.806 114.027 143.132 1.00 38.75 114 GLU C C 1
ATOM 8302 O O . GLU D 1 114 ? 23.596 114.470 142.302 1.00 41.08 114 GLU C O 1
ATOM 8308 N N . ALA D 1 115 ? 22.941 112.836 143.700 1.00 35.57 115 ALA C N 1
ATOM 8309 C CA . ALA D 1 115 ? 24.088 111.992 143.440 1.00 35.42 115 ALA C CA 1
ATOM 8310 C C . ALA D 1 115 ? 24.152 111.515 141.998 1.00 35.88 115 ALA C C 1
ATOM 8311 O O . ALA D 1 115 ? 25.227 111.496 141.403 1.00 43.39 115 ALA C O 1
ATOM 8313 N N . VAL D 1 116 ? 23.029 111.115 141.427 1.00 33.55 116 VAL C N 1
ATOM 8314 C CA . VAL D 1 116 ? 23.023 110.626 140.048 1.00 35.18 116 VAL C CA 1
ATOM 8315 C C . VAL D 1 116 ? 23.384 111.750 139.057 1.00 38.40 116 VAL C C 1
ATOM 8316 O O . VAL D 1 116 ? 24.217 111.544 138.178 1.00 38.65 116 VAL C O 1
ATOM 8320 N N . ARG D 1 117 ? 22.793 112.940 139.218 1.00 43.64 117 ARG C N 1
ATOM 8321 C CA . ARG D 1 117 ? 23.106 114.096 138.332 1.00 46.77 117 ARG C CA 1
ATOM 8322 C C . ARG D 1 117 ? 24.596 114.437 138.266 1.00 46.02 117 ARG C C 1
ATOM 8323 O O . ARG D 1 117 ? 25.117 114.726 137.193 1.00 47.55 117 ARG C O 1
ATOM 8331 N N . VAL D 1 118 ? 25.287 114.355 139.401 1.00 44.43 118 VAL C N 1
ATOM 8332 C CA . VAL D 1 118 ? 26.726 114.604 139.435 1.00 42.46 118 VAL C CA 1
ATOM 8333 C C . VAL D 1 118 ? 27.532 113.424 138.878 1.00 43.77 118 VAL C C 1
ATOM 8334 O O . VAL D 1 118 ? 28.539 113.624 138.221 1.00 42.23 118 VAL C O 1
ATOM 8338 N N . LEU D 1 119 ? 27.111 112.196 139.154 1.00 44.68 119 LEU C N 1
ATOM 8339 C CA . LEU D 1 119 ? 27.869 111.034 138.682 1.00 45.04 119 LEU C CA 1
ATOM 8340 C C . LEU D 1 119 ? 27.721 110.805 137.170 1.00 43.84 119 LEU C C 1
ATOM 8341 O O . LEU D 1 119 ? 28.657 110.379 136.529 1.00 42.11 119 LEU C O 1
ATOM 8346 N N . GLU D 1 120 ? 26.556 111.109 136.615 1.00 44.68 120 GLU C N 1
ATOM 8347 C CA . GLU D 1 120 ? 26.357 111.103 135.156 1.00 47.84 120 GLU C CA 1
ATOM 8348 C C . GLU D 1 120 ? 27.458 111.832 134.370 1.00 51.66 120 GLU C C 1
ATOM 8349 O O . GLU D 1 120 ? 28.041 111.295 133.428 1.00 51.69 120 GLU C O 1
ATOM 8355 N N . LYS D 1 121 ? 27.731 113.066 134.766 1.00 55.63 121 LYS C N 1
ATOM 8356 C CA . LYS D 1 121 ? 28.851 113.786 134.211 1.00 63.33 121 LYS C CA 1
ATOM 8357 C C . LYS D 1 121 ? 29.974 113.140 134.970 1.00 66.81 121 LYS C C 1
ATOM 8358 O O . LYS D 1 121 ? 29.868 113.032 136.167 1.00 84.87 121 LYS C O 1
ATOM 8364 N N . ASN D 1 122 ? 31.012 112.642 134.322 1.00 59.01 122 ASN C N 1
ATOM 8365 C CA . ASN D 1 122 ? 31.957 111.785 135.052 1.00 54.16 122 ASN C CA 1
ATOM 8366 C C . ASN D 1 122 ? 33.026 112.480 135.888 1.00 52.21 122 ASN C C 1
ATOM 8367 O O . ASN D 1 122 ? 34.170 112.518 135.505 1.00 51.96 122 ASN C O 1
ATOM 8372 N N . PRO D 1 123 ? 32.673 112.979 137.081 1.00 52.06 123 PRO C N 1
ATOM 8373 C CA . PRO D 1 123 ? 33.679 113.775 137.809 1.00 54.43 123 PRO C CA 1
ATOM 8374 C C . PRO D 1 123 ? 34.997 113.057 138.133 1.00 57.97 123 PRO C C 1
ATOM 8375 O O . PRO D 1 123 ? 35.985 113.706 138.476 1.00 64.33 123 PRO C O 1
ATOM 8379 N N . PHE D 1 124 ? 34.984 111.731 138.129 1.00 53.60 124 PHE C N 1
ATOM 8380 C CA . PHE D 1 124 ? 36.182 110.969 138.435 1.00 49.19 124 PHE C CA 1
ATOM 8381 C C . PHE D 1 124 ? 36.201 109.646 137.710 1.00 46.17 124 PHE C C 1
ATOM 8382 O O . PHE D 1 124 ? 35.247 109.280 137.059 1.00 43.56 124 PHE C O 1
ATOM 8390 N N . ILE D 1 125 ? 37.334 108.973 137.823 1.00 43.69 125 ILE C N 1
ATOM 8391 C CA . ILE D 1 125 ? 37.534 107.632 137.354 1.00 44.31 125 ILE C CA 1
ATOM 8392 C C . ILE D 1 125 ? 37.735 106.805 138.627 1.00 45.84 125 ILE C C 1
ATOM 8393 O O . ILE D 1 125 ? 38.509 107.185 139.513 1.00 47.08 125 ILE C O 1
ATOM 8398 N N . ILE D 1 126 ? 36.992 105.708 138.747 1.00 41.04 126 ILE C N 1
ATOM 8399 C CA . ILE D 1 126 ? 37.137 104.849 139.893 1.00 40.35 126 ILE C CA 1
ATOM 8400 C C . ILE D 1 126 ? 38.468 104.101 139.750 1.00 38.26 126 ILE C C 1
ATOM 8401 O O . ILE D 1 126 ? 38.868 103.779 138.644 1.00 39.03 126 ILE C O 1
ATOM 8406 N N . VAL D 1 127 ? 39.176 104.006 140.841 1.00 36.40 127 VAL C N 1
ATOM 8407 C CA . VAL D 1 127 ? 40.451 103.407 140.829 1.00 36.79 127 VAL C CA 1
ATOM 8408 C C . VAL D 1 127 ? 40.393 102.174 141.643 1.00 37.75 127 VAL C C 1
ATOM 8409 O O . VAL D 1 127 ? 39.976 102.163 142.754 1.00 36.48 127 VAL C O 1
ATOM 8413 N N . THR D 1 128 ? 40.902 101.102 141.045 1.00 40.40 128 THR C N 1
ATOM 8414 C CA . THR D 1 128 ? 40.975 99.792 141.683 1.00 40.81 128 THR C CA 1
ATOM 8415 C C . THR D 1 128 ? 42.300 99.101 141.339 1.00 37.10 128 THR C C 1
ATOM 8416 O O . THR D 1 128 ? 43.111 99.631 140.576 1.00 33.55 128 THR C O 1
ATOM 8420 N N . ALA D 1 138 ? 38.406 92.536 146.580 1.00 32.92 138 ALA C N 1
ATOM 8421 C CA . ALA D 1 138 ? 36.922 92.488 146.542 1.00 37.78 138 ALA C CA 1
ATOM 8422 C C . ALA D 1 138 ? 36.224 93.270 145.416 1.00 37.84 138 ALA C C 1
ATOM 8423 O O . ALA D 1 138 ? 36.494 94.424 145.239 1.00 42.68 138 ALA C O 1
ATOM 8425 N N . THR D 1 139 ? 35.339 92.652 144.651 1.00 35.95 139 THR C N 1
ATOM 8426 C CA . THR D 1 139 ? 34.680 93.359 143.562 1.00 36.05 139 THR C CA 1
ATOM 8427 C C . THR D 1 139 ? 33.513 94.087 144.117 1.00 36.99 139 THR C C 1
ATOM 8428 O O . THR D 1 139 ? 32.814 93.567 144.932 1.00 38.80 139 THR C O 1
ATOM 8432 N N . LEU D 1 140 ? 33.260 95.282 143.625 1.00 37.88 140 LEU C N 1
ATOM 8433 C CA . LEU D 1 140 ? 32.260 96.118 144.280 1.00 36.88 140 LEU C CA 1
ATOM 8434 C C . LEU D 1 140 ? 31.360 96.918 143.346 1.00 38.06 140 LEU C C 1
ATOM 8435 O O . LEU D 1 140 ? 31.842 97.517 142.382 1.00 36.09 140 LEU C O 1
ATOM 8440 N N . HIS D 1 141 ? 30.063 96.950 143.668 1.00 39.18 141 HIS C N 1
ATOM 8441 C CA . HIS D 1 141 ? 29.110 97.875 143.043 1.00 40.39 141 HIS C CA 1
ATOM 8442 C C . HIS D 1 141 ? 28.289 98.620 144.083 1.00 37.36 141 HIS C C 1
ATOM 8443 O O . HIS D 1 141 ? 28.192 98.183 145.221 1.00 35.11 141 HIS C O 1
ATOM 8450 N N . LEU D 1 142 ? 27.701 99.740 143.676 1.00 35.80 142 LEU C N 1
ATOM 8451 C CA . LEU D 1 142 ? 27.130 100.688 144.615 1.00 35.55 142 LEU C CA 1
ATOM 8452 C C . LEU D 1 142 ? 25.630 100.861 144.494 1.00 35.44 142 LEU C C 1
ATOM 8453 O O . LEU D 1 142 ? 25.114 101.193 143.430 1.00 32.88 142 LEU C O 1
ATOM 8458 N N . SER D 1 143 ? 24.954 100.680 145.621 1.00 37.19 143 SER C N 1
ATOM 8459 C CA . SER D 1 143 ? 23.506 100.840 145.727 1.00 40.50 143 SER C CA 1
ATOM 8460 C C . SER D 1 143 ? 23.202 102.050 146.604 1.00 39.56 143 SER C C 1
ATOM 8461 O O . SER D 1 143 ? 23.859 102.248 147.633 1.00 37.63 143 SER C O 1
ATOM 8464 N N . LEU D 1 144 ? 22.188 102.824 146.213 1.00 37.37 144 LEU C N 1
ATOM 8465 C CA . LEU D 1 144 ? 21.810 104.029 146.935 1.00 35.40 144 LEU C CA 1
ATOM 8466 C C . LEU D 1 144 ? 20.306 104.113 147.133 1.00 33.72 144 LEU C C 1
ATOM 8467 O O . LEU D 1 144 ? 19.533 103.714 146.265 1.00 30.95 144 LEU C O 1
ATOM 8472 N N . SER D 1 145 ? 19.922 104.697 148.259 1.00 33.69 145 SER C N 1
ATOM 8473 C CA . SER D 1 145 ? 18.540 104.976 148.565 1.00 34.74 145 SER C CA 1
ATOM 8474 C C . SER D 1 145 ? 18.425 106.240 149.449 1.00 36.02 145 SER C C 1
ATOM 8475 O O . SER D 1 145 ? 19.384 106.630 150.079 1.00 37.69 145 SER C O 1
ATOM 8478 N N . ASP D 1 146 ? 17.222 106.819 149.498 1.00 35.65 146 ASP C N 1
ATOM 8479 C CA . ASP D 1 146 ? 16.901 108.117 150.106 1.00 34.19 146 ASP C CA 1
ATOM 8480 C C . ASP D 1 146 ? 15.774 108.063 151.052 1.00 32.62 146 ASP C C 1
ATOM 8481 O O . ASP D 1 146 ? 14.987 107.152 150.962 1.00 32.07 146 ASP C O 1
ATOM 8486 N N . ALA D 1 147 ? 15.590 109.144 151.807 1.00 31.75 147 ALA C N 1
ATOM 8487 C CA . ALA D 1 147 ? 14.394 109.329 152.641 1.00 32.18 147 ALA C CA 1
ATOM 8488 C C . ALA D 1 147 ? 13.102 109.489 151.851 1.00 32.75 147 ALA C C 1
ATOM 8489 O O . ALA D 1 147 ? 11.994 109.300 152.402 1.00 31.71 147 ALA C O 1
ATOM 8491 N N . SER D 1 148 ? 13.229 109.871 150.581 1.00 33.73 148 SER C N 1
ATOM 8492 C CA . SER D 1 148 ? 12.073 109.960 149.687 1.00 34.64 148 SER C CA 1
ATOM 8493 C C . SER D 1 148 ? 11.696 108.619 149.048 1.00 35.84 148 SER C C 1
ATOM 8494 O O . SER D 1 148 ? 10.721 108.556 148.309 1.00 35.78 148 SER C O 1
ATOM 8497 N N . GLY D 1 149 ? 12.481 107.565 149.286 1.00 36.38 149 GLY C N 1
ATOM 8498 C CA . GLY D 1 149 ? 12.203 106.251 148.685 1.00 36.95 149 GLY C CA 1
ATOM 8499 C C . GLY D 1 149 ? 12.852 106.006 147.326 1.00 36.23 149 GLY C C 1
ATOM 8500 O O . GLY D 1 149 ? 12.592 104.990 146.671 1.00 36.01 149 GLY C O 1
ATOM 8501 N N . ASP D 1 150 ? 13.729 106.914 146.912 1.00 34.88 150 ASP C N 1
ATOM 8502 C CA . ASP D 1 150 ? 14.339 106.829 145.592 1.00 35.05 150 ASP C CA 1
ATOM 8503 C C . ASP D 1 150 ? 15.500 105.839 145.671 1.00 34.22 150 ASP C C 1
ATOM 8504 O O . ASP D 1 150 ? 16.078 105.677 146.733 1.00 30.63 150 ASP C O 1
ATOM 8509 N N . SER D 1 151 ? 15.823 105.162 144.565 1.00 35.74 151 SER C N 1
ATOM 8510 C CA . SER D 1 151 ? 16.935 104.181 144.553 1.00 37.16 151 SER C CA 1
ATOM 8511 C C . SER D 1 151 ? 17.765 104.313 143.269 1.00 33.58 151 SER C C 1
ATOM 8512 O O . SER D 1 151 ? 17.293 104.776 142.225 1.00 33.82 151 SER C O 1
ATOM 8515 N N . ALA D 1 152 ? 19.018 103.899 143.355 1.00 31.57 152 ALA C N 1
ATOM 8516 C CA . ALA D 1 152 ? 19.854 103.775 142.164 1.00 30.55 152 ALA C CA 1
ATOM 8517 C C . ALA D 1 152 ? 20.945 102.761 142.379 1.00 28.17 152 ALA C C 1
ATOM 8518 O O . ALA D 1 152 ? 21.305 102.473 143.510 1.00 30.71 152 ALA C O 1
ATOM 8520 N N . ILE D 1 153 ? 21.467 102.219 141.297 1.00 25.98 153 ILE C N 1
ATOM 8521 C CA . ILE D 1 153 ? 22.609 101.333 141.385 1.00 26.42 153 ILE C CA 1
ATOM 8522 C C . ILE D 1 153 ? 23.609 101.768 140.335 1.00 26.30 153 ILE C C 1
ATOM 8523 O O . ILE D 1 153 ? 23.226 102.177 139.253 1.00 28.69 153 ILE C O 1
ATOM 8528 N N . VAL D 1 154 ? 24.886 101.708 140.681 1.00 26.12 154 VAL C N 1
ATOM 8529 C CA . VAL D 1 154 ? 25.942 102.160 139.823 1.00 26.47 154 VAL C CA 1
ATOM 8530 C C . VAL D 1 154 ? 26.868 100.975 139.622 1.00 27.62 154 VAL C C 1
ATOM 8531 O O . VAL D 1 154 ? 27.394 100.425 140.584 1.00 28.10 154 VAL C O 1
ATOM 8535 N N . GLU D 1 155 ? 27.098 100.617 138.376 1.00 28.80 155 GLU C N 1
ATOM 8536 C CA . GLU D 1 155 ? 27.915 99.468 138.051 1.00 30.78 155 GLU C CA 1
ATOM 8537 C C . GLU D 1 155 ? 28.977 99.873 137.046 1.00 33.04 155 GLU C C 1
ATOM 8538 O O . GLU D 1 155 ? 28.816 100.886 136.371 1.00 34.32 155 GLU C O 1
ATOM 8544 N N . TYR D 1 156 ? 30.030 99.063 136.923 1.00 35.16 156 TYR C N 1
ATOM 8545 C CA . TYR D 1 156 ? 30.988 99.166 135.827 1.00 38.47 156 TYR C CA 1
ATOM 8546 C C . TYR D 1 156 ? 30.956 97.930 134.897 1.00 43.89 156 TYR C C 1
ATOM 8547 O O . TYR D 1 156 ? 31.264 96.796 135.291 1.00 40.91 156 TYR C O 1
ATOM 8556 N N . ILE D 1 157 ? 30.510 98.179 133.667 1.00 47.51 157 ILE C N 1
ATOM 8557 C CA . ILE D 1 157 ? 30.292 97.151 132.675 1.00 49.48 157 ILE C CA 1
ATOM 8558 C C . ILE D 1 157 ? 30.978 97.647 131.398 1.00 51.60 157 ILE C C 1
ATOM 8559 O O . ILE D 1 157 ? 30.623 98.702 130.858 1.00 48.24 157 ILE C O 1
ATOM 8564 N N . ASP D 1 158 ? 31.917 96.839 130.907 1.00 57.64 158 ASP C N 1
ATOM 8565 C CA . ASP D 1 158 ? 32.757 97.155 129.743 1.00 62.96 158 ASP C CA 1
ATOM 8566 C C . ASP D 1 158 ? 33.506 98.456 130.013 1.00 62.52 158 ASP C C 1
ATOM 8567 O O . ASP D 1 158 ? 33.576 99.334 129.161 1.00 66.79 158 ASP C O 1
ATOM 8572 N N . GLY D 1 159 ? 34.077 98.567 131.213 1.00 60.92 159 GLY C N 1
ATOM 8573 C CA . GLY D 1 159 ? 34.832 99.749 131.623 1.00 55.72 159 GLY C CA 1
ATOM 8574 C C . GLY D 1 159 ? 34.033 101.039 131.739 1.00 49.28 159 GLY C C 1
ATOM 8575 O O . GLY D 1 159 ? 34.626 102.093 131.917 1.00 45.02 159 GLY C O 1
ATOM 8576 N N . LYS D 1 160 ? 32.708 100.957 131.653 1.00 45.12 160 LYS C N 1
ATOM 8577 C CA . LYS D 1 160 ? 31.855 102.141 131.654 1.00 45.93 160 LYS C CA 1
ATOM 8578 C C . LYS D 1 160 ? 30.920 102.174 132.858 1.00 42.72 160 LYS C C 1
ATOM 8579 O O . LYS D 1 160 ? 30.397 101.149 133.286 1.00 41.49 160 LYS C O 1
ATOM 8585 N N . GLN D 1 161 ? 30.752 103.369 133.422 1.00 40.42 161 GLN C N 1
ATOM 8586 C CA . GLN D 1 161 ? 29.816 103.592 134.504 1.00 36.19 161 GLN C CA 1
ATOM 8587 C C . GLN D 1 161 ? 28.431 103.456 133.939 1.00 34.12 161 GLN C C 1
ATOM 8588 O O . GLN D 1 161 ? 28.091 104.109 132.970 1.00 32.25 161 GLN C O 1
ATOM 8594 N N . VAL D 1 162 ? 27.647 102.562 134.532 1.00 34.51 162 VAL C N 1
ATOM 8595 C CA . VAL D 1 162 ? 26.258 102.346 134.148 1.00 33.19 162 VAL C CA 1
ATOM 8596 C C . VAL D 1 162 ? 25.375 102.514 135.372 1.00 34.15 162 VAL C C 1
ATOM 8597 O O . VAL D 1 162 ? 25.583 101.850 136.397 1.00 37.02 162 VAL C O 1
ATOM 8601 N N . ILE D 1 163 ? 24.380 103.383 135.248 1.00 32.95 163 ILE C N 1
ATOM 8602 C CA . ILE D 1 163 ? 23.511 103.742 136.358 1.00 34.34 163 ILE C CA 1
ATOM 8603 C C . ILE D 1 163 ? 22.071 103.390 136.054 1.00 34.62 163 ILE C C 1
ATOM 8604 O O . ILE D 1 163 ? 21.569 103.734 134.985 1.00 37.66 163 ILE C O 1
ATOM 8609 N N . HIS D 1 164 ? 21.402 102.687 136.964 1.00 32.20 164 HIS C N 1
ATOM 8610 C CA . HIS D 1 164 ? 19.948 102.575 136.900 1.00 31.77 164 HIS C CA 1
ATOM 8611 C C . HIS D 1 164 ? 19.369 103.422 138.033 1.00 31.69 164 HIS C C 1
ATOM 8612 O O . HIS D 1 164 ? 19.843 103.330 139.164 1.00 28.32 164 HIS C O 1
ATOM 8619 N N . HIS D 1 165 ? 18.348 104.225 137.732 1.00 32.94 165 HIS C N 1
ATOM 8620 C CA . HIS D 1 165 ? 17.819 105.203 138.699 1.00 34.55 165 HIS C CA 1
ATOM 8621 C C . HIS D 1 165 ? 16.293 105.287 138.629 1.00 34.06 165 HIS C C 1
ATOM 8622 O O . HIS D 1 165 ? 15.725 105.638 137.605 1.00 35.23 165 HIS C O 1
ATOM 8629 N N . GLY D 1 166 ? 15.637 104.932 139.724 1.00 34.66 166 GLY C N 1
ATOM 8630 C CA . GLY D 1 166 ? 14.180 104.963 139.795 1.00 35.34 166 GLY C CA 1
ATOM 8631 C C . GLY D 1 166 ? 13.685 104.281 141.042 1.00 39.22 166 GLY C C 1
ATOM 8632 O O . GLY D 1 166 ? 14.305 103.326 141.531 1.00 40.67 166 GLY C O 1
ATOM 8633 N N . ARG D 1 167 ? 12.588 104.786 141.588 1.00 45.54 167 ARG C N 1
ATOM 8634 C CA . ARG D 1 167 ? 12.015 104.250 142.818 1.00 48.33 167 ARG C CA 1
ATOM 8635 C C . ARG D 1 167 ? 11.582 102.788 142.678 1.00 46.31 167 ARG C C 1
ATOM 8636 O O . ARG D 1 167 ? 11.449 102.079 143.679 1.00 46.85 167 ARG C O 1
ATOM 8644 N N . GLN D 1 168 ? 11.359 102.343 141.447 1.00 46.72 168 GLN C N 1
ATOM 8645 C CA . GLN D 1 168 ? 10.934 100.969 141.195 1.00 48.70 168 GLN C CA 1
ATOM 8646 C C . GLN D 1 168 ? 12.016 99.946 141.476 1.00 42.23 168 GLN C C 1
ATOM 8647 O O . GLN D 1 168 ? 11.724 98.768 141.576 1.00 35.59 168 GLN C O 1
ATOM 8653 N N . TYR D 1 169 ? 13.267 100.381 141.529 1.00 37.10 169 TYR C N 1
ATOM 8654 C CA . TYR D 1 169 ? 14.365 99.460 141.742 1.00 34.51 169 TYR C CA 1
ATOM 8655 C C . TYR D 1 169 ? 14.609 99.225 143.225 1.00 33.23 169 TYR C C 1
ATOM 8656 O O . TYR D 1 169 ? 15.653 99.554 143.771 1.00 29.72 169 TYR C O 1
ATOM 8665 N N . GLN D 1 170 ? 13.615 98.620 143.860 1.00 33.75 170 GLN C N 1
ATOM 8666 C CA . GLN D 1 170 ? 13.605 98.419 145.301 1.00 32.54 170 GLN C CA 1
ATOM 8667 C C . GLN D 1 170 ? 14.529 97.312 145.793 1.00 30.29 170 GLN C C 1
ATOM 8668 O O . GLN D 1 170 ? 14.849 97.279 146.950 1.00 28.50 170 GLN C O 1
ATOM 8674 N N . VAL D 1 171 ? 14.899 96.383 144.918 1.00 29.24 171 VAL C N 1
ATOM 8675 C CA . VAL D 1 171 ? 15.656 95.199 145.299 1.00 28.55 171 VAL C CA 1
ATOM 8676 C C . VAL D 1 171 ? 16.870 95.035 144.402 1.00 28.02 171 VAL C C 1
ATOM 8677 O O . VAL D 1 171 ? 16.774 95.173 143.171 1.00 30.52 171 VAL C O 1
ATOM 8681 N N . MET D 1 172 ? 18.006 94.770 145.027 1.00 26.56 172 MET C N 1
ATOM 8682 C CA . MET D 1 172 ? 19.283 94.571 144.320 1.00 27.24 172 MET C CA 1
ATOM 8683 C C . MET D 1 172 ? 20.115 93.469 144.988 1.00 24.23 172 MET C C 1
ATOM 8684 O O . MET D 1 172 ? 20.105 93.343 146.217 1.00 21.99 172 MET C O 1
ATOM 8689 N N . THR D 1 173 ? 20.847 92.705 144.188 1.00 23.19 173 THR C N 1
ATOM 8690 C CA . THR D 1 173 ? 21.709 91.630 144.721 1.00 24.18 173 THR C CA 1
ATOM 8691 C C . THR D 1 173 ? 23.097 91.939 144.223 1.00 24.88 173 THR C C 1
ATOM 8692 O O . THR D 1 173 ? 23.313 92.882 143.483 1.00 24.95 173 THR C O 1
ATOM 8696 N N . ASN D 1 174 ? 24.050 91.150 144.634 1.00 26.06 174 ASN C N 1
ATOM 8697 C CA . ASN D 1 174 ? 25.378 91.304 144.125 1.00 25.88 174 ASN C CA 1
ATOM 8698 C C . ASN D 1 174 ? 25.600 90.652 142.767 1.00 28.18 174 ASN C C 1
ATOM 8699 O O . ASN D 1 174 ? 26.529 91.023 142.052 1.00 26.89 174 ASN C O 1
ATOM 8704 N N . SER D 1 175 ? 24.792 89.646 142.422 1.00 31.08 175 SER C N 1
ATOM 8705 C CA . SER D 1 175 ? 24.963 88.915 141.190 1.00 32.14 175 SER C CA 1
ATOM 8706 C C . SER D 1 175 ? 23.678 88.582 140.483 1.00 32.81 175 SER C C 1
ATOM 8707 O O . SER D 1 175 ? 22.659 88.367 141.105 1.00 34.93 175 SER C O 1
ATOM 8710 N N . PRO D 1 176 ? 23.712 88.535 139.159 1.00 33.99 176 PRO C N 1
ATOM 8711 C CA . PRO D 1 176 ? 24.722 88.977 138.199 1.00 34.23 176 PRO C CA 1
ATOM 8712 C C . PRO D 1 176 ? 24.598 90.492 138.069 1.00 32.15 176 PRO C C 1
ATOM 8713 O O . PRO D 1 176 ? 24.205 91.136 139.035 1.00 33.61 176 PRO C O 1
ATOM 8717 N N . THR D 1 177 ? 24.912 91.056 136.914 1.00 29.63 177 THR C N 1
ATOM 8718 C CA . THR D 1 177 ? 24.690 92.485 136.690 1.00 29.76 177 THR C CA 1
ATOM 8719 C C . THR D 1 177 ? 23.224 92.785 136.882 1.00 30.30 177 THR C C 1
ATOM 8720 O O . THR D 1 177 ? 22.379 91.894 136.810 1.00 32.46 177 THR C O 1
ATOM 8724 N N . PHE D 1 178 ? 22.916 94.044 137.116 1.00 31.41 178 PHE C N 1
ATOM 8725 C CA . PHE D 1 178 ? 21.550 94.428 137.470 1.00 32.82 178 PHE C CA 1
ATOM 8726 C C . PHE D 1 178 ? 20.537 94.171 136.348 1.00 36.74 178 PHE C C 1
ATOM 8727 O O . PHE D 1 178 ? 19.416 93.732 136.635 1.00 37.14 178 PHE C O 1
ATOM 8735 N N . ASP D 1 179 ? 20.914 94.434 135.088 1.00 38.82 179 ASP C N 1
ATOM 8736 C CA . ASP D 1 179 ? 19.993 94.174 133.979 1.00 39.14 179 ASP C CA 1
ATOM 8737 C C . ASP D 1 179 ? 19.615 92.675 133.989 1.00 36.39 179 ASP C C 1
ATOM 8738 O O . ASP D 1 179 ? 18.441 92.320 133.845 1.00 32.75 179 ASP C O 1
ATOM 8743 N N . GLU D 1 180 ? 20.605 91.815 134.231 1.00 36.30 180 GLU C N 1
ATOM 8744 C CA . GLU D 1 180 ? 20.380 90.369 134.322 1.00 37.98 180 GLU C CA 1
ATOM 8745 C C . GLU D 1 180 ? 19.544 89.954 135.560 1.00 37.66 180 GLU C C 1
ATOM 8746 O O . GLU D 1 180 ? 18.738 89.025 135.496 1.00 38.42 180 GLU C O 1
ATOM 8752 N N . GLN D 1 181 ? 19.718 90.654 136.670 1.00 33.34 181 GLN C N 1
ATOM 8753 C CA . GLN D 1 181 ? 18.886 90.415 137.826 1.00 31.92 181 GLN C CA 1
ATOM 8754 C C . GLN D 1 181 ? 17.395 90.603 137.537 1.00 30.50 181 GLN C C 1
ATOM 8755 O O . GLN D 1 181 ? 16.572 89.798 137.966 1.00 32.35 181 GLN C O 1
ATOM 8761 N N . LEU D 1 182 ? 17.044 91.672 136.838 1.00 29.16 182 LEU C N 1
ATOM 8762 C CA . LEU D 1 182 ? 15.635 91.917 136.496 1.00 30.00 182 LEU C CA 1
ATOM 8763 C C . LEU D 1 182 ? 15.081 90.800 135.609 1.00 32.47 182 LEU C C 1
ATOM 8764 O O . LEU D 1 182 ? 13.909 90.452 135.685 1.00 33.39 182 LEU C O 1
ATOM 8769 N N . ALA D 1 183 ? 15.939 90.254 134.750 1.00 34.92 183 ALA C N 1
ATOM 8770 C CA . ALA D 1 183 ? 15.569 89.167 133.871 1.00 32.58 183 ALA C CA 1
ATOM 8771 C C . ALA D 1 183 ? 15.290 87.877 134.662 1.00 31.39 183 ALA C C 1
ATOM 8772 O O . ALA D 1 183 ? 14.282 87.187 134.415 1.00 33.63 183 ALA C O 1
ATOM 8774 N N . LEU D 1 184 ? 16.179 87.542 135.601 1.00 28.47 184 LEU C N 1
ATOM 8775 C CA . LEU D 1 184 ? 16.054 86.297 136.374 1.00 27.26 184 LEU C CA 1
ATOM 8776 C C . LEU D 1 184 ? 14.840 86.370 137.288 1.00 28.40 184 LEU C C 1
ATOM 8777 O O . LEU D 1 184 ? 14.213 85.356 137.584 1.00 30.67 184 LEU C O 1
ATOM 8782 N N . ASN D 1 185 ? 14.479 87.579 137.705 1.00 28.21 185 ASN C N 1
ATOM 8783 C CA . ASN D 1 185 ? 13.270 87.788 138.492 1.00 28.24 185 ASN C CA 1
ATOM 8784 C C . ASN D 1 185 ? 11.983 87.613 137.696 1.00 27.87 185 ASN C C 1
ATOM 8785 O O . ASN D 1 185 ? 10.941 87.289 138.245 1.00 29.60 185 ASN C O 1
ATOM 8790 N N . ALA D 1 186 ? 12.062 87.830 136.390 1.00 28.04 186 ALA C N 1
ATOM 8791 C CA . ALA D 1 186 ? 10.875 87.942 135.564 1.00 28.00 186 ALA C CA 1
ATOM 8792 C C . ALA D 1 186 ? 9.927 86.734 135.671 1.00 28.29 186 ALA C C 1
ATOM 8793 O O . ALA D 1 186 ? 8.732 86.913 135.784 1.00 30.11 186 ALA C O 1
ATOM 8795 N N . TYR D 1 187 ? 10.451 85.519 135.613 1.00 27.63 187 TYR C N 1
ATOM 8796 C CA . TYR D 1 187 ? 9.593 84.356 135.653 1.00 26.92 187 TYR C CA 1
ATOM 8797 C C . TYR D 1 187 ? 8.600 84.411 136.814 1.00 26.84 187 TYR C C 1
ATOM 8798 O O . TYR D 1 187 ? 7.432 84.013 136.662 1.00 25.42 187 TYR C O 1
ATOM 8807 N N . TRP D 1 188 ? 9.075 84.882 137.965 1.00 26.49 188 TRP C N 1
ATOM 8808 C CA . TRP D 1 188 ? 8.292 84.828 139.197 1.00 27.78 188 TRP C CA 1
ATOM 8809 C C . TRP D 1 188 ? 7.234 85.927 139.339 1.00 28.88 188 TRP C C 1
ATOM 8810 O O . TRP D 1 188 ? 6.439 85.926 140.286 1.00 31.23 188 TRP C O 1
ATOM 8821 N N . THR D 1 189 ? 7.215 86.868 138.404 1.00 29.18 189 THR C N 1
ATOM 8822 C CA . THR D 1 189 ? 6.176 87.887 138.380 1.00 27.80 189 THR C CA 1
ATOM 8823 C C . THR D 1 189 ? 4.875 87.268 137.952 1.00 26.27 189 THR C C 1
ATOM 8824 O O . THR D 1 189 ? 3.845 87.893 138.080 1.00 25.41 189 THR C O 1
ATOM 8828 N N . GLN D 1 190 ? 4.919 86.056 137.428 1.00 27.90 190 GLN C N 1
ATOM 8829 C CA . GLN D 1 190 ? 3.688 85.377 137.016 1.00 30.23 190 GLN C CA 1
ATOM 8830 C C . GLN D 1 190 ? 3.130 84.482 138.119 1.00 31.09 190 GLN C C 1
ATOM 8831 O O . GLN D 1 190 ? 2.038 83.981 137.971 1.00 30.46 190 GLN C O 1
ATOM 8837 N N . ILE D 1 191 ? 3.886 84.258 139.194 1.00 34.94 191 ILE C N 1
ATOM 8838 C CA . ILE D 1 191 ? 3.510 83.316 140.261 1.00 35.64 191 ILE C CA 1
ATOM 8839 C C . ILE D 1 191 ? 3.336 84.060 141.590 1.00 34.73 191 ILE C C 1
ATOM 8840 O O . ILE D 1 191 ? 4.258 84.721 142.066 1.00 35.44 191 ILE C O 1
ATOM 8845 N N . GLY D 1 192 ? 2.173 83.886 142.212 1.00 33.57 192 GLY C N 1
ATOM 8846 C CA . GLY D 1 192 ? 1.887 84.481 143.508 1.00 33.15 192 GLY C CA 1
ATOM 8847 C C . GLY D 1 192 ? 2.775 83.967 144.645 1.00 33.65 192 GLY C C 1
ATOM 8848 O O . GLY D 1 192 ? 2.840 82.762 144.899 1.00 33.35 192 GLY C O 1
ATOM 8849 N N . GLY D 1 193 ? 3.419 84.903 145.354 1.00 31.23 193 GLY C N 1
ATOM 8850 C CA . GLY D 1 193 ? 4.352 84.598 146.437 1.00 29.21 193 GLY C CA 1
ATOM 8851 C C . GLY D 1 193 ? 3.827 83.877 147.668 1.00 28.24 193 GLY C C 1
ATOM 8852 O O . GLY D 1 193 ? 4.608 83.479 148.522 1.00 27.01 193 GLY C O 1
ATOM 8853 N N . THR D 1 194 ? 2.511 83.732 147.793 1.00 29.23 194 THR C N 1
ATOM 8854 C CA . THR D 1 194 ? 1.947 82.901 148.864 1.00 30.34 194 THR C CA 1
ATOM 8855 C C . THR D 1 194 ? 1.757 81.486 148.390 1.00 30.57 194 THR C C 1
ATOM 8856 O O . THR D 1 194 ? 1.494 80.621 149.192 1.00 32.58 194 THR C O 1
ATOM 8860 N N . VAL D 1 195 ? 1.863 81.251 147.090 1.00 32.20 195 VAL C N 1
ATOM 8861 C CA . VAL D 1 195 ? 1.685 79.907 146.530 1.00 34.17 195 VAL C CA 1
ATOM 8862 C C . VAL D 1 195 ? 3.039 79.228 146.246 1.00 35.28 195 VAL C C 1
ATOM 8863 O O . VAL D 1 195 ? 3.192 78.048 146.488 1.00 36.52 195 VAL C O 1
ATOM 8867 N N . MET D 1 196 ? 4.005 79.964 145.711 1.00 35.53 196 MET C N 1
ATOM 8868 C CA . MET D 1 196 ? 5.360 79.455 145.591 1.00 36.48 196 MET C CA 1
ATOM 8869 C C . MET D 1 196 ? 6.367 80.595 145.549 1.00 32.62 196 MET C C 1
ATOM 8870 O O . MET D 1 196 ? 6.137 81.642 144.940 1.00 29.56 196 MET C O 1
ATOM 8875 N N . LEU D 1 197 ? 7.510 80.342 146.172 1.00 30.38 197 LEU C N 1
ATOM 8876 C CA . LEU D 1 197 ? 8.690 81.198 146.101 1.00 27.89 197 LEU C CA 1
ATOM 8877 C C . LEU D 1 197 ? 9.903 80.290 145.980 1.00 27.22 197 LEU C C 1
ATOM 8878 O O . LEU D 1 197 ? 9.929 79.207 146.530 1.00 25.68 197 LEU C O 1
ATOM 8883 N N . PRO D 1 198 ? 10.922 80.738 145.269 1.00 27.43 198 PRO C N 1
ATOM 8884 C CA . PRO D 1 198 ? 12.156 79.975 145.269 1.00 26.93 198 PRO C CA 1
ATOM 8885 C C . PRO D 1 198 ? 12.888 80.170 146.573 1.00 25.40 198 PRO C C 1
ATOM 8886 O O . PRO D 1 198 ? 13.104 81.309 146.998 1.00 25.07 198 PRO C O 1
ATOM 8890 N N . GLY D 1 199 ? 13.283 79.064 147.192 1.00 25.23 199 GLY C N 1
ATOM 8891 C CA . GLY D 1 199 ? 13.837 79.075 148.546 1.00 25.00 199 GLY C CA 1
ATOM 8892 C C . GLY D 1 199 ? 15.324 78.838 148.742 1.00 23.42 199 GLY C C 1
ATOM 8893 O O . GLY D 1 199 ? 15.776 78.764 149.903 1.00 23.67 199 GLY C O 1
ATOM 8894 N N . THR D 1 200 ? 16.099 78.733 147.658 1.00 21.44 200 THR C N 1
ATOM 8895 C CA . THR D 1 200 ? 17.557 78.589 147.815 1.00 20.82 200 THR C CA 1
ATOM 8896 C C . THR D 1 200 ? 18.220 79.951 148.085 1.00 20.67 200 THR C C 1
ATOM 8897 O O . THR D 1 200 ? 17.535 80.953 148.243 1.00 20.14 200 THR C O 1
ATOM 8901 N N . ASN D 1 201 ? 19.552 79.951 148.141 1.00 21.04 201 ASN C N 1
ATOM 8902 C CA . ASN D 1 201 ? 20.362 81.137 148.408 1.00 22.13 201 ASN C CA 1
ATOM 8903 C C . ASN D 1 201 ? 20.986 81.782 147.160 1.00 22.90 201 ASN C C 1
ATOM 8904 O O . ASN D 1 201 ? 21.759 82.736 147.244 1.00 22.79 201 ASN C O 1
ATOM 8909 N N . ARG D 1 202 ? 20.683 81.208 146.008 1.00 23.96 202 ARG C N 1
ATOM 8910 C CA . ARG D 1 202 ? 20.880 81.853 144.730 1.00 25.27 202 ARG C CA 1
ATOM 8911 C C . ARG D 1 202 ? 20.422 83.305 144.773 1.00 25.14 202 ARG C C 1
ATOM 8912 O O . ARG D 1 202 ? 19.343 83.605 145.287 1.00 24.32 202 ARG C O 1
ATOM 8920 N N . ALA D 1 203 ? 21.225 84.202 144.207 1.00 24.34 203 ALA C N 1
ATOM 8921 C CA . ALA D 1 203 ? 20.879 85.614 144.205 1.00 24.48 203 ALA C CA 1
ATOM 8922 C C . ALA D 1 203 ? 19.494 85.867 143.622 1.00 25.43 203 ALA C C 1
ATOM 8923 O O . ALA D 1 203 ? 18.705 86.633 144.177 1.00 25.99 203 ALA C O 1
ATOM 8925 N N . SER D 1 204 ? 19.180 85.205 142.519 1.00 26.38 204 SER C N 1
ATOM 8926 C CA . SER D 1 204 ? 17.860 85.360 141.931 1.00 27.37 204 SER C CA 1
ATOM 8927 C C . SER D 1 204 ? 16.769 85.023 142.934 1.00 27.15 204 SER C C 1
ATOM 8928 O O . SER D 1 204 ? 15.770 85.714 143.004 1.00 27.20 204 SER C O 1
ATOM 8931 N N . ASP D 1 205 ? 16.959 83.939 143.682 1.00 28.67 205 ASP C N 1
ATOM 8932 C CA . ASP D 1 205 ? 15.946 83.475 144.622 1.00 30.13 205 ASP C CA 1
ATOM 8933 C C . ASP D 1 205 ? 15.763 84.483 145.716 1.00 29.32 205 ASP C C 1
ATOM 8934 O O . ASP D 1 205 ? 14.636 84.787 146.120 1.00 32.63 205 ASP C O 1
ATOM 8939 N N . ARG D 1 206 ? 16.887 84.985 146.209 1.00 29.50 206 ARG C N 1
ATOM 8940 C CA . ARG D 1 206 ? 16.894 86.037 147.221 1.00 29.44 206 ARG C CA 1
ATOM 8941 C C . ARG D 1 206 ? 16.175 87.286 146.697 1.00 28.17 206 ARG C C 1
ATOM 8942 O O . ARG D 1 206 ? 15.331 87.855 147.390 1.00 27.56 206 ARG C O 1
ATOM 8950 N N . PHE D 1 207 ? 16.489 87.665 145.460 1.00 25.61 207 PHE C N 1
ATOM 8951 C CA . PHE D 1 207 ? 15.878 88.810 144.807 1.00 23.80 207 PHE C CA 1
ATOM 8952 C C . PHE D 1 207 ? 14.353 88.706 144.808 1.00 24.93 207 PHE C C 1
ATOM 8953 O O . PHE D 1 207 ? 13.639 89.640 145.222 1.00 21.95 207 PHE C O 1
ATOM 8961 N N . VAL D 1 208 ? 13.867 87.538 144.391 1.00 25.14 208 VAL C N 1
ATOM 8962 C CA . VAL D 1 208 ? 12.440 87.293 144.236 1.00 24.86 208 VAL C CA 1
ATOM 8963 C C . VAL D 1 208 ? 11.734 87.323 145.575 1.00 25.35 208 VAL C C 1
ATOM 8964 O O . VAL D 1 208 ? 10.637 87.868 145.686 1.00 24.74 208 VAL C O 1
ATOM 8968 N N . ARG D 1 209 ? 12.356 86.742 146.599 1.00 26.45 209 ARG C N 1
ATOM 8969 C CA . ARG D 1 209 ? 11.739 86.738 147.929 1.00 27.56 209 ARG C CA 1
ATOM 8970 C C . ARG D 1 209 ? 11.731 88.142 148.521 1.00 28.24 209 ARG C C 1
ATOM 8971 O O . ARG D 1 209 ? 10.758 88.551 149.147 1.00 29.35 209 ARG C O 1
ATOM 8979 N N . ALA D 1 210 ? 12.815 88.882 148.332 1.00 29.17 210 ALA C N 1
ATOM 8980 C CA . ALA D 1 210 ? 12.877 90.249 148.835 1.00 30.48 210 ALA C CA 1
ATOM 8981 C C . ALA D 1 210 ? 11.789 91.109 148.168 1.00 31.16 210 ALA C C 1
ATOM 8982 O O . ALA D 1 210 ? 11.096 91.848 148.859 1.00 32.18 210 ALA C O 1
ATOM 8984 N N . SER D 1 211 ? 11.630 91.004 146.842 1.00 32.35 211 SER C N 1
ATOM 8985 C CA . SER D 1 211 ? 10.625 91.831 146.127 1.00 32.89 211 SER C CA 1
ATOM 8986 C C . SER D 1 211 ? 9.219 91.504 146.568 1.00 32.65 211 SER C C 1
ATOM 8987 O O . SER D 1 211 ? 8.405 92.409 146.710 1.00 34.87 211 SER C O 1
ATOM 8990 N N . PHE D 1 212 ? 8.941 90.232 146.805 1.00 29.29 212 PHE C N 1
ATOM 8991 C CA . PHE D 1 212 ? 7.635 89.878 147.262 1.00 30.72 212 PHE C CA 1
ATOM 8992 C C . PHE D 1 212 ? 7.370 90.411 148.674 1.00 31.98 212 PHE C C 1
ATOM 8993 O O . PHE D 1 212 ? 6.317 91.033 148.905 1.00 36.35 212 PHE C O 1
ATOM 9001 N N . TYR D 1 213 ? 8.275 90.128 149.611 1.00 30.86 213 TYR C N 1
ATOM 9002 C CA . TYR D 1 213 ? 8.078 90.513 151.011 1.00 32.04 213 TYR C CA 1
ATOM 9003 C C . TYR D 1 213 ? 8.127 92.013 151.236 1.00 34.39 213 TYR C C 1
ATOM 9004 O O . TYR D 1 213 ? 7.368 92.531 152.047 1.00 37.26 213 TYR C O 1
ATOM 9013 N N . ALA D 1 214 ? 8.983 92.719 150.507 1.00 36.27 214 ALA C N 1
ATOM 9014 C CA . ALA D 1 214 ? 9.040 94.173 150.611 1.00 40.70 214 ALA C CA 1
ATOM 9015 C C . ALA D 1 214 ? 7.694 94.806 150.320 1.00 42.26 214 ALA C C 1
ATOM 9016 O O . ALA D 1 214 ? 7.249 95.682 151.056 1.00 50.29 214 ALA C O 1
ATOM 9018 N N . ASN D 1 215 ? 7.056 94.387 149.242 1.00 41.91 215 ASN C N 1
ATOM 9019 C CA . ASN D 1 215 ? 5.757 94.934 148.890 1.00 41.44 215 ASN C CA 1
ATOM 9020 C C . ASN D 1 215 ? 4.594 94.409 149.729 1.00 41.67 215 ASN C C 1
ATOM 9021 O O . ASN D 1 215 ? 3.529 94.997 149.709 1.00 44.27 215 ASN C O 1
ATOM 9026 N N . ALA D 1 216 ? 4.788 93.322 150.473 1.00 40.82 216 ALA C N 1
ATOM 9027 C CA . ALA D 1 216 ? 3.725 92.765 151.310 1.00 39.11 216 ALA C CA 1
ATOM 9028 C C . ALA D 1 216 ? 3.752 93.315 152.726 1.00 38.66 216 ALA C C 1
ATOM 9029 O O . ALA D 1 216 ? 2.812 93.127 153.469 1.00 41.02 216 ALA C O 1
ATOM 9031 N N . ILE D 1 217 ? 4.826 93.983 153.116 1.00 39.84 217 ILE C N 1
ATOM 9032 C CA . ILE D 1 217 ? 4.888 94.581 154.440 1.00 44.14 217 ILE C CA 1
ATOM 9033 C C . ILE D 1 217 ? 3.796 95.635 154.575 1.00 48.11 217 ILE C C 1
ATOM 9034 O O . ILE D 1 217 ? 3.570 96.417 153.656 1.00 53.02 217 ILE C O 1
ATOM 9039 N N . PRO D 1 218 ? 3.110 95.662 155.727 1.00 51.69 218 PRO C N 1
ATOM 9040 C CA . PRO D 1 218 ? 2.121 96.716 155.951 1.00 49.68 218 PRO C CA 1
ATOM 9041 C C . PRO D 1 218 ? 2.733 98.107 155.872 1.00 45.93 218 PRO C C 1
ATOM 9042 O O . PRO D 1 218 ? 3.828 98.333 156.347 1.00 43.12 218 PRO C O 1
ATOM 9046 N N . LYS D 1 219 ? 2.009 99.032 155.272 1.00 48.26 219 LYS C N 1
ATOM 9047 C CA . LYS D 1 219 ? 2.507 100.379 155.068 1.00 51.47 219 LYS C CA 1
ATOM 9048 C C . LYS D 1 219 ? 2.158 101.328 156.219 1.00 55.66 219 LYS C C 1
ATOM 9049 O O . LYS D 1 219 ? 2.436 102.532 156.152 1.00 57.84 219 LYS C O 1
ATOM 9055 N N . SER D 1 220 ? 1.618 100.769 157.299 1.00 61.73 220 SER C N 1
ATOM 9056 C CA . SER D 1 220 ? 1.275 101.534 158.498 1.00 67.62 220 SER C CA 1
ATOM 9057 C C . SER D 1 220 ? 2.430 102.300 159.068 1.00 67.44 220 SER C C 1
ATOM 9058 O O . SER D 1 220 ? 3.550 101.789 159.081 1.00 57.05 220 SER C O 1
ATOM 9061 N N . GLU D 1 221 ? 2.100 103.484 159.601 1.00 71.56 221 GLU C N 1
ATOM 9062 C CA . GLU D 1 221 ? 2.964 104.250 160.512 1.00 67.45 221 GLU C CA 1
ATOM 9063 C C . GLU D 1 221 ? 3.014 103.683 161.917 1.00 60.69 221 GLU C C 1
ATOM 9064 O O . GLU D 1 221 ? 2.231 104.042 162.787 1.00 62.65 221 GLU C O 1
ATOM 9070 N N . ASN D 1 222 ? 3.941 102.767 162.103 1.00 55.38 222 ASN C N 1
ATOM 9071 C CA . ASN D 1 222 ? 4.380 102.371 163.416 1.00 48.84 222 ASN C CA 1
ATOM 9072 C C . ASN D 1 222 ? 5.825 101.852 163.321 1.00 44.08 222 ASN C C 1
ATOM 9073 O O . ASN D 1 222 ? 6.069 100.747 162.848 1.00 41.20 222 ASN C O 1
ATOM 9078 N N . PRO D 1 223 ? 6.793 102.671 163.735 1.00 38.62 223 PRO C N 1
ATOM 9079 C CA . PRO D 1 223 ? 8.192 102.346 163.435 1.00 37.58 223 PRO C CA 1
ATOM 9080 C C . PRO D 1 223 ? 8.651 100.997 164.015 1.00 35.03 223 PRO C C 1
ATOM 9081 O O . PRO D 1 223 ? 9.323 100.255 163.314 1.00 32.10 223 PRO C O 1
ATOM 9085 N N . VAL D 1 224 ? 8.276 100.675 165.254 1.00 33.53 224 VAL C N 1
ATOM 9086 C CA . VAL D 1 224 ? 8.708 99.393 165.833 1.00 33.73 224 VAL C CA 1
ATOM 9087 C C . VAL D 1 224 ? 8.215 98.204 165.005 1.00 34.48 224 VAL C C 1
ATOM 9088 O O . VAL D 1 224 ? 8.974 97.267 164.772 1.00 36.05 224 VAL C O 1
ATOM 9092 N N . GLU D 1 225 ? 6.994 98.289 164.496 1.00 32.99 225 GLU C N 1
ATOM 9093 C CA . GLU D 1 225 ? 6.448 97.246 163.634 1.00 34.29 225 GLU C CA 1
ATOM 9094 C C . GLU D 1 225 ? 7.177 97.166 162.304 1.00 32.09 225 GLU C C 1
ATOM 9095 O O . GLU D 1 225 ? 7.478 96.080 161.809 1.00 34.27 225 GLU C O 1
ATOM 9101 N N . ALA D 1 226 ? 7.366 98.307 161.669 1.00 28.67 226 ALA C N 1
ATOM 9102 C CA . ALA D 1 226 ? 8.001 98.323 160.362 1.00 27.89 226 ALA C CA 1
ATOM 9103 C C . ALA D 1 226 ? 9.405 97.752 160.496 1.00 25.91 226 ALA C C 1
ATOM 9104 O O . ALA D 1 226 ? 9.821 96.906 159.709 1.00 26.32 226 ALA C O 1
ATOM 9106 N N . ILE D 1 227 ? 10.115 98.213 161.507 1.00 23.21 227 ILE C N 1
ATOM 9107 C CA . ILE D 1 227 ? 11.430 97.709 161.778 1.00 23.05 227 ILE C CA 1
ATOM 9108 C C . ILE D 1 227 ? 11.392 96.193 161.977 1.00 22.74 227 ILE C C 1
ATOM 9109 O O . ILE D 1 227 ? 12.180 95.471 161.392 1.00 21.35 227 ILE C O 1
ATOM 9114 N N . ALA D 1 228 ? 10.454 95.706 162.773 1.00 22.13 228 ALA C N 1
ATOM 9115 C CA . ALA D 1 228 ? 10.348 94.277 162.975 1.00 21.60 228 ALA C CA 1
ATOM 9116 C C . ALA D 1 228 ? 10.212 93.553 161.652 1.00 21.11 228 ALA C C 1
ATOM 9117 O O . ALA D 1 228 ? 10.925 92.595 161.391 1.00 22.69 228 ALA C O 1
ATOM 9119 N N . SER D 1 229 ? 9.282 93.999 160.829 1.00 21.74 229 SER C N 1
ATOM 9120 C CA . SER D 1 229 ? 9.052 93.357 159.554 1.00 21.51 229 SER C CA 1
ATOM 9121 C C . SER D 1 229 ? 10.266 93.448 158.679 1.00 22.29 229 SER C C 1
ATOM 9122 O O . SER D 1 229 ? 10.615 92.478 158.015 1.00 22.95 229 SER C O 1
ATOM 9125 N N . VAL D 1 230 ? 10.894 94.617 158.637 1.00 23.24 230 VAL C N 1
ATOM 9126 C CA . VAL D 1 230 ? 12.050 94.779 157.779 1.00 24.97 230 VAL C CA 1
ATOM 9127 C C . VAL D 1 230 ? 13.214 93.852 158.186 1.00 26.30 230 VAL C C 1
ATOM 9128 O O . VAL D 1 230 ? 13.812 93.247 157.297 1.00 25.27 230 VAL C O 1
ATOM 9132 N N . PHE D 1 231 ? 13.525 93.715 159.482 1.00 26.37 231 PHE C N 1
ATOM 9133 C CA . PHE D 1 231 ? 14.576 92.788 159.861 1.00 26.54 231 PHE C CA 1
ATOM 9134 C C . PHE D 1 231 ? 14.174 91.401 159.453 1.00 24.73 231 PHE C C 1
ATOM 9135 O O . PHE D 1 231 ? 14.984 90.653 158.929 1.00 25.50 231 PHE C O 1
ATOM 9143 N N . SER D 1 232 ? 12.938 91.040 159.744 1.00 22.25 232 SER C N 1
ATOM 9144 C CA . SER D 1 232 ? 12.552 89.673 159.578 1.00 22.26 232 SER C CA 1
ATOM 9145 C C . SER D 1 232 ? 12.733 89.279 158.130 1.00 23.37 232 SER C C 1
ATOM 9146 O O . SER D 1 232 ? 13.144 88.169 157.830 1.00 24.42 232 SER C O 1
ATOM 9149 N N . VAL D 1 233 ? 12.472 90.220 157.228 1.00 25.93 233 VAL C N 1
ATOM 9150 C CA . VAL D 1 233 ? 12.641 89.997 155.787 1.00 25.09 233 VAL C CA 1
ATOM 9151 C C . VAL D 1 233 ? 14.093 89.929 155.373 1.00 24.48 233 VAL C C 1
ATOM 9152 O O . VAL D 1 233 ? 14.440 89.080 154.579 1.00 26.46 233 VAL C O 1
ATOM 9156 N N . ILE D 1 234 ? 14.944 90.833 155.848 1.00 24.43 234 ILE C N 1
ATOM 9157 C CA . ILE D 1 234 ? 16.366 90.773 155.460 1.00 26.12 234 ILE C CA 1
ATOM 9158 C C . ILE D 1 234 ? 17.050 89.511 156.045 1.00 27.40 234 ILE C C 1
ATOM 9159 O O . ILE D 1 234 ? 17.903 88.903 155.404 1.00 24.56 234 ILE C O 1
ATOM 9164 N N . ARG D 1 235 ? 16.598 89.087 157.229 1.00 27.54 235 ARG C N 1
ATOM 9165 C CA . ARG D 1 235 ? 16.978 87.788 157.787 1.00 25.71 235 ARG C CA 1
ATOM 9166 C C . ARG D 1 235 ? 16.581 86.622 156.876 1.00 24.95 235 ARG C C 1
ATOM 9167 O O . ARG D 1 235 ? 17.402 85.733 156.616 1.00 25.56 235 ARG C O 1
ATOM 9175 N N . ASN D 1 236 ? 15.351 86.647 156.368 1.00 23.86 236 ASN C N 1
ATOM 9176 C CA . ASN D 1 236 ? 14.861 85.666 155.377 1.00 24.61 236 ASN C CA 1
ATOM 9177 C C . ASN D 1 236 ? 15.739 85.534 154.120 1.00 23.97 236 ASN C C 1
ATOM 9178 O O . ASN D 1 236 ? 15.871 84.470 153.544 1.00 23.62 236 ASN C O 1
ATOM 9183 N N . VAL D 1 237 ? 16.281 86.647 153.668 1.00 24.10 237 VAL C N 1
ATOM 9184 C CA . VAL D 1 237 ? 17.074 86.631 152.451 1.00 24.43 237 VAL C CA 1
ATOM 9185 C C . VAL D 1 237 ? 18.580 86.530 152.698 1.00 23.87 237 VAL C C 1
ATOM 9186 O O . VAL D 1 237 ? 19.355 86.622 151.763 1.00 25.47 237 VAL C O 1
ATOM 9190 N N . SER D 1 238 ? 18.982 86.363 153.945 1.00 22.14 238 SER C N 1
ATOM 9191 C CA . SER D 1 238 ? 20.358 86.154 154.249 1.00 21.42 238 SER C CA 1
ATOM 9192 C C . SER D 1 238 ? 20.705 84.720 153.903 1.00 20.84 238 SER C C 1
ATOM 9193 O O . SER D 1 238 ? 19.834 83.866 153.768 1.00 20.90 238 SER C O 1
ATOM 9196 N N . VAL D 1 239 ? 21.997 84.473 153.761 1.00 19.80 239 VAL C N 1
ATOM 9197 C CA . VAL D 1 239 ? 22.512 83.170 153.406 1.00 19.68 239 VAL C CA 1
ATOM 9198 C C . VAL D 1 239 ? 23.001 82.516 154.643 1.00 19.69 239 VAL C C 1
ATOM 9199 O O . VAL D 1 239 ? 23.899 83.033 155.295 1.00 20.54 239 VAL C O 1
ATOM 9203 N N . PRO D 1 240 ? 22.409 81.382 154.995 1.00 21.38 240 PRO C N 1
ATOM 9204 C CA . PRO D 1 240 ? 22.850 80.724 156.218 1.00 22.79 240 PRO C CA 1
ATOM 9205 C C . PRO D 1 240 ? 24.367 80.456 156.268 1.00 24.17 240 PRO C C 1
ATOM 9206 O O . PRO D 1 240 ? 25.013 80.221 155.241 1.00 27.10 240 PRO C O 1
ATOM 9210 N N . TYR D 1 241 ? 24.892 80.432 157.486 1.00 24.97 241 TYR C N 1
ATOM 9211 C CA . TYR D 1 241 ? 26.305 80.415 157.722 1.00 25.18 241 TYR C CA 1
ATOM 9212 C C . TYR D 1 241 ? 26.892 79.016 157.618 1.00 28.25 241 TYR C C 1
ATOM 9213 O O . TYR D 1 241 ? 26.376 78.081 158.216 1.00 27.11 241 TYR C O 1
ATOM 9222 N N . GLY D 1 242 ? 27.988 78.914 156.859 1.00 31.41 242 GLY C N 1
ATOM 9223 C CA . GLY D 1 242 ? 28.828 77.737 156.826 1.00 33.91 242 GLY C CA 1
ATOM 9224 C C . GLY D 1 242 ? 28.390 76.634 155.912 1.00 35.98 242 GLY C C 1
ATOM 9225 O O . GLY D 1 242 ? 29.026 75.563 155.861 1.00 37.55 242 GLY C O 1
ATOM 9226 N N . ILE D 1 243 ? 27.329 76.892 155.170 1.00 37.48 243 ILE C N 1
ATOM 9227 C CA . ILE D 1 243 ? 26.694 75.807 154.413 1.00 37.83 243 ILE C CA 1
ATOM 9228 C C . ILE D 1 243 ? 26.973 75.834 152.926 1.00 38.55 243 ILE C C 1
ATOM 9229 O O . ILE D 1 243 ? 26.739 74.859 152.273 1.00 39.89 243 ILE C O 1
ATOM 9234 N N . THR D 1 244 ? 27.438 76.947 152.383 1.00 43.70 244 THR C N 1
ATOM 9235 C CA . THR D 1 244 ? 27.666 77.033 150.955 1.00 46.80 244 THR C CA 1
ATOM 9236 C C . THR D 1 244 ? 28.924 76.285 150.626 1.00 49.65 244 THR C C 1
ATOM 9237 O O . THR D 1 244 ? 29.865 76.281 151.400 1.00 49.63 244 THR C O 1
ATOM 9241 N N . THR D 1 245 ? 28.930 75.637 149.472 1.00 59.87 245 THR C N 1
ATOM 9242 C CA . THR D 1 245 ? 30.105 74.887 149.030 1.00 66.19 245 THR C CA 1
ATOM 9243 C C . THR D 1 245 ? 30.716 75.610 147.840 1.00 69.65 245 THR C C 1
ATOM 9244 O O . THR D 1 245 ? 30.009 76.352 147.129 1.00 64.25 245 THR C O 1
ATOM 9248 N N . PRO D 1 246 ? 32.028 75.403 147.617 1.00 75.80 246 PRO C N 1
ATOM 9249 C CA . PRO D 1 246 ? 32.721 75.917 146.416 1.00 73.49 246 PRO C CA 1
ATOM 9250 C C . PRO D 1 246 ? 32.056 75.634 145.035 1.00 67.64 246 PRO C C 1
ATOM 9251 O O . PRO D 1 246 ? 32.395 76.306 144.077 1.00 61.28 246 PRO C O 1
ATOM 9255 N N . ASP D 1 247 ? 31.105 74.699 144.945 1.00 65.29 247 ASP C N 1
ATOM 9256 C CA . ASP D 1 247 ? 30.304 74.488 143.714 1.00 65.78 247 ASP C CA 1
ATOM 9257 C C . ASP D 1 247 ? 29.484 75.697 143.237 1.00 67.12 247 ASP C C 1
ATOM 9258 O O . ASP D 1 247 ? 29.090 75.760 142.066 1.00 56.74 247 ASP C O 1
ATOM 9263 N N . GLN D 1 248 ? 29.178 76.615 144.156 1.00 73.02 248 GLN C N 1
ATOM 9264 C CA . GLN D 1 248 ? 28.415 77.830 143.854 1.00 74.92 248 GLN C CA 1
ATOM 9265 C C . GLN D 1 248 ? 29.212 79.056 144.299 1.00 65.10 248 GLN C C 1
ATOM 9266 O O . GLN D 1 248 ? 29.042 79.535 145.414 1.00 58.00 248 GLN C O 1
ATOM 9272 N N . PRO D 1 249 ? 30.085 79.560 143.417 1.00 54.98 249 PRO C N 1
ATOM 9273 C CA . PRO D 1 249 ? 31.032 80.605 143.771 1.00 50.99 249 PRO C CA 1
ATOM 9274 C C . PRO D 1 249 ? 30.396 81.967 144.096 1.00 47.41 249 PRO C C 1
ATOM 9275 O O . PRO D 1 249 ? 30.947 82.686 144.919 1.00 44.97 249 PRO C O 1
ATOM 9279 N N . ASN D 1 250 ? 29.246 82.311 143.507 1.00 45.85 250 ASN C N 1
ATOM 9280 C CA . ASN D 1 250 ? 28.626 83.646 143.748 1.00 42.59 250 ASN C CA 1
ATOM 9281 C C . ASN D 1 250 ? 27.862 83.806 145.058 1.00 37.50 250 ASN C C 1
ATOM 9282 O O . ASN D 1 250 ? 27.488 84.924 145.411 1.00 41.74 250 ASN C O 1
ATOM 9287 N N . ILE D 1 251 ? 27.660 82.710 145.794 1.00 29.90 251 ILE C N 1
ATOM 9288 C CA . ILE D 1 251 ? 26.972 82.731 147.074 1.00 25.68 251 ILE C CA 1
ATOM 9289 C C . ILE D 1 251 ? 27.962 82.654 148.218 1.00 24.14 251 ILE C C 1
ATOM 9290 O O . ILE D 1 251 ? 28.953 81.972 148.119 1.00 24.80 251 ILE C O 1
ATOM 9295 N N . SER D 1 252 ? 27.695 83.384 149.290 1.00 23.64 252 SER C N 1
ATOM 9296 C CA . SER D 1 252 ? 28.579 83.437 150.442 1.00 23.92 252 SER C CA 1
ATOM 9297 C C . SER D 1 252 ? 27.724 83.549 151.702 1.00 24.91 252 SER C C 1
ATOM 9298 O O . SER D 1 252 ? 26.619 84.063 151.648 1.00 24.87 252 SER C O 1
ATOM 9301 N N . SER D 1 253 ? 28.228 83.063 152.828 1.00 24.79 253 SER C N 1
ATOM 9302 C CA . SER D 1 253 ? 27.511 83.206 154.073 1.00 26.28 253 SER C CA 1
ATOM 9303 C C . SER D 1 253 ? 27.240 84.666 154.373 1.00 25.79 253 SER C C 1
ATOM 9304 O O . SER D 1 253 ? 28.087 85.514 154.156 1.00 28.72 253 SER C O 1
ATOM 9307 N N . THR D 1 254 ? 26.088 84.968 154.930 1.00 25.46 254 THR C N 1
ATOM 9308 C CA . THR D 1 254 ? 25.852 86.309 155.445 1.00 26.13 254 THR C CA 1
ATOM 9309 C C . THR D 1 254 ? 26.663 86.528 156.742 1.00 26.57 254 THR C C 1
ATOM 9310 O O . THR D 1 254 ? 26.492 85.781 157.696 1.00 24.46 254 THR C O 1
ATOM 9314 N N . ARG D 1 255 ? 27.500 87.576 156.751 1.00 27.66 255 ARG C N 1
ATOM 9315 C CA . ARG D 1 255 ? 28.314 87.957 157.905 1.00 27.81 255 ARG C CA 1
ATOM 9316 C C . ARG D 1 255 ? 27.579 88.893 158.859 1.00 27.32 255 ARG C C 1
ATOM 9317 O O . ARG D 1 255 ? 27.697 88.760 160.091 1.00 25.27 255 ARG C O 1
ATOM 9325 N N . TRP D 1 256 ? 26.882 89.884 158.281 1.00 27.30 256 TRP C N 1
ATOM 9326 C CA . TRP D 1 256 ? 26.050 90.815 159.057 1.00 25.44 256 TRP C CA 1
ATOM 9327 C C . TRP D 1 256 ? 24.946 91.480 158.254 1.00 24.96 256 TRP C C 1
ATOM 9328 O O . TRP D 1 256 ? 24.882 91.377 157.038 1.00 24.60 256 TRP C O 1
ATOM 9339 N N . ARG D 1 257 ? 24.077 92.177 158.967 1.00 25.47 257 ARG C N 1
ATOM 9340 C CA . ARG D 1 257 ? 22.983 92.908 158.356 1.00 25.11 257 ARG C CA 1
ATOM 9341 C C . ARG D 1 257 ? 22.956 94.329 158.868 1.00 25.02 257 ARG C C 1
ATOM 9342 O O . ARG D 1 257 ? 23.290 94.579 160.028 1.00 27.23 257 ARG C O 1
ATOM 9350 N N . THR D 1 258 ? 22.451 95.228 158.035 1.00 24.60 258 THR C N 1
ATOM 9351 C CA . THR D 1 258 ? 22.147 96.597 158.455 1.00 24.95 258 THR C CA 1
ATOM 9352 C C . THR D 1 258 ? 20.702 96.881 158.102 1.00 25.05 258 THR C C 1
ATOM 9353 O O . THR D 1 258 ? 20.153 96.340 157.132 1.00 22.60 258 THR C O 1
ATOM 9357 N N . VAL D 1 259 ? 20.091 97.728 158.914 1.00 26.33 259 VAL C N 1
ATOM 9358 C CA . VAL D 1 259 ? 18.822 98.324 158.581 1.00 28.46 259 VAL C CA 1
ATOM 9359 C C . VAL D 1 259 ? 18.931 99.816 158.839 1.00 29.31 259 VAL C C 1
ATOM 9360 O O . VAL D 1 259 ? 19.290 100.238 159.936 1.00 27.88 259 VAL C O 1
ATOM 9364 N N . ILE D 1 260 ? 18.587 100.597 157.822 1.00 30.34 260 ILE C N 1
ATOM 9365 C CA . ILE D 1 260 ? 18.644 102.054 157.892 1.00 30.41 260 ILE C CA 1
ATOM 9366 C C . ILE D 1 260 ? 17.232 102.618 157.972 1.00 28.14 260 ILE C C 1
ATOM 9367 O O . ILE D 1 260 ? 16.435 102.376 157.081 1.00 25.57 260 ILE C O 1
ATOM 9372 N N . ASP D 1 261 ? 16.929 103.315 159.063 1.00 28.29 261 ASP C N 1
ATOM 9373 C CA . ASP D 1 261 ? 15.662 104.028 159.225 1.00 30.57 261 ASP C CA 1
ATOM 9374 C C . ASP D 1 261 ? 15.845 105.469 158.742 1.00 31.38 261 ASP C C 1
ATOM 9375 O O . ASP D 1 261 ? 16.405 106.306 159.446 1.00 28.36 261 ASP C O 1
ATOM 9380 N N . HIS D 1 262 ? 15.367 105.746 157.534 1.00 33.09 262 HIS C N 1
ATOM 9381 C CA . HIS D 1 262 ? 15.639 107.029 156.885 1.00 35.05 262 HIS C CA 1
ATOM 9382 C C . HIS D 1 262 ? 14.960 108.183 157.588 1.00 35.66 262 HIS C C 1
ATOM 9383 O O . HIS D 1 262 ? 15.550 109.245 157.755 1.00 37.92 262 HIS C O 1
ATOM 9390 N N . LYS D 1 263 ? 13.724 107.969 158.010 1.00 35.68 263 LYS C N 1
ATOM 9391 C CA . LYS D 1 263 ? 12.993 109.008 158.714 1.00 36.21 263 LYS C CA 1
ATOM 9392 C C . LYS D 1 263 ? 13.645 109.402 160.041 1.00 34.00 263 LYS C C 1
ATOM 9393 O O . LYS D 1 263 ? 13.962 110.571 160.249 1.00 32.04 263 LYS C O 1
ATOM 9399 N N . ARG D 1 264 ? 13.861 108.420 160.914 1.00 33.48 264 ARG C N 1
ATOM 9400 C CA . ARG D 1 264 ? 14.339 108.684 162.273 1.00 33.31 264 ARG C CA 1
ATOM 9401 C C . ARG D 1 264 ? 15.849 108.743 162.385 1.00 33.81 264 ARG C C 1
ATOM 9402 O O . ARG D 1 264 ? 16.385 108.986 163.472 1.00 31.91 264 ARG C O 1
ATOM 9410 N N . LYS D 1 265 ? 16.532 108.478 161.273 1.00 36.97 265 LYS C N 1
ATOM 9411 C CA . LYS D 1 265 ? 17.997 108.494 161.214 1.00 39.48 265 LYS C CA 1
ATOM 9412 C C . LYS D 1 265 ? 18.650 107.485 162.185 1.00 35.48 265 LYS C C 1
ATOM 9413 O O . LYS D 1 265 ? 19.505 107.837 162.975 1.00 34.27 265 LYS C O 1
ATOM 9419 N N . LEU D 1 266 ? 18.224 106.231 162.099 1.00 32.99 266 LEU C N 1
ATOM 9420 C CA . LEU D 1 266 ? 18.782 105.154 162.902 1.00 31.69 266 LEU C CA 1
ATOM 9421 C C . LEU D 1 266 ? 19.500 104.149 162.004 1.00 29.81 266 LEU C C 1
ATOM 9422 O O . LEU D 1 266 ? 19.026 103.808 160.913 1.00 28.77 266 LEU C O 1
ATOM 9427 N N . TYR D 1 267 ? 20.665 103.717 162.461 1.00 29.36 267 TYR C N 1
ATOM 9428 C CA . TYR D 1 267 ? 21.469 102.705 161.779 1.00 30.80 267 TYR C CA 1
ATOM 9429 C C . TYR D 1 267 ? 21.545 101.462 162.652 1.00 30.91 267 TYR C C 1
ATOM 9430 O O . TYR D 1 267 ? 22.251 101.468 163.662 1.00 32.09 267 TYR C O 1
ATOM 9439 N N . PHE D 1 268 ? 20.790 100.417 162.295 1.00 29.71 268 PHE C N 1
ATOM 9440 C CA . PHE D 1 268 ? 20.795 99.154 163.047 1.00 27.82 268 PHE C CA 1
ATOM 9441 C C . PHE D 1 268 ? 21.837 98.202 162.475 1.00 25.78 268 PHE C C 1
ATOM 9442 O O . PHE D 1 268 ? 22.000 98.116 161.269 1.00 26.62 268 PHE C O 1
ATOM 9450 N N . PHE D 1 269 ? 22.516 97.484 163.341 1.00 24.79 269 PHE C N 1
ATOM 9451 C CA . PHE D 1 269 ? 23.532 96.518 162.928 1.00 26.82 269 PHE C CA 1
ATOM 9452 C C . PHE D 1 269 ? 23.353 95.195 163.661 1.00 27.81 269 PHE C C 1
ATOM 9453 O O . PHE D 1 269 ? 23.071 95.173 164.861 1.00 26.87 269 PHE C O 1
ATOM 9461 N N . GLU D 1 270 ? 23.513 94.102 162.923 1.00 30.27 270 GLU C N 1
ATOM 9462 C CA . GLU D 1 270 ? 23.398 92.781 163.498 1.00 31.21 270 GLU C CA 1
ATOM 9463 C C . GLU D 1 270 ? 24.488 91.859 162.985 1.00 30.78 270 GLU C C 1
ATOM 9464 O O . GLU D 1 270 ? 24.751 91.829 161.795 1.00 31.31 270 GLU C O 1
ATOM 9470 N N . SER D 1 271 ? 25.056 91.050 163.870 1.00 29.53 271 SER C N 1
ATOM 9471 C CA . SER D 1 271 ? 26.040 90.052 163.471 1.00 31.36 271 SER C CA 1
ATOM 9472 C C . SER D 1 271 ? 25.447 88.665 163.321 1.00 31.17 271 SER C C 1
ATOM 9473 O O . SER D 1 271 ? 24.574 88.266 164.062 1.00 37.92 271 SER C O 1
ATOM 9476 N N . ALA D 1 272 ? 25.953 87.916 162.361 1.00 31.35 272 ALA C N 1
ATOM 9477 C CA . ALA D 1 272 ? 25.611 86.502 162.218 1.00 29.23 272 ALA C CA 1
ATOM 9478 C C . ALA D 1 272 ? 26.552 85.611 163.030 1.00 27.71 272 ALA C C 1
ATOM 9479 O O . ALA D 1 272 ? 26.168 84.533 163.451 1.00 28.23 272 ALA C O 1
ATOM 9481 N N . LEU D 1 273 ? 27.779 86.053 163.239 1.00 26.84 273 LEU C N 1
ATOM 9482 C CA . LEU D 1 273 ? 28.766 85.230 163.925 1.00 28.21 273 LEU C CA 1
ATOM 9483 C C . LEU D 1 273 ? 28.742 85.384 165.445 1.00 28.10 273 LEU C C 1
ATOM 9484 O O . LEU D 1 273 ? 29.216 84.511 166.161 1.00 30.20 273 LEU C O 1
ATOM 9489 N N . THR D 1 274 ? 28.244 86.509 165.935 1.00 27.08 274 THR C N 1
ATOM 9490 C CA . THR D 1 274 ? 28.059 86.708 167.356 1.00 26.42 274 THR C CA 1
ATOM 9491 C C . THR D 1 274 ? 26.610 87.155 167.555 1.00 28.00 274 THR C C 1
ATOM 9492 O O . THR D 1 274 ? 26.076 87.936 166.757 1.00 26.32 274 THR C O 1
ATOM 9496 N N . PRO D 1 275 ? 25.951 86.657 168.622 1.00 29.45 275 PRO C N 1
ATOM 9497 C CA . PRO D 1 275 ? 24.686 87.286 169.015 1.00 29.27 275 PRO C CA 1
ATOM 9498 C C . PRO D 1 275 ? 24.949 88.739 169.477 1.00 28.56 275 PRO C C 1
ATOM 9499 O O . PRO D 1 275 ? 25.404 88.982 170.592 1.00 27.25 275 PRO C O 1
ATOM 9503 N N . ASN D 1 276 ? 24.653 89.681 168.590 1.00 28.05 276 ASN C N 1
ATOM 9504 C CA . ASN D 1 276 ? 25.018 91.051 168.792 1.00 26.66 276 ASN C CA 1
ATOM 9505 C C . ASN D 1 276 ? 24.147 91.933 167.917 1.00 26.08 276 ASN C C 1
ATOM 9506 O O . ASN D 1 276 ? 24.271 91.927 166.699 1.00 27.51 276 ASN C O 1
ATOM 9511 N N . VAL D 1 277 ? 23.228 92.659 168.522 1.00 26.56 277 VAL C N 1
ATOM 9512 C CA . VAL D 1 277 ? 22.353 93.550 167.762 1.00 25.75 277 VAL C CA 1
ATOM 9513 C C . VAL D 1 277 ? 22.097 94.859 168.518 1.00 26.43 277 VAL C C 1
ATOM 9514 O O . VAL D 1 277 ? 21.806 94.873 169.728 1.00 26.84 277 VAL C O 1
ATOM 9518 N N . PHE D 1 278 ? 22.227 95.966 167.803 1.00 27.65 278 PHE C N 1
ATOM 9519 C CA . PHE D 1 278 ? 22.133 97.314 168.407 1.00 27.25 278 PHE C CA 1
ATOM 9520 C C . PHE D 1 278 ? 21.937 98.324 167.309 1.00 26.97 278 PHE C C 1
ATOM 9521 O O . PHE D 1 278 ? 21.864 97.970 166.124 1.00 28.00 278 PHE C O 1
ATOM 9529 N N . TRP D 1 279 ? 21.848 99.592 167.683 1.00 28.41 279 TRP C N 1
ATOM 9530 C CA . TRP D 1 279 ? 21.761 100.642 166.672 1.00 28.16 279 TRP C CA 1
ATOM 9531 C C . TRP D 1 279 ? 22.433 101.914 167.105 1.00 26.57 279 TRP C C 1
ATOM 9532 O O . TRP D 1 279 ? 22.639 102.136 168.288 1.00 26.93 279 TRP C O 1
ATOM 9543 N N . ILE D 1 280 ? 22.740 102.752 166.124 1.00 25.90 280 ILE C N 1
ATOM 9544 C CA . ILE D 1 280 ? 23.231 104.083 166.370 1.00 26.59 280 ILE C CA 1
ATOM 9545 C C . ILE D 1 280 ? 22.141 105.084 166.028 1.00 29.18 280 ILE C C 1
ATOM 9546 O O . ILE D 1 280 ? 21.545 105.024 164.956 1.00 29.62 280 ILE C O 1
ATOM 9551 N N . ASP D 1 281 ? 21.898 106.022 166.941 1.00 31.45 281 ASP C N 1
ATOM 9552 C CA . ASP D 1 281 ? 20.950 107.102 166.722 1.00 31.56 281 ASP C CA 1
ATOM 9553 C C . ASP D 1 281 ? 21.675 108.369 166.294 1.00 32.83 281 ASP C C 1
ATOM 9554 O O . ASP D 1 281 ? 22.359 109.000 167.090 1.00 35.17 281 ASP C O 1
ATOM 9559 N N . MET D 1 282 ? 21.526 108.747 165.036 1.00 36.32 282 MET C N 1
ATOM 9560 C CA . MET D 1 282 ? 22.233 109.925 164.495 1.00 38.95 282 MET C CA 1
ATOM 9561 C C . MET D 1 282 ? 21.780 111.232 165.127 1.00 37.60 282 MET C C 1
ATOM 9562 O O . MET D 1 282 ? 22.540 112.205 165.140 1.00 38.89 282 MET C O 1
ATOM 9567 N N . THR D 1 283 ? 20.542 111.269 165.624 1.00 36.67 283 THR C N 1
ATOM 9568 C CA . THR D 1 283 ? 20.004 112.499 166.224 1.00 36.83 283 THR C CA 1
ATOM 9569 C C . THR D 1 283 ? 20.658 112.854 167.581 1.00 37.54 283 THR C C 1
ATOM 9570 O O . THR D 1 283 ? 20.485 113.961 168.083 1.00 37.34 283 THR C O 1
ATOM 9574 N N . LYS D 1 284 ? 21.402 111.926 168.167 1.00 37.37 284 LYS C N 1
ATOM 9575 C CA . LYS D 1 284 ? 22.112 112.196 169.400 1.00 37.13 284 LYS C CA 1
ATOM 9576 C C . LYS D 1 284 ? 23.618 112.347 169.182 1.00 36.97 284 LYS C C 1
ATOM 9577 O O . LYS D 1 284 ? 24.386 112.396 170.141 1.00 38.68 284 LYS C O 1
ATOM 9583 N N . LEU D 1 285 ? 24.053 112.358 167.934 1.00 36.12 285 LEU C N 1
ATOM 9584 C CA . LEU D 1 285 ? 25.483 112.495 167.629 1.00 35.92 285 LEU C CA 1
ATOM 9585 C C . LEU D 1 285 ? 25.779 113.955 167.387 1.00 34.45 285 LEU C C 1
ATOM 9586 O O . LEU D 1 285 ? 24.934 114.680 166.873 1.00 36.84 285 LEU C O 1
ATOM 9591 N N . ASP D 1 286 ? 26.980 114.383 167.729 1.00 32.99 286 ASP C N 1
ATOM 9592 C CA . ASP D 1 286 ? 27.440 115.712 167.360 1.00 32.50 286 ASP C CA 1
ATOM 9593 C C . ASP D 1 286 ? 28.209 115.583 166.051 1.00 32.81 286 ASP C C 1
ATOM 9594 O O . ASP D 1 286 ? 29.348 115.106 166.033 1.00 30.24 286 ASP C O 1
ATOM 9599 N N . LEU D 1 287 ? 27.576 116.011 164.960 1.00 33.60 287 LEU C N 1
ATOM 9600 C CA . LEU D 1 287 ? 28.172 115.938 163.622 1.00 32.40 287 LEU C CA 1
ATOM 9601 C C . LEU D 1 287 ? 28.678 117.280 163.120 1.00 30.44 287 LEU C C 1
ATOM 9602 O O . LEU D 1 287 ? 28.952 117.421 161.950 1.00 30.90 287 LEU C O 1
ATOM 9607 N N . SER D 1 288 ? 28.832 118.248 164.009 1.00 31.63 288 SER C N 1
ATOM 9608 C CA . SER D 1 288 ? 29.312 119.599 163.646 1.00 32.22 288 SER C CA 1
ATOM 9609 C C . SER D 1 288 ? 30.814 119.615 163.423 1.00 31.34 288 SER C C 1
ATOM 9610 O O . SER D 1 288 ? 31.524 118.865 164.046 1.00 28.97 288 SER C O 1
ATOM 9613 N N . LYS D 1 289 ? 31.283 120.490 162.546 1.00 35.59 289 LYS C N 1
ATOM 9614 C CA . LYS D 1 289 ? 32.714 120.699 162.378 1.00 39.90 289 LYS C CA 1
ATOM 9615 C C . LYS D 1 289 ? 33.348 121.250 163.655 1.00 40.99 289 LYS C C 1
ATOM 9616 O O . LYS D 1 289 ? 34.494 120.930 163.985 1.00 41.35 289 LYS C O 1
ATOM 9622 N N . GLU D 1 290 ? 32.596 122.102 164.340 1.00 45.74 290 GLU C N 1
ATOM 9623 C CA . GLU D 1 290 ? 33.108 122.893 165.458 1.00 48.11 290 GLU C CA 1
ATOM 9624 C C . GLU D 1 290 ? 33.514 122.027 166.639 1.00 43.32 290 GLU C C 1
ATOM 9625 O O . GLU D 1 290 ? 34.585 122.216 167.207 1.00 41.81 290 GLU C O 1
ATOM 9631 N N . THR D 1 291 ? 32.646 121.095 167.014 1.00 40.63 291 THR C N 1
ATOM 9632 C CA . THR D 1 291 ? 32.910 120.220 168.149 1.00 40.07 291 THR C CA 1
ATOM 9633 C C . THR D 1 291 ? 32.794 118.717 167.880 1.00 39.20 291 THR C C 1
ATOM 9634 O O . THR D 1 291 ? 33.098 117.922 168.751 1.00 39.15 291 THR C O 1
ATOM 9638 N N . GLY D 1 292 ? 32.390 118.314 166.687 1.00 37.73 292 GLY C N 1
ATOM 9639 C CA . GLY D 1 292 ? 32.173 116.904 166.433 1.00 34.23 292 GLY C CA 1
ATOM 9640 C C . GLY D 1 292 ? 33.468 116.145 166.289 1.00 33.53 292 GLY C C 1
ATOM 9641 O O . GLY D 1 292 ? 34.380 116.556 165.593 1.00 32.69 292 GLY C O 1
ATOM 9642 N N . ALA D 1 293 ? 33.523 114.999 166.940 1.00 35.85 293 ALA C N 1
ATOM 9643 C CA . ALA D 1 293 ? 34.677 114.128 166.885 1.00 36.38 293 ALA C CA 1
ATOM 9644 C C . ALA D 1 293 ? 34.433 112.923 165.952 1.00 36.55 293 ALA C C 1
ATOM 9645 O O . ALA D 1 293 ? 33.299 112.452 165.789 1.00 34.92 293 ALA C O 1
ATOM 9647 N N . VAL D 1 294 ? 35.509 112.453 165.331 1.00 34.36 294 VAL C N 1
ATOM 9648 C CA . VAL D 1 294 ? 35.490 111.182 164.652 1.00 33.87 294 VAL C CA 1
ATOM 9649 C C . VAL D 1 294 ? 35.438 110.131 165.745 1.00 36.24 294 VAL C C 1
ATOM 9650 O O . VAL D 1 294 ? 36.268 110.145 166.669 1.00 34.61 294 VAL C O 1
ATOM 9654 N N . LYS D 1 295 ? 34.463 109.223 165.645 1.00 39.43 295 LYS C N 1
ATOM 9655 C CA . LYS D 1 295 ? 34.299 108.143 166.633 1.00 39.48 295 LYS C CA 1
ATOM 9656 C C . LYS D 1 295 ? 34.148 106.778 165.982 1.00 39.35 295 LYS C C 1
ATOM 9657 O O . LYS D 1 295 ? 33.687 106.668 164.844 1.00 40.42 295 LYS C O 1
ATOM 9663 N N . LYS D 1 296 ? 34.555 105.747 166.724 1.00 38.12 296 LYS C N 1
ATOM 9664 C CA . LYS D 1 296 ? 34.547 104.364 166.260 1.00 34.20 296 LYS C CA 1
ATOM 9665 C C . LYS D 1 296 ? 33.865 103.509 167.297 1.00 34.59 296 LYS C C 1
ATOM 9666 O O . LYS D 1 296 ? 34.005 103.758 168.496 1.00 30.58 296 LYS C O 1
ATOM 9672 N N . LEU D 1 297 ? 33.070 102.541 166.830 1.00 35.85 297 LEU C N 1
ATOM 9673 C CA . LEU D 1 297 ? 32.532 101.491 167.690 1.00 33.77 297 LEU C CA 1
ATOM 9674 C C . LEU D 1 297 ? 33.296 100.239 167.333 1.00 34.03 297 LEU C C 1
ATOM 9675 O O . LEU D 1 297 ? 33.206 99.758 166.206 1.00 35.00 297 LEU C O 1
ATOM 9680 N N . ASP D 1 298 ? 34.076 99.731 168.280 1.00 34.87 298 ASP C N 1
ATOM 9681 C CA . ASP D 1 298 ? 34.954 98.595 168.012 1.00 35.57 298 ASP C CA 1
ATOM 9682 C C . ASP D 1 298 ? 34.157 97.307 168.184 1.00 33.60 298 ASP C C 1
ATOM 9683 O O . ASP D 1 298 ? 33.747 96.984 169.309 1.00 34.29 298 ASP C O 1
ATOM 9688 N N . LEU D 1 299 ? 33.915 96.597 167.082 1.00 29.74 299 LEU C N 1
ATOM 9689 C CA . LEU D 1 299 ? 33.127 95.368 167.133 1.00 29.46 299 LEU C CA 1
ATOM 9690 C C . LEU D 1 299 ? 33.982 94.156 167.307 1.00 29.22 299 LEU C C 1
ATOM 9691 O O . LEU D 1 299 ? 33.563 93.181 167.920 1.00 27.65 299 LEU C O 1
ATOM 9696 N N . GLY D 1 300 ? 35.211 94.240 166.810 1.00 31.64 300 GLY C N 1
ATOM 9697 C CA . GLY D 1 300 ? 36.197 93.167 166.960 1.00 31.34 300 GLY C CA 1
ATOM 9698 C C . GLY D 1 300 ? 35.963 92.103 165.910 1.00 31.25 300 GLY C C 1
ATOM 9699 O O . GLY D 1 300 ? 34.955 92.142 165.217 1.00 33.45 300 GLY C O 1
ATOM 9700 N N . ALA D 1 301 ? 36.902 91.171 165.796 1.00 29.94 301 ALA C N 1
ATOM 9701 C CA . ALA D 1 301 ? 36.811 90.079 164.855 1.00 29.54 301 ALA C CA 1
ATOM 9702 C C . ALA D 1 301 ? 35.519 89.307 165.057 1.00 30.85 301 ALA C C 1
ATOM 9703 O O . ALA D 1 301 ? 35.211 88.909 166.176 1.00 32.09 301 ALA C O 1
ATOM 9705 N N . ASN D 1 302 ? 34.764 89.110 163.973 1.00 31.53 302 ASN C N 1
ATOM 9706 C CA . ASN D 1 302 ? 33.415 88.515 164.027 1.00 32.03 302 ASN C CA 1
ATOM 9707 C C . ASN D 1 302 ? 32.445 89.200 165.001 1.00 32.73 302 ASN C C 1
ATOM 9708 O O . ASN D 1 302 ? 31.524 88.560 165.519 1.00 33.29 302 ASN C O 1
ATOM 9713 N N . GLN D 1 303 ? 32.653 90.496 165.242 1.00 31.67 303 GLN C N 1
ATOM 9714 C CA . GLN D 1 303 ? 31.802 91.269 166.132 1.00 32.30 303 GLN C CA 1
ATOM 9715 C C . GLN D 1 303 ? 31.642 90.615 167.504 1.00 35.29 303 GLN C C 1
ATOM 9716 O O . GLN D 1 303 ? 30.537 90.522 168.035 1.00 36.12 303 GLN C O 1
ATOM 9722 N N . ILE D 1 304 ? 32.755 90.175 168.086 1.00 40.21 304 ILE C N 1
ATOM 9723 C CA . ILE D 1 304 ? 32.740 89.541 169.404 1.00 42.51 304 ILE C CA 1
ATOM 9724 C C . ILE D 1 304 ? 32.388 90.543 170.508 1.00 38.51 304 ILE C C 1
ATOM 9725 O O . ILE D 1 304 ? 31.875 90.136 171.546 1.00 38.39 304 ILE C O 1
ATOM 9730 N N . HIS D 1 305 ? 32.675 91.828 170.297 1.00 34.29 305 HIS C N 1
ATOM 9731 C CA . HIS D 1 305 ? 32.342 92.846 171.283 1.00 32.79 305 HIS C CA 1
ATOM 9732 C C . HIS D 1 305 ? 30.859 93.176 171.172 1.00 31.23 305 HIS C C 1
ATOM 9733 O O . HIS D 1 305 ? 30.404 93.767 170.204 1.00 33.44 305 HIS C O 1
ATOM 9740 N N . ILE D 1 306 ? 30.108 92.773 172.181 1.00 29.70 306 ILE C N 1
ATOM 9741 C CA . ILE D 1 306 ? 28.667 92.878 172.154 1.00 29.18 306 ILE C CA 1
ATOM 9742 C C . ILE D 1 306 ? 28.149 94.215 172.670 1.00 28.60 306 ILE C C 1
ATOM 9743 O O . ILE D 1 306 ? 28.588 94.713 173.715 1.00 26.46 306 ILE C O 1
ATOM 9748 N N . TYR D 1 307 ? 27.204 94.786 171.930 1.00 27.13 307 TYR C N 1
ATOM 9749 C CA . TYR D 1 307 ? 26.488 95.951 172.391 1.00 28.57 307 TYR C CA 1
ATOM 9750 C C . TYR D 1 307 ? 25.000 95.686 172.296 1.00 29.18 307 TYR C C 1
ATOM 9751 O O . TYR D 1 307 ? 24.566 94.625 171.853 1.00 34.07 307 TYR C O 1
ATOM 9760 N N . SER D 1 308 ? 24.203 96.652 172.706 1.00 30.45 308 SER C N 1
ATOM 9761 C CA . SER D 1 308 ? 22.766 96.488 172.652 1.00 31.77 308 SER C CA 1
ATOM 9762 C C . SER D 1 308 ? 22.088 97.830 172.789 1.00 30.66 308 SER C C 1
ATOM 9763 O O . SER D 1 308 ? 22.687 98.773 173.248 1.00 29.31 308 SER C O 1
ATOM 9766 N N . GLY D 1 309 ? 20.843 97.889 172.362 1.00 32.73 309 GLY C N 1
ATOM 9767 C CA . GLY D 1 309 ? 20.071 99.128 172.352 1.00 35.63 309 GLY C CA 1
ATOM 9768 C C . GLY D 1 309 ? 20.744 100.205 171.534 1.00 38.56 309 GLY C C 1
ATOM 9769 O O . GLY D 1 309 ? 21.415 99.887 170.548 1.00 37.13 309 GLY C O 1
ATOM 9770 N N . MET D 1 310 ? 20.563 101.470 171.953 1.00 43.32 310 MET C N 1
ATOM 9771 C CA . MET D 1 310 ? 21.283 102.614 171.364 1.00 46.25 310 MET C CA 1
ATOM 9772 C C . MET D 1 310 ? 22.661 102.555 171.917 1.00 37.95 310 MET C C 1
ATOM 9773 O O . MET D 1 310 ? 22.866 102.779 173.107 1.00 35.59 310 MET C O 1
ATOM 9778 N N . ALA D 1 311 ? 23.603 102.245 171.060 1.00 32.82 311 ALA C N 1
ATOM 9779 C CA . ALA D 1 311 ? 24.951 101.991 171.501 1.00 34.28 311 ALA C CA 1
ATOM 9780 C C . ALA D 1 311 ? 25.859 103.227 171.423 1.00 31.74 311 ALA C C 1
ATOM 9781 O O . ALA D 1 311 ? 27.072 103.086 171.549 1.00 28.19 311 ALA C O 1
ATOM 9783 N N . ASN D 1 312 ? 25.280 104.413 171.240 1.00 30.92 312 ASN C N 1
ATOM 9784 C CA . ASN D 1 312 ? 26.084 105.628 171.067 1.00 32.73 312 ASN C CA 1
ATOM 9785 C C . ASN D 1 312 ? 27.161 105.814 172.143 1.00 33.33 312 ASN C C 1
ATOM 9786 O O . ASN D 1 312 ? 28.287 106.173 171.833 1.00 32.26 312 ASN C O 1
ATOM 9791 N N . GLU D 1 313 ? 26.814 105.549 173.399 1.00 35.46 313 GLU C N 1
ATOM 9792 C CA . GLU D 1 313 ? 27.728 105.817 174.484 1.00 35.30 313 GLU C CA 1
ATOM 9793 C C . GLU D 1 313 ? 28.971 104.945 174.417 1.00 32.24 313 GLU C C 1
ATOM 9794 O O . GLU D 1 313 ? 29.975 105.283 175.009 1.00 32.19 313 GLU C O 1
ATOM 9800 N N . SER D 1 314 ? 28.948 103.863 173.650 1.00 30.99 314 SER C N 1
ATOM 9801 C CA . SER D 1 314 ? 30.155 103.023 173.502 1.00 30.73 314 SER C CA 1
ATOM 9802 C C . SER D 1 314 ? 31.084 103.460 172.367 1.00 30.26 314 SER C C 1
ATOM 9803 O O . SER D 1 314 ? 32.146 102.875 172.169 1.00 28.55 314 SER C O 1
ATOM 9806 N N . LEU D 1 315 ? 30.664 104.473 171.617 1.00 31.48 315 LEU C N 1
ATOM 9807 C CA . LEU D 1 315 ? 31.509 105.079 170.616 1.00 34.38 315 LEU C CA 1
ATOM 9808 C C . LEU D 1 315 ? 32.696 105.740 171.305 1.00 36.61 315 LEU C C 1
ATOM 9809 O O . LEU D 1 315 ? 32.527 106.384 172.338 1.00 45.69 315 LEU C O 1
ATOM 9814 N N . LYS D 1 316 ? 33.873 105.610 170.710 1.00 34.29 316 LYS C N 1
ATOM 9815 C CA . LYS D 1 316 ? 35.073 106.191 171.242 1.00 35.15 316 LYS C CA 1
ATOM 9816 C C . LYS D 1 316 ? 35.784 107.054 170.209 1.00 35.00 316 LYS C C 1
ATOM 9817 O O . LYS D 1 316 ? 36.010 106.630 169.079 1.00 33.07 316 LYS C O 1
ATOM 9823 N N . ASP D 1 317 ? 36.177 108.259 170.630 1.00 36.03 317 ASP C N 1
ATOM 9824 C CA . ASP D 1 317 ? 37.029 109.161 169.833 1.00 34.18 317 ASP C CA 1
ATOM 9825 C C . ASP D 1 317 ? 38.250 108.426 169.278 1.00 31.84 317 ASP C C 1
ATOM 9826 O O . ASP D 1 317 ? 39.041 107.875 170.029 1.00 29.35 317 ASP C O 1
ATOM 9831 N N . THR D 1 318 ? 38.386 108.408 167.959 1.00 31.99 318 THR C N 1
ATOM 9832 C CA . THR D 1 318 ? 39.514 107.757 167.301 1.00 34.77 318 THR C CA 1
ATOM 9833 C C . THR D 1 318 ? 39.931 108.539 166.068 1.00 34.49 318 THR C C 1
ATOM 9834 O O . THR D 1 318 ? 39.106 109.214 165.455 1.00 36.61 318 THR C O 1
ATOM 9838 N N . LYS D 1 319 ? 41.201 108.442 165.701 1.00 36.11 319 LYS C N 1
ATOM 9839 C CA . LYS D 1 319 ? 41.671 109.032 164.461 1.00 40.10 319 LYS C CA 1
ATOM 9840 C C . LYS D 1 319 ? 41.045 108.254 163.306 1.00 36.85 319 LYS C C 1
ATOM 9841 O O . LYS D 1 319 ? 41.062 107.029 163.320 1.00 38.46 319 LYS C O 1
ATOM 9847 N N . PRO D 1 320 ? 40.536 108.960 162.286 1.00 35.02 320 PRO C N 1
ATOM 9848 C CA . PRO D 1 320 ? 39.940 108.287 161.142 1.00 33.44 320 PRO C CA 1
ATOM 9849 C C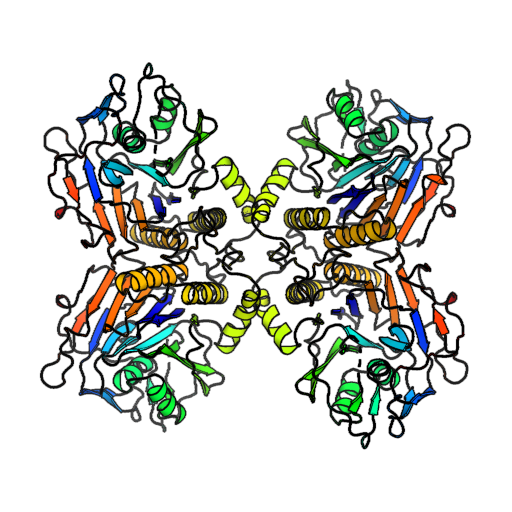 . PRO D 1 320 ? 40.975 107.463 160.425 1.00 31.98 320 PRO C C 1
ATOM 9850 O O . PRO D 1 320 ? 42.124 107.864 160.351 1.00 29.67 320 PRO C O 1
ATOM 9854 N N . PHE D 1 321 ? 40.551 106.327 159.894 1.00 31.26 321 PHE C N 1
ATOM 9855 C CA . PHE D 1 321 ? 41.434 105.476 159.137 1.00 32.43 321 PHE C CA 1
ATOM 9856 C C . PHE D 1 321 ? 41.764 106.086 157.775 1.00 33.02 321 PHE C C 1
ATOM 9857 O O . PHE D 1 321 ? 41.048 106.945 157.285 1.00 32.61 321 PHE C O 1
ATOM 9865 N N . LYS D 1 322 ? 42.826 105.580 157.167 1.00 33.23 322 LYS C N 1
ATOM 9866 C CA . LYS D 1 322 ? 43.219 105.957 155.838 1.00 35.32 322 LYS C CA 1
ATOM 9867 C C . LYS D 1 322 ? 42.650 104.976 154.823 1.00 34.55 322 LYS C C 1
ATOM 9868 O O . LYS D 1 322 ? 42.882 103.772 154.902 1.00 34.92 322 LYS C O 1
ATOM 9874 N N . PHE D 1 323 ? 41.891 105.505 153.866 1.00 37.37 323 PHE C N 1
ATOM 9875 C CA . PHE D 1 323 ? 41.353 104.697 152.772 1.00 38.41 323 PHE C CA 1
ATOM 9876 C C . PHE D 1 323 ? 42.457 104.045 151.960 1.00 38.46 323 PHE C C 1
ATOM 9877 O O . PHE D 1 323 ? 43.521 104.635 151.779 1.00 38.76 323 PHE C O 1
ATOM 9885 N N . LEU D 1 324 ? 42.195 102.819 151.507 1.00 41.32 324 LEU C N 1
ATOM 9886 C CA . LEU D 1 324 ? 43.120 102.065 150.626 1.00 43.87 324 LEU C CA 1
ATOM 9887 C C . LEU D 1 324 ? 43.256 102.770 149.315 1.00 42.36 324 LEU C C 1
ATOM 9888 O O . LEU D 1 324 ? 42.285 103.337 148.839 1.00 38.31 324 LEU C O 1
ATOM 9893 N N . GLY D 1 325 ? 44.434 102.668 148.708 1.00 44.30 325 GLY C N 1
ATOM 9894 C CA . GLY D 1 325 ? 44.663 103.302 147.399 1.00 49.44 325 GLY C CA 1
ATOM 9895 C C . GLY D 1 325 ? 46.134 103.332 146.940 1.00 53.18 325 GLY C C 1
ATOM 9896 O O . GLY D 1 325 ? 46.905 102.457 147.311 1.00 49.87 325 GLY C O 1
ATOM 9897 N N . LEU D 1 326 ? 46.515 104.375 146.184 1.00 58.70 326 LEU C N 1
ATOM 9898 C CA . LEU D 1 326 ? 47.793 104.500 145.445 1.00 61.19 326 LEU C CA 1
ATOM 9899 C C . LEU D 1 326 ? 47.635 103.829 144.092 1.00 57.22 326 LEU C C 1
ATOM 9900 O O . LEU D 1 326 ? 46.728 104.193 143.338 1.00 53.54 326 LEU C O 1
#

Radius of gyration: 36.01 Å; Cα contacts (8 Å, |Δi|>4): 3499; chains: 4; bounding box: 71×102×116 Å